Protein AF-A0A9D0NYU2-F1 (afdb_monomer)

Sequence (824 aa):
PGQQYDKPEPIYRWAYRPEFQFSNYQLTMKELRAENYAADGTQEGSTDILNVETPVLSSDNLLSLLYDLETTDLLPLDYLNAGPEKELIFTLGEQEVKATLGADQTLRFDDLSHLNSLDPEDYLTLRLYANNDMGNVLWAWAFEPIRLIADMNRDGHIIKVATNEHPVVDTQNNTQRPFYFWINDDDDEGEINEGKGSAGDVPNDDNPDHNNGKVDGMRDLVDFFPVYIDVKPALDTFPVTEYTYRLVHQDSALKFTETDLYPTHDSPGLRVDAPLKQRGVAAGLAANPVTTITPGGAALSHYFLRGIQNDRGGVILVEASQETHSPLWLKVVKNADQRVVASTKLSLSISGVEDMYRYLDLKPLATQRGAAPNPELGLAENINDPGNNPDEQTQANYLVFVHGYNVSAKAARGWNAEMFKRFHRLGFNGRFIGVNWHGDTGLDYHHAVYNALQTSMHLNAGLSRAMPEPGPLIIAGHSLGNMVVSNAISQGGLAPSKYFMINAAVPIEAYDSAQTTGPNGATMATNMTEADWADYPEALYAANWHQLFPNNDQRQQLTWRDRFNTVVSVAYNFYSPGEEVVENATEGETVSGNLLARLGDFMSGKGTGRHAWVTQEIGKGCKNFIAGWFVFDNCTSGWDFNSSLNDLEYMGTQDPNFPNVYRRYSPEAARSAIALGTLSEEVISQFGFFREFSHFAGNESQYADLYAPINPGGANIGHNTGDAATASTRAGENETQWDLLASGIPAMSFAAAANPISALDARPIGGLNTNFNMEALRGDAQAWPASRTSSWGKRWLHSDIKNIALPYVHHTFDTMLEIGGGDQ

Radius of gyration: 36.5 Å; Cα contacts (8 Å, |Δi|>4): 1763; chains: 1; bounding box: 82×83×130 Å

Structure (mmCIF, N/CA/C/O backbone):
data_AF-A0A9D0NYU2-F1
#
_entry.id   AF-A0A9D0NYU2-F1
#
loop_
_atom_site.group_PDB
_atom_site.id
_atom_site.type_symbol
_atom_site.label_atom_id
_atom_site.label_alt_id
_atom_site.label_comp_id
_atom_site.label_asym_id
_atom_site.label_entity_id
_atom_site.label_seq_id
_atom_site.pdbx_PDB_ins_code
_atom_site.Cartn_x
_atom_site.Cartn_y
_atom_site.Cartn_z
_atom_site.occupancy
_atom_site.B_iso_or_equiv
_atom_site.auth_seq_id
_atom_site.auth_comp_id
_atom_site.auth_asym_id
_atom_site.auth_atom_id
_atom_site.pdbx_PDB_model_num
ATOM 1 N N . PRO A 1 1 ? 6.900 49.580 72.596 1.00 37.75 1 PRO A N 1
ATOM 2 C CA . PRO A 1 1 ? 7.503 50.066 71.332 1.00 37.75 1 PRO A CA 1
ATOM 3 C C . PRO A 1 1 ? 8.847 49.370 71.077 1.00 37.75 1 PRO A C 1
ATOM 5 O O . PRO A 1 1 ? 9.757 49.520 71.884 1.00 37.75 1 PRO A O 1
ATOM 8 N N . GLY A 1 2 ? 8.928 48.588 69.995 1.00 43.56 2 GLY A N 1
ATOM 9 C CA . GLY A 1 2 ? 10.136 47.864 69.578 1.00 43.56 2 GLY A CA 1
ATOM 10 C C . GLY A 1 2 ? 10.007 46.342 69.674 1.00 43.56 2 GLY A C 1
ATOM 11 O O . GLY A 1 2 ? 10.789 45.712 70.371 1.00 43.56 2 GLY A O 1
ATOM 12 N N . GLN A 1 3 ? 8.998 45.760 69.020 1.00 40.38 3 GLN A N 1
ATOM 13 C CA . GLN A 1 3 ? 8.880 44.311 68.855 1.00 40.38 3 GLN A CA 1
ATOM 14 C C . GLN A 1 3 ? 9.807 43.895 67.704 1.00 40.38 3 GLN A C 1
ATOM 16 O O . GLN A 1 3 ? 9.607 44.315 66.565 1.00 40.38 3 GLN A O 1
ATOM 21 N N . GLN A 1 4 ? 10.862 43.150 68.025 1.00 41.66 4 GLN A N 1
ATOM 22 C CA . GLN A 1 4 ? 11.769 42.552 67.052 1.00 41.66 4 GLN A CA 1
ATOM 23 C C . GLN A 1 4 ? 11.131 41.239 66.587 1.00 41.66 4 GLN A C 1
ATOM 25 O O . GLN A 1 4 ? 10.839 40.374 67.408 1.00 41.66 4 GLN A O 1
ATOM 30 N N . TYR A 1 5 ? 10.827 41.134 65.293 1.00 41.50 5 TYR A N 1
ATOM 31 C CA . TYR A 1 5 ? 10.314 39.902 64.700 1.00 41.50 5 TYR A CA 1
ATOM 32 C C . TYR A 1 5 ? 11.493 39.007 64.336 1.00 41.50 5 TYR A C 1
ATOM 34 O O . TYR A 1 5 ? 12.334 39.400 63.523 1.00 41.50 5 TYR A O 1
ATOM 42 N N . ASP A 1 6 ? 11.542 37.818 64.928 1.00 48.03 6 ASP A N 1
ATOM 43 C CA . ASP A 1 6 ? 12.483 36.787 64.513 1.00 48.03 6 ASP A CA 1
ATOM 44 C C . ASP A 1 6 ? 12.103 36.246 63.131 1.00 48.03 6 ASP A C 1
ATOM 46 O O . ASP A 1 6 ? 10.931 36.111 62.766 1.00 48.03 6 ASP A O 1
ATOM 50 N N . LYS A 1 7 ? 13.137 35.975 62.336 1.00 35.59 7 LYS A N 1
ATOM 51 C CA . LYS A 1 7 ? 13.031 35.420 60.987 1.00 35.59 7 LYS A CA 1
ATOM 52 C C . LYS A 1 7 ? 12.457 33.994 61.090 1.00 35.59 7 LYS A C 1
ATOM 54 O O . LYS A 1 7 ? 12.954 33.236 61.919 1.00 35.59 7 LYS A O 1
ATOM 59 N N . PRO A 1 8 ? 11.450 33.605 60.286 1.00 44.97 8 PRO A N 1
ATOM 60 C CA . PRO A 1 8 ? 10.878 32.265 60.371 1.00 44.97 8 PRO A CA 1
ATOM 61 C C . PRO A 1 8 ? 11.933 31.195 60.066 1.00 44.97 8 PRO A C 1
ATOM 63 O O . PRO A 1 8 ? 12.681 31.301 59.091 1.00 44.97 8 PRO A O 1
ATOM 66 N N . GLU A 1 9 ? 11.971 30.172 60.915 1.00 36.53 9 GLU A N 1
ATOM 67 C CA . GLU A 1 9 ? 12.750 28.949 60.717 1.00 36.53 9 GLU A CA 1
ATOM 68 C C . GLU A 1 9 ? 12.283 28.228 59.433 1.00 36.53 9 GLU A C 1
ATOM 70 O O . GLU A 1 9 ? 11.074 28.139 59.187 1.00 36.53 9 GLU A O 1
ATOM 75 N N . PRO A 1 10 ? 13.196 27.682 58.608 1.00 40.12 10 PRO A N 1
ATOM 76 C CA . PRO A 1 10 ? 12.847 26.913 57.421 1.00 40.12 10 PRO A CA 1
ATOM 77 C C . PRO A 1 10 ? 12.391 25.511 57.840 1.00 40.12 10 PRO A C 1
ATOM 79 O O . PRO A 1 10 ? 13.123 24.532 57.703 1.00 40.12 10 PRO A O 1
ATOM 82 N N . ILE A 1 11 ? 11.173 25.394 58.367 1.00 35.53 11 ILE A N 1
ATOM 83 C CA . ILE A 1 11 ? 10.582 24.088 58.662 1.00 35.53 11 ILE A CA 1
ATOM 84 C C . ILE A 1 11 ? 9.980 23.542 57.365 1.00 35.53 11 ILE A C 1
ATOM 86 O O . ILE A 1 11 ? 8.808 23.742 57.054 1.00 35.53 11 ILE A O 1
ATOM 90 N N . TYR A 1 12 ? 10.814 22.840 56.600 1.00 33.75 12 TYR A N 1
ATOM 91 C CA . TYR A 1 12 ? 10.361 21.885 55.595 1.00 33.75 12 TYR A CA 1
ATOM 92 C C . TYR A 1 12 ? 9.605 20.761 56.326 1.00 33.75 12 TYR A C 1
ATOM 94 O O . TYR A 1 12 ? 10.197 20.007 57.097 1.00 33.75 12 TYR A O 1
ATOM 102 N N . ARG A 1 13 ? 8.290 20.644 56.112 1.00 33.84 13 ARG A N 1
ATOM 103 C CA . ARG A 1 13 ? 7.539 19.423 56.437 1.00 33.84 13 ARG A CA 1
ATOM 104 C C . ARG A 1 13 ? 7.435 18.588 55.170 1.00 33.84 13 ARG A C 1
ATOM 106 O O . ARG A 1 13 ? 6.995 19.093 54.141 1.00 33.84 13 ARG A O 1
ATOM 113 N N . TRP A 1 14 ? 7.810 17.317 55.261 1.00 32.03 14 TRP A N 1
ATOM 114 C CA . TRP A 1 14 ? 7.485 16.327 54.241 1.00 32.03 14 TRP A CA 1
ATOM 115 C C . TRP A 1 14 ? 5.968 16.310 54.020 1.00 32.03 14 TRP A C 1
ATOM 117 O O . TRP A 1 14 ? 5.207 16.065 54.957 1.00 32.03 14 TRP A O 1
ATOM 127 N N . ALA A 1 15 ? 5.531 16.585 52.792 1.00 33.94 15 ALA A N 1
ATOM 128 C CA . ALA A 1 15 ? 4.187 16.248 52.351 1.00 33.94 15 ALA A CA 1
ATOM 129 C C . ALA A 1 15 ? 4.183 14.746 52.038 1.00 33.94 15 ALA A C 1
ATOM 131 O O . ALA A 1 15 ? 4.822 14.300 51.087 1.00 33.94 15 ALA A O 1
ATOM 132 N N . TYR A 1 16 ? 3.529 13.968 52.895 1.00 41.66 16 TYR A N 1
ATOM 133 C CA . TYR A 1 16 ? 3.282 12.548 52.673 1.00 41.66 16 TYR A CA 1
ATOM 134 C C . TYR A 1 16 ? 2.391 12.365 51.433 1.00 41.66 16 TYR A C 1
ATOM 136 O O . TYR A 1 16 ? 1.372 13.043 51.302 1.00 41.66 16 TYR A O 1
ATOM 144 N N . ARG A 1 17 ? 2.802 11.472 50.525 1.00 36.88 17 ARG A N 1
ATOM 145 C CA . ARG A 1 17 ? 2.051 11.032 49.340 1.00 36.88 17 ARG A CA 1
ATOM 146 C C . ARG A 1 17 ? 1.385 9.685 49.679 1.00 36.88 17 ARG A C 1
ATOM 148 O O . ARG A 1 17 ? 2.121 8.722 49.880 1.00 36.88 17 ARG A O 1
ATOM 155 N N . PRO A 1 18 ? 0.048 9.593 49.782 1.00 44.94 18 PRO A N 1
ATOM 156 C CA . PRO A 1 18 ? -0.659 8.367 50.182 1.00 44.94 18 PRO A CA 1
ATOM 157 C C . PRO A 1 18 ? -0.573 7.208 49.177 1.00 44.94 18 PRO A C 1
ATOM 159 O O . PRO A 1 18 ? -0.993 6.102 49.483 1.00 44.94 18 PRO A O 1
ATOM 162 N N . GLU A 1 19 ? -0.038 7.440 47.982 1.00 40.19 19 GLU A N 1
ATOM 163 C CA . GLU A 1 19 ? -0.099 6.519 46.839 1.00 40.19 19 GLU A CA 1
ATOM 164 C C . GLU A 1 19 ? 0.930 5.362 46.840 1.00 40.19 19 GLU A C 1
ATOM 166 O O . GLU A 1 19 ? 1.062 4.656 45.848 1.00 40.19 19 GLU A O 1
ATOM 171 N N . PHE A 1 20 ? 1.605 5.097 47.968 1.00 43.41 20 PHE A N 1
ATOM 172 C CA . PHE A 1 20 ? 2.433 3.893 48.175 1.00 43.41 20 PHE A CA 1
ATOM 173 C C . PHE A 1 20 ? 1.960 3.075 49.388 1.00 43.41 20 PHE A C 1
ATOM 175 O O . PHE A 1 20 ? 2.685 2.904 50.371 1.00 43.41 20 PHE A O 1
ATOM 182 N N . GLN A 1 21 ? 0.724 2.580 49.336 1.00 50.59 21 GLN A N 1
ATOM 183 C CA . GLN A 1 21 ? 0.205 1.600 50.292 1.00 50.59 21 GLN A CA 1
ATOM 184 C C . GLN A 1 21 ? 0.489 0.186 49.772 1.00 50.59 21 GLN A C 1
ATOM 186 O O . GLN A 1 21 ? -0.266 -0.357 48.974 1.00 50.59 21 GLN A O 1
ATOM 191 N N . PHE A 1 22 ? 1.591 -0.424 50.208 1.00 51.56 22 PHE A N 1
ATOM 192 C CA . PHE A 1 22 ? 1.753 -1.871 50.060 1.00 51.56 22 PHE A CA 1
ATOM 193 C C . PHE A 1 22 ? 0.904 -2.564 51.133 1.00 51.56 22 PHE A C 1
ATOM 195 O O . PHE A 1 22 ? 0.972 -2.194 52.307 1.00 51.56 22 PHE A O 1
ATOM 202 N N . SER A 1 23 ? 0.096 -3.552 50.742 1.00 57.75 23 SER A N 1
ATOM 203 C CA . SER A 1 23 ? -0.592 -4.418 51.704 1.00 57.75 23 SER A CA 1
ATOM 204 C C . SER A 1 23 ? 0.450 -5.213 52.498 1.00 57.75 23 SER A C 1
ATOM 206 O O . SER A 1 23 ? 1.317 -5.855 51.910 1.00 57.75 23 SER A O 1
ATOM 208 N N . ASN A 1 24 ? 0.354 -5.215 53.831 1.00 64.88 24 ASN A N 1
ATOM 209 C CA . ASN A 1 24 ? 1.169 -6.091 54.691 1.00 64.88 24 ASN A CA 1
ATOM 210 C C . ASN A 1 24 ? 0.652 -7.540 54.715 1.00 64.88 24 ASN A C 1
ATOM 212 O O . ASN A 1 24 ? 1.195 -8.375 55.444 1.00 64.88 24 ASN A O 1
ATOM 216 N N . TYR A 1 25 ? -0.405 -7.811 53.952 1.00 71.44 25 TYR A N 1
ATOM 217 C CA . TYR A 1 25 ? -1.104 -9.080 53.885 1.00 71.44 25 TYR A CA 1
ATOM 218 C C . TYR A 1 25 ? -0.969 -9.683 52.493 1.00 71.44 25 TYR A C 1
ATOM 220 O O . TYR A 1 25 ? -1.190 -8.999 51.490 1.00 71.44 25 TYR A O 1
ATOM 228 N N . GLN A 1 26 ? -0.660 -10.973 52.452 1.00 69.50 26 GLN A N 1
ATOM 229 C CA . GLN A 1 26 ? -0.682 -11.786 51.248 1.00 69.50 26 GLN A CA 1
ATOM 230 C C . GLN A 1 26 ? -1.909 -12.695 51.309 1.00 69.50 26 GLN A C 1
ATOM 232 O O . GLN A 1 26 ? -1.959 -13.623 52.114 1.00 69.50 26 GLN A O 1
ATOM 237 N N . LEU A 1 27 ? -2.906 -12.399 50.474 1.00 74.69 27 LEU A N 1
ATOM 238 C CA . LEU A 1 27 ? -4.099 -13.223 50.305 1.00 74.69 27 LEU A CA 1
ATOM 239 C C . LEU A 1 27 ? -3.921 -14.130 49.084 1.00 74.69 27 LEU A C 1
ATOM 241 O O . LEU A 1 27 ? -3.648 -13.644 47.988 1.00 74.69 27 LEU A O 1
ATOM 245 N N . THR A 1 28 ? -4.133 -15.432 49.258 1.00 77.19 28 THR A N 1
ATOM 246 C CA . THR A 1 28 ? -4.266 -16.391 48.156 1.00 77.19 28 THR A CA 1
ATOM 247 C C . THR A 1 28 ? -5.632 -17.054 48.234 1.00 77.19 28 THR A C 1
ATOM 249 O O . THR A 1 28 ? -5.894 -17.850 49.133 1.00 77.19 28 THR A O 1
ATOM 252 N N . MET A 1 29 ? -6.497 -16.761 47.269 1.00 78.31 29 MET A N 1
ATOM 253 C CA . MET A 1 29 ? -7.781 -17.444 47.133 1.00 78.31 29 MET A CA 1
ATOM 254 C C . MET A 1 29 ? -7.581 -18.879 46.649 1.00 78.31 29 MET A C 1
ATOM 256 O O . MET A 1 29 ? -6.854 -19.096 45.680 1.00 78.31 29 MET A O 1
ATOM 260 N N . LYS A 1 30 ? -8.208 -19.855 47.316 1.00 80.38 30 LYS A N 1
ATOM 261 C CA . LYS A 1 30 ? -8.142 -21.268 46.916 1.00 80.38 30 LYS A CA 1
ATOM 262 C C . LYS A 1 30 ? -9.411 -21.704 46.210 1.00 80.38 30 LYS A C 1
ATOM 264 O O . LYS A 1 30 ? -9.325 -22.198 45.095 1.00 80.38 30 LYS A O 1
ATOM 269 N N . GLU A 1 31 ? -10.560 -21.511 46.853 1.00 82.00 31 GLU A N 1
ATOM 270 C CA . GLU A 1 31 ? -11.865 -21.942 46.344 1.00 82.00 31 GLU A CA 1
ATOM 271 C C . GLU A 1 31 ? -12.977 -21.027 46.878 1.00 82.00 31 GLU A C 1
ATOM 273 O O . GLU A 1 31 ? -12.873 -20.476 47.978 1.00 82.00 31 GLU A O 1
ATOM 278 N N . LEU A 1 32 ? -14.066 -20.894 46.122 1.00 80.88 32 LEU A N 1
ATOM 279 C CA . LEU A 1 32 ? -15.283 -20.205 46.548 1.00 80.88 32 LEU A CA 1
ATOM 280 C C . LEU A 1 32 ? -16.465 -21.106 46.223 1.00 80.88 32 LEU A C 1
ATOM 282 O O . LEU A 1 32 ? -16.852 -21.208 45.070 1.00 80.88 32 LEU A O 1
ATOM 286 N N . ARG A 1 33 ? -17.047 -21.781 47.211 1.00 83.12 33 ARG A N 1
ATOM 287 C CA . ARG A 1 33 ? -18.090 -22.786 46.987 1.00 83.12 33 ARG A CA 1
ATOM 288 C C . ARG A 1 33 ? -19.478 -22.242 47.285 1.00 83.12 33 ARG A C 1
ATOM 290 O O . ARG A 1 33 ? -19.741 -21.813 48.404 1.00 83.12 33 ARG A O 1
ATOM 297 N N . ALA A 1 34 ? -20.377 -22.352 46.314 1.00 76.94 34 ALA A N 1
ATOM 298 C CA . ALA A 1 34 ? -21.814 -22.248 46.532 1.00 76.94 34 ALA A CA 1
ATOM 299 C C . ALA A 1 34 ? -22.376 -23.639 46.874 1.00 76.94 34 ALA A C 1
ATOM 301 O O . ALA A 1 34 ? -22.239 -24.581 46.089 1.00 76.94 34 ALA A O 1
ATOM 302 N N . GLU A 1 35 ? -22.979 -23.782 48.052 1.00 81.19 35 GLU A N 1
ATOM 303 C CA . GLU A 1 35 ? -23.507 -25.038 48.588 1.00 81.19 35 GLU A CA 1
ATOM 304 C C . GLU A 1 35 ? -25.032 -24.975 48.740 1.00 81.19 35 GLU A C 1
ATOM 306 O O . GLU A 1 35 ? -25.555 -24.035 49.329 1.00 81.19 35 GLU A O 1
ATOM 311 N N . ASN A 1 36 ? -25.740 -26.005 48.277 1.00 73.81 36 ASN A N 1
ATOM 312 C CA . ASN A 1 36 ? -27.196 -26.113 48.405 1.00 73.81 36 ASN A CA 1
ATOM 313 C C . ASN A 1 36 ? -27.559 -27.180 49.438 1.00 73.81 36 ASN A C 1
ATOM 315 O O . ASN A 1 36 ? -26.930 -28.243 49.477 1.00 73.81 36 ASN A O 1
ATOM 319 N N . TYR A 1 37 ? -28.597 -26.926 50.234 1.00 68.81 37 TYR A N 1
ATOM 320 C CA . TYR A 1 37 ? -29.066 -27.832 51.282 1.00 68.81 37 TYR A CA 1
ATOM 321 C C . TYR A 1 37 ? -30.577 -28.058 51.193 1.00 68.81 37 TYR A C 1
ATOM 323 O O . TYR A 1 37 ? -31.346 -27.121 50.992 1.00 68.81 37 TYR A O 1
ATOM 331 N N . ALA A 1 38 ? -31.007 -29.303 51.390 1.00 66.12 38 ALA A N 1
ATOM 332 C CA . ALA A 1 38 ? -32.410 -29.667 51.518 1.00 66.12 38 ALA A CA 1
ATOM 333 C C . ALA A 1 38 ? -32.997 -29.131 52.837 1.00 66.12 38 ALA A C 1
ATOM 335 O O . ALA A 1 38 ? -32.282 -28.864 53.804 1.00 66.12 38 ALA A O 1
ATOM 336 N N . ALA A 1 39 ? -34.329 -29.056 52.919 1.00 60.94 39 ALA A N 1
ATOM 337 C CA . ALA A 1 39 ? -35.048 -28.577 54.107 1.00 60.94 39 ALA A CA 1
ATOM 338 C C . ALA A 1 39 ? -34.785 -29.397 55.394 1.00 60.94 39 ALA A C 1
ATOM 340 O O . ALA A 1 39 ? -35.130 -28.948 56.487 1.00 60.94 39 ALA A O 1
ATOM 341 N N . ASP A 1 40 ? -34.195 -30.592 55.283 1.00 72.00 40 ASP A N 1
ATOM 342 C CA . ASP A 1 40 ? -33.783 -31.444 56.405 1.00 72.00 40 ASP A CA 1
ATOM 343 C C . ASP A 1 40 ? -32.296 -31.290 56.799 1.00 72.00 40 ASP A C 1
ATOM 345 O O . ASP A 1 40 ? -31.829 -31.972 57.714 1.00 72.00 40 ASP A O 1
ATOM 349 N N . GLY A 1 41 ? -31.563 -30.383 56.141 1.00 64.50 41 GLY A N 1
ATOM 350 C CA . GLY A 1 41 ? -30.152 -30.091 56.397 1.00 64.50 41 GLY A CA 1
ATOM 351 C C . GLY A 1 41 ? -29.156 -30.985 55.651 1.00 64.50 41 GLY A C 1
ATOM 352 O O . GLY A 1 41 ? -27.957 -30.894 55.920 1.00 64.50 41 GLY A O 1
ATOM 353 N N . THR A 1 42 ? -29.597 -31.845 54.725 1.00 72.62 42 THR A N 1
ATOM 354 C CA . THR A 1 42 ? -28.678 -32.606 53.859 1.00 72.62 42 THR A CA 1
ATOM 355 C C . THR A 1 42 ? -28.157 -31.764 52.693 1.00 72.62 42 THR A C 1
ATOM 357 O O . THR A 1 42 ? -28.918 -31.066 52.034 1.00 72.62 42 THR A O 1
ATOM 360 N N . GLN A 1 43 ? -26.846 -31.810 52.431 1.00 73.94 43 GLN A N 1
ATOM 361 C CA . GLN A 1 43 ? -26.232 -31.084 51.314 1.00 73.94 43 GLN A CA 1
ATOM 362 C C . GLN A 1 43 ? -26.611 -31.748 49.983 1.00 73.94 43 GLN A C 1
ATOM 364 O O . GLN A 1 43 ? -26.270 -32.908 49.752 1.00 73.94 43 GLN A O 1
ATOM 369 N N . GLU A 1 44 ? -27.297 -31.016 49.108 1.00 72.69 44 GLU A N 1
ATOM 370 C CA . GLU A 1 44 ? -27.737 -31.500 47.794 1.00 72.69 44 GLU A CA 1
ATOM 371 C C . GLU A 1 44 ? -26.681 -31.266 46.700 1.00 72.69 44 GLU A C 1
ATOM 373 O O . GLU A 1 44 ? -26.631 -32.012 45.722 1.00 72.69 44 GLU A O 1
ATOM 378 N N . GLY A 1 45 ? -25.798 -30.271 46.868 1.00 72.94 45 GLY A N 1
ATOM 379 C CA . GLY A 1 45 ? -24.726 -29.977 45.913 1.00 72.94 45 GLY A CA 1
ATOM 380 C C . GLY A 1 45 ? -23.731 -28.917 46.394 1.00 72.94 45 GLY A C 1
ATOM 381 O O . GLY A 1 45 ? -24.018 -28.142 47.304 1.00 72.94 45 GLY A O 1
ATOM 382 N N . SER A 1 46 ? -22.544 -28.892 45.782 1.00 79.19 46 SER A N 1
ATOM 383 C CA . SER A 1 46 ? -21.505 -27.875 45.991 1.00 79.19 46 SER A CA 1
ATOM 384 C C . SER A 1 46 ? -20.806 -27.590 44.668 1.00 79.19 46 SER A C 1
ATOM 386 O O . SER A 1 46 ? -20.410 -28.531 43.980 1.00 79.19 46 SER A O 1
ATOM 388 N N . THR A 1 47 ? -20.670 -26.315 44.310 1.00 73.94 47 THR A N 1
ATOM 389 C CA . THR A 1 47 ? -19.968 -25.879 43.094 1.00 73.94 47 THR A CA 1
ATOM 390 C C . THR A 1 47 ? -18.930 -24.831 43.466 1.00 73.94 47 THR A C 1
ATOM 392 O O . THR A 1 47 ? -19.286 -23.840 44.100 1.00 73.94 47 THR A O 1
ATOM 395 N N . ASP A 1 48 ? -17.669 -25.035 43.078 1.00 78.44 48 ASP A N 1
ATOM 396 C CA . ASP A 1 48 ? -16.653 -23.980 43.147 1.00 78.44 48 ASP A CA 1
ATOM 397 C C . ASP A 1 48 ? -16.912 -22.969 42.028 1.00 78.44 48 ASP A C 1
ATOM 399 O O . ASP A 1 48 ? -16.869 -23.301 40.845 1.00 78.44 48 ASP A O 1
ATOM 403 N N . ILE A 1 49 ? -17.237 -21.748 42.425 1.00 68.25 49 ILE A N 1
ATOM 404 C CA . ILE A 1 49 ? -17.615 -20.633 41.571 1.00 68.25 49 ILE A CA 1
ATOM 405 C C . ILE A 1 49 ? -16.502 -19.589 41.444 1.00 68.25 49 ILE A C 1
ATOM 407 O O . ILE A 1 49 ? -16.696 -18.612 40.729 1.00 68.25 49 ILE A O 1
ATOM 411 N N . LEU A 1 50 ? -15.331 -19.788 42.072 1.00 69.31 50 LEU A N 1
ATOM 412 C CA . LEU A 1 50 ? -14.227 -18.817 42.046 1.00 69.31 50 LEU A CA 1
ATOM 413 C C . LEU A 1 50 ? -13.753 -18.498 40.619 1.00 69.31 50 LEU A C 1
ATOM 415 O O . LEU A 1 50 ? -13.450 -17.347 40.310 1.00 69.31 50 LEU A O 1
ATOM 419 N N . ASN A 1 51 ? -13.721 -19.526 39.764 1.00 59.12 51 ASN A N 1
ATOM 420 C CA . ASN A 1 51 ? -13.257 -19.461 38.375 1.00 59.12 51 ASN A CA 1
ATOM 421 C C . ASN A 1 51 ? -14.387 -19.692 37.353 1.00 59.12 51 ASN A C 1
ATOM 423 O O . ASN A 1 51 ? -14.118 -19.950 36.180 1.00 59.12 51 ASN A O 1
ATOM 427 N N . VAL A 1 52 ? -15.650 -19.664 37.791 1.00 55.75 52 VAL A N 1
ATOM 428 C CA . VAL A 1 52 ? -16.804 -19.846 36.900 1.00 55.75 52 VAL A CA 1
ATOM 429 C C . VAL A 1 52 ? -17.112 -18.521 36.210 1.00 55.75 52 VAL A C 1
ATOM 431 O O . VAL A 1 52 ? -17.227 -17.492 36.863 1.00 55.75 52 VAL A O 1
ATOM 434 N N . GLU A 1 53 ? -17.253 -18.559 34.883 1.00 47.47 53 GLU A N 1
ATOM 435 C CA . GLU A 1 53 ? -17.384 -17.376 34.017 1.00 47.47 53 GLU A CA 1
ATOM 436 C C . GLU A 1 53 ? -18.598 -16.491 34.356 1.00 47.47 53 GLU A C 1
ATOM 438 O O . GLU A 1 53 ? -18.516 -15.266 34.280 1.00 47.47 53 GLU A O 1
ATOM 443 N N . THR A 1 54 ? -19.708 -17.110 34.766 1.00 48.97 54 THR A N 1
ATOM 444 C CA . THR A 1 54 ? -20.937 -16.447 35.227 1.00 48.97 54 THR A CA 1
ATOM 445 C C . THR A 1 54 ? -21.437 -17.150 36.488 1.00 48.97 54 THR A C 1
ATOM 447 O O . THR A 1 54 ? -22.281 -18.050 36.411 1.00 48.97 54 THR A O 1
ATOM 450 N N . PRO A 1 55 ? -20.872 -16.823 37.655 1.00 54.53 55 PRO A N 1
ATOM 451 C CA . PRO A 1 55 ? -21.267 -17.469 38.890 1.00 54.53 55 PRO A CA 1
ATOM 452 C C . PRO A 1 55 ? -22.700 -17.043 39.234 1.00 54.53 55 PRO A C 1
ATOM 454 O O . PRO A 1 55 ? -23.070 -15.886 39.052 1.00 54.53 55 PRO A O 1
ATOM 457 N N . VAL A 1 56 ? -23.529 -17.976 39.702 1.00 54.69 56 VAL A N 1
ATOM 458 C CA . VAL A 1 56 ? -24.906 -17.693 40.137 1.00 54.69 56 VAL A CA 1
ATOM 459 C C . VAL A 1 56 ? -24.999 -17.998 41.624 1.00 54.69 56 VAL A C 1
ATOM 461 O O . VAL A 1 56 ? -24.754 -19.129 42.045 1.00 54.69 56 VAL A O 1
ATOM 464 N N . LEU A 1 57 ? -25.355 -16.988 42.416 1.00 57.50 57 LEU A N 1
ATOM 465 C CA . LEU A 1 57 ? -25.691 -17.139 43.828 1.00 57.50 57 LEU A CA 1
ATOM 466 C C . LEU A 1 57 ? -27.195 -16.949 44.010 1.00 57.50 57 LEU A C 1
ATOM 468 O O . LEU A 1 57 ? -27.757 -15.988 43.492 1.00 57.50 57 LEU A O 1
ATOM 472 N N . SER A 1 58 ? -27.833 -17.839 44.766 1.00 59.22 58 SER A N 1
ATOM 473 C CA . SER A 1 58 ? -29.214 -17.659 45.225 1.00 59.22 58 SER A CA 1
ATOM 474 C C . SER A 1 58 ? -29.244 -17.429 46.738 1.00 59.22 58 SER A C 1
ATOM 476 O O . SER A 1 58 ? -28.298 -17.805 47.433 1.00 59.22 58 SER A O 1
ATOM 478 N N . SER A 1 59 ? -30.328 -16.844 47.260 1.00 60.31 59 SER A N 1
ATOM 479 C CA . SER A 1 59 ? -30.524 -16.666 48.709 1.00 60.31 59 SER A CA 1
ATOM 480 C C . SER A 1 59 ? -30.600 -17.982 49.484 1.00 60.31 59 SER A C 1
ATOM 482 O O . SER A 1 59 ? -30.443 -17.978 50.702 1.00 60.31 59 SER A O 1
ATOM 484 N N . ASP A 1 60 ? -30.855 -19.091 48.786 1.00 61.91 60 ASP A N 1
ATOM 485 C CA . ASP A 1 60 ? -30.997 -20.426 49.369 1.00 61.91 60 ASP A CA 1
ATOM 486 C C . ASP A 1 60 ? -29.649 -21.170 49.436 1.00 61.91 60 ASP A C 1
ATOM 488 O O . ASP A 1 60 ? -29.568 -22.285 49.957 1.00 61.91 60 ASP A O 1
ATOM 492 N N . ASN A 1 61 ? -28.581 -20.558 48.914 1.00 68.62 61 ASN A N 1
ATOM 493 C CA . ASN A 1 61 ? -27.236 -21.112 48.952 1.00 68.62 61 ASN A CA 1
ATOM 494 C C . ASN A 1 61 ? -26.542 -20.766 50.281 1.00 68.62 61 ASN A C 1
ATOM 496 O O . ASN A 1 61 ? -26.813 -19.751 50.917 1.00 68.62 61 ASN A O 1
ATOM 500 N N . LEU A 1 62 ? -25.558 -21.581 50.646 1.00 73.50 62 LEU A N 1
ATOM 501 C CA . LEU A 1 62 ? -24.526 -21.265 51.626 1.00 73.50 62 LEU A CA 1
ATOM 502 C C . LEU A 1 62 ? -23.213 -21.012 50.887 1.00 73.50 62 LEU A C 1
ATOM 504 O O . LEU A 1 62 ? -22.876 -21.747 49.959 1.00 73.50 62 LEU A O 1
ATOM 508 N N . LEU A 1 63 ? -22.482 -19.964 51.270 1.00 75.88 63 LEU A N 1
ATOM 509 C CA . LEU A 1 63 ? -21.219 -19.608 50.621 1.00 75.88 63 LEU A CA 1
ATOM 510 C C . LEU A 1 63 ? -20.043 -19.966 51.529 1.00 75.88 63 LEU A C 1
ATOM 512 O O . LEU A 1 63 ? -19.946 -19.442 52.638 1.00 75.88 63 LEU A O 1
ATOM 516 N N . SER A 1 64 ? -19.141 -20.816 51.044 1.00 82.44 64 SER A N 1
ATOM 517 C CA . SER A 1 64 ? -17.911 -21.205 51.740 1.00 82.44 64 SER A CA 1
ATOM 518 C C . SER A 1 64 ? -16.694 -20.672 50.982 1.00 82.44 64 SER A C 1
ATOM 520 O O . SER A 1 64 ? -16.479 -21.023 49.824 1.00 82.44 64 SER A O 1
ATOM 522 N N . LEU A 1 65 ? -15.878 -19.844 51.629 1.00 81.19 65 LEU A N 1
ATOM 523 C CA . LEU A 1 65 ? -14.628 -19.315 51.081 1.00 81.19 65 LEU A CA 1
ATOM 524 C C . LEU A 1 65 ? -13.453 -20.099 51.664 1.00 81.19 65 LEU A C 1
ATOM 526 O O . LEU A 1 65 ? -13.324 -20.152 52.886 1.00 81.19 65 LEU A O 1
ATOM 530 N N . LEU A 1 66 ? -12.579 -20.641 50.817 1.00 84.00 66 LEU A N 1
ATOM 531 C CA . LEU A 1 66 ? -11.295 -21.203 51.228 1.00 84.00 66 LEU A CA 1
ATOM 532 C C . LEU A 1 66 ? -10.166 -20.297 50.740 1.00 84.00 66 LEU A C 1
ATOM 534 O O . LEU A 1 66 ? -10.057 -19.999 49.546 1.00 84.00 66 LEU A O 1
ATOM 538 N N . TYR A 1 67 ? -9.316 -19.865 51.663 1.00 80.50 67 TYR A N 1
ATOM 539 C CA . TYR A 1 67 ? -8.246 -18.924 51.373 1.00 80.50 67 TYR A CA 1
ATOM 540 C C . TYR A 1 67 ? -7.034 -19.147 52.289 1.00 80.50 67 TYR A C 1
ATOM 542 O O . TYR A 1 67 ? -7.160 -19.677 53.390 1.00 80.50 67 TYR A O 1
ATOM 550 N N . ASP A 1 68 ? -5.861 -18.708 51.834 1.00 78.81 68 ASP A N 1
ATOM 551 C CA . ASP A 1 68 ? -4.677 -18.529 52.675 1.00 78.81 68 ASP A CA 1
ATOM 552 C C . ASP A 1 68 ? -4.460 -17.036 52.885 1.00 78.81 68 ASP A C 1
ATOM 554 O O . ASP A 1 68 ? -4.481 -16.253 51.931 1.00 78.81 68 ASP A O 1
ATOM 558 N N . LEU A 1 69 ? -4.218 -16.640 54.130 1.00 76.75 69 LEU A N 1
ATOM 559 C CA . LEU A 1 69 ? -3.879 -15.268 54.478 1.00 76.75 69 LEU A CA 1
ATOM 560 C C . LEU A 1 69 ? -2.661 -15.259 55.389 1.00 76.75 69 LEU A C 1
ATOM 562 O O . LEU A 1 69 ? -2.695 -15.810 56.493 1.00 76.75 69 LEU A O 1
ATOM 566 N N . GLU A 1 70 ? -1.604 -14.614 54.911 1.00 72.88 70 GLU A N 1
ATOM 567 C CA . GLU A 1 70 ? -0.321 -14.490 55.593 1.00 72.88 70 GLU A CA 1
ATOM 568 C C . GLU A 1 70 ? 0.018 -13.016 55.825 1.00 72.88 70 GLU A C 1
ATOM 570 O O . GLU A 1 70 ? -0.380 -12.130 55.066 1.00 72.88 70 GLU A O 1
ATOM 575 N N . THR A 1 71 ? 0.773 -12.745 56.886 1.00 67.50 71 THR A N 1
ATOM 576 C CA . THR A 1 71 ? 1.367 -11.429 57.139 1.00 67.50 71 THR A CA 1
ATOM 577 C C . THR A 1 71 ? 2.825 -11.443 56.724 1.00 67.50 71 THR A C 1
ATOM 579 O O . THR A 1 71 ? 3.542 -12.395 57.022 1.00 67.50 71 THR A O 1
ATOM 582 N N . THR A 1 72 ? 3.285 -10.366 56.102 1.00 62.84 72 THR A N 1
ATOM 583 C CA . THR A 1 72 ? 4.715 -10.190 55.821 1.00 62.84 72 THR A CA 1
ATOM 584 C C . THR A 1 72 ? 5.478 -9.769 57.085 1.00 62.84 72 THR A C 1
ATOM 586 O O . THR A 1 72 ? 4.916 -9.117 57.965 1.00 62.84 72 THR A O 1
ATOM 589 N N . ASP A 1 73 ? 6.779 -10.073 57.158 1.00 58.47 73 ASP A N 1
ATOM 590 C CA . ASP A 1 73 ? 7.672 -9.646 58.257 1.00 58.47 73 ASP A CA 1
ATOM 591 C C . ASP A 1 73 ? 8.059 -8.151 58.191 1.00 58.47 73 ASP A C 1
ATOM 593 O O . ASP A 1 73 ? 8.922 -7.672 58.935 1.00 58.47 73 ASP A O 1
ATOM 597 N N . LEU A 1 74 ? 7.459 -7.391 57.272 1.00 56.62 74 LEU A N 1
ATOM 598 C CA . LEU A 1 74 ? 7.732 -5.971 57.112 1.00 56.62 74 LEU A CA 1
ATOM 599 C C . LEU A 1 74 ? 7.091 -5.196 58.269 1.00 56.62 74 LEU A C 1
ATOM 601 O O . LEU A 1 74 ? 5.878 -5.229 58.472 1.00 56.62 74 LEU A O 1
ATOM 605 N N . LEU A 1 75 ? 7.916 -4.479 59.037 1.00 55.50 75 LEU A N 1
ATOM 606 C CA . LEU A 1 75 ? 7.450 -3.654 60.151 1.00 55.50 75 LEU A CA 1
ATOM 607 C C . LEU A 1 75 ? 6.557 -2.513 59.625 1.00 55.50 75 LEU A C 1
ATOM 609 O O . LEU A 1 75 ? 7.046 -1.664 58.872 1.00 55.50 75 LEU A O 1
ATOM 613 N N . PRO A 1 76 ? 5.275 -2.433 60.034 1.00 56.25 76 PRO A N 1
ATOM 614 C CA . PRO A 1 76 ? 4.440 -1.279 59.730 1.00 56.25 76 PRO A CA 1
ATOM 615 C C . PRO A 1 76 ? 5.025 -0.033 60.403 1.00 56.25 76 PRO A C 1
ATOM 617 O O . PRO A 1 76 ? 5.564 -0.118 61.506 1.00 56.25 76 PRO A O 1
ATOM 620 N N . LEU A 1 77 ? 4.878 1.142 59.786 1.00 57.16 77 LEU A N 1
ATOM 621 C CA . LEU A 1 77 ? 5.256 2.402 60.433 1.00 57.16 77 LEU A CA 1
ATOM 622 C C . LEU A 1 77 ? 4.481 2.572 61.752 1.00 57.16 77 LEU A C 1
ATOM 624 O O . LEU A 1 77 ? 3.256 2.443 61.763 1.00 57.16 77 LEU A O 1
ATOM 628 N N . ASP A 1 78 ? 5.176 2.928 62.837 1.00 54.16 78 ASP A N 1
ATOM 629 C CA . ASP A 1 78 ? 4.616 3.034 64.200 1.00 54.16 78 ASP A CA 1
ATOM 630 C C . ASP A 1 78 ? 3.347 3.907 64.286 1.00 54.16 78 ASP A C 1
ATOM 632 O O . ASP A 1 78 ? 2.449 3.641 65.081 1.00 54.16 78 ASP A O 1
ATOM 636 N N . TYR A 1 79 ? 3.231 4.925 63.426 1.00 48.50 79 TYR A N 1
ATOM 637 C CA . TYR A 1 79 ? 2.057 5.802 63.338 1.00 48.50 79 TYR A CA 1
ATOM 638 C C . TYR A 1 79 ? 0.809 5.106 62.760 1.00 48.50 79 TYR A C 1
ATOM 640 O O . TYR A 1 79 ? -0.304 5.411 63.173 1.00 48.50 79 TYR A O 1
ATOM 648 N N . LEU A 1 80 ? 0.978 4.142 61.846 1.00 52.69 80 LEU A N 1
ATOM 649 C CA . LEU A 1 80 ? -0.114 3.350 61.261 1.00 52.69 80 LEU A CA 1
ATOM 650 C C . LEU A 1 80 ? -0.550 2.191 62.167 1.00 52.69 80 LEU A C 1
ATOM 652 O O . LEU A 1 80 ? -1.575 1.569 61.903 1.00 52.69 80 LEU A O 1
ATOM 656 N N . ASN A 1 81 ? 0.218 1.876 63.212 1.00 55.94 81 ASN A N 1
ATOM 657 C CA . ASN A 1 81 ? -0.138 0.905 64.253 1.00 55.94 81 ASN A CA 1
ATOM 658 C C . ASN A 1 81 ? -0.772 1.558 65.495 1.00 55.94 81 ASN A C 1
ATOM 660 O O . ASN A 1 81 ? -1.080 0.862 66.459 1.00 55.94 81 ASN A O 1
ATOM 664 N N . ALA A 1 82 ? -0.992 2.876 65.485 1.00 50.22 82 ALA A N 1
ATOM 665 C CA . ALA A 1 82 ? -1.683 3.577 66.558 1.00 50.22 82 ALA A CA 1
ATOM 666 C C . ALA A 1 82 ? -3.208 3.536 66.337 1.00 50.22 82 ALA A C 1
ATOM 668 O O . ALA A 1 82 ? -3.740 4.261 65.501 1.00 50.22 82 ALA A O 1
ATOM 669 N N . GLY A 1 83 ? -3.921 2.696 67.090 1.00 58.50 83 GLY A N 1
ATOM 670 C CA . GLY A 1 83 ? -5.378 2.565 66.993 1.00 58.50 83 GLY A CA 1
ATOM 671 C C . GLY A 1 83 ? -5.911 1.263 67.606 1.00 58.50 83 GLY A C 1
ATOM 672 O O . GLY A 1 83 ? -5.116 0.488 68.139 1.00 58.50 83 GLY A O 1
ATOM 673 N N . PRO A 1 84 ? -7.240 1.034 67.578 1.00 54.59 84 PRO A N 1
ATOM 674 C CA . PRO A 1 84 ? -7.856 -0.241 67.968 1.00 54.59 84 PRO A CA 1
ATOM 675 C C . PRO A 1 84 ? -7.292 -1.424 67.158 1.00 54.59 84 PRO A C 1
ATOM 677 O O . PRO A 1 84 ? -6.637 -1.220 66.135 1.00 54.59 84 PRO A O 1
ATOM 680 N N . GLU A 1 85 ? -7.532 -2.657 67.622 1.00 62.41 85 GLU A N 1
ATOM 681 C CA . GLU A 1 85 ? -7.101 -3.872 66.915 1.00 62.41 85 GLU A CA 1
ATOM 682 C C . GLU A 1 85 ? -7.542 -3.836 65.442 1.00 62.41 85 GLU A C 1
ATOM 684 O O . GLU A 1 85 ? -8.718 -3.626 65.136 1.00 62.41 85 GLU A O 1
ATOM 689 N N . LYS A 1 86 ? -6.576 -4.024 64.533 1.00 70.81 86 LYS A N 1
ATOM 690 C CA . LYS A 1 86 ? -6.828 -4.131 63.094 1.00 70.81 86 LYS A CA 1
ATOM 691 C C . LYS A 1 86 ? -7.456 -5.486 62.823 1.00 70.81 86 LYS A C 1
ATOM 693 O O . LYS A 1 86 ? -6.789 -6.513 62.961 1.00 70.81 86 LYS A O 1
ATOM 698 N N . GLU A 1 87 ? -8.719 -5.485 62.434 1.00 81.00 87 GLU A N 1
ATOM 699 C CA . GLU A 1 87 ? -9.413 -6.696 62.018 1.00 81.00 87 GLU A CA 1
ATOM 700 C C . GLU A 1 87 ? -9.600 -6.658 60.508 1.00 81.00 87 GLU A C 1
ATOM 702 O O . GLU A 1 87 ? -10.077 -5.666 59.954 1.00 81.00 87 GLU A O 1
ATOM 707 N N . LEU A 1 88 ? -9.199 -7.741 59.849 1.00 81.56 88 LEU A N 1
ATOM 708 C CA . LEU A 1 88 ? -9.513 -7.961 58.449 1.00 81.56 88 LEU A CA 1
ATOM 709 C C . LEU A 1 88 ? -10.907 -8.563 58.344 1.00 81.56 88 LEU A C 1
ATOM 711 O O . LEU A 1 88 ? -11.253 -9.470 59.102 1.00 81.56 88 LEU A O 1
ATOM 715 N N . ILE A 1 89 ? -11.701 -8.043 57.421 1.00 84.88 89 ILE A N 1
ATOM 716 C CA . ILE A 1 89 ? -13.112 -8.372 57.269 1.00 84.88 89 ILE A CA 1
ATOM 717 C C . ILE A 1 89 ? -13.363 -8.752 55.815 1.00 84.88 89 ILE A C 1
ATOM 719 O O . ILE A 1 89 ? -13.058 -7.972 54.913 1.00 84.88 89 ILE A O 1
ATOM 723 N N . PHE A 1 90 ? -13.927 -9.943 55.609 1.00 84.44 90 PHE A N 1
ATOM 724 C CA . PHE A 1 90 ? -14.584 -10.301 54.361 1.00 84.44 90 PHE A CA 1
ATOM 725 C C . PHE A 1 90 ? -16.020 -9.791 54.369 1.00 84.44 90 PHE A C 1
ATOM 727 O O . PHE A 1 90 ? -16.734 -10.004 55.348 1.00 84.44 90 PHE A O 1
ATOM 734 N N . THR A 1 91 ? -16.462 -9.172 53.278 1.00 81.38 91 THR A N 1
ATOM 735 C CA . THR A 1 91 ? -17.848 -8.721 53.130 1.00 81.38 91 THR A CA 1
ATOM 736 C C . THR A 1 91 ? -18.486 -9.236 51.866 1.00 81.38 91 THR A C 1
ATOM 738 O O . THR A 1 91 ? -17.885 -9.145 50.799 1.00 81.38 91 THR A O 1
ATOM 741 N N . LEU A 1 92 ? -19.718 -9.721 51.980 1.00 75.19 92 LEU A N 1
ATOM 742 C CA . LEU A 1 92 ? -20.591 -10.050 50.859 1.00 75.19 92 LEU A CA 1
ATOM 743 C C . LEU A 1 92 ? -21.808 -9.124 50.936 1.00 75.19 92 LEU A C 1
ATOM 745 O O . LEU A 1 92 ? -22.611 -9.247 51.858 1.00 75.19 92 LEU A O 1
ATOM 749 N N . GLY A 1 93 ? -21.908 -8.158 50.020 1.00 73.50 93 GLY A N 1
ATOM 750 C CA . GLY A 1 93 ? -22.875 -7.064 50.162 1.00 73.50 93 GLY A CA 1
ATOM 751 C C . GLY A 1 93 ? -22.657 -6.311 51.481 1.00 73.50 93 GLY A C 1
ATOM 752 O O . GLY A 1 93 ? -21.586 -5.739 51.692 1.00 73.50 93 GLY A O 1
ATOM 753 N N . GLU A 1 94 ? -23.644 -6.355 52.379 1.00 70.88 94 GLU A N 1
ATOM 754 C CA . GLU A 1 94 ? -23.584 -5.749 53.722 1.00 70.88 94 GLU A CA 1
ATOM 755 C C . GLU A 1 94 ? -23.195 -6.731 54.848 1.00 70.88 94 GLU A C 1
ATOM 757 O O . GLU A 1 94 ? -23.003 -6.308 55.990 1.00 70.88 94 GLU A O 1
ATOM 762 N N . GLN A 1 95 ? -23.075 -8.037 54.576 1.00 77.75 95 GLN A N 1
ATOM 763 C CA . GLN A 1 95 ? -22.725 -9.020 55.606 1.00 77.75 95 GLN A CA 1
ATOM 764 C C . GLN A 1 95 ? -21.208 -9.113 55.794 1.00 77.75 95 GLN A C 1
ATOM 766 O O . GLN A 1 95 ? -20.477 -9.427 54.857 1.00 77.75 95 GLN A O 1
ATOM 771 N N . GLU A 1 96 ? -20.747 -8.905 57.027 1.00 85.38 96 GLU A N 1
ATOM 772 C CA . GLU A 1 96 ? -19.334 -8.946 57.412 1.00 85.38 96 GLU A CA 1
ATOM 773 C C . GLU A 1 96 ? -18.970 -10.250 58.142 1.00 85.38 96 GLU A C 1
ATOM 775 O O . GLU A 1 96 ? -19.671 -10.689 59.056 1.00 85.38 96 GLU A O 1
ATOM 780 N N . VAL A 1 97 ? -17.827 -10.844 57.791 1.00 84.94 97 VAL A N 1
ATOM 781 C CA . VAL A 1 97 ? -17.223 -11.979 58.500 1.00 84.94 97 VAL A CA 1
ATOM 782 C C . VAL A 1 97 ? -15.732 -11.712 58.705 1.00 84.94 97 VAL A C 1
ATOM 784 O O . VAL A 1 97 ? -15.001 -11.395 57.769 1.00 84.94 97 VAL A O 1
ATOM 787 N N . LYS A 1 98 ? -15.251 -11.847 59.945 1.00 84.56 98 LYS A N 1
ATOM 788 C CA . LYS A 1 98 ? -13.845 -11.601 60.294 1.00 84.56 98 LYS A CA 1
ATOM 789 C C . LYS A 1 98 ? -12.924 -12.645 59.651 1.00 84.56 98 LYS A C 1
ATOM 791 O O . LYS A 1 98 ? -13.109 -13.845 59.849 1.00 84.56 98 LYS A O 1
ATOM 796 N N . ALA A 1 99 ? -11.898 -12.185 58.940 1.00 81.06 99 ALA A N 1
ATOM 797 C CA . ALA A 1 99 ? -10.843 -13.031 58.400 1.00 81.06 99 ALA A CA 1
ATOM 798 C C . ALA A 1 99 ? -9.901 -13.513 59.520 1.00 81.06 99 ALA A C 1
ATOM 800 O O . ALA A 1 99 ? -9.571 -12.781 60.458 1.00 81.06 99 ALA A O 1
ATOM 801 N N . THR A 1 100 ? -9.464 -14.765 59.417 1.00 79.38 100 THR A N 1
ATOM 802 C CA . THR A 1 100 ? -8.491 -15.398 60.324 1.00 79.38 100 THR A CA 1
ATOM 803 C C . THR A 1 100 ? -7.071 -15.378 59.733 1.00 79.38 100 THR A C 1
ATOM 805 O O . THR A 1 100 ? -6.867 -14.797 58.681 1.00 79.38 100 THR A O 1
ATOM 808 N N . LEU A 1 101 ? -6.060 -15.906 60.431 1.00 73.12 101 LEU A N 1
ATOM 809 C CA . LEU A 1 101 ? -4.660 -16.018 59.972 1.00 73.12 101 LEU A CA 1
ATOM 810 C C . LEU A 1 101 ? -4.182 -17.454 60.265 1.00 73.12 101 LEU A C 1
ATOM 812 O O . LEU A 1 101 ? -4.451 -17.955 61.359 1.00 73.12 101 LEU A O 1
ATOM 816 N N . GLY A 1 102 ? -3.481 -18.123 59.341 1.00 70.88 102 GLY A N 1
ATOM 817 C CA . GLY A 1 102 ? -3.087 -19.541 59.466 1.00 70.88 102 GLY A CA 1
ATOM 818 C C . GLY A 1 102 ? -3.419 -20.433 58.257 1.00 70.88 102 GLY A C 1
ATOM 819 O O . GLY A 1 102 ? -3.786 -19.936 57.203 1.00 70.88 102 GLY A O 1
ATOM 820 N N . ALA A 1 103 ? -3.251 -21.752 58.399 1.00 59.47 103 ALA A N 1
ATOM 821 C CA . ALA A 1 103 ? -2.954 -22.641 57.266 1.00 59.47 103 ALA A CA 1
ATOM 822 C C . ALA A 1 103 ? -4.131 -23.188 56.421 1.00 59.47 103 ALA A C 1
ATOM 824 O O . ALA A 1 103 ? -3.842 -23.718 55.363 1.00 59.47 103 ALA A O 1
ATOM 825 N N . ASP A 1 104 ? -5.405 -23.093 56.830 1.00 64.50 104 ASP A N 1
ATOM 826 C CA . ASP A 1 104 ? -6.533 -23.708 56.078 1.00 64.50 104 ASP A CA 1
ATOM 827 C C . ASP A 1 104 ? -7.836 -22.873 56.163 1.00 64.50 104 ASP A C 1
ATOM 829 O O . ASP A 1 104 ? -8.923 -23.381 56.456 1.00 64.50 104 ASP A O 1
ATOM 833 N N . GLN A 1 105 ? -7.745 -21.551 56.014 1.00 69.56 105 GLN A N 1
ATOM 834 C CA . GLN A 1 105 ? -8.785 -20.622 56.466 1.00 69.56 105 GLN A CA 1
ATOM 835 C C . GLN A 1 105 ? -10.070 -20.735 55.639 1.00 69.56 105 GLN A C 1
ATOM 837 O O . GLN A 1 105 ? -10.190 -20.217 54.532 1.00 69.56 105 GLN A O 1
ATOM 842 N N . THR A 1 106 ? -11.058 -21.415 56.216 1.00 81.25 106 THR A N 1
ATOM 843 C CA . THR A 1 106 ? -12.402 -21.548 55.655 1.00 81.25 106 THR A CA 1
ATOM 844 C C . THR A 1 106 ? -13.349 -20.628 56.412 1.00 81.25 106 THR A C 1
ATOM 846 O O . THR A 1 106 ? -13.440 -20.730 57.637 1.00 81.25 106 THR A O 1
ATOM 849 N N . LEU A 1 107 ? -14.075 -19.757 55.714 1.00 81.62 107 LEU A N 1
ATOM 850 C CA . LEU A 1 107 ? -15.175 -18.990 56.309 1.00 81.62 107 LEU A CA 1
ATOM 851 C C . LEU A 1 107 ? -16.485 -19.296 55.587 1.00 81.62 107 LEU A C 1
ATOM 853 O O . LEU A 1 107 ? -16.484 -19.632 54.403 1.00 81.62 107 LEU A O 1
ATOM 857 N N . ARG A 1 108 ? -17.598 -19.183 56.313 1.00 78.31 108 ARG A N 1
ATOM 858 C CA . ARG A 1 108 ? -18.930 -19.517 55.815 1.00 78.31 108 ARG A CA 1
ATOM 859 C C . ARG A 1 108 ? -19.894 -18.360 56.044 1.00 78.31 108 ARG A C 1
ATOM 861 O O . ARG A 1 108 ? -19.937 -17.803 57.139 1.00 78.31 108 ARG A O 1
ATOM 868 N N . PHE A 1 109 ? -20.659 -18.019 55.016 1.00 76.69 109 PHE A N 1
ATOM 869 C CA . PHE A 1 109 ? -21.809 -17.129 55.124 1.00 76.69 109 PHE A CA 1
ATOM 870 C C . PHE A 1 109 ? -23.060 -17.998 55.271 1.00 76.69 109 PHE A C 1
ATOM 872 O O . PHE A 1 109 ? -23.524 -18.599 54.302 1.00 76.69 109 PHE A O 1
ATOM 879 N N . ASP A 1 110 ? -23.542 -18.109 56.512 1.00 69.38 110 ASP A N 1
ATOM 880 C CA . ASP A 1 110 ? -24.601 -19.045 56.924 1.00 69.38 110 ASP A CA 1
ATOM 881 C C . ASP A 1 110 ? -26.033 -18.556 56.659 1.00 69.38 110 ASP A C 1
ATOM 883 O O . ASP A 1 110 ? -26.981 -19.334 56.733 1.00 69.38 110 ASP A O 1
ATOM 887 N N . ASP A 1 111 ? -26.204 -17.268 56.372 1.00 67.56 111 ASP A N 1
ATOM 888 C CA . ASP A 1 111 ? -27.511 -16.662 56.136 1.00 67.56 111 ASP A CA 1
ATOM 889 C C . ASP A 1 111 ? -27.414 -15.625 55.017 1.00 67.56 111 ASP A C 1
ATOM 891 O O . ASP A 1 111 ? -27.058 -14.466 55.240 1.00 67.56 111 ASP A O 1
ATOM 895 N N . LEU A 1 112 ? -27.749 -16.060 53.803 1.00 69.31 112 LEU A N 1
ATOM 896 C CA . LEU A 1 112 ? -27.829 -15.211 52.619 1.00 69.31 112 LEU A CA 1
ATOM 897 C C . LEU A 1 112 ? -29.224 -14.595 52.426 1.00 69.31 112 LEU A C 1
ATOM 899 O O . LEU A 1 112 ? -29.479 -13.976 51.398 1.00 69.31 112 LEU A O 1
ATOM 903 N N . SER A 1 113 ? -30.139 -14.702 53.398 1.00 65.62 113 SER A N 1
ATOM 904 C CA . SER A 1 113 ? -31.482 -14.115 53.283 1.00 65.62 113 SER A CA 1
ATOM 905 C C . SER A 1 113 ? -31.452 -12.586 53.244 1.00 65.62 113 SER A C 1
ATOM 907 O O . SER A 1 113 ? -32.344 -11.978 52.652 1.00 65.62 113 SER A O 1
ATOM 909 N N . HIS A 1 114 ? -30.403 -11.972 53.805 1.00 62.03 114 HIS A N 1
ATOM 910 C CA . HIS A 1 114 ? -30.141 -10.537 53.714 1.00 62.03 114 HIS A CA 1
ATOM 911 C C . HIS A 1 114 ? -29.943 -10.084 52.262 1.00 62.03 114 HIS A C 1
ATOM 913 O O . HIS A 1 114 ? -30.317 -8.958 51.936 1.00 62.03 114 HIS A O 1
ATOM 919 N N . LEU A 1 115 ? -29.468 -10.970 51.373 1.00 60.16 115 LEU A N 1
ATOM 920 C CA . LEU A 1 115 ? -29.405 -10.694 49.942 1.00 60.16 115 LEU A CA 1
ATOM 921 C C . LEU A 1 115 ? -30.786 -10.271 49.420 1.00 60.16 115 LEU A C 1
ATOM 923 O O . LEU A 1 115 ? -30.867 -9.268 48.739 1.00 60.16 115 LEU A O 1
ATOM 927 N N . ASN A 1 116 ? -31.892 -10.884 49.865 1.00 59.41 116 ASN A N 1
ATOM 928 C CA . ASN A 1 116 ? -33.255 -10.509 49.440 1.00 59.41 116 ASN A CA 1
ATOM 929 C C . ASN A 1 116 ? -33.685 -9.079 49.823 1.00 59.41 116 ASN A C 1
ATOM 931 O O . ASN A 1 116 ? -34.707 -8.597 49.330 1.00 59.41 116 ASN A O 1
ATOM 935 N N . SER A 1 117 ? -32.969 -8.429 50.745 1.00 56.75 117 SER A N 1
ATOM 936 C CA . SER A 1 117 ? -33.219 -7.044 51.170 1.00 56.75 117 SER A CA 1
ATOM 937 C C . SER A 1 117 ? -32.291 -6.018 50.518 1.00 56.75 117 SER A C 1
ATOM 939 O O . SER A 1 117 ? -32.510 -4.821 50.691 1.00 56.75 117 SER A O 1
ATOM 941 N N . LEU A 1 118 ? -31.292 -6.494 49.775 1.00 56.03 118 LEU A N 1
ATOM 942 C CA . LEU A 1 118 ? -30.339 -5.692 49.025 1.00 56.03 118 LEU A CA 1
ATOM 943 C C . LEU A 1 118 ? -30.885 -5.383 47.620 1.00 56.03 118 LEU A C 1
ATOM 945 O O . LEU A 1 118 ? -31.611 -6.195 47.033 1.00 56.03 118 LEU A O 1
ATOM 949 N N . ASP A 1 119 ? -30.545 -4.214 47.068 1.00 46.47 119 ASP A N 1
ATOM 950 C CA . ASP A 1 119 ? -30.863 -3.893 45.672 1.00 46.47 119 ASP A CA 1
ATOM 951 C C . ASP A 1 119 ? -29.941 -4.716 44.742 1.00 46.47 119 ASP A C 1
ATOM 953 O O . ASP A 1 119 ? -28.804 -4.976 45.122 1.00 46.47 119 ASP A O 1
ATOM 957 N N . PRO A 1 120 ? -30.358 -5.138 43.523 1.00 45.34 120 PRO A N 1
ATOM 958 C CA . PRO A 1 120 ? -29.572 -5.987 42.595 1.00 45.34 120 PRO A CA 1
ATOM 959 C C . PRO A 1 120 ? -28.112 -5.561 42.305 1.00 45.34 120 PRO A C 1
ATOM 961 O O . PRO A 1 120 ? -27.317 -6.335 41.782 1.00 45.34 120 PRO A O 1
ATOM 964 N N . GLU A 1 121 ? -27.749 -4.336 42.662 1.00 44.06 121 GLU A N 1
ATOM 965 C CA . GLU A 1 121 ? -26.410 -3.741 42.598 1.00 44.06 121 GLU A CA 1
ATOM 966 C C . GLU A 1 121 ? -25.505 -4.014 43.814 1.00 44.06 121 GLU A C 1
ATOM 968 O O . GLU A 1 121 ? -24.282 -3.992 43.684 1.00 44.06 121 GLU A O 1
ATOM 973 N N . ASP A 1 122 ? -26.088 -4.302 44.977 1.00 47.75 122 ASP A N 1
ATOM 974 C CA . ASP A 1 122 ? -25.394 -4.560 46.243 1.00 47.75 122 ASP A CA 1
ATOM 975 C C . ASP A 1 122 ? -24.926 -6.027 46.350 1.00 47.75 122 ASP A C 1
ATOM 977 O O . ASP A 1 122 ? -24.061 -6.360 47.159 1.00 47.75 122 ASP A O 1
ATOM 981 N N . TYR A 1 123 ? -25.443 -6.911 45.485 1.00 58.56 123 TYR A N 1
ATOM 982 C CA . TYR A 1 123 ? -25.084 -8.337 45.398 1.00 58.56 123 TYR A CA 1
ATOM 983 C C . TYR A 1 123 ? -23.690 -8.574 44.797 1.00 58.56 123 TYR A C 1
ATOM 985 O O . TYR A 1 123 ? -23.189 -9.698 44.800 1.00 58.56 123 TYR A O 1
ATOM 993 N N . LEU A 1 124 ? -23.072 -7.545 44.210 1.00 54.78 124 LEU A N 1
ATOM 994 C CA . LEU A 1 124 ? -22.112 -7.768 43.135 1.00 54.78 124 LEU A CA 1
ATOM 995 C C . LEU A 1 124 ? -20.657 -7.897 43.575 1.00 54.78 124 LEU A C 1
ATOM 997 O O . LEU A 1 124 ? -19.824 -8.084 42.699 1.00 54.78 124 LEU A O 1
ATOM 1001 N N . THR A 1 125 ? -20.315 -7.803 44.865 1.00 61.72 125 THR A N 1
ATOM 1002 C CA . THR A 1 125 ? -18.904 -7.852 45.291 1.00 61.72 125 THR A CA 1
ATOM 1003 C C . THR A 1 125 ? -18.683 -8.567 46.622 1.00 61.72 125 THR A C 1
ATOM 1005 O O . THR A 1 125 ? -19.250 -8.161 47.637 1.00 61.72 125 THR A O 1
ATOM 1008 N N . LEU A 1 126 ? -17.780 -9.549 46.629 1.00 70.69 126 LEU A N 1
ATOM 1009 C CA . LEU A 1 126 ? -17.094 -10.051 47.817 1.00 70.69 126 LEU A CA 1
ATOM 1010 C C . LEU A 1 126 ? -15.815 -9.221 48.016 1.00 70.69 126 LEU A C 1
ATOM 1012 O O . LEU A 1 126 ? -15.039 -9.084 47.073 1.00 70.69 126 LEU A O 1
ATOM 1016 N N . ARG A 1 127 ? -15.581 -8.640 49.195 1.00 75.94 127 ARG A N 1
ATOM 1017 C CA . ARG A 1 127 ? -14.418 -7.764 49.457 1.00 75.94 127 ARG A CA 1
ATOM 1018 C C . ARG A 1 127 ? -13.650 -8.204 50.692 1.00 75.94 127 ARG A C 1
ATOM 1020 O O . ARG A 1 127 ? -14.249 -8.758 51.600 1.00 75.94 127 ARG A O 1
ATOM 1027 N N . LEU A 1 128 ? -12.354 -7.909 50.743 1.00 78.75 128 LEU A N 1
ATOM 1028 C CA . LEU A 1 128 ? -11.517 -7.963 51.942 1.00 78.75 128 LEU A CA 1
ATOM 1029 C C . LEU A 1 128 ? -10.988 -6.558 52.239 1.00 78.75 128 LEU A C 1
ATOM 1031 O O . LEU A 1 128 ? -10.361 -5.947 51.374 1.00 78.75 128 LEU A O 1
ATOM 1035 N N . TYR A 1 129 ? -11.190 -6.054 53.454 1.00 75.31 129 TYR A N 1
ATOM 1036 C CA . TYR A 1 129 ? -10.608 -4.788 53.917 1.00 75.31 129 TYR A CA 1
ATOM 1037 C C . TYR A 1 129 ? -10.253 -4.834 55.403 1.00 75.31 129 TYR A C 1
ATOM 1039 O O . TYR A 1 129 ? -10.644 -5.752 56.122 1.00 75.31 129 TYR A O 1
ATOM 1047 N N . ALA A 1 130 ? -9.506 -3.834 55.871 1.00 75.38 130 ALA A N 1
ATOM 1048 C CA . ALA A 1 130 ? -9.267 -3.625 57.295 1.00 75.38 130 ALA A CA 1
ATOM 1049 C C . ALA A 1 130 ? -10.325 -2.678 57.880 1.00 75.38 130 ALA A C 1
ATOM 1051 O O . ALA A 1 130 ? -10.597 -1.620 57.314 1.00 75.38 130 ALA A O 1
ATOM 1052 N N . ASN A 1 131 ? -10.906 -3.022 59.029 1.00 81.06 131 ASN A N 1
ATOM 1053 C CA . ASN A 1 131 ? -11.959 -2.234 59.690 1.00 81.06 131 ASN A CA 1
ATOM 1054 C C . ASN A 1 131 ? -11.569 -0.769 59.981 1.00 81.06 131 ASN A C 1
ATOM 1056 O O . ASN A 1 131 ? -12.418 0.116 60.038 1.00 81.06 131 ASN A O 1
ATOM 1060 N N . ASN A 1 132 ? -10.279 -0.498 60.162 1.00 68.75 132 ASN A N 1
ATOM 1061 C CA . ASN A 1 132 ? -9.727 0.827 60.426 1.00 68.75 132 ASN A CA 1
ATOM 1062 C C . ASN A 1 132 ? -9.299 1.581 59.150 1.00 68.75 132 ASN A C 1
ATOM 1064 O O . ASN A 1 132 ? -8.815 2.707 59.256 1.00 68.75 132 ASN A O 1
ATOM 1068 N N . ASP A 1 133 ? -9.448 0.962 57.977 1.00 66.06 133 ASP A N 1
ATOM 1069 C CA . ASP A 1 133 ? -9.121 1.508 56.656 1.00 66.06 133 ASP A CA 1
ATOM 1070 C C . ASP A 1 133 ? -10.120 0.986 55.606 1.00 66.06 133 ASP A C 1
ATOM 1072 O O . ASP A 1 133 ? -9.755 0.438 54.570 1.00 66.06 133 ASP A O 1
ATOM 1076 N N . MET A 1 134 ? -11.420 1.125 55.894 1.00 64.25 134 MET A N 1
ATOM 1077 C CA . MET A 1 134 ? -12.502 0.602 55.039 1.00 64.25 134 MET A CA 1
ATOM 1078 C C . MET A 1 134 ? -12.498 1.193 53.616 1.00 64.25 134 MET A C 1
ATOM 1080 O O . MET A 1 134 ? -13.110 0.633 52.712 1.00 64.25 134 MET A O 1
ATOM 1084 N N . GLY A 1 135 ? -11.826 2.333 53.409 1.00 54.81 135 GLY A N 1
ATOM 1085 C CA . GLY A 1 135 ? -11.639 2.938 52.087 1.00 54.81 135 GLY A CA 1
ATOM 1086 C C . GLY A 1 135 ? -10.593 2.227 51.221 1.00 54.81 135 GLY A C 1
ATOM 1087 O O . GLY A 1 135 ? -10.550 2.465 50.016 1.00 54.81 135 GLY A O 1
ATOM 1088 N N . ASN A 1 136 ? -9.774 1.358 51.815 1.00 61.66 136 ASN A N 1
ATOM 1089 C CA . ASN A 1 136 ? -8.704 0.624 51.157 1.00 61.66 136 ASN A CA 1
ATOM 1090 C C . ASN A 1 136 ? -9.071 -0.861 51.039 1.00 61.66 136 ASN A C 1
ATOM 1092 O O . ASN A 1 136 ? -8.833 -1.673 51.937 1.00 61.66 136 ASN A O 1
ATOM 1096 N N . VAL A 1 137 ? -9.700 -1.210 49.918 1.00 67.06 137 VAL A N 1
ATOM 1097 C CA . VAL A 1 137 ? -10.085 -2.590 49.610 1.00 67.06 137 VAL A CA 1
ATOM 1098 C C . VAL A 1 137 ? -8.833 -3.380 49.225 1.00 67.06 137 VAL A C 1
ATOM 1100 O O . VAL A 1 137 ? -8.200 -3.098 48.213 1.00 67.06 137 VAL A O 1
ATOM 1103 N N . LEU A 1 138 ? -8.484 -4.381 50.033 1.00 67.81 138 LEU A N 1
ATOM 1104 C CA . LEU A 1 138 ? -7.285 -5.210 49.868 1.00 67.81 138 LEU A CA 1
ATOM 1105 C C . LEU A 1 138 ? -7.469 -6.291 48.798 1.00 67.81 138 LEU A C 1
ATOM 1107 O O . LEU A 1 138 ? -6.501 -6.720 48.176 1.00 67.81 138 LEU A O 1
ATOM 1111 N N . TRP A 1 139 ? -8.707 -6.740 48.600 1.00 68.50 139 TRP A N 1
ATOM 1112 C CA . TRP A 1 139 ? -9.092 -7.677 47.549 1.00 68.50 139 TRP A CA 1
ATOM 1113 C C . TRP A 1 139 ? -10.595 -7.563 47.276 1.00 68.50 139 TRP A C 1
ATOM 1115 O O . TRP A 1 139 ? -11.370 -7.316 48.200 1.00 68.50 139 TRP A O 1
ATOM 1125 N N . ALA A 1 140 ? -11.015 -7.737 46.025 1.00 63.72 140 ALA A N 1
ATOM 1126 C CA . ALA A 1 140 ? -12.421 -7.778 45.642 1.00 63.72 140 ALA A CA 1
ATOM 1127 C C . ALA A 1 140 ? -12.651 -8.813 44.536 1.00 63.72 140 ALA A C 1
ATOM 1129 O O . ALA A 1 140 ? -11.837 -8.938 43.624 1.00 63.72 140 ALA A O 1
ATOM 1130 N N . TRP A 1 141 ? -13.781 -9.509 44.601 1.00 62.09 141 TRP A N 1
ATOM 1131 C CA . TRP A 1 141 ? -14.282 -10.406 43.567 1.00 62.09 141 TRP A CA 1
ATOM 1132 C C . TRP A 1 141 ? -15.708 -9.994 43.240 1.00 62.09 141 TRP A C 1
ATOM 1134 O O . TRP A 1 141 ? -16.565 -9.975 44.125 1.00 62.09 141 TRP A O 1
ATOM 1144 N N . ALA A 1 142 ? -15.934 -9.590 41.993 1.00 58.06 142 ALA A N 1
ATOM 1145 C CA . ALA A 1 142 ? -17.224 -9.117 41.537 1.00 58.06 142 ALA A CA 1
ATOM 1146 C C . ALA A 1 142 ? -17.834 -10.088 40.533 1.00 58.06 142 ALA A C 1
ATOM 1148 O O . ALA A 1 142 ? -17.122 -10.651 39.702 1.00 58.06 142 ALA A O 1
ATOM 1149 N N . PHE A 1 143 ? -19.158 -10.218 40.547 1.00 56.50 143 PHE A N 1
ATOM 1150 C CA . PHE A 1 143 ? -19.848 -10.645 39.337 1.00 56.50 143 PHE A CA 1
ATOM 1151 C C . PHE A 1 143 ? -19.564 -9.528 38.323 1.00 56.50 143 PHE A C 1
ATOM 1153 O O . PHE A 1 143 ? -19.822 -8.365 38.627 1.00 56.50 143 PHE A O 1
ATOM 1160 N N . GLU A 1 144 ? -18.959 -9.822 37.174 1.00 58.47 144 GLU A N 1
ATOM 1161 C CA . GLU A 1 144 ? -18.765 -8.843 36.097 1.00 58.47 144 GLU A CA 1
ATOM 1162 C C . GLU A 1 144 ? -19.934 -8.979 35.108 1.00 58.47 144 GLU A C 1
ATOM 1164 O O . GLU A 1 144 ? -19.774 -9.596 34.056 1.00 58.47 144 GLU A O 1
ATOM 1169 N N . PRO A 1 145 ? -21.149 -8.472 35.416 1.00 65.56 145 PRO A N 1
ATOM 1170 C CA . PRO A 1 145 ? -22.324 -8.729 34.589 1.00 65.56 145 PRO A CA 1
ATOM 1171 C C . PRO A 1 145 ? -22.271 -7.979 33.251 1.00 65.56 145 PRO A C 1
ATOM 1173 O O . PRO A 1 145 ? -23.087 -8.260 32.373 1.00 65.56 145 PRO A O 1
ATOM 1176 N N . ILE A 1 146 ? -21.353 -7.011 33.111 1.00 79.81 146 ILE A N 1
ATOM 1177 C CA . ILE A 1 146 ? -21.176 -6.186 31.917 1.00 79.81 146 ILE A CA 1
ATOM 1178 C C . ILE A 1 146 ? -19.692 -6.012 31.558 1.00 79.81 146 ILE A C 1
ATOM 1180 O O . ILE A 1 146 ? -18.877 -5.669 32.417 1.00 79.81 146 ILE A O 1
ATOM 1184 N N . ARG A 1 147 ? -19.348 -6.158 30.273 1.00 86.50 147 ARG A N 1
ATOM 1185 C CA . ARG A 1 147 ? -18.032 -5.792 29.713 1.00 86.50 147 ARG A CA 1
ATOM 1186 C C . ARG A 1 147 ? -18.178 -5.084 28.362 1.00 86.50 147 ARG A C 1
ATOM 1188 O O . ARG A 1 147 ? -19.167 -5.270 27.656 1.00 86.50 147 ARG A O 1
ATOM 1195 N N . LEU A 1 148 ? -17.173 -4.280 28.020 1.00 92.56 148 LEU A N 1
ATOM 1196 C CA . LEU A 1 148 ? -16.938 -3.761 26.672 1.00 92.56 148 LEU A CA 1
ATOM 1197 C C . LEU A 1 148 ? -15.588 -4.290 26.198 1.00 92.56 148 LEU A C 1
ATOM 1199 O O . LEU A 1 148 ? -14.591 -4.084 26.887 1.00 92.56 148 LEU A O 1
ATOM 1203 N N . ILE A 1 149 ? -15.560 -4.976 25.058 1.00 95.06 149 ILE A N 1
ATOM 1204 C CA . ILE A 1 149 ? -14.350 -5.641 24.561 1.00 95.06 149 ILE A CA 1
ATOM 1205 C C . ILE A 1 149 ? -14.199 -5.328 23.072 1.00 95.06 149 ILE A C 1
ATOM 1207 O O . ILE A 1 149 ? -15.137 -5.549 22.315 1.00 95.06 149 ILE A O 1
ATOM 1211 N N . ALA A 1 150 ? -13.057 -4.784 22.658 1.00 96.44 150 ALA A N 1
ATOM 1212 C CA . ALA A 1 150 ? -12.727 -4.584 21.245 1.00 96.44 150 ALA A CA 1
ATOM 1213 C C . ALA A 1 150 ? -11.914 -5.773 20.714 1.00 96.44 150 ALA A C 1
ATOM 1215 O O . ALA A 1 150 ? -11.365 -6.526 21.507 1.00 96.44 150 ALA A O 1
ATOM 1216 N N . ASP A 1 151 ? -11.820 -5.926 19.396 1.00 95.19 151 ASP A N 1
ATOM 1217 C CA . ASP A 1 151 ? -10.880 -6.862 18.758 1.00 95.19 151 ASP A CA 1
ATOM 1218 C C . ASP A 1 151 ? -9.464 -6.257 18.815 1.00 95.19 151 ASP A C 1
ATOM 1220 O O . ASP A 1 151 ? -9.095 -5.433 17.976 1.00 95.19 151 ASP A O 1
ATOM 1224 N N . MET A 1 152 ? -8.716 -6.559 19.881 1.00 89.44 152 MET A N 1
ATOM 1225 C CA . MET A 1 152 ? -7.470 -5.865 20.225 1.00 89.44 152 MET A CA 1
ATOM 1226 C C . MET A 1 152 ? -6.317 -6.269 19.305 1.00 89.44 152 MET A C 1
ATOM 1228 O O . MET A 1 152 ? -5.436 -5.449 19.038 1.00 89.44 152 MET A O 1
ATOM 1232 N N . ASN A 1 153 ? -6.295 -7.519 18.835 1.00 88.31 153 ASN A N 1
ATOM 1233 C CA . ASN A 1 153 ? -5.267 -8.016 17.919 1.00 88.31 153 ASN A CA 1
ATOM 1234 C C . ASN A 1 153 ? -5.685 -7.917 16.439 1.00 88.31 153 ASN A C 1
ATOM 1236 O O . ASN A 1 153 ? -4.794 -7.883 15.588 1.00 88.31 153 ASN A O 1
ATOM 1240 N N . ARG A 1 154 ? -6.980 -7.727 16.145 1.00 92.62 154 ARG A N 1
ATOM 1241 C CA . ARG A 1 154 ? -7.575 -7.613 14.799 1.00 92.62 154 ARG A CA 1
ATOM 1242 C C . ARG A 1 154 ? -7.541 -8.937 14.034 1.00 92.62 154 ARG A C 1
ATOM 1244 O O . ARG A 1 154 ? -7.377 -8.944 12.815 1.00 92.62 154 ARG A O 1
ATOM 1251 N N . ASP A 1 155 ? -7.685 -10.054 14.748 1.00 90.19 155 ASP A N 1
ATOM 1252 C CA . ASP A 1 155 ? -7.681 -11.404 14.167 1.00 90.19 155 ASP A CA 1
ATOM 1253 C C . ASP A 1 155 ? -9.083 -11.889 13.733 1.00 90.19 155 ASP A C 1
ATOM 1255 O O . ASP A 1 155 ? -9.256 -13.026 13.274 1.00 90.19 155 ASP A O 1
ATOM 1259 N N . GLY A 1 156 ? -10.101 -11.031 13.871 1.00 93.19 156 GLY A N 1
ATOM 1260 C CA . GLY A 1 156 ? -11.484 -11.347 13.534 1.00 93.19 156 GLY A CA 1
ATOM 1261 C C . GLY A 1 156 ? -12.237 -12.119 14.618 1.00 93.19 156 GLY A C 1
ATOM 1262 O O . GLY A 1 156 ? -13.352 -12.586 14.355 1.00 93.19 156 GLY A O 1
ATOM 1263 N N . HIS A 1 157 ? -11.664 -12.249 15.817 1.00 93.31 157 HIS A N 1
ATOM 1264 C CA . HIS A 1 157 ? -12.248 -12.925 16.968 1.00 93.31 157 HIS A CA 1
ATOM 1265 C C . HIS A 1 157 ? -12.066 -12.076 18.226 1.00 93.31 157 HIS A C 1
ATOM 1267 O O . HIS A 1 157 ? -10.969 -11.683 18.580 1.00 93.31 157 HIS A O 1
ATOM 1273 N N . ILE A 1 158 ? -13.157 -11.844 18.954 1.00 94.25 158 ILE A N 1
ATOM 1274 C CA . ILE A 1 158 ? -13.106 -11.217 20.275 1.00 94.25 158 ILE A CA 1
ATOM 1275 C C . ILE A 1 158 ? -13.196 -12.321 21.324 1.00 94.25 158 ILE A C 1
ATOM 1277 O O . ILE A 1 158 ? -14.276 -12.866 21.579 1.00 94.25 158 ILE A O 1
ATOM 1281 N N . ILE A 1 159 ? -12.068 -12.659 21.943 1.00 86.44 159 ILE A N 1
ATOM 1282 C CA . ILE A 1 159 ? -11.966 -13.742 22.919 1.00 86.44 159 ILE A CA 1
ATOM 1283 C C . ILE A 1 159 ? -11.668 -13.245 24.333 1.00 86.44 159 ILE A C 1
ATOM 1285 O O . ILE A 1 159 ? -10.857 -12.359 24.597 1.00 86.44 159 ILE A O 1
ATOM 1289 N N . LYS A 1 160 ? -12.327 -13.889 25.299 1.00 82.62 160 LYS A N 1
ATOM 1290 C CA . LYS A 1 160 ? -12.152 -13.608 26.731 1.00 82.62 160 LYS A CA 1
ATOM 1291 C C . LYS A 1 160 ? -11.035 -14.429 27.372 1.00 82.62 160 LYS A C 1
ATOM 1293 O O . LYS A 1 160 ? -10.511 -14.038 28.413 1.00 82.62 160 LYS A O 1
ATOM 1298 N N . VAL A 1 161 ? -10.698 -15.567 26.766 1.00 72.88 161 VAL A N 1
ATOM 1299 C CA . VAL A 1 161 ? -9.728 -16.546 27.263 1.00 72.88 161 VAL A CA 1
ATOM 1300 C C . VAL A 1 161 ? -8.905 -17.056 26.088 1.00 72.88 161 VAL A C 1
ATOM 1302 O O . VAL A 1 161 ? -9.464 -17.380 25.042 1.00 72.88 161 VAL A O 1
ATOM 1305 N N . ALA A 1 162 ? -7.588 -17.134 26.277 1.00 74.94 162 ALA A N 1
ATOM 1306 C CA . ALA A 1 162 ? -6.667 -17.617 25.262 1.00 74.94 162 ALA A CA 1
ATOM 1307 C C . ALA A 1 162 ? -6.955 -19.085 24.930 1.00 74.94 162 ALA A C 1
ATOM 1309 O O . ALA A 1 162 ? -7.199 -19.911 25.813 1.00 74.94 162 ALA A O 1
ATOM 1310 N N . THR A 1 163 ? -6.865 -19.414 23.650 1.00 78.06 163 THR A N 1
ATOM 1311 C CA . THR A 1 163 ? -6.907 -20.779 23.130 1.00 78.06 163 THR A CA 1
ATOM 1312 C C . THR A 1 163 ? -5.619 -21.068 22.361 1.00 78.06 163 THR A C 1
ATOM 1314 O O . THR A 1 163 ? -4.803 -20.177 22.133 1.00 78.06 163 THR A O 1
ATOM 1317 N N . ASN A 1 164 ? -5.415 -22.320 21.949 1.00 77.44 164 ASN A N 1
ATOM 1318 C CA . ASN A 1 164 ? -4.272 -22.654 21.093 1.00 77.44 164 ASN A CA 1
ATOM 1319 C C . ASN A 1 164 ? -4.366 -21.989 19.709 1.00 77.44 164 ASN A C 1
ATOM 1321 O O . ASN A 1 164 ? -3.335 -21.757 19.090 1.00 77.44 164 ASN A O 1
ATOM 1325 N N . GLU A 1 165 ? -5.584 -21.731 19.225 1.00 79.06 165 GLU A N 1
ATOM 1326 C CA . GLU A 1 165 ? -5.841 -21.105 17.922 1.00 79.06 165 GLU A CA 1
ATOM 1327 C C . GLU A 1 165 ? -5.807 -19.572 18.019 1.00 79.06 165 GLU A C 1
ATOM 1329 O O . GLU A 1 165 ? -5.335 -18.916 17.100 1.00 79.06 165 GLU A O 1
ATOM 1334 N N . HIS A 1 166 ? -6.222 -19.018 19.164 1.00 80.06 166 HIS A N 1
ATOM 1335 C CA . HIS A 1 166 ? -6.249 -17.583 19.460 1.00 80.06 166 HIS A CA 1
ATOM 1336 C C . HIS A 1 166 ? -5.555 -17.316 20.805 1.00 80.06 166 HIS A C 1
ATOM 1338 O O . HIS A 1 166 ? -6.203 -17.358 21.855 1.00 80.06 166 HIS A O 1
ATOM 1344 N N . PRO A 1 167 ? -4.228 -17.107 20.825 1.00 73.25 167 PRO A N 1
ATOM 1345 C CA . PRO A 1 167 ? -3.462 -17.009 22.069 1.00 73.25 167 PRO A CA 1
ATOM 1346 C C . PRO A 1 167 ? -3.544 -15.631 22.748 1.00 73.25 167 PRO A C 1
ATOM 1348 O O . PRO A 1 167 ? -3.163 -15.504 23.915 1.00 73.25 167 PRO A O 1
ATOM 1351 N N . VAL A 1 168 ? -4.018 -14.598 22.046 1.00 80.00 168 VAL A N 1
ATOM 1352 C CA . VAL A 1 168 ? -4.104 -13.222 22.558 1.00 80.00 168 VAL A CA 1
ATOM 1353 C C . VAL A 1 168 ? -5.512 -12.955 23.078 1.00 80.00 168 VAL A C 1
ATOM 1355 O O . VAL A 1 168 ? -6.471 -13.104 22.342 1.00 80.00 168 VAL A O 1
ATOM 1358 N N . VAL A 1 169 ? -5.643 -12.564 24.348 1.00 81.38 169 VAL A N 1
ATOM 1359 C CA . VAL A 1 169 ? -6.942 -12.203 24.943 1.00 81.38 169 VAL A CA 1
ATOM 1360 C C . VAL A 1 169 ? -7.250 -10.719 24.783 1.00 81.38 169 VAL A C 1
ATOM 1362 O O . VAL A 1 169 ? -6.400 -9.871 25.058 1.00 81.38 169 VAL A O 1
ATOM 1365 N N . ASP A 1 170 ? -8.503 -10.401 24.473 1.00 85.81 170 ASP A N 1
ATOM 1366 C CA . ASP A 1 170 ? -8.949 -9.024 24.223 1.00 85.81 170 ASP A CA 1
ATOM 1367 C C . ASP A 1 170 ? -9.378 -8.266 25.485 1.00 85.81 170 ASP A C 1
ATOM 1369 O O . ASP A 1 170 ? -9.611 -7.057 25.481 1.00 85.81 170 ASP A O 1
ATOM 1373 N N . THR A 1 171 ? -9.447 -8.962 26.619 1.00 81.00 171 THR A N 1
ATOM 1374 C CA . THR A 1 171 ? -9.867 -8.403 27.913 1.00 81.00 171 THR A CA 1
ATOM 1375 C C . THR A 1 171 ? -8.787 -7.564 28.605 1.00 81.00 171 THR A C 1
ATOM 1377 O O . THR A 1 171 ? -9.023 -7.038 29.689 1.00 81.00 171 THR A O 1
ATOM 1380 N N . GLN A 1 172 ? -7.606 -7.395 27.997 1.00 77.44 172 GLN A N 1
ATOM 1381 C CA . GLN A 1 172 ? -6.479 -6.655 28.587 1.00 77.44 172 GLN A CA 1
ATOM 1382 C C . GLN A 1 172 ? -6.540 -5.127 28.404 1.00 77.44 172 GLN A C 1
ATOM 1384 O O . GLN A 1 172 ? -5.601 -4.430 28.798 1.00 77.44 172 GLN A O 1
ATOM 1389 N N . ASN A 1 173 ? -7.625 -4.586 27.844 1.00 86.44 173 ASN A N 1
ATOM 1390 C CA . ASN A 1 173 ? -7.796 -3.150 27.634 1.00 86.44 173 ASN A CA 1
ATOM 1391 C C . ASN A 1 173 ? -7.764 -2.351 28.954 1.00 86.44 173 ASN A C 1
ATOM 1393 O O . ASN A 1 173 ? -8.493 -2.643 29.902 1.00 86.44 173 ASN A O 1
ATOM 1397 N N . ASN A 1 174 ? -6.919 -1.318 29.017 1.00 80.75 174 ASN A N 1
ATOM 1398 C CA . ASN A 1 174 ? -6.838 -0.398 30.154 1.00 80.75 174 ASN A CA 1
ATOM 1399 C C . ASN A 1 174 ? -6.157 0.924 29.748 1.00 80.75 174 ASN A C 1
ATOM 1401 O O . ASN A 1 174 ? -5.847 1.142 28.587 1.00 80.75 174 ASN A O 1
ATOM 1405 N N . THR A 1 175 ? -5.899 1.842 30.682 1.00 77.12 175 THR A N 1
ATOM 1406 C CA . THR A 1 175 ? -5.281 3.144 30.356 1.00 77.12 175 THR A CA 1
ATOM 1407 C C . THR A 1 175 ? -3.816 3.066 29.913 1.00 77.12 175 THR A C 1
ATOM 1409 O O . THR A 1 175 ? -3.339 4.010 29.301 1.00 77.12 175 THR A O 1
ATOM 1412 N N . GLN A 1 176 ? -3.099 1.987 30.237 1.00 81.12 176 GLN A N 1
ATOM 1413 C CA . GLN A 1 176 ? -1.733 1.714 29.761 1.00 81.12 176 GLN A CA 1
ATOM 1414 C C . GLN A 1 176 ? -1.723 0.896 28.461 1.00 81.12 176 GLN A C 1
ATOM 1416 O O . GLN A 1 176 ? -0.714 0.861 27.770 1.00 81.12 176 GLN A O 1
ATOM 1421 N N . ARG A 1 177 ? -2.836 0.224 28.146 1.00 85.19 177 ARG A N 1
ATOM 1422 C CA . ARG A 1 177 ? -3.075 -0.501 26.891 1.00 85.19 177 ARG A CA 1
ATOM 1423 C C . ARG A 1 177 ? -4.449 -0.124 26.334 1.00 85.19 177 ARG A C 1
ATOM 1425 O O . ARG A 1 177 ? -5.376 -0.942 26.406 1.00 85.19 177 ARG A O 1
ATOM 1432 N N . PRO A 1 178 ? -4.636 1.135 25.899 1.00 92.69 178 PRO A N 1
ATOM 1433 C CA . PRO A 1 178 ? -5.892 1.548 25.296 1.00 92.69 178 PRO A CA 1
ATOM 1434 C C . PRO A 1 178 ? -6.070 0.854 23.942 1.00 92.69 178 PRO A C 1
ATOM 1436 O O . PRO A 1 178 ? -5.123 0.329 23.362 1.00 92.69 178 PRO A O 1
ATOM 1439 N N . PHE A 1 179 ? -7.295 0.858 23.427 1.00 95.62 179 PHE A N 1
ATOM 1440 C CA . PHE A 1 179 ? -7.535 0.502 22.037 1.00 95.62 179 PHE A CA 1
ATOM 1441 C C . PHE A 1 179 ? -7.159 1.703 21.164 1.00 95.62 179 PHE A C 1
ATOM 1443 O O . PHE A 1 179 ? -7.724 2.788 21.333 1.00 95.62 179 PHE A O 1
ATOM 1450 N N . TYR A 1 180 ? -6.174 1.511 20.290 1.00 96.00 180 TYR A N 1
ATOM 1451 C CA . TYR A 1 180 ? -5.681 2.530 19.369 1.00 96.00 180 TYR A CA 1
ATOM 1452 C C . TYR A 1 180 ? -6.482 2.486 18.074 1.00 96.00 180 TYR A C 1
ATOM 1454 O O . TYR A 1 180 ? -6.627 1.424 17.468 1.00 96.00 180 TYR A O 1
ATOM 1462 N N . PHE A 1 181 ? -6.992 3.635 17.649 1.00 97.81 181 PHE A N 1
ATOM 1463 C CA . PHE A 1 181 ? -7.732 3.753 16.399 1.00 97.81 181 PHE A CA 1
ATOM 1464 C C . PHE A 1 181 ? -7.647 5.178 15.849 1.00 97.81 181 PHE A C 1
ATOM 1466 O O . PHE A 1 181 ? -7.062 6.058 16.486 1.00 97.81 181 PHE A O 1
ATOM 1473 N N . TRP A 1 182 ? -8.215 5.411 14.669 1.00 98.25 182 TRP A N 1
ATOM 1474 C CA . TRP A 1 182 ? -8.141 6.697 13.984 1.00 98.25 182 TRP A CA 1
ATOM 1475 C C . TRP A 1 182 ? -9.494 7.396 13.858 1.00 98.25 182 TRP A C 1
ATOM 1477 O O . TRP A 1 182 ? -10.556 6.808 14.065 1.00 98.25 182 TRP A O 1
ATOM 1487 N N . ILE A 1 183 ? -9.429 8.686 13.542 1.00 98.38 183 ILE A N 1
ATOM 1488 C CA . ILE A 1 183 ? -10.579 9.494 13.134 1.00 98.38 183 ILE A CA 1
ATOM 1489 C C . ILE A 1 183 ? -10.941 9.128 11.687 1.00 98.38 183 ILE A C 1
ATOM 1491 O O . ILE A 1 183 ? -10.047 9.032 10.850 1.00 98.38 183 ILE A O 1
ATOM 1495 N N . ASN A 1 184 ? -12.233 8.956 11.401 1.00 97.00 184 ASN A N 1
ATOM 1496 C CA . ASN A 1 184 ? -12.768 8.720 10.056 1.00 97.00 184 ASN A CA 1
ATOM 1497 C C . ASN A 1 184 ? -12.834 10.043 9.255 1.00 97.00 184 ASN A C 1
ATOM 1499 O O . ASN A 1 184 ? -13.912 10.603 9.039 1.00 97.00 184 ASN A O 1
ATOM 1503 N N . ASP A 1 185 ? -11.662 10.636 8.989 1.00 95.31 185 ASP A N 1
ATOM 1504 C CA . ASP A 1 185 ? -11.484 12.007 8.488 1.00 95.31 185 ASP A CA 1
ATOM 1505 C C . ASP A 1 185 ? -11.129 12.125 6.997 1.00 95.31 185 ASP A C 1
ATOM 1507 O O . ASP A 1 185 ? -10.773 13.214 6.539 1.00 95.31 185 ASP A O 1
ATOM 1511 N N . ASP A 1 186 ? -11.219 11.037 6.242 1.00 90.12 186 ASP A N 1
ATOM 1512 C CA . ASP A 1 186 ? -11.149 10.992 4.784 1.00 90.12 186 ASP A CA 1
ATOM 1513 C C . ASP A 1 186 ? -12.539 10.804 4.148 1.00 90.12 186 ASP A C 1
ATOM 1515 O O . ASP A 1 186 ? -13.557 10.842 4.835 1.00 90.12 186 ASP A O 1
ATOM 1519 N N . ASP A 1 187 ? -12.584 10.722 2.815 1.00 88.75 187 ASP A N 1
ATOM 1520 C CA . ASP A 1 187 ? -13.822 10.633 2.033 1.00 88.75 187 ASP A CA 1
ATOM 1521 C C . ASP A 1 187 ? -13.855 9.342 1.200 1.00 88.75 187 ASP A C 1
ATOM 1523 O O . ASP A 1 187 ? -13.410 9.285 0.040 1.00 88.75 187 ASP A O 1
ATOM 1527 N N . ASP A 1 188 ? -14.460 8.318 1.789 1.00 84.31 188 ASP A N 1
ATOM 1528 C CA . ASP A 1 188 ? -14.545 6.942 1.333 1.00 84.31 188 ASP A CA 1
ATOM 1529 C C . ASP A 1 188 ? -15.947 6.534 0.850 1.00 84.31 188 ASP A C 1
ATOM 1531 O O . ASP A 1 188 ? -16.263 5.348 0.740 1.00 84.31 188 ASP A O 1
ATOM 1535 N N . GLU A 1 189 ? -16.765 7.500 0.418 1.00 85.56 189 GLU A N 1
ATOM 1536 C CA . GLU A 1 189 ? -18.099 7.221 -0.137 1.00 85.56 189 GLU A CA 1
ATOM 1537 C C . GLU A 1 189 ? -18.095 6.094 -1.203 1.00 85.56 189 GLU A C 1
ATOM 1539 O O . GLU A 1 189 ? -17.358 6.118 -2.199 1.00 85.56 189 GLU A O 1
ATOM 1544 N N . GLY A 1 190 ? -18.994 5.121 -1.022 1.00 87.50 190 GLY A N 1
ATOM 1545 C CA . GLY A 1 190 ? -19.337 4.091 -1.999 1.00 87.50 190 GLY A CA 1
ATOM 1546 C C . GLY A 1 190 ? -18.483 2.813 -1.978 1.00 87.50 190 GLY A C 1
ATOM 1547 O O . GLY A 1 190 ? -17.972 2.358 -0.955 1.00 87.50 190 GLY A O 1
ATOM 1548 N N . GLU A 1 191 ? -18.421 2.139 -3.132 1.00 87.00 191 GLU A N 1
ATOM 1549 C CA . GLU A 1 191 ? -17.676 0.877 -3.325 1.00 87.00 191 GLU A CA 1
ATOM 1550 C C . GLU A 1 191 ? -16.375 1.068 -4.123 1.00 87.00 191 GLU A C 1
ATOM 1552 O O . GLU A 1 191 ? -15.510 0.187 -4.135 1.00 87.00 191 GLU A O 1
ATOM 1557 N N . ILE A 1 192 ? -16.262 2.203 -4.820 1.00 84.69 192 ILE A N 1
ATOM 1558 C CA . ILE A 1 192 ? -15.169 2.545 -5.727 1.00 84.69 192 ILE A CA 1
ATOM 1559 C C . ILE A 1 192 ? -14.844 4.024 -5.541 1.00 84.69 192 ILE A C 1
ATOM 1561 O O . ILE A 1 192 ? -15.739 4.859 -5.614 1.00 84.69 192 ILE A O 1
ATOM 1565 N N . ASN A 1 193 ? -13.562 4.349 -5.439 1.00 76.81 193 ASN A N 1
ATOM 1566 C CA . ASN A 1 193 ? -13.039 5.714 -5.400 1.00 76.81 193 ASN A CA 1
ATOM 1567 C C . ASN A 1 193 ? -13.065 6.431 -6.784 1.00 76.81 193 ASN A C 1
ATOM 1569 O O . ASN A 1 193 ? -12.229 7.279 -7.101 1.00 76.81 193 ASN A O 1
ATOM 1573 N N . GLU A 1 194 ? -13.972 6.040 -7.689 1.00 60.94 194 GLU A N 1
ATOM 1574 C CA . GLU A 1 194 ? -14.023 6.550 -9.066 1.00 60.94 194 GLU A CA 1
ATOM 1575 C C . GLU A 1 194 ? -14.643 7.958 -9.089 1.00 60.94 194 GLU A C 1
ATOM 1577 O O . GLU A 1 194 ? -15.830 8.136 -8.835 1.00 60.94 194 GLU A O 1
ATOM 1582 N N . GLY A 1 195 ? -13.834 8.966 -9.435 1.00 50.19 195 GLY A N 1
ATOM 1583 C CA . GLY A 1 195 ? -14.271 10.361 -9.597 1.00 50.19 195 GLY A CA 1
ATOM 1584 C C . GLY A 1 195 ? -13.621 11.361 -8.636 1.00 50.19 195 GLY A C 1
ATOM 1585 O O . GLY A 1 195 ? -13.621 12.553 -8.937 1.00 50.19 195 GLY A O 1
ATOM 1586 N N . LYS A 1 196 ? -12.992 10.891 -7.550 1.00 56.88 196 LYS A N 1
ATOM 1587 C CA . LYS A 1 196 ? -12.272 11.741 -6.576 1.00 56.88 196 LYS A CA 1
ATOM 1588 C C . LYS A 1 196 ? -10.789 11.956 -6.929 1.00 56.88 196 LYS A C 1
ATOM 1590 O O . LYS A 1 196 ? -10.104 12.798 -6.348 1.00 56.88 196 LYS A O 1
ATOM 1595 N N . GLY A 1 197 ? -10.287 11.252 -7.949 1.00 59.03 197 GLY A N 1
ATOM 1596 C CA . GLY A 1 197 ? -8.936 11.430 -8.492 1.00 59.03 197 GLY A CA 1
ATOM 1597 C C . GLY A 1 197 ? -7.838 11.188 -7.449 1.00 59.03 197 GLY A C 1
ATOM 1598 O O . GLY A 1 197 ? -7.970 10.344 -6.572 1.00 59.03 197 GLY A O 1
ATOM 1599 N N . SER A 1 198 ? -6.741 11.943 -7.527 1.00 53.91 198 SER A N 1
ATOM 1600 C CA . SER A 1 198 ? -5.616 11.849 -6.583 1.00 53.91 198 SER A CA 1
ATOM 1601 C C . SER A 1 198 ? -5.907 12.430 -5.188 1.00 53.91 198 SER A C 1
ATOM 1603 O O . SER A 1 198 ? -4.986 12.521 -4.379 1.00 53.91 198 SER A O 1
ATOM 1605 N N . ALA A 1 199 ? -7.130 12.907 -4.934 1.00 55.19 199 ALA A N 1
ATOM 1606 C CA . ALA A 1 199 ? -7.536 13.499 -3.661 1.00 55.19 199 ALA A CA 1
ATOM 1607 C C . ALA A 1 199 ? -8.317 12.530 -2.758 1.00 55.19 199 ALA A C 1
ATOM 1609 O O . ALA A 1 199 ? -8.441 12.824 -1.578 1.00 55.19 199 ALA A O 1
ATOM 1610 N N . GLY A 1 200 ? -8.794 11.395 -3.283 1.00 66.81 200 GLY A N 1
ATOM 1611 C CA . GLY A 1 200 ? -9.524 10.407 -2.486 1.00 66.81 200 GLY A CA 1
ATOM 1612 C C . GLY A 1 200 ? -8.641 9.716 -1.442 1.00 66.81 200 GLY A C 1
ATOM 1613 O O . GLY A 1 200 ? -7.473 9.399 -1.721 1.00 66.81 200 GLY A O 1
ATOM 1614 N N . ASP A 1 201 ? -9.234 9.442 -0.281 1.00 82.94 201 ASP A N 1
ATOM 1615 C CA . ASP A 1 201 ? -8.647 8.734 0.871 1.00 82.94 201 ASP A CA 1
ATOM 1616 C C . ASP A 1 201 ? -7.553 9.547 1.586 1.00 82.94 201 ASP A C 1
ATOM 1618 O O . ASP A 1 201 ? -6.721 9.005 2.309 1.00 82.94 201 ASP A O 1
ATOM 1622 N N . VAL A 1 202 ? -7.460 10.857 1.316 1.00 91.31 202 VAL A N 1
ATOM 1623 C CA . VAL A 1 202 ? -6.480 11.731 1.970 1.00 91.31 202 VAL A CA 1
ATOM 1624 C C . VAL A 1 202 ? -7.033 12.157 3.332 1.00 91.31 202 VAL A C 1
ATOM 1626 O O . VAL A 1 202 ? -8.057 12.834 3.353 1.00 91.31 202 VAL A O 1
ATOM 1629 N N . PRO A 1 203 ? -6.332 11.874 4.447 1.00 93.06 203 PRO A N 1
ATOM 1630 C CA . PRO A 1 203 ? -6.777 12.298 5.771 1.00 93.06 203 PRO A CA 1
ATOM 1631 C C . PRO A 1 203 ? -6.922 13.818 5.882 1.00 93.06 203 PRO A C 1
ATOM 1633 O O . PRO A 1 203 ? -6.110 14.577 5.319 1.00 93.06 203 PRO A O 1
ATOM 1636 N N . ASN A 1 204 ? -7.859 14.248 6.726 1.00 92.06 204 ASN A N 1
ATOM 1637 C CA . ASN A 1 204 ? -8.330 15.628 6.880 1.00 92.06 204 ASN A CA 1
ATOM 1638 C C . ASN A 1 204 ? -8.974 16.173 5.592 1.00 92.06 204 ASN A C 1
ATOM 1640 O O . ASN A 1 204 ? -8.593 17.246 5.106 1.00 92.06 204 ASN A O 1
ATOM 1644 N N . ASP A 1 205 ? -9.902 15.414 5.015 1.00 88.81 205 ASP A N 1
ATOM 1645 C CA . ASP A 1 205 ? -10.711 15.868 3.889 1.00 88.81 205 ASP A CA 1
ATOM 1646 C C . ASP A 1 205 ? -11.687 16.984 4.314 1.00 88.81 205 ASP A C 1
ATOM 1648 O O . ASP A 1 205 ? -12.017 17.153 5.490 1.00 88.81 205 ASP A O 1
ATOM 1652 N N . ASP A 1 206 ? -12.150 17.777 3.346 1.00 86.00 206 ASP A N 1
ATOM 1653 C CA . ASP A 1 206 ? -13.153 18.819 3.579 1.00 86.00 206 ASP A CA 1
ATOM 1654 C C . ASP A 1 206 ? -14.563 18.219 3.788 1.00 86.00 206 ASP A C 1
ATOM 1656 O O . ASP A 1 206 ? -15.428 18.872 4.382 1.00 86.00 206 ASP A O 1
ATOM 1660 N N . ASN A 1 207 ? -14.801 16.986 3.321 1.00 87.44 207 ASN A N 1
ATOM 1661 C CA . ASN A 1 207 ? -16.045 16.231 3.494 1.00 87.44 207 ASN A CA 1
ATOM 1662 C C . ASN A 1 207 ? -15.778 14.876 4.175 1.00 87.44 207 ASN A C 1
ATOM 1664 O O . ASN A 1 207 ? -16.010 13.841 3.560 1.00 87.44 207 ASN A O 1
ATOM 1668 N N . PRO A 1 208 ? -15.300 14.864 5.431 1.00 91.75 208 PRO A N 1
ATOM 1669 C CA . PRO A 1 208 ? -14.925 13.623 6.093 1.00 91.75 208 PRO A CA 1
ATOM 1670 C C . PRO A 1 208 ? -16.146 12.739 6.370 1.00 91.75 208 PRO A C 1
ATOM 1672 O O . PRO A 1 208 ? -17.206 13.251 6.760 1.00 91.75 208 PRO A O 1
ATOM 1675 N N . ASP A 1 209 ? -15.986 11.422 6.256 1.00 89.50 209 ASP A N 1
ATOM 1676 C CA . ASP A 1 209 ? -17.071 10.447 6.418 1.00 89.50 209 ASP A CA 1
ATOM 1677 C C . ASP A 1 209 ? -17.686 10.464 7.817 1.00 89.50 209 ASP A C 1
ATOM 1679 O O . ASP A 1 209 ? -18.903 10.318 7.972 1.00 89.50 209 ASP A O 1
ATOM 1683 N N . HIS A 1 210 ? -16.913 10.825 8.844 1.00 91.38 210 HIS A N 1
ATOM 1684 C CA . HIS A 1 210 ? -17.463 11.033 10.180 1.00 91.38 210 HIS A CA 1
ATOM 1685 C C . HIS A 1 210 ? -18.504 12.168 10.256 1.00 91.38 210 HIS A C 1
ATOM 1687 O O . HIS A 1 210 ? -19.080 12.396 11.325 1.00 91.38 210 HIS A O 1
ATOM 1693 N N . ASN A 1 211 ? -18.751 12.961 9.209 1.00 94.12 211 ASN A N 1
ATOM 1694 C CA . ASN A 1 211 ? -19.869 13.914 9.162 1.00 94.12 211 ASN A CA 1
ATOM 1695 C C . ASN A 1 211 ? -21.173 13.270 8.676 1.00 94.12 211 ASN A C 1
ATOM 1697 O O . ASN A 1 211 ? -22.255 13.834 8.884 1.00 94.12 211 ASN A O 1
ATOM 1701 N N . ASN A 1 212 ? -21.098 12.069 8.113 1.00 90.12 212 ASN A N 1
ATOM 1702 C CA . ASN A 1 212 ? -22.230 11.372 7.538 1.00 90.12 212 ASN A CA 1
ATOM 1703 C C . ASN A 1 212 ? -23.150 10.818 8.639 1.00 90.12 212 ASN A C 1
ATOM 1705 O O . ASN A 1 212 ? -22.771 10.582 9.791 1.00 90.12 212 ASN A O 1
ATOM 1709 N N . GLY A 1 213 ? -24.436 10.678 8.309 1.00 94.31 213 GLY A N 1
ATOM 1710 C CA . GLY A 1 213 ? -25.456 10.127 9.215 1.00 94.31 213 GLY A CA 1
ATOM 1711 C C . GLY A 1 213 ? -25.577 8.602 9.149 1.00 94.31 213 GLY A C 1
ATOM 1712 O O . GLY A 1 213 ? -26.494 8.030 9.743 1.00 94.31 213 GLY A O 1
ATOM 1713 N N . LYS A 1 214 ? -24.702 7.952 8.382 1.00 95.94 214 LYS A N 1
ATOM 1714 C CA . LYS A 1 214 ? -24.699 6.523 8.076 1.00 95.94 214 LYS A CA 1
ATOM 1715 C C . LYS A 1 214 ? -23.283 6.082 7.702 1.00 95.94 214 LYS A C 1
ATOM 1717 O O . LYS A 1 214 ? -22.498 6.939 7.316 1.00 95.94 214 LYS A O 1
ATOM 1722 N N . VAL A 1 215 ? -23.046 4.772 7.730 1.00 93.62 215 VAL A N 1
ATOM 1723 C CA . VAL A 1 215 ? -21.966 4.134 6.967 1.00 93.62 215 VAL A CA 1
ATOM 1724 C C . VAL A 1 215 ? -22.210 4.492 5.497 1.00 93.62 215 VAL A C 1
ATOM 1726 O O . VAL A 1 215 ? -23.290 4.181 4.987 1.00 93.62 215 VAL A O 1
ATOM 1729 N N . ASP A 1 216 ? -21.307 5.216 4.843 1.00 89.88 216 ASP A N 1
ATOM 1730 C CA . ASP A 1 216 ? -21.521 5.798 3.507 1.00 89.88 216 ASP A CA 1
ATOM 1731 C C . ASP A 1 216 ? -20.883 4.993 2.370 1.00 89.88 216 ASP A C 1
ATOM 1733 O O . ASP A 1 216 ? -20.657 5.476 1.263 1.00 89.88 216 ASP A O 1
ATOM 1737 N N . GLY A 1 217 ? -20.629 3.711 2.603 1.00 92.38 217 GLY A N 1
ATOM 1738 C CA . GLY A 1 217 ? -20.101 2.828 1.578 1.00 92.38 217 GLY A CA 1
ATOM 1739 C C . GLY A 1 217 ? -19.532 1.542 2.140 1.00 92.38 217 GLY A C 1
ATOM 1740 O O . GLY A 1 217 ? -19.502 1.313 3.344 1.00 92.38 217 GLY A O 1
ATOM 1741 N N . MET A 1 218 ? -19.070 0.672 1.243 1.00 94.50 218 MET A N 1
ATOM 1742 C CA . MET A 1 218 ? -18.282 -0.492 1.654 1.00 94.50 218 MET A CA 1
ATOM 1743 C C . MET A 1 218 ? -16.817 -0.126 1.915 1.00 94.50 218 MET A C 1
ATOM 1745 O O . MET A 1 218 ? -16.123 -0.912 2.554 1.00 94.50 218 MET A O 1
ATOM 1749 N N . ARG A 1 219 ? -16.333 1.000 1.373 1.00 93.44 219 ARG A N 1
ATOM 1750 C CA . ARG A 1 219 ? -14.968 1.487 1.611 1.00 93.44 219 ARG A CA 1
ATOM 1751 C C . ARG A 1 219 ? -14.830 2.072 3.022 1.00 93.44 219 ARG A C 1
ATOM 1753 O O . ARG A 1 219 ? -13.989 1.580 3.760 1.00 93.44 219 ARG A O 1
ATOM 1760 N N . ASP A 1 220 ? -15.786 2.912 3.419 1.00 94.62 220 ASP A N 1
ATOM 1761 C CA . ASP A 1 220 ? -15.940 3.503 4.765 1.00 94.62 220 ASP A CA 1
ATOM 1762 C C . ASP A 1 220 ? -15.895 2.471 5.919 1.00 94.62 220 ASP A C 1
ATOM 1764 O O . ASP A 1 220 ? -15.449 2.741 7.025 1.00 94.62 220 ASP A O 1
ATOM 1768 N N . LEU A 1 221 ? -16.266 1.205 5.678 1.00 97.00 221 LEU A N 1
ATOM 1769 C CA . LEU A 1 221 ? -16.214 0.153 6.709 1.00 97.00 221 LEU A CA 1
ATOM 1770 C C . LEU A 1 221 ? -14.808 -0.126 7.274 1.00 97.00 221 LEU A C 1
ATOM 1772 O O . LEU A 1 221 ? -14.709 -0.745 8.340 1.00 97.00 221 LEU A O 1
ATOM 1776 N N . VAL A 1 222 ? -13.732 0.283 6.591 1.00 96.75 222 VAL A N 1
ATOM 1777 C CA . VAL A 1 222 ? -12.365 0.170 7.126 1.00 96.75 222 VAL A CA 1
ATOM 1778 C C . VAL A 1 222 ? -12.170 1.060 8.363 1.00 96.75 222 VAL A C 1
ATOM 1780 O O . VAL A 1 222 ? -11.430 0.673 9.272 1.00 96.75 222 VAL A O 1
ATOM 1783 N N . ASP A 1 223 ? -12.921 2.161 8.449 1.00 97.50 223 ASP A N 1
ATOM 1784 C CA . ASP A 1 223 ? -12.898 3.177 9.508 1.00 97.50 223 ASP A CA 1
ATOM 1785 C C . ASP A 1 223 ? -13.842 2.872 10.679 1.00 97.50 223 ASP A C 1
ATOM 1787 O O . ASP A 1 223 ? -13.991 3.660 11.615 1.00 97.50 223 ASP A O 1
ATOM 1791 N N . PHE A 1 224 ? -14.446 1.682 10.678 1.00 98.38 224 PHE A N 1
ATOM 1792 C CA . PHE A 1 224 ? -15.231 1.171 11.793 1.00 98.38 224 PHE A CA 1
ATOM 1793 C C . PHE A 1 224 ? -14.492 0.040 12.502 1.00 98.38 224 PHE A C 1
ATOM 1795 O O . PHE A 1 224 ? -14.015 -0.896 11.857 1.00 98.38 224 PHE A O 1
ATOM 1802 N N . PHE A 1 225 ? -14.478 0.053 13.837 1.00 98.19 225 PHE A N 1
ATOM 1803 C CA . PHE A 1 225 ? -13.961 -1.039 14.665 1.00 98.19 225 PHE A CA 1
ATOM 1804 C C . PHE A 1 225 ? -15.071 -1.744 15.463 1.00 98.19 225 PHE A C 1
ATOM 1806 O O . PHE A 1 225 ? -16.045 -1.107 15.877 1.00 98.19 225 PHE A O 1
ATOM 1813 N N . PRO A 1 226 ? -14.959 -3.067 15.685 1.00 98.25 226 PRO A N 1
ATOM 1814 C CA . PRO A 1 226 ? -15.961 -3.826 16.419 1.00 98.25 226 PRO A CA 1
ATOM 1815 C C . PRO A 1 226 ? -15.792 -3.688 17.936 1.00 98.25 226 PRO A C 1
ATOM 1817 O O . PRO A 1 226 ? -14.681 -3.753 18.462 1.00 98.25 226 PRO A O 1
ATOM 1820 N N . VAL A 1 227 ? -16.914 -3.573 18.651 1.00 98.56 227 VAL A N 1
ATOM 1821 C CA . VAL A 1 227 ? -16.973 -3.649 20.118 1.00 98.56 227 VAL A CA 1
ATOM 1822 C C . VAL A 1 227 ? -18.053 -4.645 20.531 1.00 98.56 227 VAL A C 1
ATOM 1824 O O . VAL A 1 227 ? -19.229 -4.481 20.206 1.00 98.56 227 VAL A O 1
ATOM 1827 N N . TYR A 1 228 ? -17.662 -5.676 21.273 1.00 98.00 228 TYR A N 1
ATOM 1828 C CA . TYR A 1 228 ? -18.561 -6.643 21.886 1.00 98.00 228 TYR A CA 1
ATOM 1829 C C . TYR A 1 228 ? -19.176 -6.081 23.176 1.00 98.00 228 TYR A C 1
ATOM 1831 O O . TYR A 1 228 ? -18.475 -5.663 24.104 1.00 98.00 228 TYR A O 1
ATOM 1839 N N . ILE A 1 229 ? -20.508 -6.087 23.219 1.00 97.56 229 ILE A N 1
ATOM 1840 C CA . ILE A 1 229 ? -21.348 -5.674 24.341 1.00 97.56 229 ILE A CA 1
ATOM 1841 C C . ILE A 1 229 ? -21.707 -6.924 25.157 1.00 97.56 229 ILE A C 1
ATOM 1843 O O . ILE A 1 229 ? -22.780 -7.509 24.993 1.00 97.56 229 ILE A O 1
ATOM 1847 N N . ASP A 1 230 ? -20.801 -7.353 26.040 1.00 92.94 230 ASP A N 1
ATOM 1848 C CA . ASP A 1 230 ? -20.985 -8.562 26.856 1.00 92.94 230 ASP A CA 1
ATOM 1849 C C . ASP A 1 230 ? -21.895 -8.254 28.049 1.00 92.94 230 ASP A C 1
ATOM 1851 O O . ASP A 1 230 ? -21.429 -7.896 29.129 1.00 92.94 230 ASP A O 1
ATOM 1855 N N . VAL A 1 231 ? -23.211 -8.302 27.831 1.00 92.38 231 VAL A N 1
ATOM 1856 C CA . VAL A 1 231 ? -24.224 -7.916 28.836 1.00 92.38 231 VAL A CA 1
ATOM 1857 C C . VAL A 1 231 ? -25.277 -8.984 29.083 1.00 92.38 231 VAL A C 1
ATOM 1859 O O . VAL A 1 231 ? -26.237 -8.732 29.808 1.00 92.38 231 VAL A O 1
ATOM 1862 N N . LYS A 1 232 ? -25.140 -10.172 28.484 1.00 88.62 232 LYS A N 1
ATOM 1863 C CA . LYS A 1 232 ? -26.140 -11.237 28.626 1.00 88.62 232 LYS A CA 1
ATOM 1864 C C . LYS A 1 232 ? -26.469 -11.540 30.098 1.00 88.62 232 LYS A C 1
ATOM 1866 O O . LYS A 1 232 ? -27.656 -11.529 30.415 1.00 88.62 232 LYS A O 1
ATOM 1871 N N . PRO A 1 233 ? -25.488 -11.700 31.012 1.00 79.19 233 PRO A N 1
ATOM 1872 C CA . PRO A 1 233 ? -25.789 -11.934 32.425 1.00 79.19 233 PRO A CA 1
ATOM 1873 C C . PRO A 1 233 ? -26.519 -10.750 33.073 1.00 79.19 233 PRO A C 1
ATOM 1875 O O . PRO A 1 233 ? -27.418 -10.939 33.886 1.00 79.19 233 PRO A O 1
ATOM 1878 N N . ALA A 1 234 ? -26.175 -9.515 32.686 1.00 81.50 234 ALA A N 1
ATOM 1879 C CA . ALA A 1 234 ? -26.850 -8.323 33.185 1.00 81.50 234 ALA A CA 1
ATOM 1880 C C . ALA A 1 234 ? -28.319 -8.245 32.768 1.00 81.50 234 ALA A C 1
ATOM 1882 O O . ALA A 1 234 ? -29.096 -7.667 33.515 1.00 81.50 234 ALA A O 1
ATOM 1883 N N . LEU A 1 235 ? -28.704 -8.757 31.595 1.00 86.44 235 LEU A N 1
ATOM 1884 C CA . LEU A 1 235 ? -30.075 -8.623 31.081 1.00 86.44 235 LEU A CA 1
ATOM 1885 C C . LEU A 1 235 ? -31.107 -9.396 31.911 1.00 86.44 235 LEU A C 1
ATOM 1887 O O . LEU A 1 235 ? -32.274 -9.000 31.935 1.00 86.44 235 LEU A O 1
ATOM 1891 N N . ASP A 1 236 ? -30.682 -10.452 32.606 1.00 78.56 236 ASP A N 1
ATOM 1892 C CA . ASP A 1 236 ? -31.539 -11.203 33.526 1.00 78.56 236 ASP A CA 1
ATOM 1893 C C . ASP A 1 236 ? -31.709 -10.462 34.864 1.00 78.56 236 ASP A C 1
ATOM 1895 O O . ASP A 1 236 ? -32.805 -10.429 35.423 1.00 78.56 236 ASP A O 1
ATOM 1899 N N . THR A 1 237 ? -30.6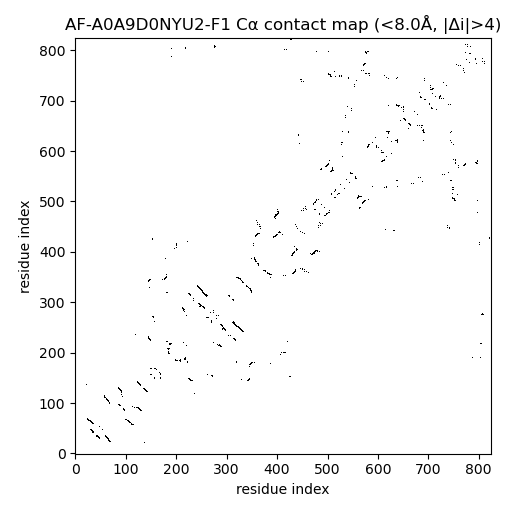48 -9.805 35.343 1.00 73.81 237 THR A N 1
ATOM 1900 C CA . THR A 1 237 ? -30.652 -9.015 36.588 1.00 73.81 237 THR A CA 1
ATOM 1901 C C . THR A 1 237 ? -31.304 -7.638 36.416 1.00 73.81 237 THR A C 1
ATOM 1903 O O . THR A 1 237 ? -31.979 -7.140 37.316 1.00 73.81 237 THR A O 1
ATOM 1906 N N . PHE A 1 238 ? -31.112 -7.009 35.257 1.00 82.19 238 PHE A N 1
ATOM 1907 C CA . PHE A 1 238 ? -31.534 -5.649 34.932 1.00 82.19 238 PHE A CA 1
ATOM 1908 C C . PHE A 1 238 ? -32.382 -5.653 33.646 1.00 82.19 238 PHE A C 1
ATOM 1910 O O . PHE A 1 238 ? -31.916 -5.246 32.577 1.00 82.19 238 PHE A O 1
ATOM 1917 N N . PRO A 1 239 ? -33.646 -6.108 33.711 1.00 86.12 239 PRO A N 1
ATOM 1918 C CA . PRO A 1 239 ? -34.468 -6.298 32.522 1.00 86.12 239 PRO A CA 1
ATOM 1919 C C . PRO A 1 239 ? -34.723 -4.982 31.779 1.00 86.12 239 PRO A C 1
ATOM 1921 O O . PRO A 1 239 ? -35.020 -3.945 32.378 1.00 86.12 239 PRO A O 1
ATOM 1924 N N . VAL A 1 240 ? -34.712 -5.037 30.444 1.00 92.31 240 VAL A N 1
ATOM 1925 C CA . VAL A 1 240 ? -34.861 -3.861 29.556 1.00 92.31 240 VAL A CA 1
ATOM 1926 C C . VAL A 1 240 ? -36.188 -3.098 29.714 1.00 92.31 240 VAL A C 1
ATOM 1928 O O . VAL A 1 240 ? -36.345 -1.990 29.211 1.00 92.31 240 VAL A O 1
ATOM 1931 N N . THR A 1 241 ? -37.173 -3.674 30.408 1.00 91.75 241 THR A N 1
ATOM 1932 C CA . THR A 1 241 ? -38.426 -2.992 30.773 1.00 91.75 241 THR A CA 1
ATOM 1933 C C . THR A 1 241 ? -38.235 -1.967 31.890 1.00 91.75 241 THR A C 1
ATOM 1935 O O . THR A 1 241 ? -38.946 -0.964 31.938 1.00 91.75 241 THR A O 1
ATOM 1938 N N . GLU A 1 242 ? -37.277 -2.204 32.782 1.00 91.06 242 GLU A N 1
ATOM 1939 C CA . GLU A 1 242 ? -37.014 -1.387 33.971 1.00 91.06 242 GLU A CA 1
ATOM 1940 C C . GLU A 1 242 ? -35.692 -0.622 33.880 1.00 91.06 242 GLU A C 1
ATOM 1942 O O . GLU A 1 242 ? -35.521 0.384 34.572 1.00 91.06 242 GLU A O 1
ATOM 1947 N N . TYR A 1 243 ? -34.795 -1.047 32.990 1.00 91.75 243 TYR A N 1
ATOM 1948 C CA . TYR A 1 243 ? -33.462 -0.485 32.825 1.00 91.75 243 TYR A CA 1
ATOM 1949 C C . TYR A 1 243 ? -33.176 -0.121 31.367 1.00 91.75 243 TYR A C 1
ATOM 1951 O O . TYR A 1 243 ? -33.608 -0.799 30.438 1.00 91.75 243 TYR A O 1
ATOM 1959 N N . THR A 1 244 ? -32.412 0.950 31.160 1.00 95.88 244 THR A N 1
ATOM 1960 C CA . THR A 1 244 ? -31.850 1.324 29.860 1.00 95.88 244 THR A CA 1
ATOM 1961 C C . THR A 1 244 ? -30.350 1.050 29.851 1.00 95.88 244 THR A C 1
ATOM 1963 O O . THR A 1 244 ? -29.634 1.518 30.735 1.00 95.88 244 THR A O 1
ATOM 1966 N N . TYR A 1 245 ? -29.855 0.384 28.811 1.00 97.31 245 TYR A N 1
ATOM 1967 C CA . TYR A 1 245 ? -28.424 0.235 28.547 1.00 97.31 245 TYR A CA 1
ATOM 1968 C C . TYR A 1 245 ? -27.984 1.367 27.623 1.00 97.31 245 TYR A C 1
ATOM 1970 O O . TYR A 1 245 ? -28.545 1.528 26.537 1.00 97.31 245 TYR A O 1
ATOM 1978 N N . ARG A 1 246 ? -27.028 2.191 28.060 1.00 96.31 246 ARG A N 1
ATOM 1979 C CA . ARG A 1 246 ? -26.570 3.364 27.306 1.00 96.31 246 ARG A CA 1
ATOM 1980 C C . ARG A 1 246 ? -25.063 3.368 27.141 1.00 96.31 246 ARG A C 1
ATOM 1982 O O . ARG A 1 246 ? -24.333 3.198 28.117 1.00 96.31 246 ARG A O 1
ATOM 1989 N N . LEU A 1 247 ? -24.623 3.651 25.924 1.00 98.56 247 LEU A N 1
ATOM 1990 C CA . LEU A 1 247 ? -23.256 4.054 25.642 1.00 98.56 247 LEU A CA 1
ATOM 1991 C C . LEU A 1 247 ? -23.092 5.526 26.014 1.00 98.56 247 LEU A C 1
ATOM 1993 O O . LEU A 1 247 ? -23.974 6.328 25.720 1.00 98.56 247 LEU A O 1
ATOM 1997 N N . VAL A 1 248 ? -21.996 5.898 26.666 1.00 97.25 248 VAL A N 1
ATOM 1998 C CA . VAL A 1 248 ? -21.705 7.280 27.068 1.00 97.25 248 VAL A CA 1
ATOM 1999 C C . VAL A 1 248 ? -20.271 7.617 26.694 1.00 97.25 248 VAL A C 1
ATOM 2001 O O . VAL A 1 248 ? -19.353 6.856 26.992 1.00 97.25 248 VAL A O 1
ATOM 2004 N N . HIS A 1 249 ? -20.075 8.782 26.085 1.00 97.75 249 HIS A N 1
ATOM 2005 C CA . HIS A 1 249 ? -18.756 9.267 25.709 1.00 97.75 249 HIS A CA 1
ATOM 2006 C C . HIS A 1 249 ? -18.665 10.773 25.967 1.00 97.75 249 HIS A C 1
ATOM 2008 O O . HIS A 1 249 ? -19.505 11.544 25.502 1.00 97.75 249 HIS A O 1
ATOM 2014 N N . GLN A 1 250 ? -17.671 11.187 26.756 1.00 95.50 250 GLN A N 1
ATOM 2015 C CA . GLN A 1 250 ? -17.592 12.546 27.305 1.00 95.50 250 GLN A CA 1
ATOM 2016 C C . GLN A 1 250 ? -17.356 13.617 26.232 1.00 95.50 250 GLN A C 1
ATOM 2018 O O . GLN A 1 250 ? -17.829 14.744 26.372 1.00 95.50 250 GLN A O 1
ATOM 2023 N N . ASP A 1 251 ? -16.673 13.258 25.149 1.00 98.00 251 ASP A N 1
ATOM 2024 C CA . ASP A 1 251 ? -16.268 14.231 24.133 1.00 98.00 251 ASP A CA 1
ATOM 2025 C C . ASP A 1 251 ? -17.222 14.265 22.934 1.00 98.00 251 ASP A C 1
ATOM 2027 O O . ASP A 1 251 ? -17.048 15.068 22.030 1.00 98.00 251 ASP A O 1
ATOM 2031 N N . SER A 1 252 ? -18.249 13.406 22.910 1.00 98.25 252 SER A N 1
ATOM 2032 C CA . SER A 1 252 ? -19.090 13.160 21.723 1.00 98.25 252 SER A CA 1
ATOM 2033 C C . SER A 1 252 ? -18.329 12.696 20.474 1.00 98.25 252 SER A C 1
ATOM 2035 O O . SER A 1 252 ? -18.854 12.781 19.372 1.00 98.25 252 SER A O 1
ATOM 2037 N N . ALA A 1 253 ? -17.112 12.179 20.660 1.00 98.44 253 ALA A N 1
ATOM 2038 C CA . ALA A 1 253 ? -16.207 11.807 19.579 1.00 98.44 253 ALA A CA 1
ATOM 2039 C C . ALA A 1 253 ? -16.501 10.488 18.858 1.00 98.44 253 ALA A C 1
ATOM 2041 O O . ALA A 1 253 ? -15.756 10.130 17.957 1.00 98.44 253 ALA A O 1
ATOM 2042 N N . LEU A 1 254 ? -17.509 9.730 19.286 1.00 98.69 254 LEU A N 1
ATOM 2043 C CA . LEU A 1 254 ? -17.764 8.384 18.777 1.00 98.69 254 LEU A CA 1
ATOM 2044 C C . LEU A 1 254 ? -19.173 8.299 18.215 1.00 98.69 254 LEU A C 1
ATOM 2046 O O . LEU A 1 254 ? -20.116 8.852 18.795 1.00 98.69 254 LEU A O 1
ATOM 2050 N N . LYS A 1 255 ? -19.331 7.535 17.140 1.00 98.75 255 LYS A N 1
ATOM 2051 C CA . LYS A 1 255 ? -20.634 7.099 16.648 1.00 98.75 255 LYS A CA 1
ATOM 2052 C C . LYS A 1 255 ? -20.657 5.588 16.522 1.00 98.75 255 LYS A C 1
ATOM 2054 O O . LYS A 1 255 ? -19.613 4.962 16.396 1.00 98.75 255 LYS A O 1
ATOM 2059 N N . PHE A 1 256 ? -21.844 4.998 16.577 1.00 98.69 256 PHE A N 1
ATOM 2060 C CA . PHE A 1 256 ? -21.984 3.554 16.435 1.00 98.69 256 PHE A CA 1
ATOM 2061 C C . PHE A 1 256 ? -23.195 3.152 15.606 1.00 98.69 256 PHE A C 1
ATOM 2063 O O . PHE A 1 256 ? -24.188 3.882 15.527 1.00 98.69 256 PHE A O 1
ATOM 2070 N N . THR A 1 257 ? -23.127 1.946 15.056 1.00 98.44 257 THR A N 1
ATOM 2071 C CA . THR A 1 257 ? -24.271 1.224 14.506 1.00 98.44 257 THR A CA 1
ATOM 2072 C C . THR A 1 257 ? -24.338 -0.184 15.099 1.00 98.44 257 THR A C 1
ATOM 2074 O O . THR A 1 257 ? -23.319 -0.791 15.438 1.00 98.44 257 THR A O 1
ATOM 2077 N N . GLU A 1 258 ? -25.551 -0.695 15.282 1.00 98.25 258 GLU A N 1
ATOM 2078 C CA . GLU A 1 258 ? -25.792 -2.027 15.843 1.00 98.25 258 GLU A CA 1
ATOM 2079 C C . GLU A 1 258 ? -25.744 -3.083 14.738 1.00 98.25 258 GLU A C 1
ATOM 2081 O O . GLU A 1 258 ? -26.230 -2.855 13.629 1.00 98.25 258 GLU A O 1
ATOM 2086 N N . THR A 1 259 ? -25.187 -4.256 15.043 1.00 97.62 259 THR A N 1
ATOM 2087 C CA . THR A 1 259 ? -25.076 -5.355 14.077 1.00 97.62 259 THR A CA 1
ATOM 2088 C C . THR A 1 259 ? -25.588 -6.671 14.653 1.00 97.62 259 THR A C 1
ATOM 2090 O O . THR A 1 259 ? -25.793 -6.809 15.859 1.00 97.62 259 THR A O 1
ATOM 2093 N N . ASP A 1 260 ? -25.761 -7.660 13.778 1.00 94.94 260 ASP A N 1
ATOM 2094 C CA . ASP A 1 260 ? -26.035 -9.050 14.157 1.00 94.94 260 ASP A CA 1
ATOM 2095 C C . ASP A 1 260 ? -24.739 -9.902 14.209 1.00 94.94 260 ASP A C 1
ATOM 2097 O O . ASP A 1 260 ? -24.811 -11.133 14.200 1.00 94.94 260 ASP A O 1
ATOM 2101 N N . LEU A 1 261 ? -23.555 -9.268 14.237 1.00 97.62 261 LEU A N 1
ATOM 2102 C CA . LEU A 1 261 ? -22.259 -9.953 14.306 1.00 97.62 261 LEU A CA 1
ATOM 2103 C C . LEU A 1 261 ? -21.971 -10.473 15.716 1.00 97.62 261 LEU A C 1
ATOM 2105 O O . LEU A 1 261 ? -22.396 -9.894 16.719 1.00 97.62 261 LEU A O 1
ATOM 2109 N N . TYR A 1 262 ? -21.213 -11.561 15.768 1.00 97.12 262 TYR A N 1
ATOM 2110 C CA . TYR A 1 262 ? -20.822 -12.266 16.979 1.00 97.12 262 TYR A CA 1
ATOM 2111 C C . TYR A 1 262 ? -19.352 -11.988 17.296 1.00 97.12 262 TYR A C 1
ATOM 2113 O O . TYR A 1 262 ? -18.560 -11.832 16.364 1.00 97.12 262 TYR A O 1
ATOM 2121 N N . PRO A 1 263 ? -18.963 -11.992 18.585 1.00 94.69 263 PRO A N 1
ATOM 2122 C CA . PRO A 1 263 ? -17.558 -11.881 18.973 1.00 94.69 263 PRO A CA 1
ATOM 2123 C C . PRO A 1 263 ? -16.714 -13.017 18.377 1.00 94.69 263 PRO A C 1
ATOM 2125 O O . PRO A 1 263 ? -15.610 -12.778 17.905 1.00 94.69 263 PRO A O 1
ATOM 2128 N N . THR A 1 264 ? -17.255 -14.237 18.329 1.00 92.38 264 THR A N 1
ATOM 2129 C CA . THR A 1 264 ? -16.664 -15.401 17.658 1.00 92.38 264 THR A CA 1
ATOM 2130 C C . THR A 1 264 ? -17.762 -16.233 16.999 1.00 92.38 264 THR A C 1
ATOM 2132 O O . THR A 1 264 ? -18.884 -16.300 17.505 1.00 92.38 264 THR A O 1
ATOM 2135 N N . HIS A 1 265 ? -17.472 -16.853 15.849 1.00 94.25 265 HIS A N 1
ATOM 2136 C CA . HIS A 1 265 ? -18.430 -17.727 15.165 1.00 94.25 265 HIS A CA 1
ATOM 2137 C C . HIS A 1 265 ? -17.754 -18.599 14.093 1.00 94.25 265 HIS A C 1
ATOM 2139 O O . HIS A 1 265 ? -16.894 -18.115 13.365 1.00 94.25 265 HIS A O 1
ATOM 2145 N N . ASP A 1 266 ? -18.195 -19.844 13.889 1.00 91.25 266 ASP A N 1
ATOM 2146 C CA . ASP A 1 266 ? -17.620 -20.730 12.858 1.00 91.25 266 ASP A CA 1
ATOM 2147 C C . ASP A 1 266 ? -17.814 -20.181 11.436 1.00 91.25 266 ASP A C 1
ATOM 2149 O O . ASP A 1 266 ? -16.870 -20.113 10.653 1.00 91.25 266 ASP A O 1
ATOM 2153 N N . SER A 1 267 ? -19.031 -19.740 11.104 1.00 94.56 267 SER A N 1
ATOM 2154 C CA . SER A 1 267 ? -19.355 -19.063 9.839 1.00 94.56 267 SER A CA 1
ATOM 2155 C C . SER A 1 267 ? -18.661 -17.694 9.703 1.00 94.56 267 SER A C 1
ATOM 2157 O O . SER A 1 267 ? -19.015 -16.781 10.452 1.00 94.56 267 SER A O 1
ATOM 2159 N N . PRO A 1 268 ? -17.795 -17.478 8.690 1.00 92.69 268 PRO A N 1
ATOM 2160 C CA . PRO A 1 268 ? -17.093 -16.204 8.486 1.00 92.69 268 PRO A CA 1
ATOM 2161 C C . PRO A 1 268 ? -18.013 -14.992 8.299 1.00 92.69 268 PRO A C 1
ATOM 2163 O O . PRO A 1 268 ? -17.676 -13.892 8.705 1.00 92.69 268 PRO A O 1
ATOM 2166 N N . GLY A 1 269 ? -19.210 -15.183 7.732 1.00 95.31 269 GLY A N 1
ATOM 2167 C CA . GLY A 1 269 ? -20.211 -14.121 7.546 1.00 95.31 269 GLY A CA 1
ATOM 2168 C C . GLY A 1 269 ? -20.851 -13.576 8.826 1.00 95.31 269 GLY A C 1
ATOM 2169 O O . GLY A 1 269 ? -21.697 -12.694 8.733 1.00 95.31 269 GLY A O 1
ATOM 2170 N N . LEU A 1 270 ? -20.500 -14.118 9.992 1.00 96.19 270 LEU A N 1
ATOM 2171 C CA . LEU A 1 270 ? -21.049 -13.720 11.290 1.00 96.19 270 LEU A CA 1
ATOM 2172 C C . LEU A 1 270 ? -19.975 -13.215 12.266 1.00 96.19 270 LEU A C 1
ATOM 2174 O O . LEU A 1 270 ? -20.323 -12.821 13.376 1.00 96.19 270 LEU A O 1
ATOM 2178 N N . ARG A 1 271 ? -18.697 -13.226 11.868 1.00 95.38 271 ARG A N 1
ATOM 2179 C CA . ARG A 1 271 ? -17.552 -12.775 12.676 1.00 95.38 271 ARG A CA 1
ATOM 2180 C C . ARG A 1 271 ? -17.374 -11.260 12.620 1.00 95.38 271 ARG A C 1
ATOM 2182 O O . ARG A 1 271 ? -17.953 -10.591 11.765 1.00 95.38 271 ARG A O 1
ATOM 2189 N N . VAL A 1 272 ? -16.532 -10.717 13.496 1.00 96.25 272 VAL A N 1
ATOM 2190 C CA . VAL A 1 272 ? -16.303 -9.266 13.575 1.00 96.25 272 VAL A CA 1
ATOM 2191 C C . VAL A 1 272 ? -15.512 -8.688 12.397 1.00 96.25 272 VAL A C 1
ATOM 2193 O O . VAL A 1 272 ? -15.655 -7.504 12.103 1.00 96.25 272 VAL A O 1
ATOM 2196 N N . ASP A 1 273 ? -14.750 -9.509 11.669 1.00 95.88 273 ASP A N 1
ATOM 2197 C CA . ASP A 1 273 ? -14.042 -9.125 10.437 1.00 95.88 273 ASP A CA 1
ATOM 2198 C C . ASP A 1 273 ? -14.901 -9.279 9.165 1.00 95.88 273 ASP A C 1
ATOM 2200 O O . ASP A 1 273 ? -14.493 -8.888 8.066 1.00 95.88 273 ASP A O 1
ATOM 2204 N N . ALA A 1 274 ? -16.128 -9.797 9.293 1.00 97.06 274 ALA A N 1
ATOM 2205 C CA . ALA A 1 274 ? -17.040 -9.988 8.171 1.00 97.06 274 ALA A CA 1
ATOM 2206 C C . ALA A 1 274 ? -17.333 -8.702 7.368 1.00 97.06 274 ALA A C 1
ATOM 2208 O O . ALA A 1 274 ? -17.375 -8.797 6.140 1.00 97.06 274 ALA A O 1
ATOM 2209 N N . PRO A 1 275 ? -17.483 -7.502 7.969 1.00 97.19 275 PRO A N 1
ATOM 2210 C CA . PRO A 1 275 ? -17.642 -6.256 7.210 1.00 97.19 275 PRO A CA 1
ATOM 2211 C C . PRO A 1 275 ? -16.468 -5.945 6.271 1.00 97.19 275 PRO A C 1
ATOM 2213 O O . PRO A 1 275 ? -16.650 -5.245 5.282 1.00 97.19 275 PRO A O 1
ATOM 2216 N N . LEU A 1 276 ? -15.279 -6.488 6.543 1.00 96.62 276 LEU A N 1
ATOM 2217 C CA . LEU A 1 276 ? -14.068 -6.244 5.758 1.00 96.62 276 LEU A CA 1
ATOM 2218 C C . LEU A 1 276 ? -13.803 -7.332 4.714 1.00 96.62 276 LEU A C 1
ATOM 2220 O O . LEU A 1 276 ? -13.189 -7.057 3.686 1.00 96.62 276 LEU A O 1
ATOM 2224 N N . LYS A 1 277 ? -14.268 -8.563 4.961 1.00 94.81 277 LYS A N 1
ATOM 2225 C CA . LYS A 1 277 ? -13.967 -9.735 4.116 1.00 94.81 277 LYS A CA 1
ATOM 2226 C C . LYS A 1 277 ? -15.180 -10.305 3.376 1.00 94.81 277 LYS A C 1
ATOM 2228 O O . LYS A 1 277 ? -15.041 -11.007 2.380 1.00 94.81 277 LYS A O 1
ATOM 2233 N N . GLN A 1 278 ? -16.401 -10.024 3.828 1.00 94.50 278 GLN A N 1
ATOM 2234 C CA . GLN A 1 278 ? -17.619 -10.655 3.313 1.00 94.50 278 GLN A CA 1
ATOM 2235 C C . GLN A 1 278 ? -18.497 -9.638 2.587 1.00 94.50 278 GLN A C 1
ATOM 2237 O O . GLN A 1 278 ? -19.271 -8.905 3.199 1.00 94.50 278 GLN A O 1
ATOM 2242 N N . ARG A 1 279 ? -18.445 -9.646 1.247 1.00 91.94 279 ARG A N 1
ATOM 2243 C CA . ARG A 1 279 ? -19.168 -8.682 0.386 1.00 91.94 279 ARG A CA 1
ATOM 2244 C C . ARG A 1 279 ? -20.644 -8.501 0.740 1.00 91.94 279 ARG A C 1
ATOM 2246 O O . ARG A 1 279 ? -21.130 -7.380 0.750 1.00 91.94 279 ARG A O 1
ATOM 2253 N N . GLY A 1 280 ? -21.361 -9.594 1.009 1.00 92.56 280 GLY A N 1
ATOM 2254 C CA . GLY A 1 280 ? -22.789 -9.531 1.337 1.00 92.56 280 GLY A CA 1
ATOM 2255 C C . GLY A 1 280 ? -23.071 -8.856 2.681 1.00 92.56 280 GLY A C 1
ATOM 2256 O O . GLY A 1 280 ? -24.064 -8.147 2.803 1.00 92.56 280 GLY A O 1
ATOM 2257 N N . VAL A 1 281 ? -22.184 -9.045 3.663 1.00 95.81 281 VAL A N 1
ATOM 2258 C CA . VAL A 1 281 ? -22.277 -8.400 4.981 1.00 95.81 281 VAL A CA 1
ATOM 2259 C C . VAL A 1 281 ? -21.963 -6.918 4.843 1.00 95.81 281 VAL A C 1
ATOM 2261 O O . VAL A 1 281 ? -22.773 -6.084 5.230 1.00 95.81 281 VAL A O 1
ATOM 2264 N N . ALA A 1 282 ? -20.841 -6.596 4.204 1.00 95.62 282 ALA A N 1
ATOM 2265 C CA . ALA A 1 282 ? -20.424 -5.230 3.925 1.00 95.62 282 ALA A CA 1
ATOM 2266 C C . ALA A 1 282 ? -21.497 -4.429 3.165 1.00 95.62 282 ALA A C 1
ATOM 2268 O O . ALA A 1 282 ? -21.895 -3.356 3.606 1.00 95.62 282 ALA A O 1
ATOM 2269 N N . ALA A 1 283 ? -22.054 -4.983 2.083 1.00 94.56 283 ALA A N 1
ATOM 2270 C CA . ALA A 1 283 ? -23.136 -4.345 1.329 1.00 94.56 283 ALA A CA 1
ATOM 2271 C C . ALA A 1 283 ? -24.413 -4.142 2.167 1.00 94.56 283 ALA A C 1
ATOM 2273 O O . ALA A 1 283 ? -25.139 -3.173 1.961 1.00 94.56 283 ALA A O 1
ATOM 2274 N N . GLY A 1 284 ? -24.690 -5.042 3.117 1.00 95.94 284 GLY A N 1
ATOM 2275 C CA . GLY A 1 284 ? -25.803 -4.900 4.058 1.00 95.94 284 GLY A CA 1
ATOM 2276 C C . GLY A 1 284 ? -25.595 -3.796 5.098 1.00 95.94 284 GLY A C 1
ATOM 2277 O O . GLY A 1 284 ? -26.579 -3.295 5.631 1.00 95.94 284 GLY A O 1
ATOM 2278 N N . LEU A 1 285 ? -24.342 -3.414 5.367 1.00 96.62 285 LEU A N 1
ATOM 2279 C CA . LEU A 1 285 ? -23.969 -2.376 6.330 1.00 96.62 285 LEU A CA 1
ATOM 2280 C C . LEU A 1 285 ? -23.689 -1.016 5.678 1.00 96.62 285 LEU A C 1
ATOM 2282 O O . LEU A 1 285 ? -23.805 -0.010 6.362 1.00 96.62 285 LEU A O 1
ATOM 2286 N N . ALA A 1 286 ? -23.393 -0.966 4.376 1.00 93.88 286 ALA A N 1
ATOM 2287 C CA . ALA A 1 286 ? -22.929 0.208 3.616 1.00 93.88 286 ALA A CA 1
ATOM 2288 C C . ALA A 1 286 ? -23.897 1.413 3.529 1.00 93.88 286 ALA A C 1
ATOM 2290 O O . ALA A 1 286 ? -23.661 2.347 2.769 1.00 93.88 286 ALA A O 1
ATOM 2291 N N . ALA A 1 287 ? -25.029 1.369 4.231 1.00 96.12 287 ALA A N 1
ATOM 2292 C CA . ALA A 1 287 ? -25.959 2.488 4.379 1.00 96.12 287 ALA A CA 1
ATOM 2293 C C . ALA A 1 287 ? -26.583 2.538 5.784 1.00 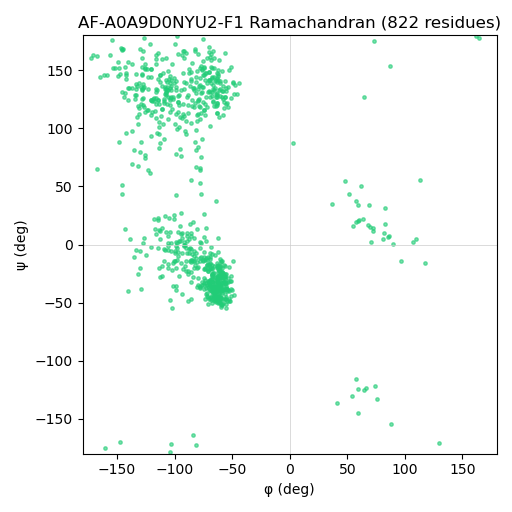96.12 287 ALA A C 1
ATOM 2295 O O . ALA A 1 287 ? -27.604 3.207 5.990 1.00 96.12 287 ALA A O 1
ATOM 2296 N N . ASN A 1 288 ? -26.029 1.786 6.739 1.00 97.38 288 ASN A N 1
ATOM 2297 C CA . ASN A 1 288 ? -26.598 1.676 8.071 1.00 97.38 288 ASN A CA 1
ATOM 2298 C C . ASN A 1 288 ? -26.505 3.015 8.798 1.00 97.38 288 ASN A C 1
ATOM 2300 O O . ASN A 1 288 ? -25.438 3.623 8.806 1.00 97.38 288 ASN A O 1
ATOM 2304 N N . PRO A 1 289 ? -27.586 3.470 9.453 1.00 97.81 289 PRO A N 1
ATOM 2305 C CA . PRO A 1 289 ? -27.542 4.700 10.222 1.00 97.81 289 PRO A CA 1
ATOM 2306 C C . PRO A 1 289 ? -26.561 4.565 11.389 1.00 97.81 289 PRO A C 1
ATOM 2308 O O . PRO A 1 289 ? -26.493 3.516 12.040 1.00 97.81 289 PRO A O 1
ATOM 2311 N N . VAL A 1 290 ? -25.855 5.655 11.680 1.00 98.31 290 VAL A N 1
ATOM 2312 C CA . VAL A 1 290 ? -24.967 5.764 12.841 1.00 98.31 290 VAL A CA 1
ATOM 2313 C C . VAL A 1 290 ? -25.554 6.723 13.870 1.00 98.31 290 VAL A C 1
ATOM 2315 O O . VAL A 1 290 ? -26.245 7.688 13.541 1.00 98.31 290 VAL A O 1
ATOM 2318 N N . THR A 1 291 ? -25.292 6.453 15.145 1.00 98.31 291 THR A N 1
ATOM 2319 C CA . THR A 1 291 ? -25.763 7.261 16.273 1.00 98.31 291 THR A CA 1
ATOM 2320 C C . THR A 1 291 ? -24.579 7.825 17.041 1.00 98.31 291 THR A C 1
ATOM 2322 O O . THR A 1 291 ? -23.738 7.068 17.518 1.00 98.31 291 THR A O 1
ATOM 2325 N N . THR A 1 292 ? -24.528 9.147 17.216 1.00 98.50 292 THR A N 1
ATOM 2326 C CA . THR A 1 292 ? -23.505 9.803 18.043 1.00 98.50 292 THR A CA 1
ATOM 2327 C C . THR A 1 292 ? -23.672 9.459 19.520 1.00 98.50 292 THR A C 1
ATOM 2329 O O . THR A 1 292 ? -24.754 9.595 20.097 1.00 98.50 292 THR A O 1
ATOM 2332 N N . ILE A 1 293 ? -22.572 9.069 20.157 1.00 98.56 293 ILE A N 1
ATOM 2333 C CA . ILE A 1 293 ? -22.499 8.761 21.581 1.00 98.56 293 ILE A CA 1
ATOM 2334 C C . ILE A 1 293 ? -22.146 10.044 22.329 1.00 98.56 293 ILE A C 1
ATOM 2336 O O . ILE A 1 293 ? -21.014 10.504 22.282 1.00 98.56 293 ILE A O 1
ATOM 2340 N N . THR A 1 294 ? -23.113 10.633 23.029 1.00 98.06 294 THR A N 1
ATOM 2341 C CA . THR A 1 294 ? -22.941 11.923 23.726 1.00 98.06 294 THR A CA 1
ATOM 2342 C C . THR A 1 294 ? -22.668 11.742 25.229 1.00 98.06 294 THR A C 1
ATOM 2344 O O . THR A 1 294 ? -22.861 10.641 25.762 1.00 98.06 294 THR A O 1
ATOM 2347 N N . PRO A 1 295 ? -22.332 12.816 25.974 1.00 94.88 295 PRO A N 1
ATOM 2348 C CA . PRO A 1 295 ? -22.271 12.787 27.439 1.00 94.88 295 PRO A CA 1
ATOM 2349 C C . PRO A 1 295 ? -23.597 12.414 28.108 1.00 94.88 295 PRO A C 1
ATOM 2351 O O . PRO A 1 295 ? -23.604 11.853 29.202 1.00 94.88 295 PRO A O 1
ATOM 2354 N N . GLY A 1 296 ? -24.728 12.718 27.455 1.00 90.31 296 GLY A N 1
ATOM 2355 C CA . GLY A 1 296 ? -26.067 12.319 27.908 1.00 90.31 296 GLY A CA 1
ATOM 2356 C C . GLY A 1 296 ? -26.384 10.840 27.658 1.00 90.31 296 GLY A C 1
ATOM 2357 O O . GLY A 1 296 ? -27.336 10.301 28.228 1.00 90.31 296 GLY A O 1
ATOM 2358 N N . GLY A 1 297 ? -25.557 10.183 26.847 1.00 94.31 297 GLY A N 1
ATOM 2359 C CA . GLY A 1 297 ? -25.660 8.789 26.460 1.00 94.31 297 GLY A CA 1
ATOM 2360 C C . GLY A 1 297 ? -26.547 8.534 25.244 1.00 94.31 297 GLY A C 1
ATOM 2361 O O . GLY A 1 297 ? -27.483 9.279 24.960 1.00 94.31 297 GLY A O 1
ATOM 2362 N N . ALA A 1 298 ? -26.255 7.444 24.545 1.00 97.94 298 ALA A N 1
ATOM 2363 C CA . ALA A 1 298 ? -27.057 6.880 23.469 1.00 97.94 298 ALA A CA 1
ATOM 2364 C C . ALA A 1 298 ? -27.541 5.488 23.894 1.00 97.94 298 ALA A C 1
ATOM 2366 O O . ALA A 1 298 ? -26.747 4.658 24.334 1.00 97.94 298 ALA A O 1
ATOM 2367 N N . ALA A 1 299 ? -28.851 5.249 23.834 1.00 98.06 299 ALA A N 1
ATOM 2368 C CA . ALA A 1 299 ? -29.431 3.979 24.257 1.00 98.06 299 ALA A CA 1
ATOM 2369 C C . ALA A 1 299 ? -29.224 2.892 23.198 1.00 98.06 299 ALA A C 1
ATOM 2371 O O . ALA A 1 299 ? -29.452 3.142 22.016 1.00 98.06 299 ALA A O 1
ATOM 2372 N N . LEU A 1 300 ? -28.859 1.691 23.647 1.00 98.50 300 LEU A N 1
ATOM 2373 C CA . LEU A 1 300 ? -28.914 0.490 22.820 1.00 98.50 300 LEU A CA 1
ATOM 2374 C C . LEU A 1 300 ? -30.377 0.105 22.578 1.00 98.50 300 LEU A C 1
ATOM 2376 O O . LEU A 1 300 ? -31.227 0.225 23.469 1.00 98.50 300 LEU A O 1
ATOM 2380 N N . SER A 1 301 ? -30.685 -0.356 21.372 1.00 97.62 301 SER A N 1
ATOM 2381 C CA . SER A 1 301 ? -32.044 -0.700 20.988 1.00 97.62 301 SER A CA 1
ATOM 2382 C C . SER A 1 301 ? -32.524 -1.964 21.701 1.00 97.62 301 SER A C 1
ATOM 2384 O O . SER A 1 301 ? -31.780 -2.912 21.959 1.00 97.62 301 SER A O 1
ATOM 2386 N N . HIS A 1 302 ? -33.831 -2.028 21.967 1.00 95.69 302 HIS A N 1
ATOM 2387 C CA . HIS A 1 302 ? -34.441 -3.241 22.516 1.00 95.69 302 HIS A CA 1
ATOM 2388 C C . HIS A 1 302 ? -34.291 -4.442 21.567 1.00 95.69 302 HIS A C 1
ATOM 2390 O O . HIS A 1 302 ? -34.299 -5.580 22.029 1.00 95.69 302 HIS A O 1
ATOM 2396 N N . TYR A 1 303 ? -34.174 -4.212 20.252 1.00 95.38 303 TYR A N 1
ATOM 2397 C CA . TYR A 1 303 ? -33.957 -5.282 19.278 1.00 95.38 303 TYR A CA 1
ATOM 2398 C C . TYR A 1 303 ? -32.573 -5.913 19.455 1.00 95.38 303 TYR A C 1
ATOM 2400 O O . TYR A 1 303 ? -32.478 -7.138 19.542 1.00 95.38 303 TYR A O 1
ATOM 2408 N N . PHE A 1 304 ? -31.534 -5.085 19.580 1.00 97.75 304 PHE A N 1
ATOM 2409 C CA . PHE A 1 304 ? -30.160 -5.526 19.797 1.00 97.75 304 PHE A CA 1
ATOM 2410 C C . PHE A 1 304 ? -29.998 -6.251 21.138 1.00 97.75 304 PHE A C 1
ATOM 2412 O O . PHE A 1 304 ? -29.547 -7.395 21.167 1.00 97.75 304 PHE A O 1
ATOM 2419 N N . LEU A 1 305 ? -30.487 -5.663 22.238 1.00 97.62 305 LEU A N 1
ATOM 2420 C CA . LEU A 1 305 ? -30.423 -6.284 23.571 1.00 97.62 305 LEU A CA 1
ATOM 2421 C C . LEU A 1 305 ? -31.192 -7.613 23.633 1.00 97.62 305 LEU A C 1
ATOM 2423 O O . LEU A 1 305 ? -30.719 -8.588 24.216 1.00 97.62 305 LEU A O 1
ATOM 2427 N N . ARG A 1 306 ? -32.358 -7.697 22.978 1.00 94.44 306 ARG A N 1
ATOM 2428 C CA . ARG A 1 306 ? -33.096 -8.961 22.856 1.00 94.44 306 ARG A CA 1
ATOM 2429 C C . ARG A 1 306 ? -32.342 -9.978 21.999 1.00 94.44 306 ARG A C 1
ATOM 2431 O O . ARG A 1 306 ? -32.470 -11.170 22.256 1.00 94.44 306 ARG A O 1
ATOM 2438 N N . GLY A 1 307 ? -31.585 -9.541 20.993 1.00 94.69 307 GLY A N 1
ATOM 2439 C CA . GLY A 1 307 ? -30.663 -10.398 20.244 1.00 94.69 307 GLY A CA 1
ATOM 2440 C C . GLY A 1 307 ? -29.670 -11.082 21.180 1.00 94.69 307 GLY A C 1
ATOM 2441 O O . GLY A 1 307 ? -29.658 -12.308 21.244 1.00 94.69 307 GLY A O 1
ATOM 2442 N N . ILE A 1 308 ? -28.958 -10.293 21.991 1.00 95.19 308 ILE A N 1
ATOM 2443 C CA . ILE A 1 308 ? -27.984 -10.786 22.981 1.00 95.19 308 ILE A CA 1
ATOM 2444 C C . ILE A 1 308 ? -28.626 -11.798 23.937 1.00 95.19 308 ILE A C 1
ATOM 2446 O O . ILE A 1 308 ? -28.075 -12.872 24.173 1.00 95.19 308 ILE A O 1
ATOM 2450 N N . GLN A 1 309 ? -29.827 -11.502 24.444 1.00 91.31 309 GLN A N 1
ATOM 2451 C CA . GLN A 1 309 ? -30.540 -12.405 25.354 1.00 91.31 309 GLN A CA 1
ATOM 2452 C C . GLN A 1 309 ? -30.878 -13.766 24.716 1.00 91.31 309 GLN A C 1
ATOM 2454 O O . GLN A 1 309 ? -30.973 -14.767 25.419 1.00 91.31 309 GLN A O 1
ATOM 2459 N N . ASN A 1 310 ? -31.040 -13.813 23.389 1.00 90.38 310 ASN A N 1
ATOM 2460 C CA . ASN A 1 310 ? -31.317 -15.031 22.624 1.00 90.38 310 ASN A CA 1
ATOM 2461 C C . ASN A 1 310 ? -30.062 -15.601 21.941 1.00 90.38 310 ASN A C 1
ATOM 2463 O O . ASN A 1 310 ? -30.194 -16.265 20.913 1.00 90.38 310 ASN A O 1
ATOM 2467 N N . ASP A 1 311 ? -28.868 -15.319 22.477 1.00 87.69 311 ASP A N 1
ATOM 2468 C CA . ASP A 1 311 ? -27.591 -15.807 21.938 1.00 87.69 311 ASP A CA 1
ATOM 2469 C C . ASP A 1 311 ? -27.362 -15.406 20.476 1.00 87.69 311 ASP A C 1
ATOM 2471 O O . ASP A 1 311 ? -26.849 -16.183 19.674 1.00 87.69 311 ASP A O 1
ATOM 2475 N N . ARG A 1 312 ? -27.777 -14.187 20.111 1.00 90.69 312 ARG A N 1
ATOM 2476 C CA . ARG A 1 312 ? -27.634 -13.655 18.757 1.00 90.69 312 ARG A CA 1
ATOM 2477 C C . ARG A 1 312 ? -26.919 -12.311 18.750 1.00 90.69 312 ARG A C 1
ATOM 2479 O O . ARG A 1 312 ? -27.487 -11.299 19.164 1.00 90.69 312 ARG A O 1
ATOM 2486 N N . GLY A 1 313 ? -25.728 -12.304 18.165 1.00 93.38 313 GLY A N 1
ATOM 2487 C CA . GLY A 1 313 ? -24.946 -11.105 17.906 1.00 93.38 313 GLY A CA 1
ATOM 2488 C C . GLY A 1 313 ? -24.279 -10.551 19.166 1.00 93.38 313 GLY A C 1
ATOM 2489 O O . GLY A 1 313 ? -23.690 -11.298 19.944 1.00 93.38 313 GLY A O 1
ATOM 2490 N N . GLY A 1 314 ? -24.393 -9.237 19.368 1.00 96.12 314 GLY A N 1
ATOM 2491 C CA . GLY A 1 314 ? -23.811 -8.528 20.512 1.00 96.12 314 GLY A CA 1
ATOM 2492 C C . GLY A 1 314 ? -22.641 -7.620 20.161 1.00 96.12 314 GLY A C 1
ATOM 2493 O O . GLY A 1 314 ? -22.058 -7.018 21.057 1.00 96.12 314 GLY A O 1
ATOM 2494 N N . VAL A 1 315 ? -22.314 -7.473 18.879 1.00 98.44 315 VAL A N 1
ATOM 2495 C CA . VAL A 1 315 ? -21.262 -6.567 18.411 1.00 98.44 315 VAL A CA 1
ATOM 2496 C C . VAL A 1 315 ? -21.872 -5.303 17.808 1.00 98.44 315 VAL A C 1
ATOM 2498 O O . VAL A 1 315 ? -22.789 -5.357 16.984 1.00 98.44 315 VAL A O 1
ATOM 2501 N N . ILE A 1 316 ? -21.344 -4.153 18.210 1.00 98.69 316 ILE A N 1
ATOM 2502 C CA . ILE A 1 316 ? -21.559 -2.873 17.530 1.00 98.69 316 ILE A CA 1
ATOM 2503 C C . ILE A 1 316 ? -20.325 -2.529 16.696 1.00 98.69 316 ILE A C 1
ATOM 2505 O O . ILE A 1 316 ? -19.219 -2.967 17.014 1.00 98.69 316 ILE A O 1
ATOM 2509 N N . LEU A 1 317 ? -20.511 -1.721 15.658 1.00 98.75 317 LEU A N 1
ATOM 2510 C CA . LEU A 1 317 ? -19.415 -1.084 14.931 1.00 98.75 317 LEU A CA 1
ATOM 2511 C C . LEU A 1 317 ? -19.336 0.380 15.345 1.00 98.75 317 LEU A C 1
ATOM 2513 O O . LEU A 1 317 ? -20.371 1.044 15.428 1.00 98.75 317 LEU A O 1
ATOM 2517 N N . VAL A 1 318 ? -18.126 0.860 15.618 1.00 98.81 318 VAL A N 1
ATOM 2518 C CA . VAL A 1 318 ? -17.856 2.206 16.130 1.00 98.81 318 VAL A CA 1
ATOM 2519 C C . VAL A 1 318 ? -16.898 2.925 15.188 1.00 98.81 318 VAL A C 1
ATOM 2521 O O . VAL A 1 318 ? -15.888 2.351 14.802 1.00 98.81 318 VAL A O 1
ATOM 2524 N N . GLU A 1 319 ? -17.201 4.175 14.862 1.00 98.56 319 GLU A N 1
ATOM 2525 C CA . GLU A 1 319 ? -16.290 5.109 14.189 1.00 98.56 319 GLU A CA 1
ATOM 2526 C C . GLU A 1 319 ? -15.990 6.292 15.118 1.00 98.56 319 GLU A C 1
ATOM 2528 O O . GLU A 1 319 ? -16.758 6.582 16.051 1.00 98.56 319 GLU A O 1
ATOM 2533 N N . ALA A 1 320 ? -14.895 7.001 14.852 1.00 98.44 320 ALA A N 1
ATOM 2534 C CA . ALA A 1 320 ? -14.537 8.206 15.585 1.00 98.44 320 ALA A CA 1
ATOM 2535 C C . ALA A 1 320 ? -14.572 9.459 14.701 1.00 98.44 320 ALA A C 1
ATOM 2537 O O . ALA A 1 320 ? -14.176 9.430 13.542 1.00 98.44 320 ALA A O 1
ATOM 2538 N N . SER A 1 321 ? -15.019 10.576 15.276 1.00 97.62 321 SER A N 1
ATOM 2539 C CA . SER A 1 321 ? -15.225 11.850 14.576 1.00 97.62 321 SER A CA 1
ATOM 2540 C C . SER A 1 321 ? -14.298 12.980 15.023 1.00 97.62 321 SER A C 1
ATOM 2542 O O . SER A 1 321 ? -14.410 14.097 14.530 1.00 97.62 321 SER A O 1
ATOM 2544 N N . GLN A 1 322 ? -13.455 12.739 16.026 1.00 97.06 322 GLN A N 1
ATOM 2545 C CA . GLN A 1 322 ? -12.482 13.701 16.552 1.00 97.06 322 GLN A CA 1
ATOM 2546 C C . GLN A 1 322 ? -11.491 12.984 17.478 1.00 97.06 322 GLN A C 1
ATOM 2548 O O . GLN A 1 322 ? -11.780 11.905 18.000 1.00 97.06 322 GLN A O 1
ATOM 2553 N N . GLU A 1 323 ? -10.354 13.628 17.726 1.00 98.19 323 GLU A N 1
ATOM 2554 C CA . GLU A 1 323 ? -9.340 13.164 18.674 1.00 98.19 323 GLU A CA 1
ATOM 2555 C C . GLU A 1 323 ? -9.928 13.010 20.087 1.00 98.19 323 GLU A C 1
ATOM 2557 O O . GLU A 1 323 ? -10.688 13.864 20.566 1.00 98.19 323 GLU A O 1
ATOM 2562 N N . THR A 1 324 ? -9.595 11.909 20.765 1.00 97.94 324 THR A N 1
ATOM 2563 C CA . THR A 1 324 ? -10.015 11.666 22.148 1.00 97.94 324 THR A CA 1
ATOM 2564 C C . THR A 1 324 ? -9.165 10.594 22.835 1.00 97.94 324 THR A C 1
ATOM 2566 O O . THR A 1 324 ? -8.772 9.590 22.243 1.00 97.94 324 THR A O 1
ATOM 2569 N N . HIS A 1 325 ? -8.950 10.782 24.137 1.00 95.19 325 HIS A N 1
ATOM 2570 C CA . HIS A 1 325 ? -8.453 9.750 25.057 1.00 95.19 325 HIS A CA 1
ATOM 2571 C C . HIS A 1 325 ? -9.489 9.409 26.140 1.00 95.19 325 HIS A C 1
ATOM 2573 O O . HIS A 1 325 ? -9.194 8.729 27.129 1.00 95.19 325 HIS A O 1
ATOM 2579 N N . SER A 1 326 ? -10.713 9.927 25.992 1.00 94.62 326 SER A N 1
ATOM 2580 C CA . SER A 1 326 ? -11.820 9.584 26.869 1.00 94.62 326 SER A CA 1
ATOM 2581 C C . SER A 1 326 ? -12.267 8.150 26.571 1.00 94.62 326 SER A C 1
ATOM 2583 O O . SER A 1 326 ? -12.330 7.737 25.416 1.00 94.62 326 SER A O 1
ATOM 2585 N N . PRO A 1 327 ? -12.583 7.351 27.599 1.00 93.19 327 PRO A N 1
ATOM 2586 C CA . PRO A 1 327 ? -13.054 5.996 27.379 1.00 93.19 327 PRO A CA 1
ATOM 2587 C C . PRO A 1 327 ? -14.518 5.979 26.916 1.00 93.19 327 PRO A C 1
ATOM 2589 O O . PRO A 1 327 ? -15.333 6.811 27.336 1.00 93.19 327 PRO A O 1
ATOM 2592 N N . LEU A 1 328 ? -14.879 4.962 26.134 1.00 98.12 328 LEU A N 1
ATOM 2593 C CA . LEU A 1 328 ? -16.270 4.608 25.861 1.00 98.12 328 LEU A CA 1
ATOM 2594 C C . LEU A 1 328 ? -16.854 3.904 27.086 1.00 98.12 328 LEU A C 1
ATOM 2596 O O . LEU A 1 328 ? -16.346 2.872 27.514 1.00 98.12 328 LEU A O 1
ATOM 2600 N N . TRP A 1 329 ? -17.935 4.437 27.645 1.00 94.31 329 TRP A N 1
ATOM 2601 C CA . TRP A 1 329 ? -18.632 3.827 28.774 1.00 94.31 329 TRP A CA 1
ATOM 2602 C C . TRP A 1 329 ? -19.879 3.083 28.327 1.00 94.31 329 TRP A C 1
ATOM 2604 O O . TRP A 1 329 ? -20.647 3.592 27.517 1.00 94.31 329 TRP A O 1
ATOM 2614 N N . LEU A 1 330 ? -20.153 1.956 28.971 1.00 94.62 330 LEU A N 1
ATOM 2615 C CA . LEU A 1 330 ? -21.471 1.338 29.014 1.00 94.62 330 LEU A CA 1
ATOM 2616 C C . LEU A 1 330 ? -22.049 1.535 30.414 1.00 94.62 330 LEU A C 1
ATOM 2618 O O . LEU A 1 330 ? -21.389 1.247 31.413 1.00 94.62 330 LEU A O 1
ATOM 2622 N N . LYS A 1 331 ? -23.287 2.024 30.489 1.00 88.50 331 LYS A N 1
ATOM 2623 C CA . LYS A 1 331 ? -24.012 2.243 31.744 1.00 88.50 331 LYS A CA 1
ATOM 2624 C C . LYS A 1 331 ? -25.385 1.588 31.692 1.00 88.50 331 LYS A C 1
ATOM 2626 O O . LYS A 1 331 ? -26.127 1.783 30.731 1.00 88.50 331 LYS A O 1
ATOM 2631 N N . VAL A 1 332 ? -25.739 0.878 32.757 1.00 85.75 332 VAL A N 1
ATOM 2632 C CA . VAL A 1 332 ? -27.093 0.371 33.001 1.00 85.75 332 VAL A CA 1
ATOM 2633 C C . VAL A 1 332 ? -27.796 1.362 33.916 1.00 85.75 332 VAL A C 1
ATOM 2635 O O . VAL A 1 332 ? -27.314 1.656 35.010 1.00 85.75 332 VAL A O 1
ATOM 2638 N N . VAL A 1 333 ? -28.905 1.925 33.446 1.00 84.19 333 VAL A N 1
ATOM 2639 C CA . VAL A 1 333 ? -29.606 3.037 34.096 1.00 84.19 333 VAL A CA 1
ATOM 2640 C C . VAL A 1 333 ? -31.022 2.610 34.449 1.00 84.19 333 VAL A C 1
ATOM 2642 O O . VAL A 1 333 ? -31.779 2.225 33.563 1.00 84.19 333 VAL A O 1
ATOM 2645 N N . LYS A 1 334 ? -31.409 2.712 35.719 1.00 84.44 334 LYS A N 1
ATOM 2646 C CA . LYS A 1 334 ? -32.772 2.418 36.171 1.00 84.44 334 LYS A CA 1
ATOM 2647 C C . LYS A 1 334 ? -33.735 3.486 35.652 1.00 84.44 334 LYS A C 1
ATOM 2649 O O . LYS A 1 334 ? -33.526 4.684 35.843 1.00 84.44 334 LYS A O 1
ATOM 2654 N N . ASN A 1 335 ? -34.807 3.069 34.985 1.00 90.81 335 ASN A N 1
ATOM 2655 C CA . ASN A 1 335 ? -35.717 3.983 34.290 1.00 90.81 335 ASN A CA 1
ATOM 2656 C C . ASN A 1 335 ? -36.458 4.914 35.263 1.00 90.81 335 ASN A C 1
ATOM 2658 O O . ASN A 1 335 ? -36.688 6.079 34.937 1.00 90.81 335 ASN A O 1
ATOM 2662 N N . ALA A 1 336 ? -36.802 4.412 36.453 1.00 86.25 336 ALA A N 1
ATOM 2663 C CA . ALA A 1 336 ? -37.631 5.114 37.431 1.00 86.25 336 ALA A CA 1
ATOM 2664 C C . ALA A 1 336 ? -36.972 6.374 38.020 1.00 86.25 336 ALA A C 1
ATOM 2666 O O . ALA A 1 336 ? -37.647 7.386 38.196 1.00 86.25 336 ALA A O 1
ATOM 2667 N N . ASP A 1 337 ? -35.674 6.316 38.318 1.00 81.31 337 ASP A N 1
ATOM 2668 C CA . ASP A 1 337 ? -34.933 7.366 39.031 1.00 81.31 337 ASP A CA 1
ATOM 2669 C C . ASP A 1 337 ? -33.664 7.835 38.294 1.00 81.31 337 ASP A C 1
ATOM 2671 O O . ASP A 1 337 ? -32.965 8.724 38.775 1.00 81.31 337 ASP A O 1
ATOM 2675 N N . GLN A 1 338 ? -33.390 7.283 37.105 1.00 82.81 338 GLN A N 1
ATOM 2676 C CA . GLN A 1 338 ? -32.207 7.561 36.278 1.00 82.81 338 GLN A CA 1
ATOM 2677 C C . GLN A 1 338 ? -30.872 7.236 36.965 1.00 82.81 338 GLN A C 1
ATOM 2679 O O . GLN A 1 338 ? -29.819 7.742 36.567 1.00 82.81 338 GLN A O 1
ATOM 2684 N N . ARG A 1 339 ? -30.890 6.372 37.980 1.00 79.12 339 ARG A N 1
ATOM 2685 C CA . ARG A 1 339 ? -29.689 5.961 38.698 1.00 79.12 339 ARG A CA 1
ATOM 2686 C C . ARG A 1 339 ? -28.883 4.954 37.882 1.00 79.12 339 ARG A C 1
ATOM 2688 O O . ARG A 1 339 ? -29.443 4.027 37.300 1.00 79.12 339 ARG A O 1
ATOM 2695 N N . VAL A 1 340 ? -27.563 5.132 37.832 1.00 74.69 340 VAL A N 1
ATOM 2696 C CA . VAL A 1 340 ? -26.646 4.156 37.223 1.00 74.69 340 VAL A CA 1
ATOM 2697 C C . VAL A 1 340 ? -26.439 3.017 38.216 1.00 74.69 340 VAL A C 1
ATOM 2699 O O . VAL A 1 340 ? -25.942 3.267 39.311 1.00 74.69 340 VAL A O 1
ATOM 2702 N N . VAL A 1 341 ? -26.814 1.798 37.832 1.00 69.06 341 VAL A N 1
ATOM 2703 C CA . VAL A 1 341 ? -26.733 0.597 38.688 1.00 69.06 341 VAL A CA 1
ATOM 2704 C C . VAL A 1 341 ? -25.548 -0.304 38.341 1.00 69.06 341 VAL A C 1
ATOM 2706 O O . VAL A 1 341 ? -25.070 -1.057 39.178 1.00 69.06 341 VAL A O 1
ATOM 2709 N N . ALA A 1 342 ? -25.028 -0.196 37.116 1.00 74.06 342 ALA A N 1
ATOM 2710 C CA . ALA A 1 342 ? -23.791 -0.844 36.695 1.00 74.06 342 ALA A CA 1
ATOM 2711 C C . ALA A 1 342 ? -23.093 0.013 35.633 1.00 74.06 342 ALA A C 1
ATOM 2713 O O . ALA A 1 342 ? -23.755 0.656 34.810 1.00 74.06 342 ALA A O 1
ATOM 2714 N N . SER A 1 343 ? -21.758 0.034 35.629 1.00 79.94 343 SER A N 1
ATOM 2715 C CA . SER A 1 343 ? -21.002 0.623 34.520 1.00 79.94 343 SER A CA 1
ATOM 2716 C C . SER A 1 343 ? -19.664 -0.070 34.273 1.00 79.94 343 SER A C 1
ATOM 2718 O O . SER A 1 343 ? -19.068 -0.628 35.188 1.00 79.94 343 SER A O 1
ATOM 2720 N N . THR A 1 344 ? -19.212 -0.030 33.024 1.00 83.25 344 THR A N 1
ATOM 2721 C CA . THR A 1 344 ? -17.900 -0.513 32.572 1.00 83.25 344 THR A CA 1
ATOM 2722 C C . THR A 1 344 ? -17.401 0.379 31.436 1.00 83.25 344 THR A C 1
ATOM 2724 O O . THR A 1 344 ? -18.164 1.203 30.917 1.00 83.25 344 THR A O 1
ATOM 2727 N N . LYS A 1 345 ? -16.126 0.260 31.067 1.00 86.31 345 LYS A N 1
ATOM 2728 C CA . LYS A 1 345 ? -15.498 1.140 30.082 1.00 86.31 345 LYS A CA 1
ATOM 2729 C C . LYS A 1 345 ? -14.505 0.413 29.182 1.00 86.31 345 LYS A C 1
ATOM 2731 O O . LYS A 1 345 ? -13.869 -0.537 29.618 1.00 86.31 345 LYS A O 1
ATOM 2736 N N . LEU A 1 346 ? -14.332 0.950 27.981 1.00 92.06 346 LEU A N 1
ATOM 2737 C CA . LEU A 1 346 ? -13.257 0.643 27.047 1.00 92.06 346 LEU A CA 1
ATOM 2738 C C . LEU A 1 346 ? -12.350 1.878 26.956 1.00 92.06 346 LEU A C 1
ATOM 2740 O O . LEU A 1 346 ? -12.800 2.955 26.567 1.00 92.06 346 LEU A O 1
ATOM 2744 N N . SER A 1 347 ? -11.093 1.745 27.372 1.00 93.44 347 SER A N 1
ATOM 2745 C CA . SER A 1 347 ? -10.060 2.772 27.220 1.00 93.44 347 SER A CA 1
ATOM 2746 C C . SER A 1 347 ? -9.663 2.916 25.752 1.00 93.44 347 SER A C 1
ATOM 2748 O O . SER A 1 347 ? -9.385 1.915 25.094 1.00 93.44 347 SER A O 1
ATOM 2750 N N . LEU A 1 348 ? -9.606 4.157 25.264 1.00 96.50 348 LEU A N 1
ATOM 2751 C CA . LEU A 1 348 ? -9.357 4.494 23.862 1.00 96.50 348 LEU A CA 1
ATOM 2752 C C . LEU A 1 348 ? -8.185 5.470 23.721 1.00 96.50 348 LEU A C 1
ATOM 2754 O O . LEU A 1 348 ? -7.933 6.280 24.615 1.00 96.50 348 LEU A O 1
ATOM 2758 N N . SER A 1 349 ? -7.515 5.402 22.576 1.00 97.19 349 SER A N 1
ATOM 2759 C CA . SER A 1 349 ? -6.622 6.434 22.061 1.00 97.19 349 SER A CA 1
ATOM 2760 C C . SER A 1 349 ? -6.971 6.658 20.594 1.00 97.19 349 SER A C 1
ATOM 2762 O O . SER A 1 349 ? -6.783 5.767 19.768 1.00 97.19 349 SER A O 1
ATOM 2764 N N . ILE A 1 350 ? -7.557 7.816 20.302 1.00 98.44 350 ILE A N 1
ATOM 2765 C CA . ILE A 1 350 ? -8.030 8.193 18.973 1.00 98.44 350 ILE A CA 1
ATOM 2766 C C . ILE A 1 350 ? -7.305 9.462 18.542 1.00 98.44 350 ILE A C 1
ATOM 2768 O O . ILE A 1 350 ? -7.416 10.478 19.228 1.00 98.44 350 ILE A O 1
ATOM 2772 N N . SER A 1 351 ? -6.640 9.424 17.389 1.00 97.81 351 SER A N 1
ATOM 2773 C CA . SER A 1 351 ? -6.043 10.589 16.722 1.00 97.81 351 SER A CA 1
ATOM 2774 C C . SER A 1 351 ? -6.094 10.425 15.194 1.00 97.81 351 SER A C 1
ATOM 2776 O O . SER A 1 351 ? -6.772 9.527 14.694 1.00 97.81 351 SER A O 1
ATOM 2778 N N . GLY A 1 352 ? -5.425 11.291 14.428 1.00 97.31 352 GLY A N 1
ATOM 2779 C CA . GLY A 1 352 ? -5.334 11.115 12.978 1.00 97.31 352 GLY A CA 1
ATOM 2780 C C . GLY A 1 352 ? -4.612 9.814 12.609 1.00 97.31 352 GLY A C 1
ATOM 2781 O O . GLY A 1 352 ? -3.675 9.392 13.289 1.00 97.31 352 GLY A O 1
ATOM 2782 N N . VAL A 1 353 ? -5.008 9.179 11.501 1.00 97.62 353 VAL A N 1
ATOM 2783 C CA . VAL A 1 353 ? -4.388 7.917 11.046 1.00 97.62 353 VAL A CA 1
ATOM 2784 C C . VAL A 1 353 ? -2.876 8.050 10.807 1.00 97.62 353 VAL A C 1
ATOM 2786 O O . VAL A 1 353 ? -2.117 7.112 11.042 1.00 97.62 353 VAL A O 1
ATOM 2789 N N . GLU A 1 354 ? -2.410 9.236 10.411 1.00 96.19 354 GLU A N 1
ATOM 2790 C CA . GLU A 1 354 ? -0.987 9.521 10.177 1.00 96.19 354 GLU A CA 1
ATOM 2791 C C . GLU A 1 354 ? -0.139 9.573 11.461 1.00 96.19 354 GLU A C 1
ATOM 2793 O O . GLU A 1 354 ? 1.088 9.553 11.376 1.00 96.19 354 GLU A O 1
ATOM 2798 N N . ASP A 1 355 ? -0.758 9.586 12.646 1.00 96.56 355 ASP A N 1
ATOM 2799 C CA . ASP A 1 355 ? -0.060 9.468 13.935 1.00 96.56 355 ASP A CA 1
ATOM 2800 C C . ASP A 1 355 ? 0.165 8.006 14.358 1.00 96.56 355 ASP A C 1
ATOM 2802 O O . ASP A 1 355 ? 0.756 7.745 15.412 1.00 96.56 355 ASP A O 1
ATOM 2806 N N . MET A 1 356 ? -0.337 7.045 13.573 1.00 97.31 356 MET A N 1
ATOM 2807 C CA . MET A 1 356 ? -0.247 5.607 13.850 1.00 97.31 356 MET A CA 1
ATOM 2808 C C . MET A 1 356 ? 0.869 4.905 13.067 1.00 97.31 356 MET A C 1
ATOM 2810 O O . MET A 1 356 ? 1.124 3.714 13.275 1.00 97.31 356 MET A O 1
ATOM 2814 N N . TYR A 1 357 ? 1.536 5.620 12.160 1.00 97.56 357 TYR A N 1
ATOM 2815 C CA . TYR A 1 357 ? 2.617 5.085 11.344 1.00 97.56 357 TYR A CA 1
ATOM 2816 C C . TYR A 1 357 ? 3.688 6.135 11.044 1.00 97.56 357 TYR A C 1
ATOM 2818 O O . TYR A 1 357 ? 3.519 7.324 11.293 1.00 97.56 357 TYR A O 1
ATOM 2826 N N . ARG A 1 358 ? 4.820 5.687 10.492 1.00 97.88 358 ARG A N 1
ATOM 2827 C CA . ARG A 1 358 ? 5.929 6.570 10.115 1.00 97.88 358 ARG A CA 1
ATOM 2828 C C . ARG A 1 358 ? 5.827 7.034 8.671 1.00 97.88 358 ARG A C 1
ATOM 2830 O O . ARG A 1 358 ? 5.566 6.237 7.774 1.00 97.88 358 ARG A O 1
ATOM 2837 N N . TYR A 1 359 ? 6.143 8.294 8.422 1.00 96.56 359 TYR A N 1
ATOM 2838 C CA . TYR A 1 359 ? 6.195 8.883 7.090 1.00 96.56 359 TYR A CA 1
ATOM 2839 C C . TYR A 1 359 ? 7.617 9.347 6.754 1.00 96.56 359 TYR A C 1
ATOM 2841 O O . TYR A 1 359 ? 8.161 10.252 7.395 1.00 96.56 359 TYR A O 1
ATOM 2849 N N . LEU A 1 360 ? 8.215 8.711 5.744 1.00 96.50 360 LEU A N 1
ATOM 2850 C CA . LEU A 1 360 ? 9.540 9.016 5.210 1.00 96.50 360 LEU A CA 1
ATOM 2851 C C . LEU A 1 360 ? 9.396 9.767 3.883 1.00 96.50 360 LEU A C 1
ATOM 2853 O O . LEU A 1 360 ? 8.802 9.249 2.938 1.00 96.50 360 LEU A O 1
ATOM 2857 N N . ASP A 1 361 ? 9.997 10.950 3.774 1.00 94.38 361 ASP A N 1
ATOM 2858 C CA . ASP A 1 361 ? 9.895 11.779 2.576 1.00 94.38 361 ASP A CA 1
ATOM 2859 C C . ASP A 1 361 ? 11.242 11.921 1.867 1.00 94.38 361 ASP A C 1
ATOM 2861 O O . ASP A 1 361 ? 12.137 12.656 2.283 1.00 94.38 361 ASP A O 1
ATOM 2865 N N . LEU A 1 362 ? 11.379 11.221 0.744 1.00 93.38 362 LEU A N 1
ATOM 2866 C CA . LEU A 1 362 ? 12.566 11.267 -0.104 1.00 93.38 362 LEU A CA 1
ATOM 2867 C C . LEU A 1 362 ? 12.388 12.198 -1.306 1.00 93.38 362 LEU A C 1
ATOM 2869 O O . LEU A 1 362 ? 13.324 12.367 -2.092 1.00 93.38 362 LEU A O 1
ATOM 2873 N N . LYS A 1 363 ? 11.214 12.817 -1.469 1.00 89.94 363 LYS A N 1
ATOM 2874 C CA . LYS A 1 363 ? 10.923 13.718 -2.587 1.00 89.94 363 LYS A CA 1
ATOM 2875 C C . LYS A 1 363 ? 11.900 14.894 -2.694 1.00 89.94 363 LYS A C 1
ATOM 2877 O O . LYS A 1 363 ? 12.321 15.168 -3.816 1.00 89.94 363 LYS A O 1
ATOM 2882 N N . PRO A 1 364 ? 12.358 15.530 -1.594 1.00 86.50 364 PRO A N 1
ATOM 2883 C CA . PRO A 1 364 ? 13.382 16.572 -1.671 1.00 86.50 364 PRO A CA 1
ATOM 2884 C C . PRO A 1 364 ? 14.725 16.131 -2.261 1.00 86.50 364 PRO A C 1
ATOM 2886 O O . PRO A 1 364 ? 15.503 16.979 -2.700 1.00 86.50 364 PRO A O 1
ATOM 2889 N N . LEU A 1 365 ? 15.028 14.828 -2.209 1.00 80.94 365 LEU A N 1
ATOM 2890 C CA . LEU A 1 365 ? 16.341 14.270 -2.541 1.00 80.94 365 LEU A CA 1
ATOM 2891 C C . LEU A 1 365 ? 16.471 13.890 -4.019 1.00 80.94 365 LEU A C 1
ATOM 2893 O O . LEU A 1 365 ? 17.589 13.830 -4.524 1.00 80.94 365 LEU A O 1
ATOM 2897 N N . ALA A 1 366 ? 15.353 13.657 -4.711 1.00 70.25 366 ALA A N 1
ATOM 2898 C CA . ALA A 1 366 ? 15.357 13.503 -6.160 1.00 70.25 366 ALA A CA 1
ATOM 2899 C C . ALA A 1 366 ? 15.389 14.881 -6.817 1.00 70.25 366 ALA A C 1
ATOM 2901 O O . ALA A 1 366 ? 14.441 15.671 -6.734 1.00 70.25 366 ALA A O 1
ATOM 2902 N N . THR A 1 367 ? 16.513 15.172 -7.455 1.00 62.56 367 THR A N 1
ATOM 2903 C CA . THR A 1 367 ? 16.740 16.427 -8.142 1.00 62.56 367 THR A CA 1
ATOM 2904 C C . THR A 1 367 ? 16.200 16.332 -9.555 1.00 62.56 367 THR A C 1
ATOM 2906 O O . THR A 1 367 ? 16.411 15.346 -10.254 1.00 62.56 367 THR A O 1
ATOM 2909 N N . GLN A 1 368 ? 15.511 17.378 -10.007 1.00 58.50 368 GLN A N 1
ATOM 2910 C CA . GLN A 1 368 ? 15.185 17.494 -11.424 1.00 58.50 368 GLN A CA 1
ATOM 2911 C C . GLN A 1 368 ? 16.504 17.476 -12.209 1.00 58.50 368 GLN A C 1
ATOM 2913 O O . GLN A 1 368 ? 17.297 18.394 -12.036 1.00 58.50 368 GLN A O 1
ATOM 2918 N N . ARG A 1 369 ? 16.772 16.408 -12.974 1.00 61.78 369 ARG A N 1
ATOM 2919 C CA . ARG A 1 369 ? 17.936 16.166 -13.861 1.00 61.78 369 ARG A CA 1
ATOM 2920 C C . ARG A 1 369 ? 19.018 17.275 -13.847 1.00 61.78 369 ARG A C 1
ATOM 2922 O O . ARG A 1 369 ? 18.974 18.207 -14.649 1.00 61.78 369 ARG A O 1
ATOM 2929 N N . GLY A 1 370 ? 19.984 17.191 -12.923 1.00 49.66 370 GLY A N 1
ATOM 2930 C CA . GLY A 1 370 ? 21.116 18.134 -12.808 1.00 49.66 370 GLY A CA 1
ATOM 2931 C C . GLY A 1 370 ? 20.897 19.373 -11.919 1.00 49.66 370 GLY A C 1
ATOM 2932 O O . GLY A 1 370 ? 21.805 20.193 -11.773 1.00 49.66 370 GLY A O 1
ATOM 2933 N N . ALA A 1 371 ? 19.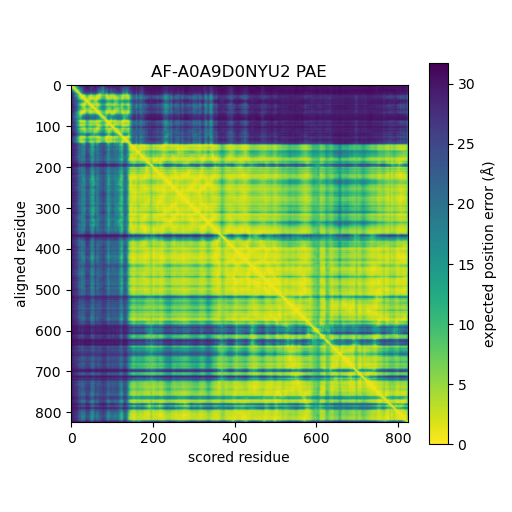725 19.523 -11.299 1.00 57.47 371 ALA A N 1
ATOM 2934 C CA . ALA A 1 371 ? 19.451 20.540 -10.285 1.00 57.47 371 ALA A CA 1
ATOM 2935 C C . ALA A 1 371 ? 19.938 20.105 -8.889 1.00 57.47 371 ALA A C 1
ATOM 2937 O O . ALA A 1 371 ? 20.257 18.942 -8.649 1.00 57.47 371 ALA A O 1
ATOM 2938 N N . ALA A 1 372 ? 19.993 21.048 -7.946 1.00 58.06 372 ALA A N 1
ATOM 2939 C CA . ALA A 1 372 ? 20.218 20.740 -6.533 1.00 58.06 372 ALA A CA 1
ATOM 2940 C C . ALA A 1 372 ? 18.942 20.148 -5.887 1.00 58.06 372 ALA A C 1
ATOM 2942 O O . ALA A 1 372 ? 17.844 20.401 -6.392 1.00 58.06 372 ALA A O 1
ATOM 2943 N N . PRO A 1 373 ? 19.059 19.404 -4.766 1.00 65.94 373 PRO A N 1
ATOM 2944 C CA . PRO A 1 373 ? 17.916 19.015 -3.937 1.00 65.94 373 PRO A CA 1
ATOM 2945 C C . PRO A 1 373 ? 17.014 20.211 -3.648 1.00 65.94 373 PRO A C 1
ATOM 2947 O O . PRO A 1 373 ? 17.514 21.300 -3.357 1.00 65.94 373 PRO A O 1
ATOM 2950 N N . ASN A 1 374 ? 15.698 20.009 -3.726 1.00 68.69 374 ASN A N 1
ATOM 2951 C CA . ASN A 1 374 ? 14.719 21.056 -3.454 1.00 68.69 374 ASN A CA 1
ATOM 2952 C C . ASN A 1 374 ? 13.881 20.690 -2.215 1.00 68.69 374 ASN A C 1
ATOM 2954 O O . ASN A 1 374 ? 12.884 19.975 -2.341 1.00 68.69 374 ASN A O 1
ATOM 2958 N N . PRO A 1 375 ? 14.259 21.194 -1.023 1.00 67.00 375 PRO A N 1
ATOM 2959 C CA . PRO A 1 375 ? 13.521 20.981 0.220 1.00 67.00 375 PRO A CA 1
ATOM 2960 C C . PRO A 1 375 ? 12.053 21.409 0.165 1.00 67.00 375 PRO A C 1
ATOM 2962 O O . PRO A 1 375 ? 11.244 20.855 0.901 1.00 67.00 375 PRO A O 1
ATOM 2965 N N . GLU A 1 376 ? 11.694 22.358 -0.704 1.00 73.50 376 GLU A N 1
ATOM 2966 C CA . GLU A 1 376 ? 10.328 22.888 -0.805 1.00 73.50 376 GLU A CA 1
ATOM 2967 C C . GLU A 1 376 ? 9.348 21.918 -1.486 1.00 73.50 376 GLU A C 1
ATOM 2969 O O . GLU A 1 376 ? 8.143 22.154 -1.460 1.00 73.50 376 GLU A O 1
ATOM 2974 N N . LEU A 1 377 ? 9.839 20.830 -2.097 1.00 74.31 377 LEU A N 1
ATOM 2975 C CA . LEU A 1 377 ? 8.987 19.826 -2.745 1.00 74.31 377 LEU A CA 1
ATOM 2976 C C . LEU A 1 377 ? 8.421 18.782 -1.772 1.00 74.31 377 LEU A C 1
ATOM 2978 O O . LEU A 1 377 ? 7.455 18.107 -2.125 1.00 74.31 377 LEU A O 1
ATOM 2982 N N . GLY A 1 378 ? 9.029 18.605 -0.598 1.00 75.75 378 GLY A N 1
ATOM 2983 C CA . GLY A 1 378 ? 8.624 17.592 0.380 1.00 75.75 378 GLY A CA 1
ATOM 2984 C C . GLY A 1 378 ? 7.581 18.085 1.381 1.00 75.75 378 GLY A C 1
ATOM 2985 O O . GLY A 1 378 ? 7.359 19.282 1.556 1.00 75.75 378 GLY A O 1
ATOM 2986 N N . LEU A 1 379 ? 6.968 17.134 2.074 1.00 83.56 379 LEU A N 1
ATOM 2987 C CA . LEU A 1 379 ? 6.252 17.341 3.326 1.00 83.56 379 LEU A CA 1
ATOM 2988 C C . LEU A 1 379 ? 7.206 17.126 4.509 1.00 83.56 379 LEU A C 1
ATOM 2990 O O . LEU A 1 379 ? 8.311 16.599 4.365 1.00 83.56 379 LEU A O 1
ATOM 2994 N N . ALA A 1 380 ? 6.781 17.548 5.699 1.00 85.50 380 ALA A N 1
ATOM 2995 C CA . ALA A 1 380 ? 7.521 17.246 6.916 1.00 85.50 380 ALA A CA 1
ATOM 2996 C C . ALA A 1 380 ? 7.542 15.726 7.150 1.00 85.50 380 ALA A C 1
ATOM 2998 O O . ALA A 1 380 ? 6.494 15.084 7.165 1.00 85.50 380 ALA A O 1
ATOM 2999 N N . GLU A 1 381 ? 8.735 15.157 7.336 1.00 88.38 381 GLU A N 1
ATOM 3000 C CA . GLU A 1 381 ? 8.884 13.757 7.740 1.00 88.38 381 GLU A CA 1
ATOM 3001 C C . GLU A 1 381 ? 8.330 13.539 9.160 1.00 88.38 381 GLU A C 1
ATOM 3003 O O . GLU A 1 381 ? 8.530 14.376 10.045 1.00 88.38 381 GLU A O 1
ATOM 3008 N N . ASN A 1 382 ? 7.720 12.375 9.398 1.00 91.88 382 ASN A N 1
ATOM 3009 C CA . ASN A 1 382 ? 7.347 11.897 10.730 1.00 91.88 382 ASN A CA 1
ATOM 3010 C C . ASN A 1 382 ? 7.855 10.462 10.920 1.00 91.88 382 ASN A C 1
ATOM 3012 O O . ASN A 1 382 ? 7.124 9.498 10.737 1.00 91.88 382 ASN A O 1
ATOM 3016 N N . ILE A 1 383 ? 9.144 10.313 11.222 1.00 95.06 383 ILE A N 1
ATOM 3017 C CA . ILE A 1 383 ? 9.817 9.003 11.329 1.00 95.06 383 ILE A CA 1
ATOM 3018 C C . ILE A 1 383 ? 10.050 8.541 12.775 1.00 95.06 383 ILE A C 1
ATOM 3020 O O . ILE A 1 383 ? 10.663 7.496 13.004 1.00 95.06 383 ILE A O 1
ATOM 3024 N N . ASN A 1 384 ? 9.599 9.334 13.747 1.00 94.56 384 ASN A N 1
ATOM 3025 C CA . ASN A 1 384 ? 9.736 9.022 15.166 1.00 94.56 384 ASN A CA 1
ATOM 3026 C C . ASN A 1 384 ? 8.737 7.932 15.589 1.00 94.56 384 ASN A C 1
ATOM 3028 O O . ASN A 1 384 ? 7.941 7.458 14.784 1.00 94.56 384 ASN A O 1
ATOM 3032 N N . ASP A 1 385 ? 8.819 7.513 16.851 1.00 95.75 385 ASP A N 1
ATOM 3033 C CA . ASP A 1 385 ? 7.835 6.615 17.461 1.00 95.75 385 ASP A CA 1
ATOM 3034 C C . ASP A 1 385 ? 6.402 7.187 17.320 1.00 95.75 385 ASP A C 1
ATOM 3036 O O . ASP A 1 385 ? 6.186 8.332 17.740 1.00 95.75 385 ASP A O 1
ATOM 3040 N N . PRO A 1 386 ? 5.450 6.463 16.691 1.00 95.81 386 PRO A N 1
ATOM 3041 C CA . PRO A 1 386 ? 4.091 6.955 16.474 1.00 95.81 386 PRO A CA 1
ATOM 3042 C C . PRO A 1 386 ? 3.331 7.176 17.789 1.00 95.81 386 PRO A C 1
ATOM 3044 O O . PRO A 1 386 ? 3.199 6.273 18.613 1.00 95.81 386 PRO A O 1
ATOM 3047 N N . GLY A 1 387 ? 2.769 8.372 17.982 1.00 92.69 387 GLY A N 1
ATOM 3048 C CA . GLY A 1 387 ? 2.075 8.730 19.224 1.00 92.69 387 GLY A CA 1
ATOM 3049 C C . GLY A 1 387 ? 0.776 7.953 19.470 1.00 92.69 387 GLY A C 1
ATOM 3050 O O . GLY A 1 387 ? 0.390 7.775 20.625 1.00 92.69 387 GLY A O 1
ATOM 3051 N N . ASN A 1 388 ? 0.122 7.469 18.407 1.00 94.56 388 ASN A N 1
ATOM 3052 C CA . ASN A 1 388 ? -1.163 6.768 18.479 1.00 94.56 388 ASN A CA 1
ATOM 3053 C C . ASN A 1 388 ? -1.100 5.315 17.972 1.00 94.56 388 ASN A C 1
ATOM 3055 O O . ASN A 1 388 ? -2.111 4.738 17.595 1.00 94.56 388 ASN A O 1
ATOM 3059 N N . ASN A 1 389 ? 0.088 4.714 17.958 1.00 93.12 389 ASN A N 1
ATOM 3060 C CA . ASN A 1 389 ? 0.309 3.271 17.816 1.00 93.12 389 ASN A CA 1
ATOM 3061 C C . ASN A 1 389 ? 1.780 2.983 18.176 1.00 93.12 389 ASN A C 1
ATOM 3063 O O . ASN A 1 389 ? 2.581 2.671 17.289 1.00 93.12 389 ASN A O 1
ATOM 3067 N N . PRO A 1 390 ? 2.171 3.215 19.441 1.00 94.38 390 PRO A N 1
ATOM 3068 C CA . PRO A 1 390 ? 3.577 3.307 19.804 1.00 94.38 390 PRO A CA 1
ATOM 3069 C C . PRO A 1 390 ? 4.298 1.969 19.653 1.00 94.38 390 PRO A C 1
ATOM 3071 O O . PRO A 1 390 ? 3.718 0.889 19.805 1.00 94.38 390 PRO A O 1
ATOM 3074 N N . ASP A 1 391 ? 5.599 2.044 19.395 1.00 94.12 391 ASP A N 1
ATOM 3075 C CA . ASP A 1 391 ? 6.477 0.905 19.136 1.00 94.12 391 ASP A CA 1
ATOM 3076 C C . ASP A 1 391 ? 6.463 -0.146 20.257 1.00 94.12 391 ASP A C 1
ATOM 3078 O O . ASP A 1 391 ? 6.709 -1.319 19.989 1.00 94.12 391 ASP A O 1
ATOM 3082 N N . GLU A 1 392 ? 6.175 0.254 21.501 1.00 91.88 392 GLU A N 1
ATOM 3083 C CA . GLU A 1 392 ? 6.058 -0.650 22.655 1.00 91.88 392 GLU A CA 1
ATOM 3084 C C . GLU A 1 392 ? 4.815 -1.560 22.613 1.00 91.88 392 GLU A C 1
ATOM 3086 O O . GLU A 1 392 ? 4.770 -2.565 23.326 1.00 91.88 392 GLU A O 1
ATOM 3091 N N . GLN A 1 393 ? 3.817 -1.224 21.788 1.00 88.06 393 GLN A N 1
ATOM 3092 C CA . GLN A 1 393 ? 2.591 -2.009 21.595 1.00 88.06 393 GLN A CA 1
ATOM 3093 C C . GLN A 1 393 ? 2.608 -2.813 20.284 1.00 88.06 393 GLN A C 1
ATOM 3095 O O . GLN A 1 393 ? 1.704 -3.613 20.049 1.00 88.06 393 GLN A O 1
ATOM 3100 N N . THR A 1 394 ? 3.634 -2.637 19.444 1.00 90.94 394 THR A N 1
ATOM 3101 C CA . THR A 1 394 ? 3.786 -3.320 18.150 1.00 90.94 394 THR A CA 1
ATOM 3102 C C . THR A 1 394 ? 5.021 -4.218 18.129 1.00 90.94 394 THR A C 1
ATOM 3104 O O . THR A 1 394 ? 5.923 -4.124 18.963 1.00 90.94 394 THR A O 1
ATOM 3107 N N . GLN A 1 395 ? 5.074 -5.135 17.166 1.00 90.69 395 GLN A N 1
ATOM 3108 C CA . GLN A 1 395 ? 6.263 -5.942 16.922 1.00 90.69 395 GLN A CA 1
ATOM 3109 C C . GLN A 1 395 ? 7.297 -5.148 16.103 1.00 90.69 395 GLN A C 1
ATOM 3111 O O . GLN A 1 395 ? 6.962 -4.325 15.252 1.00 90.69 395 GLN A O 1
ATOM 3116 N N . ALA A 1 396 ? 8.587 -5.424 16.319 1.00 92.00 396 ALA A N 1
ATOM 3117 C CA . ALA A 1 396 ? 9.689 -4.823 15.559 1.00 92.00 396 ALA A CA 1
ATOM 3118 C C . ALA A 1 396 ? 9.862 -5.459 14.158 1.00 92.00 396 ALA A C 1
ATOM 3120 O O . ALA A 1 396 ? 10.970 -5.776 13.731 1.00 92.00 396 ALA A O 1
ATOM 3121 N N . ASN A 1 397 ? 8.764 -5.687 13.440 1.00 93.25 397 ASN A N 1
ATOM 3122 C CA . ASN A 1 397 ? 8.711 -6.064 12.029 1.00 93.25 397 ASN A CA 1
ATOM 3123 C C . ASN A 1 397 ? 8.252 -4.848 11.213 1.00 93.25 397 ASN A C 1
ATOM 3125 O O . ASN A 1 397 ? 7.229 -4.235 11.504 1.00 93.25 397 ASN A O 1
ATOM 3129 N N . TYR A 1 398 ? 9.018 -4.478 10.191 1.00 97.19 398 TYR A N 1
ATOM 3130 C CA . TYR A 1 398 ? 8.772 -3.254 9.435 1.00 97.19 398 TYR A CA 1
ATOM 3131 C C . TYR A 1 398 ? 8.117 -3.570 8.099 1.00 97.19 398 TYR A C 1
ATOM 3133 O O . TYR A 1 398 ? 8.656 -4.362 7.327 1.00 97.19 398 TYR A O 1
ATOM 3141 N N . LEU A 1 399 ? 6.992 -2.917 7.812 1.00 98.12 399 LEU A N 1
ATOM 3142 C CA . LEU A 1 399 ? 6.335 -2.948 6.509 1.00 98.12 399 LEU A CA 1
ATOM 3143 C C . LEU A 1 399 ? 6.432 -1.567 5.864 1.00 98.12 399 LEU A C 1
ATOM 3145 O O . LEU A 1 399 ? 5.819 -0.607 6.321 1.00 98.12 399 LEU A O 1
ATOM 3149 N N . VAL A 1 400 ? 7.219 -1.472 4.800 1.00 98.69 400 VAL A N 1
ATOM 3150 C CA . VAL A 1 400 ? 7.431 -0.240 4.040 1.00 98.69 400 VAL A CA 1
ATOM 3151 C C . VAL A 1 400 ? 6.543 -0.250 2.804 1.00 98.69 400 VAL A C 1
ATOM 3153 O O . VAL A 1 400 ? 6.555 -1.231 2.065 1.00 98.69 400 VAL A O 1
ATOM 3156 N N . PHE A 1 401 ? 5.837 0.841 2.524 1.00 98.81 401 PHE A N 1
ATOM 3157 C CA . PHE A 1 401 ? 5.080 1.011 1.284 1.00 98.81 401 PHE A CA 1
ATOM 3158 C C . PHE A 1 401 ? 5.640 2.165 0.443 1.00 98.81 401 PHE A C 1
ATOM 3160 O O . PHE A 1 401 ? 5.854 3.266 0.950 1.00 98.81 401 PHE A O 1
ATOM 3167 N N . VAL A 1 402 ? 5.871 1.913 -0.849 1.00 98.69 402 VAL A N 1
ATOM 3168 C CA . VAL A 1 402 ? 6.356 2.897 -1.830 1.00 98.69 402 VAL A CA 1
ATOM 3169 C C . VAL A 1 402 ? 5.329 3.040 -2.954 1.00 98.69 402 VAL A C 1
ATOM 3171 O O . VAL A 1 402 ? 5.108 2.102 -3.727 1.00 98.69 402 VAL A O 1
ATOM 3174 N N . HIS A 1 403 ? 4.710 4.219 -3.057 1.00 96.50 403 HIS A N 1
ATOM 3175 C CA . HIS A 1 403 ? 3.677 4.508 -4.056 1.00 96.50 403 HIS A CA 1
ATOM 3176 C C . HIS A 1 403 ? 4.220 4.598 -5.498 1.00 96.50 403 HIS A C 1
ATOM 3178 O O . HIS A 1 403 ? 5.427 4.659 -5.741 1.00 96.50 403 HIS A O 1
ATOM 3184 N N . GLY A 1 404 ? 3.300 4.656 -6.464 1.00 93.62 404 GLY A N 1
ATOM 3185 C CA . GLY A 1 404 ? 3.577 4.671 -7.900 1.00 93.62 404 GLY A CA 1
ATOM 3186 C C . GLY A 1 404 ? 3.912 6.022 -8.541 1.00 93.62 404 GLY A C 1
ATOM 3187 O O . GLY A 1 404 ? 4.231 7.005 -7.872 1.00 93.62 404 GLY A O 1
ATOM 3188 N N . TYR A 1 405 ? 3.819 6.038 -9.875 1.00 88.62 405 TYR A N 1
ATOM 3189 C CA . TYR A 1 405 ? 3.989 7.213 -10.736 1.00 88.62 405 TYR A CA 1
ATOM 3190 C C . TYR A 1 405 ? 2.832 8.209 -10.594 1.00 88.62 405 TYR A C 1
ATOM 3192 O O . TYR A 1 405 ? 1.682 7.821 -10.400 1.00 88.62 405 TYR A O 1
ATOM 3200 N N . ASN A 1 406 ? 3.143 9.491 -10.768 1.00 86.38 406 ASN A N 1
ATOM 3201 C CA . ASN A 1 406 ? 2.199 10.601 -10.796 1.00 86.38 406 ASN A CA 1
ATOM 3202 C C . ASN A 1 406 ? 1.349 10.772 -9.524 1.00 86.38 406 ASN A C 1
ATOM 3204 O O . ASN A 1 406 ? 0.189 11.181 -9.569 1.00 86.38 406 ASN A O 1
ATOM 3208 N N . VAL A 1 407 ? 1.952 10.463 -8.376 1.00 88.19 407 VAL A N 1
ATOM 3209 C CA . VAL A 1 407 ? 1.375 10.654 -7.043 1.00 88.19 407 VAL A CA 1
ATOM 3210 C C . VAL A 1 407 ? 2.031 11.880 -6.412 1.00 88.19 407 VAL A C 1
ATOM 3212 O O . VAL A 1 407 ? 3.237 11.892 -6.165 1.00 88.19 407 VAL A O 1
ATOM 3215 N N . SER A 1 408 ? 1.244 12.934 -6.184 1.00 87.50 408 SER A N 1
ATOM 3216 C CA . SER A 1 408 ? 1.718 14.139 -5.496 1.00 87.50 408 SER A CA 1
ATOM 3217 C C . SER A 1 408 ? 1.961 13.872 -4.013 1.00 87.50 408 SER A C 1
ATOM 3219 O O . SER A 1 408 ? 1.446 12.901 -3.465 1.00 87.50 408 SER A O 1
ATOM 3221 N N . ALA A 1 409 ? 2.664 14.771 -3.319 1.00 88.00 409 ALA A N 1
ATOM 3222 C CA . ALA A 1 409 ? 2.901 14.592 -1.884 1.00 88.00 409 ALA A CA 1
ATOM 3223 C C . ALA A 1 409 ? 1.585 14.541 -1.073 1.00 88.00 409 ALA A C 1
ATOM 3225 O O . ALA A 1 409 ? 1.460 13.753 -0.140 1.00 88.00 409 ALA A O 1
ATOM 3226 N N . LYS A 1 410 ? 0.556 15.310 -1.477 1.00 88.06 410 LYS A N 1
ATOM 3227 C CA . LYS A 1 410 ? -0.792 15.217 -0.883 1.00 88.06 410 LYS A CA 1
ATOM 3228 C C . LYS A 1 410 ? -1.427 13.848 -1.150 1.00 88.06 410 LYS A C 1
ATOM 3230 O O . LYS A 1 410 ? -1.965 13.247 -0.230 1.00 88.06 410 LYS A O 1
ATOM 3235 N N . ALA A 1 411 ? -1.351 13.352 -2.383 1.00 89.06 411 ALA A N 1
ATOM 3236 C CA . ALA A 1 411 ? -1.914 12.053 -2.752 1.00 89.06 411 ALA A CA 1
ATOM 3237 C C . ALA A 1 411 ? -1.173 10.878 -2.087 1.00 89.06 411 ALA A C 1
ATOM 3239 O O . ALA A 1 411 ? -1.786 9.861 -1.772 1.00 89.06 411 ALA A O 1
ATOM 3240 N N . ALA A 1 412 ? 0.134 11.019 -1.844 1.00 92.38 412 ALA A N 1
ATOM 3241 C CA . ALA A 1 412 ? 0.945 10.027 -1.147 1.00 92.38 412 ALA A CA 1
ATOM 3242 C C . ALA A 1 412 ? 0.448 9.792 0.286 1.00 92.38 412 ALA A C 1
ATOM 3244 O O . ALA A 1 412 ? 0.452 8.648 0.731 1.00 92.38 412 ALA A O 1
ATOM 3245 N N . ARG A 1 413 ? -0.047 10.834 0.978 1.00 94.06 413 ARG A N 1
ATOM 3246 C CA . ARG A 1 413 ? -0.712 10.688 2.288 1.00 94.06 413 ARG A CA 1
ATOM 3247 C C . ARG A 1 413 ? -1.872 9.699 2.209 1.00 94.06 413 ARG A C 1
ATOM 3249 O O . ARG A 1 413 ? -1.878 8.737 2.963 1.00 94.06 413 ARG A O 1
ATOM 3256 N N . GLY A 1 414 ? -2.776 9.868 1.242 1.00 93.44 414 GLY A N 1
ATOM 3257 C CA . GLY A 1 414 ? -3.922 8.967 1.085 1.00 93.44 414 GLY A CA 1
ATOM 3258 C C . GLY A 1 414 ? -3.550 7.552 0.637 1.00 93.44 414 GLY A C 1
ATOM 3259 O O . GLY A 1 414 ? -4.123 6.577 1.105 1.00 93.44 414 GLY A O 1
ATOM 3260 N N . TRP A 1 415 ? -2.529 7.394 -0.212 1.00 94.56 415 TRP A N 1
ATOM 3261 C CA . TRP A 1 415 ? -1.981 6.065 -0.518 1.00 94.56 415 TRP A CA 1
ATOM 3262 C C . TRP A 1 415 ? -1.403 5.371 0.721 1.00 94.56 415 TRP A C 1
ATOM 3264 O O . TRP A 1 415 ? -1.659 4.189 0.932 1.00 94.56 415 TRP A O 1
ATOM 3274 N N . ASN A 1 416 ? -0.621 6.088 1.527 1.00 96.94 416 ASN A N 1
ATOM 3275 C CA . ASN A 1 416 ? 0.007 5.529 2.720 1.00 96.94 416 ASN A CA 1
ATOM 3276 C C . ASN A 1 416 ? -1.028 5.201 3.802 1.00 96.94 416 ASN A C 1
ATOM 3278 O O . ASN A 1 416 ? -0.977 4.103 4.354 1.00 96.94 416 ASN A O 1
ATOM 3282 N N . ALA A 1 417 ? -1.972 6.111 4.054 1.00 97.06 417 ALA A N 1
ATOM 3283 C CA . ALA A 1 417 ? -3.058 5.918 5.004 1.00 97.06 417 ALA A CA 1
ATOM 3284 C C . ALA A 1 417 ? -3.902 4.701 4.623 1.00 97.06 417 ALA A C 1
ATOM 3286 O O . ALA A 1 417 ? -4.046 3.792 5.432 1.00 97.06 417 ALA A O 1
ATOM 3287 N N . GLU A 1 418 ? -4.361 4.612 3.374 1.00 96.25 418 GLU A N 1
ATOM 3288 C CA . GLU A 1 418 ? -5.244 3.522 2.959 1.00 96.25 418 GLU A CA 1
ATOM 3289 C C . GLU A 1 418 ? -4.552 2.152 3.002 1.00 96.25 418 GLU A C 1
ATOM 3291 O O . GLU A 1 418 ? -5.120 1.163 3.469 1.00 96.25 418 GLU A O 1
ATOM 3296 N N . MET A 1 419 ? -3.284 2.078 2.585 1.00 97.62 419 MET A N 1
ATOM 3297 C CA . MET A 1 419 ? -2.513 0.838 2.705 1.00 97.62 419 MET A CA 1
ATOM 3298 C C . MET A 1 419 ? -2.283 0.457 4.173 1.00 97.62 419 MET A C 1
ATOM 3300 O O . MET A 1 419 ? -2.421 -0.720 4.515 1.00 97.62 419 MET A O 1
ATOM 3304 N N . PHE A 1 420 ? -1.979 1.425 5.046 1.00 98.25 420 PHE A N 1
ATOM 3305 C CA . PHE A 1 420 ? -1.864 1.192 6.486 1.00 98.25 420 PHE A CA 1
ATOM 3306 C C . PHE A 1 420 ? -3.178 0.670 7.073 1.00 98.25 420 PHE A C 1
ATOM 3308 O O . PHE A 1 420 ? -3.168 -0.398 7.683 1.00 98.25 420 PHE A O 1
ATOM 3315 N N . LYS A 1 421 ? -4.300 1.369 6.847 1.00 98.00 421 LYS A N 1
ATOM 3316 C CA . LYS A 1 421 ? -5.631 0.995 7.344 1.00 98.00 421 LYS A CA 1
ATOM 3317 C C . LYS A 1 421 ? -5.969 -0.445 6.954 1.00 98.00 421 LYS A C 1
ATOM 3319 O O . LYS A 1 421 ? -6.320 -1.246 7.819 1.00 98.00 421 LYS A O 1
ATOM 3324 N N . ARG A 1 422 ? -5.780 -0.820 5.681 1.00 97.38 422 ARG A N 1
ATOM 3325 C CA . ARG A 1 422 ? -6.062 -2.181 5.184 1.00 97.38 422 ARG A CA 1
ATOM 3326 C C . ARG A 1 422 ? -5.212 -3.251 5.855 1.00 97.38 422 ARG A C 1
ATOM 3328 O O . ARG A 1 422 ? -5.763 -4.245 6.315 1.00 97.38 422 ARG A O 1
ATOM 3335 N N . PHE A 1 423 ? -3.895 -3.062 5.944 1.00 97.50 423 PHE A N 1
ATOM 3336 C CA . PHE A 1 423 ? -3.033 -4.027 6.634 1.00 97.50 423 PHE A CA 1
ATOM 3337 C C . PHE A 1 423 ? -3.358 -4.110 8.128 1.00 97.50 423 PHE A C 1
ATOM 3339 O O . PHE A 1 423 ? -3.469 -5.206 8.673 1.00 97.50 423 PHE A O 1
ATOM 3346 N N . HIS A 1 424 ? -3.554 -2.964 8.779 1.00 96.00 424 HIS A N 1
ATOM 3347 C CA . HIS A 1 424 ? -3.849 -2.876 10.204 1.00 96.00 424 HIS A CA 1
ATOM 3348 C C . HIS A 1 424 ? -5.169 -3.574 10.551 1.00 96.00 424 HIS A C 1
ATOM 3350 O O . HIS A 1 424 ? -5.199 -4.425 11.435 1.00 96.00 424 HIS A O 1
ATOM 3356 N N . ARG A 1 425 ? -6.259 -3.278 9.828 1.00 96.06 425 ARG A N 1
ATOM 3357 C CA . ARG A 1 425 ? -7.574 -3.907 10.055 1.00 96.06 425 ARG A CA 1
ATOM 3358 C C . ARG A 1 425 ? -7.596 -5.407 9.755 1.00 96.06 425 ARG A C 1
ATOM 3360 O O . ARG A 1 425 ? -8.508 -6.080 10.222 1.00 96.06 425 ARG A O 1
ATOM 3367 N N . LEU A 1 426 ? -6.627 -5.915 8.993 1.00 95.44 426 LEU A N 1
ATOM 3368 C CA . LEU A 1 426 ? -6.473 -7.339 8.683 1.00 95.44 426 LEU A CA 1
ATOM 3369 C C . LEU A 1 426 ? -5.460 -8.058 9.591 1.00 95.44 426 LEU A C 1
ATOM 3371 O O . LEU A 1 426 ? -5.112 -9.198 9.306 1.00 95.44 426 LEU A O 1
ATOM 3375 N N . GLY A 1 427 ? -5.000 -7.421 10.675 1.00 92.56 427 GLY A N 1
ATOM 3376 C CA . GLY A 1 427 ? -4.197 -8.081 11.710 1.00 92.56 427 GLY A CA 1
ATOM 3377 C C . GLY A 1 427 ? -2.713 -7.719 11.722 1.00 92.56 427 GLY A C 1
ATOM 3378 O O . GLY A 1 427 ? -1.972 -8.221 12.564 1.00 92.56 427 GLY A O 1
ATOM 3379 N N . PHE A 1 428 ? -2.237 -6.823 10.846 1.00 94.19 428 PHE A N 1
ATOM 3380 C CA . PHE A 1 428 ? -0.837 -6.394 10.895 1.00 94.19 428 PHE A CA 1
ATOM 3381 C C . PHE A 1 428 ? -0.519 -5.675 12.214 1.00 94.19 428 PHE A C 1
ATOM 3383 O O . PHE A 1 428 ? -0.975 -4.556 12.449 1.00 94.19 428 PHE A O 1
ATOM 3390 N N . ASN A 1 429 ? 0.323 -6.292 13.046 1.00 91.25 429 ASN A N 1
ATOM 3391 C CA . ASN A 1 429 ? 0.749 -5.743 14.337 1.00 91.25 429 ASN A CA 1
ATOM 3392 C C . ASN A 1 429 ? 2.191 -5.192 14.335 1.00 91.25 429 ASN A C 1
ATOM 3394 O O . ASN A 1 429 ? 2.846 -5.147 15.377 1.00 91.25 429 ASN A O 1
ATOM 3398 N N . GLY A 1 430 ? 2.711 -4.829 13.161 1.00 93.69 430 GLY A N 1
ATOM 3399 C CA . GLY A 1 430 ? 4.066 -4.307 13.002 1.00 93.69 430 GLY A CA 1
ATOM 3400 C C . GLY A 1 430 ? 4.163 -2.801 12.803 1.00 93.69 430 GLY A C 1
ATOM 3401 O O . GLY A 1 430 ? 3.184 -2.060 12.896 1.00 93.69 430 GLY A O 1
ATOM 3402 N N . ARG A 1 431 ? 5.374 -2.347 12.479 1.00 96.06 431 ARG A N 1
ATOM 3403 C CA . ARG A 1 431 ? 5.717 -0.936 12.265 1.00 96.06 431 ARG A CA 1
ATOM 3404 C C . ARG A 1 431 ? 5.601 -0.581 10.785 1.00 96.06 431 ARG A C 1
ATOM 3406 O O . ARG A 1 431 ? 6.421 -0.999 9.967 1.00 96.06 431 ARG A O 1
ATOM 3413 N N . PHE A 1 432 ? 4.587 0.201 10.430 1.00 98.12 432 PHE A N 1
ATOM 3414 C CA . PHE A 1 432 ? 4.383 0.652 9.052 1.00 98.12 432 PHE A CA 1
ATOM 3415 C C . PHE A 1 432 ? 5.186 1.923 8.740 1.00 98.12 432 PHE A C 1
ATOM 3417 O O . PHE A 1 432 ? 5.272 2.834 9.570 1.00 98.12 432 PHE A O 1
ATOM 3424 N N . ILE A 1 433 ? 5.755 1.992 7.534 1.00 98.50 433 ILE A N 1
ATOM 3425 C CA . ILE A 1 433 ? 6.460 3.168 7.014 1.00 98.50 433 ILE A CA 1
ATOM 3426 C C . ILE A 1 433 ? 5.940 3.494 5.608 1.00 98.50 433 ILE A C 1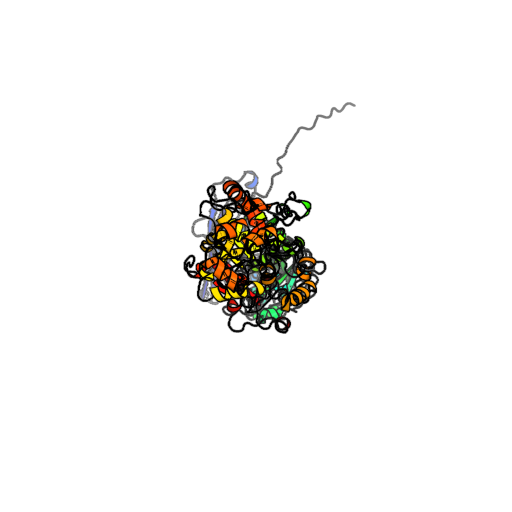
ATOM 3428 O O . ILE A 1 433 ? 6.203 2.761 4.654 1.00 98.50 433 ILE A O 1
ATOM 3432 N N . GLY A 1 434 ? 5.250 4.621 5.461 1.00 98.31 434 GLY A N 1
ATOM 3433 C CA . GLY A 1 434 ? 4.890 5.178 4.158 1.00 98.31 434 GLY A CA 1
ATOM 3434 C C . GLY A 1 434 ? 6.044 5.991 3.571 1.00 98.31 434 GLY A C 1
ATOM 3435 O O . GLY A 1 434 ? 6.637 6.810 4.274 1.00 98.31 434 GLY A O 1
ATOM 3436 N N . VAL A 1 435 ? 6.369 5.782 2.293 1.00 98.06 435 VAL A N 1
ATOM 3437 C CA . VAL A 1 435 ? 7.461 6.489 1.603 1.00 98.06 435 VAL A CA 1
ATOM 3438 C C . VAL A 1 435 ? 6.912 7.380 0.498 1.00 98.06 435 VAL A C 1
ATOM 3440 O O . VAL A 1 435 ? 6.258 6.896 -0.426 1.00 98.06 435 VAL A O 1
ATOM 3443 N N . ASN A 1 436 ? 7.239 8.669 0.560 1.00 95.94 436 ASN A N 1
ATOM 3444 C CA . ASN A 1 436 ? 6.996 9.623 -0.518 1.00 95.94 436 ASN A CA 1
ATOM 3445 C C . ASN A 1 436 ? 8.257 9.851 -1.354 1.00 95.94 436 ASN A C 1
ATOM 3447 O O . ASN A 1 436 ? 9.370 9.937 -0.827 1.00 95.94 436 ASN A O 1
ATOM 3451 N N . TRP A 1 437 ? 8.083 9.967 -2.667 1.00 94.25 437 TRP A N 1
ATOM 3452 C CA . TRP A 1 437 ? 9.166 10.253 -3.604 1.00 94.25 437 TRP A CA 1
ATOM 3453 C C . TRP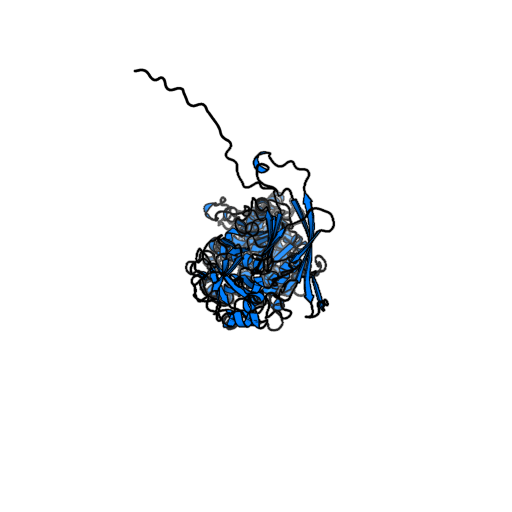 A 1 437 ? 8.690 11.116 -4.777 1.00 94.25 437 TRP A C 1
ATOM 3455 O O . TRP A 1 437 ? 7.498 11.342 -4.976 1.00 94.25 437 TRP A O 1
ATOM 3465 N N . HIS A 1 438 ? 9.632 11.638 -5.564 1.00 90.69 438 HIS A N 1
ATOM 3466 C CA . HIS A 1 438 ? 9.344 12.595 -6.636 1.00 90.69 438 HIS A CA 1
ATOM 3467 C C . HIS A 1 438 ? 8.857 11.918 -7.933 1.00 90.69 438 HIS A C 1
ATOM 3469 O O . HIS A 1 438 ? 9.542 11.943 -8.957 1.00 90.69 438 HIS A O 1
ATOM 3475 N N . GLY A 1 439 ? 7.669 11.311 -7.879 1.00 88.62 439 GLY A N 1
ATOM 3476 C CA . GLY A 1 439 ? 7.034 10.631 -9.015 1.00 88.62 439 GLY A CA 1
ATOM 3477 C C . GLY A 1 439 ? 5.997 11.458 -9.789 1.00 88.62 439 GLY A C 1
ATOM 3478 O O . GLY A 1 439 ? 5.551 11.022 -10.846 1.00 88.62 439 GLY A O 1
ATOM 3479 N N . ASP A 1 440 ? 5.593 12.628 -9.291 1.00 86.56 440 ASP A N 1
ATOM 3480 C CA . ASP A 1 440 ? 4.602 13.558 -9.868 1.00 86.56 440 ASP A CA 1
ATOM 3481 C C . ASP A 1 440 ? 5.188 14.540 -10.882 1.00 86.56 440 ASP A C 1
ATOM 3483 O O . ASP A 1 440 ? 5.021 15.755 -10.796 1.00 86.56 440 ASP A O 1
ATOM 3487 N N . THR A 1 441 ? 5.838 13.995 -11.903 1.00 80.31 441 THR A N 1
ATOM 3488 C CA . THR A 1 441 ? 6.451 14.758 -13.001 1.00 80.31 441 THR A CA 1
ATOM 3489 C C . THR A 1 441 ? 5.459 15.130 -14.115 1.00 80.31 441 THR A C 1
ATOM 3491 O O . THR A 1 441 ? 5.856 15.445 -15.237 1.00 80.31 441 THR A O 1
ATOM 3494 N N . GLY A 1 442 ? 4.151 15.104 -13.836 1.00 76.81 442 GLY A N 1
ATOM 3495 C CA . GLY A 1 442 ? 3.114 15.407 -14.820 1.00 76.81 442 GLY A CA 1
ATOM 3496 C C . GLY A 1 442 ? 3.077 14.364 -15.936 1.00 76.81 442 GLY A C 1
ATOM 3497 O O . GLY A 1 442 ? 2.897 13.188 -15.654 1.00 76.81 442 GLY A O 1
ATOM 3498 N N . LEU A 1 443 ? 3.220 14.787 -17.196 1.00 73.00 443 LEU A N 1
ATOM 3499 C CA . LEU A 1 443 ? 3.216 13.888 -18.363 1.00 73.00 443 LEU A CA 1
ATOM 3500 C C . LEU A 1 443 ? 4.596 13.286 -18.681 1.00 73.00 443 LEU A C 1
ATOM 3502 O O . LEU A 1 443 ? 4.667 12.308 -19.422 1.00 73.00 443 LEU A O 1
ATOM 3506 N N . ASP A 1 444 ? 5.680 13.829 -18.113 1.00 75.12 444 ASP A N 1
ATOM 3507 C CA . ASP A 1 444 ? 7.044 13.358 -18.377 1.00 75.12 444 ASP A CA 1
ATOM 3508 C C . ASP A 1 444 ? 7.364 12.117 -17.532 1.00 75.12 444 ASP A C 1
ATOM 3510 O O . ASP A 1 444 ? 7.980 12.180 -16.463 1.00 75.12 444 ASP A O 1
ATOM 3514 N N . TYR A 1 445 ? 6.912 10.961 -18.008 1.00 79.88 445 TYR A N 1
ATOM 3515 C CA . TYR A 1 445 ? 7.164 9.673 -17.366 1.00 79.88 445 TYR A CA 1
ATOM 3516 C C . TYR A 1 445 ? 8.656 9.315 -17.325 1.00 79.88 445 TYR A C 1
ATOM 3518 O O . TYR A 1 445 ? 9.121 8.755 -16.333 1.00 79.88 445 TYR A O 1
ATOM 3526 N N . HIS A 1 446 ? 9.437 9.664 -18.355 1.00 83.06 446 HIS A N 1
ATOM 3527 C CA . HIS A 1 446 ? 10.880 9.388 -18.373 1.00 83.06 446 HIS A CA 1
ATOM 3528 C C . HIS A 1 446 ? 11.591 10.124 -17.232 1.00 83.06 446 HIS A C 1
ATOM 3530 O O . HIS A 1 446 ? 12.489 9.570 -16.600 1.00 83.06 446 HIS A O 1
ATOM 3536 N N . HIS A 1 447 ? 11.150 11.336 -16.889 1.00 82.62 447 HIS A N 1
ATOM 3537 C CA . HIS A 1 447 ? 11.673 12.052 -15.724 1.00 82.62 447 HIS A CA 1
ATOM 3538 C C . HIS A 1 447 ? 11.322 11.335 -14.421 1.00 82.62 447 HIS A C 1
ATOM 3540 O O . HIS A 1 447 ? 12.181 11.205 -13.553 1.00 82.62 447 HIS A O 1
ATOM 3546 N N . ALA A 1 448 ? 10.115 10.781 -14.290 1.00 86.62 448 ALA A N 1
ATOM 3547 C CA . ALA A 1 448 ? 9.793 9.962 -13.125 1.00 86.62 448 ALA A CA 1
ATOM 3548 C C . ALA A 1 448 ? 10.643 8.685 -13.048 1.00 86.62 448 ALA A C 1
ATOM 3550 O O . ALA A 1 448 ? 11.023 8.292 -11.949 1.00 86.62 448 ALA A O 1
ATOM 3551 N N . VAL A 1 449 ? 10.991 8.052 -14.176 1.00 91.06 449 VAL A N 1
ATOM 3552 C CA . VAL A 1 449 ? 11.916 6.902 -14.183 1.00 91.06 449 VAL A CA 1
ATOM 3553 C C . VAL A 1 449 ? 13.304 7.320 -13.689 1.00 91.06 449 VAL A C 1
ATOM 3555 O O . VAL A 1 449 ? 13.866 6.645 -12.825 1.00 91.06 449 VAL A O 1
ATOM 3558 N N . TYR A 1 450 ? 13.832 8.451 -14.171 1.00 89.94 450 TYR A N 1
ATOM 3559 C CA . TYR A 1 450 ? 15.094 9.013 -13.678 1.00 89.94 450 TYR A CA 1
ATOM 3560 C C . TYR A 1 450 ? 15.030 9.283 -12.166 1.00 89.94 450 TYR A C 1
ATOM 3562 O O . TYR A 1 450 ? 15.884 8.811 -11.413 1.00 89.94 450 TYR A O 1
ATOM 3570 N N . ASN A 1 451 ? 13.978 9.969 -11.707 1.00 91.00 451 ASN A N 1
ATOM 3571 C CA . ASN A 1 451 ? 13.775 10.273 -10.292 1.00 91.00 451 ASN A CA 1
ATOM 3572 C C . ASN A 1 451 ? 13.648 9.001 -9.453 1.00 91.00 451 ASN A C 1
ATOM 3574 O O . ASN A 1 451 ? 14.191 8.954 -8.356 1.00 91.00 451 ASN A O 1
ATOM 3578 N N . ALA A 1 452 ? 12.991 7.954 -9.956 1.00 94.88 452 ALA A N 1
ATOM 3579 C CA . ALA A 1 452 ? 12.862 6.692 -9.239 1.00 94.88 452 ALA A CA 1
ATOM 3580 C C . ALA A 1 452 ? 14.233 6.038 -9.005 1.00 94.88 452 ALA A C 1
ATOM 3582 O O . ALA A 1 452 ? 14.552 5.618 -7.887 1.00 94.88 452 ALA A O 1
ATOM 3583 N N . LEU A 1 453 ? 15.067 5.996 -10.050 1.00 94.44 453 LEU A N 1
ATOM 3584 C CA . LEU A 1 453 ? 16.430 5.470 -9.976 1.00 94.44 453 LEU A CA 1
ATOM 3585 C C . LEU A 1 453 ? 17.313 6.328 -9.059 1.00 94.44 453 LEU A C 1
ATOM 3587 O O . LEU A 1 453 ? 18.053 5.778 -8.245 1.00 94.44 453 LEU A O 1
ATOM 3591 N N . GLN A 1 454 ? 17.183 7.652 -9.096 1.00 92.31 454 GLN A N 1
ATOM 3592 C CA . GLN A 1 454 ? 17.921 8.544 -8.203 1.00 92.31 454 GLN A CA 1
ATOM 3593 C C . GLN A 1 454 ? 17.469 8.404 -6.739 1.00 92.31 454 GLN A C 1
ATOM 3595 O O . GLN A 1 454 ? 18.301 8.180 -5.857 1.00 92.31 454 GLN A O 1
ATOM 3600 N N . THR A 1 455 ? 16.159 8.461 -6.464 1.00 93.56 455 THR A N 1
ATOM 3601 C CA . THR A 1 455 ? 15.583 8.286 -5.117 1.00 93.56 455 THR A CA 1
ATOM 3602 C C . THR A 1 455 ? 16.028 6.972 -4.489 1.00 93.56 455 THR A C 1
ATOM 3604 O O . THR A 1 455 ? 16.315 6.927 -3.291 1.00 93.56 455 THR A O 1
ATOM 3607 N N . SER A 1 456 ? 16.117 5.902 -5.279 1.00 96.00 456 SER A N 1
ATOM 3608 C CA . SER A 1 456 ? 16.482 4.577 -4.777 1.00 96.00 456 SER A CA 1
ATOM 3609 C C . SER A 1 456 ? 17.823 4.542 -4.029 1.00 96.00 456 SER A C 1
ATOM 3611 O O . SER A 1 456 ? 17.974 3.784 -3.071 1.00 96.00 456 SER A O 1
ATOM 3613 N N . MET A 1 457 ? 18.768 5.417 -4.395 1.00 94.50 457 MET A N 1
ATOM 3614 C CA . MET A 1 457 ? 20.080 5.519 -3.747 1.00 94.50 457 MET A CA 1
ATOM 3615 C C . MET A 1 457 ? 20.002 6.117 -2.337 1.00 94.50 457 MET A C 1
ATOM 3617 O O . MET A 1 457 ? 20.935 5.976 -1.548 1.00 94.50 457 MET A O 1
ATOM 3621 N N . HIS A 1 458 ? 18.885 6.764 -2.002 1.00 94.62 458 HIS A N 1
ATOM 3622 C CA . HIS A 1 458 ? 18.628 7.364 -0.696 1.00 94.62 458 HIS A CA 1
ATOM 3623 C C . HIS A 1 458 ? 17.714 6.510 0.187 1.00 94.62 458 HIS A C 1
ATOM 3625 O O . HIS A 1 458 ? 17.683 6.719 1.401 1.00 94.62 458 HIS A O 1
ATOM 3631 N N . LEU A 1 459 ? 17.007 5.528 -0.385 1.00 97.38 459 LEU A N 1
ATOM 3632 C CA . LEU A 1 459 ? 16.010 4.733 0.333 1.00 97.38 459 LEU A CA 1
ATOM 3633 C C . LEU A 1 459 ? 16.613 3.962 1.514 1.00 97.38 459 LEU A C 1
ATOM 3635 O O . LEU A 1 459 ? 16.077 4.023 2.616 1.00 97.38 459 LEU A O 1
ATOM 3639 N N . ASN A 1 460 ? 17.758 3.301 1.326 1.00 97.25 460 ASN A N 1
ATOM 3640 C CA . ASN A 1 460 ? 18.407 2.523 2.388 1.00 97.25 460 ASN A CA 1
ATOM 3641 C C . ASN A 1 460 ? 18.815 3.397 3.591 1.00 97.25 460 ASN A C 1
ATOM 3643 O O . ASN A 1 460 ? 18.547 3.065 4.747 1.00 97.25 460 ASN A O 1
ATOM 3647 N N . ALA A 1 461 ? 19.405 4.564 3.319 1.00 95.94 461 ALA A N 1
ATOM 3648 C CA . ALA A 1 461 ? 19.765 5.526 4.358 1.00 95.94 461 ALA A CA 1
ATOM 3649 C C . ALA A 1 461 ? 18.525 6.141 5.030 1.00 95.94 461 ALA A C 1
ATOM 3651 O O . ALA A 1 461 ? 18.527 6.346 6.241 1.00 95.94 461 ALA A O 1
ATOM 3652 N N . GLY A 1 462 ? 17.459 6.413 4.270 1.00 96.06 462 GLY A N 1
ATOM 3653 C CA . GLY A 1 462 ? 16.179 6.886 4.800 1.00 96.06 462 GLY A CA 1
ATOM 3654 C C . GLY A 1 462 ? 15.538 5.884 5.759 1.00 96.06 462 GLY A C 1
ATOM 3655 O O . GLY A 1 462 ? 15.214 6.238 6.890 1.00 96.06 462 GLY A O 1
ATOM 3656 N N . LEU A 1 463 ? 15.446 4.618 5.352 1.00 97.31 463 LEU A N 1
ATOM 3657 C CA . LEU A 1 463 ? 14.900 3.547 6.186 1.00 97.31 463 LEU A CA 1
ATOM 3658 C C . LEU A 1 463 ? 15.757 3.287 7.426 1.00 97.31 463 LEU A C 1
ATOM 3660 O O . LEU A 1 463 ? 15.210 3.124 8.507 1.00 97.31 463 LEU A O 1
ATOM 3664 N N . SER A 1 464 ? 17.085 3.374 7.316 1.00 95.62 464 SER A N 1
ATOM 3665 C CA . SER A 1 464 ? 17.978 3.273 8.482 1.00 95.62 464 SER A CA 1
ATOM 3666 C C . SER A 1 464 ? 17.706 4.350 9.545 1.00 95.62 464 SER A C 1
ATOM 3668 O O . SER A 1 464 ? 17.976 4.123 10.719 1.00 95.62 464 SER A O 1
ATOM 3670 N N . ARG A 1 465 ? 17.172 5.522 9.160 1.00 95.06 465 ARG A N 1
ATOM 3671 C CA . ARG A 1 465 ? 16.732 6.563 10.110 1.00 95.06 465 ARG A CA 1
ATOM 3672 C C . ARG A 1 465 ? 15.353 6.268 10.698 1.00 95.06 465 ARG A C 1
ATOM 3674 O O . ARG A 1 465 ? 15.121 6.585 11.857 1.00 95.06 465 ARG A O 1
ATOM 3681 N N . ALA A 1 466 ? 14.454 5.699 9.898 1.00 95.69 466 ALA A N 1
ATOM 3682 C CA . ALA A 1 466 ? 13.079 5.392 10.294 1.00 95.69 466 ALA A CA 1
ATOM 3683 C C . ALA A 1 466 ? 12.937 4.063 11.064 1.00 95.69 466 ALA A C 1
ATOM 3685 O O . ALA A 1 466 ? 11.875 3.784 11.614 1.00 95.69 466 ALA A O 1
ATOM 3686 N N . MET A 1 467 ? 13.996 3.250 11.111 1.00 95.25 467 MET A N 1
ATOM 3687 C CA . MET A 1 467 ? 14.052 1.956 11.794 1.00 95.25 467 MET A CA 1
ATOM 3688 C C . MET A 1 467 ? 15.040 2.021 12.971 1.00 95.25 467 MET A C 1
ATOM 3690 O O . MET A 1 467 ? 16.202 1.637 12.816 1.00 95.25 467 MET A O 1
ATOM 3694 N N . PRO A 1 468 ? 14.625 2.527 14.149 1.00 89.00 468 PRO A N 1
ATOM 3695 C CA . PRO A 1 468 ? 15.529 2.718 15.288 1.00 89.00 468 PRO A CA 1
ATOM 3696 C C . PRO A 1 468 ? 16.031 1.398 15.891 1.00 89.00 468 PRO A C 1
ATOM 3698 O O . PRO A 1 468 ? 17.106 1.361 16.492 1.00 89.00 468 PRO A O 1
ATOM 3701 N N . GLU A 1 469 ? 15.275 0.313 15.719 1.00 91.06 469 GLU A N 1
ATOM 3702 C CA . GLU A 1 469 ? 15.603 -1.018 16.229 1.00 91.06 469 GLU A CA 1
ATOM 3703 C C . GLU A 1 469 ? 15.718 -2.032 15.082 1.00 91.06 469 GLU A C 1
ATOM 3705 O O . GLU A 1 469 ? 14.936 -1.954 14.128 1.00 91.06 469 GLU A O 1
ATOM 3710 N N . PRO A 1 470 ? 16.644 -3.008 15.158 1.00 90.62 470 PRO A N 1
ATOM 3711 C CA . PRO A 1 470 ? 16.756 -4.065 14.158 1.00 90.62 470 PRO A CA 1
ATOM 3712 C C . PRO A 1 470 ? 15.480 -4.905 14.058 1.00 90.62 470 PRO A C 1
ATOM 3714 O O . PRO A 1 470 ? 14.899 -5.281 15.072 1.00 90.62 470 PRO A O 1
ATOM 3717 N N . GLY A 1 471 ? 15.101 -5.274 12.837 1.00 92.38 471 GLY A N 1
ATOM 3718 C CA . GLY A 1 471 ? 13.911 -6.077 12.585 1.00 92.38 471 GLY A CA 1
ATOM 3719 C C . GLY A 1 471 ? 13.820 -6.555 11.137 1.00 92.38 471 GLY A C 1
ATOM 3720 O O . GLY A 1 471 ? 14.516 -6.004 10.275 1.00 92.38 471 GLY A O 1
ATOM 3721 N N . PRO A 1 472 ? 12.989 -7.570 10.835 1.00 94.69 472 PRO A N 1
ATOM 3722 C CA . PRO A 1 472 ? 12.685 -7.938 9.459 1.00 94.69 472 PRO A CA 1
ATOM 3723 C C . PRO A 1 472 ? 12.129 -6.734 8.693 1.00 94.69 472 PRO A C 1
ATOM 3725 O O . PRO A 1 472 ? 11.168 -6.104 9.130 1.00 94.69 472 PRO A O 1
ATOM 3728 N N . LEU A 1 473 ? 12.742 -6.426 7.550 1.00 97.25 473 LEU A N 1
ATOM 3729 C CA . LEU A 1 473 ? 12.268 -5.404 6.623 1.00 97.25 473 LEU A CA 1
ATOM 3730 C C . LEU A 1 473 ? 11.456 -6.073 5.514 1.00 97.25 473 LEU A C 1
ATOM 3732 O O . LEU A 1 473 ? 12.009 -6.838 4.720 1.00 97.25 473 LEU A O 1
ATOM 3736 N N . ILE A 1 474 ? 10.166 -5.785 5.457 1.00 97.75 474 ILE A N 1
ATOM 3737 C CA . ILE A 1 474 ? 9.278 -6.114 4.346 1.00 97.75 474 ILE A CA 1
ATOM 3738 C C . ILE A 1 474 ? 9.014 -4.811 3.603 1.00 97.75 474 ILE A C 1
ATOM 3740 O O . ILE A 1 474 ? 8.729 -3.787 4.217 1.00 97.75 474 ILE A O 1
ATOM 3744 N N . ILE A 1 475 ? 9.124 -4.829 2.281 1.00 98.38 475 ILE A N 1
ATOM 3745 C CA . ILE A 1 475 ? 8.848 -3.652 1.459 1.00 98.38 475 ILE A CA 1
ATOM 3746 C C . ILE A 1 475 ? 7.857 -4.003 0.359 1.00 98.38 475 ILE A C 1
ATOM 3748 O O . ILE A 1 475 ? 7.953 -5.065 -0.241 1.00 98.38 475 ILE A O 1
ATOM 3752 N N . ALA A 1 476 ? 6.904 -3.123 0.096 1.00 98.69 476 ALA A N 1
ATOM 3753 C CA . ALA A 1 476 ? 5.922 -3.239 -0.963 1.00 98.69 476 ALA A CA 1
ATOM 3754 C C . ALA A 1 476 ? 6.052 -2.033 -1.896 1.00 98.69 476 ALA A C 1
ATOM 3756 O O . ALA A 1 476 ? 5.990 -0.886 -1.454 1.00 98.69 476 ALA A O 1
ATOM 3757 N N . GLY A 1 477 ? 6.254 -2.291 -3.186 1.00 98.50 477 GLY A N 1
ATOM 3758 C CA . GLY A 1 477 ? 6.265 -1.264 -4.223 1.00 98.50 477 GLY A CA 1
ATOM 3759 C C . GLY A 1 477 ? 5.007 -1.366 -5.071 1.00 98.50 477 GLY A C 1
ATOM 3760 O O . GLY A 1 477 ? 4.658 -2.457 -5.517 1.00 98.50 477 GLY A O 1
ATOM 3761 N N . HIS A 1 478 ? 4.339 -0.244 -5.338 1.00 97.69 478 HIS A N 1
ATOM 3762 C CA . HIS A 1 478 ? 3.258 -0.176 -6.326 1.00 97.69 478 HIS A CA 1
ATOM 3763 C C . HIS A 1 478 ? 3.737 0.494 -7.615 1.00 97.69 478 HIS A C 1
ATOM 3765 O O . HIS A 1 478 ? 4.451 1.496 -7.561 1.00 97.69 478 HIS A O 1
ATOM 3771 N N . SER A 1 479 ? 3.339 -0.022 -8.786 1.00 95.69 479 SER A N 1
ATOM 3772 C CA . SER A 1 479 ? 3.591 0.641 -10.076 1.00 95.69 479 SER A CA 1
ATOM 3773 C C . SER A 1 479 ? 5.083 0.960 -10.283 1.00 95.69 479 SER A C 1
ATOM 3775 O O . SER A 1 479 ? 5.926 0.082 -10.089 1.00 95.69 479 SER A O 1
ATOM 3777 N N . LEU A 1 480 ? 5.431 2.199 -10.652 1.00 95.62 480 LEU A N 1
ATOM 3778 C CA . LEU A 1 480 ? 6.806 2.685 -10.811 1.00 95.62 480 LEU A CA 1
ATOM 3779 C C . LEU A 1 480 ? 7.587 2.765 -9.486 1.00 95.62 480 LEU A C 1
ATOM 3781 O O . LEU A 1 480 ? 8.815 2.748 -9.510 1.00 95.62 480 LEU A O 1
ATOM 3785 N N . GLY A 1 481 ? 6.917 2.750 -8.328 1.00 98.12 481 GLY A N 1
ATOM 3786 C CA . GLY A 1 481 ? 7.573 2.590 -7.025 1.00 98.12 481 GLY A CA 1
ATOM 3787 C C . GLY A 1 481 ? 8.410 1.308 -6.950 1.00 98.12 481 GLY A C 1
ATOM 3788 O O . GLY A 1 481 ? 9.434 1.268 -6.269 1.00 98.12 481 GLY A O 1
ATOM 3789 N N . ASN A 1 482 ? 8.066 0.291 -7.748 1.00 98.62 482 ASN A N 1
ATOM 3790 C CA . ASN A 1 482 ? 8.884 -0.911 -7.895 1.00 98.62 482 ASN A CA 1
ATOM 3791 C C . ASN A 1 482 ? 10.268 -0.635 -8.501 1.00 98.62 482 ASN A C 1
ATOM 3793 O O . ASN A 1 482 ? 11.223 -1.325 -8.164 1.00 98.62 482 ASN A O 1
ATOM 3797 N N . MET A 1 483 ? 10.415 0.390 -9.344 1.00 98.25 483 MET A N 1
ATOM 3798 C CA . MET A 1 483 ? 11.718 0.813 -9.869 1.00 98.25 483 MET A CA 1
ATOM 3799 C C . MET A 1 483 ? 12.602 1.378 -8.750 1.00 98.25 483 MET A C 1
ATOM 3801 O O . MET A 1 483 ? 13.788 1.049 -8.679 1.00 98.25 483 MET A O 1
ATOM 3805 N N . VAL A 1 484 ? 12.012 2.167 -7.838 1.00 98.50 484 VAL A N 1
ATOM 3806 C CA . VAL A 1 484 ? 12.704 2.697 -6.651 1.00 98.50 484 VAL A CA 1
ATOM 3807 C C . VAL A 1 484 ? 13.230 1.539 -5.809 1.00 98.50 484 VAL A C 1
ATOM 3809 O O . VAL A 1 484 ? 14.416 1.481 -5.494 1.00 98.50 484 VAL A O 1
ATOM 3812 N N . VAL A 1 485 ? 12.365 0.581 -5.474 1.00 98.81 485 VAL A N 1
ATOM 3813 C CA . VAL A 1 485 ? 12.736 -0.536 -4.600 1.00 98.81 485 VAL A CA 1
ATOM 3814 C C . VAL A 1 485 ? 13.724 -1.482 -5.287 1.00 98.81 485 VAL A C 1
ATOM 3816 O O . VAL A 1 485 ? 14.750 -1.830 -4.704 1.00 98.81 485 VAL A O 1
ATOM 3819 N N . SER A 1 486 ? 13.480 -1.864 -6.543 1.00 98.75 486 SER A N 1
ATOM 3820 C CA . SER A 1 486 ? 14.355 -2.781 -7.281 1.00 98.75 486 SER A CA 1
ATOM 3821 C C . SER A 1 486 ? 15.759 -2.217 -7.497 1.00 98.75 486 SER A C 1
ATOM 3823 O O . SER A 1 486 ? 16.737 -2.948 -7.305 1.00 98.75 486 SER A O 1
ATOM 3825 N N . ASN A 1 487 ? 15.894 -0.926 -7.820 1.00 98.19 487 ASN A N 1
ATOM 3826 C CA . ASN A 1 487 ? 17.214 -0.306 -7.940 1.00 98.19 487 ASN A CA 1
ATOM 3827 C C . ASN A 1 487 ? 17.877 -0.101 -6.566 1.00 98.19 487 ASN A C 1
ATOM 3829 O O . ASN A 1 487 ? 19.086 -0.290 -6.448 1.00 98.19 487 ASN A O 1
ATOM 3833 N N . ALA A 1 488 ? 17.110 0.174 -5.503 1.00 98.44 488 ALA A N 1
ATOM 3834 C CA . ALA A 1 488 ? 17.654 0.275 -4.147 1.00 98.44 488 ALA A CA 1
ATOM 3835 C C . ALA A 1 488 ? 18.258 -1.057 -3.676 1.00 98.44 488 ALA A C 1
ATOM 3837 O O . ALA A 1 488 ? 19.321 -1.062 -3.061 1.00 98.44 488 ALA A O 1
ATOM 3838 N N . ILE A 1 489 ? 17.621 -2.187 -4.001 1.00 98.50 489 ILE A N 1
ATOM 3839 C CA . ILE A 1 489 ? 18.150 -3.527 -3.702 1.00 98.50 489 ILE A CA 1
ATOM 3840 C C . ILE A 1 489 ? 19.389 -3.822 -4.549 1.00 98.50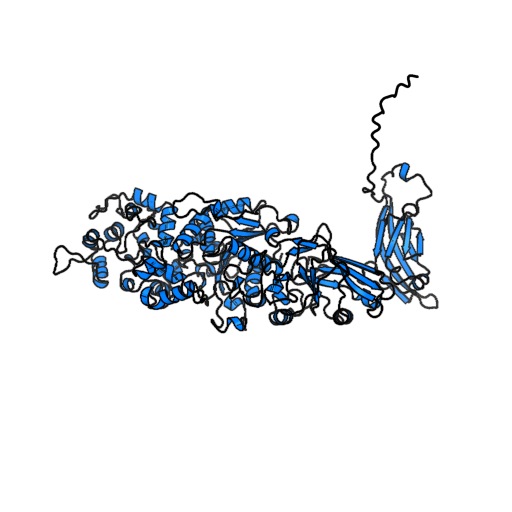 489 ILE A C 1
ATOM 3842 O O . ILE A 1 489 ? 20.418 -4.258 -4.038 1.00 98.50 489 ILE A O 1
ATOM 3846 N N . SER A 1 490 ? 19.299 -3.567 -5.854 1.00 97.38 490 SER A N 1
ATOM 3847 C CA . SER A 1 490 ? 20.328 -3.997 -6.805 1.00 97.38 490 SER A CA 1
ATOM 3848 C C . SER A 1 490 ? 21.587 -3.134 -6.767 1.00 97.38 490 SER A C 1
ATOM 3850 O O . SER A 1 490 ? 22.675 -3.643 -7.014 1.00 97.38 490 SER A O 1
ATOM 3852 N N . GLN A 1 491 ? 21.439 -1.841 -6.468 1.00 94.75 491 GLN A N 1
ATOM 3853 C CA . GLN A 1 491 ? 22.498 -0.831 -6.584 1.00 94.75 491 GLN A CA 1
ATOM 3854 C C . GLN A 1 491 ? 22.637 0.051 -5.328 1.00 94.75 491 GLN A C 1
ATOM 3856 O O . GLN A 1 491 ? 23.717 0.569 -5.058 1.00 94.75 491 GLN A O 1
ATOM 3861 N N . GLY A 1 492 ? 21.570 0.218 -4.537 1.00 94.38 492 GLY A N 1
ATOM 3862 C CA . GLY A 1 492 ? 21.543 1.070 -3.333 1.00 94.38 492 GLY A CA 1
ATOM 3863 C C . GLY A 1 492 ? 21.902 0.367 -2.013 1.00 94.38 492 GLY A C 1
ATOM 3864 O O . GLY A 1 492 ? 21.904 0.999 -0.954 1.00 94.38 492 GLY A O 1
ATOM 3865 N N . GLY A 1 493 ? 22.190 -0.938 -2.050 1.00 95.25 493 GLY A N 1
ATOM 3866 C CA . GLY A 1 493 ? 22.553 -1.737 -0.875 1.00 95.25 493 GLY A CA 1
ATOM 3867 C C . GLY A 1 493 ? 21.398 -2.039 0.087 1.00 95.25 493 GLY A C 1
ATOM 3868 O O . GLY A 1 493 ? 21.655 -2.443 1.222 1.00 95.25 493 GLY A O 1
ATOM 3869 N N . LEU A 1 494 ? 20.144 -1.831 -0.328 1.00 97.69 494 LEU A N 1
ATOM 3870 C CA . LEU A 1 494 ? 18.971 -2.208 0.459 1.00 97.69 494 LEU A CA 1
ATOM 3871 C C . LEU A 1 494 ? 18.852 -3.738 0.522 1.00 97.69 494 LEU A C 1
ATOM 3873 O O . LEU A 1 494 ? 18.887 -4.411 -0.503 1.00 97.69 494 LEU A O 1
ATOM 3877 N N . ALA A 1 495 ? 18.659 -4.287 1.719 1.00 96.56 495 ALA A N 1
ATOM 3878 C CA . ALA A 1 495 ? 18.551 -5.729 1.932 1.00 96.56 495 ALA A CA 1
ATOM 3879 C C . ALA A 1 495 ? 17.254 -6.074 2.686 1.00 96.56 495 ALA A C 1
ATOM 3881 O O . ALA A 1 495 ? 17.294 -6.304 3.897 1.00 96.56 495 ALA A O 1
ATOM 3882 N N . PRO A 1 496 ? 16.089 -6.076 2.012 1.00 96.94 496 PRO A N 1
ATOM 3883 C CA . PRO A 1 496 ? 14.844 -6.471 2.645 1.00 96.94 496 PRO A CA 1
ATOM 3884 C C . PRO A 1 496 ? 14.799 -7.990 2.835 1.00 96.94 496 PRO A C 1
ATOM 3886 O O . PRO A 1 496 ? 15.366 -8.756 2.058 1.00 96.94 496 PRO A O 1
ATOM 3889 N N . SER A 1 497 ? 14.072 -8.428 3.857 1.00 95.50 497 SER A N 1
ATOM 3890 C CA . SER A 1 497 ? 13.741 -9.840 4.057 1.00 95.50 497 SER A CA 1
ATOM 3891 C C . SER A 1 497 ? 12.736 -10.346 3.019 1.00 95.50 497 SER A C 1
ATOM 3893 O O . SER A 1 497 ? 12.823 -11.499 2.596 1.00 95.50 497 SER A O 1
ATOM 3895 N N . LYS A 1 498 ? 11.797 -9.485 2.600 1.00 96.31 498 LYS A N 1
ATOM 3896 C CA . LYS A 1 498 ? 10.784 -9.762 1.575 1.00 96.31 498 LYS A CA 1
ATOM 3897 C C . LYS A 1 498 ? 10.452 -8.494 0.799 1.00 96.31 498 LYS A C 1
ATOM 3899 O O . LYS A 1 498 ? 10.444 -7.402 1.367 1.00 96.31 498 LYS A O 1
ATOM 3904 N N . TYR A 1 499 ? 10.140 -8.653 -0.480 1.00 98.06 499 TYR A N 1
ATOM 3905 C CA . TYR A 1 499 ? 9.714 -7.567 -1.351 1.00 98.06 499 TYR A CA 1
ATOM 3906 C C . TYR A 1 499 ? 8.446 -7.947 -2.119 1.00 98.06 499 TYR A C 1
ATOM 3908 O O . TYR A 1 499 ? 8.454 -8.884 -2.911 1.00 98.06 499 TYR A O 1
ATOM 3916 N N . PHE A 1 500 ? 7.355 -7.223 -1.892 1.00 98.56 500 PHE A N 1
ATOM 3917 C CA . PHE A 1 500 ? 6.099 -7.378 -2.615 1.00 98.56 500 PHE A CA 1
ATOM 3918 C C . PHE A 1 500 ? 6.053 -6.415 -3.796 1.00 98.56 500 PHE A C 1
ATOM 3920 O O . PHE A 1 500 ? 5.994 -5.196 -3.631 1.00 98.56 500 PHE A O 1
ATOM 3927 N N . MET A 1 501 ? 6.084 -6.979 -4.998 1.00 98.56 501 MET A N 1
ATOM 3928 C CA . MET A 1 501 ? 5.981 -6.236 -6.242 1.00 98.56 501 MET A CA 1
ATOM 3929 C C . MET A 1 501 ? 4.520 -6.152 -6.662 1.00 98.56 501 MET A C 1
ATOM 3931 O O . MET A 1 501 ? 3.996 -7.102 -7.233 1.00 98.56 501 MET A O 1
ATOM 3935 N N . ILE A 1 502 ? 3.849 -5.042 -6.368 1.00 98.25 502 ILE A N 1
ATOM 3936 C CA . ILE A 1 502 ? 2.429 -4.848 -6.674 1.00 98.25 502 ILE A CA 1
ATOM 3937 C C . ILE A 1 502 ? 2.322 -4.105 -8.001 1.00 98.25 502 ILE A C 1
ATOM 3939 O O . ILE A 1 502 ? 2.656 -2.920 -8.082 1.00 98.25 502 ILE A O 1
ATOM 3943 N N . ASN A 1 503 ? 1.859 -4.788 -9.047 1.00 95.88 503 ASN A N 1
ATOM 3944 C CA . ASN A 1 503 ? 1.731 -4.224 -10.390 1.00 95.88 503 ASN A CA 1
ATOM 3945 C C . ASN A 1 503 ? 2.995 -3.481 -10.843 1.00 95.88 503 ASN A C 1
ATOM 3947 O O . ASN A 1 503 ? 2.947 -2.307 -11.207 1.00 95.88 503 ASN A O 1
ATOM 3951 N N . ALA A 1 504 ? 4.145 -4.159 -10.808 1.00 97.12 504 ALA A N 1
ATOM 3952 C CA . ALA A 1 504 ? 5.438 -3.554 -11.114 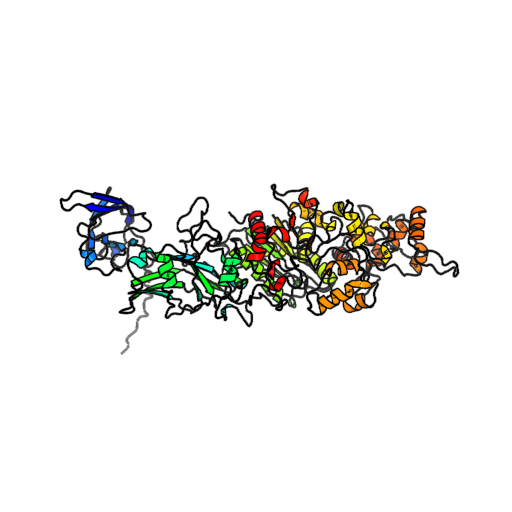1.00 97.12 504 ALA A CA 1
ATOM 3953 C C . ALA A 1 504 ? 5.542 -3.015 -12.551 1.00 97.12 504 ALA A C 1
ATOM 3955 O O . ALA A 1 504 ? 5.657 -3.776 -13.515 1.00 97.12 504 ALA A O 1
ATOM 3956 N N . ALA A 1 505 ? 5.567 -1.684 -12.691 1.00 93.94 505 ALA A N 1
ATOM 3957 C CA . ALA A 1 505 ? 5.741 -0.975 -13.964 1.00 93.94 505 ALA A CA 1
ATOM 3958 C C . ALA A 1 505 ? 7.219 -0.970 -14.411 1.00 93.94 505 ALA A C 1
ATOM 3960 O O . ALA A 1 505 ? 7.829 0.072 -14.654 1.00 93.94 505 ALA A O 1
ATOM 3961 N N . VAL A 1 506 ? 7.807 -2.164 -14.462 1.00 96.19 506 VAL A N 1
ATOM 3962 C CA . VAL A 1 506 ? 9.214 -2.442 -14.759 1.00 96.19 506 VAL A CA 1
ATOM 3963 C C . VAL A 1 506 ? 9.247 -3.581 -15.786 1.00 96.19 506 VAL A C 1
ATOM 3965 O O . VAL A 1 506 ? 8.458 -4.524 -15.652 1.00 96.19 506 VAL A O 1
ATOM 3968 N N . PRO A 1 507 ? 10.106 -3.521 -16.819 1.00 95.62 507 PRO A N 1
ATOM 3969 C CA . PRO A 1 507 ? 10.155 -4.569 -17.835 1.00 95.62 507 PRO A CA 1
ATOM 3970 C C . PRO A 1 507 ? 10.609 -5.907 -17.239 1.00 95.62 507 PRO A C 1
ATOM 3972 O O . PRO A 1 507 ? 11.526 -5.947 -16.418 1.00 95.62 507 PRO A O 1
ATOM 3975 N N . ILE A 1 508 ? 9.996 -7.012 -17.677 1.00 95.81 508 ILE A N 1
ATOM 3976 C CA . ILE A 1 508 ? 10.332 -8.378 -17.228 1.00 95.81 508 ILE A CA 1
ATOM 3977 C C . ILE A 1 508 ? 11.826 -8.659 -17.394 1.00 95.81 508 ILE A C 1
ATOM 3979 O O . ILE A 1 508 ? 12.444 -9.254 -16.513 1.00 95.81 508 ILE A O 1
ATOM 3983 N N . GLU A 1 509 ? 12.423 -8.188 -18.492 1.00 95.62 509 GLU A N 1
ATOM 3984 C CA . GLU A 1 509 ? 13.834 -8.428 -18.796 1.00 95.62 509 GLU A CA 1
ATOM 3985 C C . GLU A 1 509 ? 14.792 -7.840 -17.762 1.00 95.62 509 GLU A C 1
ATOM 3987 O O . GLU A 1 509 ? 15.927 -8.296 -17.682 1.00 95.62 509 GLU A O 1
ATOM 3992 N N . ALA A 1 510 ? 14.344 -6.878 -16.946 1.00 97.31 510 ALA A N 1
ATOM 3993 C CA . ALA A 1 510 ? 15.139 -6.377 -15.834 1.00 97.31 510 ALA A CA 1
ATOM 3994 C C . ALA A 1 510 ? 15.342 -7.406 -14.724 1.00 97.31 510 ALA A C 1
ATOM 3996 O O . ALA A 1 510 ? 16.363 -7.366 -14.040 1.00 97.31 510 ALA A O 1
ATOM 3997 N N . TYR A 1 511 ? 14.412 -8.343 -14.570 1.00 96.81 511 TYR A N 1
ATOM 3998 C CA . TYR A 1 511 ? 14.484 -9.410 -13.575 1.00 96.81 511 TYR A CA 1
ATOM 3999 C C . TYR A 1 511 ? 14.930 -10.743 -14.179 1.00 96.81 511 TYR A C 1
ATOM 4001 O O . TYR A 1 511 ? 15.621 -11.511 -13.512 1.00 96.81 511 TYR A O 1
ATOM 4009 N N . ASP A 1 512 ? 14.505 -11.016 -15.415 1.00 94.19 512 ASP A N 1
ATOM 4010 C CA . ASP A 1 512 ? 14.741 -12.273 -16.119 1.00 94.19 512 ASP A CA 1
ATOM 4011 C C . ASP A 1 512 ? 14.865 -12.034 -17.630 1.00 94.19 512 ASP A C 1
ATOM 4013 O O . ASP A 1 512 ? 13.889 -12.102 -18.385 1.00 94.19 512 ASP A O 1
ATOM 4017 N N . SER A 1 513 ? 16.083 -11.753 -18.094 1.00 92.88 513 SER A N 1
ATOM 4018 C CA . SER A 1 513 ? 16.345 -11.603 -19.527 1.00 92.88 513 SER A CA 1
ATOM 4019 C C . SER A 1 513 ? 16.192 -12.921 -20.301 1.00 92.88 513 SER A C 1
ATOM 4021 O O . SER A 1 513 ? 15.929 -12.909 -21.503 1.00 92.88 513 SER A O 1
ATOM 4023 N N . ALA A 1 514 ? 16.280 -14.083 -19.645 1.00 90.25 514 ALA A N 1
ATOM 4024 C CA . ALA A 1 514 ? 16.096 -15.363 -20.323 1.00 90.25 514 ALA A CA 1
ATOM 4025 C C . ALA A 1 514 ? 14.640 -15.547 -20.785 1.00 90.25 514 ALA A C 1
ATOM 4027 O O . ALA A 1 514 ? 14.399 -16.113 -21.856 1.00 90.25 514 ALA A O 1
ATOM 4028 N N . GLN A 1 515 ? 13.668 -14.997 -20.048 1.00 89.81 515 GLN A N 1
ATOM 4029 C CA . GLN A 1 515 ? 12.253 -15.023 -20.435 1.00 89.81 515 GLN A CA 1
ATOM 4030 C C . GLN A 1 515 ? 11.984 -14.314 -21.773 1.00 89.81 515 GLN A C 1
ATOM 4032 O O . GLN A 1 515 ? 11.066 -14.711 -22.497 1.00 89.81 515 GLN A O 1
ATOM 4037 N N . THR A 1 516 ? 12.804 -13.330 -22.158 1.00 80.19 516 THR A N 1
ATOM 4038 C CA . THR A 1 516 ? 12.646 -12.599 -23.430 1.00 80.19 516 THR A CA 1
ATOM 4039 C C . THR A 1 516 ? 13.253 -13.301 -24.638 1.00 80.19 516 THR A C 1
ATOM 4041 O O . THR A 1 516 ? 13.023 -12.882 -25.768 1.00 80.19 516 THR A O 1
ATOM 4044 N N . THR A 1 517 ? 13.957 -14.414 -24.429 1.00 74.06 517 THR A N 1
ATOM 4045 C CA . THR A 1 517 ? 14.513 -15.247 -25.511 1.00 74.06 517 THR A CA 1
ATOM 4046 C C . THR A 1 517 ? 13.797 -16.597 -25.655 1.00 74.06 517 THR A C 1
ATOM 4048 O O . THR A 1 517 ? 14.079 -17.361 -26.578 1.00 74.06 517 THR A O 1
ATOM 4051 N N . GLY A 1 518 ? 12.840 -16.896 -24.766 1.00 68.69 518 GLY A N 1
ATOM 4052 C CA . GLY A 1 518 ? 12.011 -18.106 -24.794 1.00 68.69 518 GLY A CA 1
ATOM 4053 C C . GLY A 1 518 ? 10.810 -18.036 -25.757 1.00 68.69 518 GLY A C 1
ATOM 4054 O O . GLY A 1 518 ? 10.652 -17.061 -26.490 1.00 68.69 518 GLY A O 1
ATOM 4055 N N . PRO A 1 519 ? 9.903 -19.037 -25.745 1.00 59.97 519 PRO A N 1
ATOM 4056 C CA . PRO A 1 519 ? 8.763 -19.121 -26.672 1.00 59.97 519 PRO A CA 1
ATOM 4057 C C . PRO A 1 519 ? 7.839 -17.892 -26.686 1.00 59.97 519 PRO A C 1
ATOM 4059 O O . PRO A 1 519 ? 7.293 -17.553 -27.730 1.00 59.97 519 PRO A O 1
ATOM 4062 N N . ASN A 1 520 ? 7.693 -17.210 -25.545 1.00 73.12 520 ASN A N 1
ATOM 4063 C CA . ASN A 1 520 ? 6.911 -15.973 -25.431 1.00 73.12 520 ASN A CA 1
ATOM 4064 C C . ASN A 1 520 ? 7.751 -14.711 -25.697 1.00 73.12 520 ASN A C 1
ATOM 4066 O O . ASN A 1 520 ? 7.194 -13.636 -25.904 1.00 73.12 520 ASN A O 1
ATOM 4070 N N . GLY A 1 521 ? 9.078 -14.840 -25.698 1.00 79.81 521 GLY A N 1
ATOM 4071 C CA . GLY A 1 521 ? 10.028 -13.745 -25.849 1.00 79.81 521 GLY A CA 1
ATOM 4072 C C . GLY A 1 521 ? 10.009 -13.112 -27.236 1.00 79.81 521 GLY A C 1
ATOM 4073 O O . GLY A 1 521 ? 9.984 -11.891 -27.347 1.00 79.81 521 GLY A O 1
ATOM 4074 N N . ALA A 1 522 ? 9.883 -13.924 -28.291 1.00 79.25 522 ALA A N 1
ATOM 4075 C CA . ALA A 1 522 ? 9.733 -13.420 -29.659 1.00 79.25 522 ALA A CA 1
ATOM 4076 C C . ALA A 1 522 ? 8.481 -12.538 -29.820 1.00 79.25 522 ALA A C 1
ATOM 4078 O O . ALA A 1 522 ? 8.534 -11.498 -30.472 1.00 79.25 522 ALA A O 1
ATOM 4079 N N . THR A 1 523 ? 7.368 -12.916 -29.184 1.00 85.88 523 THR A N 1
ATOM 4080 C CA . THR A 1 523 ? 6.135 -12.115 -29.178 1.00 85.88 523 THR A CA 1
ATOM 4081 C C . THR A 1 523 ? 6.331 -10.798 -28.436 1.00 85.88 523 THR A C 1
ATOM 4083 O O . THR A 1 523 ? 5.914 -9.755 -28.931 1.00 85.88 523 THR A O 1
ATOM 4086 N N . MET A 1 524 ? 6.981 -10.833 -27.267 1.00 88.31 524 MET A N 1
ATOM 4087 C CA . MET A 1 524 ? 7.288 -9.621 -26.504 1.00 88.31 524 MET A CA 1
ATOM 4088 C C . MET A 1 524 ? 8.156 -8.664 -27.317 1.00 88.31 524 MET A C 1
ATOM 4090 O O . MET A 1 524 ? 7.774 -7.513 -27.495 1.00 88.31 524 MET A O 1
ATOM 4094 N N . ALA A 1 525 ? 9.270 -9.159 -27.860 1.00 82.19 525 ALA A N 1
ATOM 4095 C CA . ALA A 1 525 ? 10.198 -8.363 -28.650 1.00 82.19 525 ALA A CA 1
ATOM 4096 C C . ALA A 1 525 ? 9.509 -7.763 -29.880 1.00 82.19 525 ALA A C 1
ATOM 4098 O O . ALA A 1 525 ? 9.636 -6.568 -30.125 1.00 82.19 525 ALA A O 1
ATOM 4099 N N . THR A 1 526 ? 8.712 -8.558 -30.600 1.00 83.44 526 THR A N 1
ATOM 4100 C CA . THR A 1 526 ? 7.960 -8.087 -31.774 1.00 83.44 526 THR A CA 1
ATOM 4101 C C . THR A 1 526 ? 6.986 -6.969 -31.404 1.00 83.44 526 THR A C 1
ATOM 4103 O O . THR A 1 526 ? 6.972 -5.930 -32.055 1.00 83.44 526 THR A O 1
ATOM 4106 N N . ASN A 1 527 ? 6.200 -7.143 -30.338 1.00 85.06 527 ASN A N 1
ATOM 4107 C CA . ASN A 1 527 ? 5.161 -6.177 -29.969 1.00 85.06 527 ASN A CA 1
ATOM 4108 C C . ASN A 1 527 ? 5.709 -4.943 -29.235 1.00 85.06 527 ASN A C 1
ATOM 4110 O O . ASN A 1 527 ? 5.034 -3.921 -29.186 1.00 85.06 527 ASN A O 1
ATOM 4114 N N . MET A 1 528 ? 6.911 -5.032 -28.662 1.00 86.25 528 MET A N 1
ATOM 4115 C CA . MET A 1 528 ? 7.618 -3.915 -28.023 1.00 86.25 528 MET A CA 1
ATOM 4116 C C . MET A 1 528 ? 8.583 -3.195 -28.979 1.00 86.25 528 MET A C 1
ATOM 4118 O O . MET A 1 528 ? 9.307 -2.297 -28.556 1.00 86.25 528 MET A O 1
ATOM 4122 N N . THR A 1 529 ? 8.591 -3.562 -30.265 1.00 85.81 529 THR A N 1
ATOM 4123 C CA . THR A 1 529 ? 9.390 -2.907 -31.307 1.00 85.81 529 THR A CA 1
ATOM 4124 C C . THR A 1 529 ? 8.532 -1.924 -32.100 1.00 85.81 529 THR A C 1
ATOM 4126 O O . THR A 1 529 ? 7.415 -2.237 -32.509 1.00 85.81 529 THR A O 1
ATOM 4129 N N . GLU A 1 530 ? 9.059 -0.725 -32.356 1.00 81.25 530 GLU A N 1
ATOM 4130 C CA . GLU A 1 530 ? 8.391 0.269 -33.204 1.00 81.25 530 GLU A CA 1
ATOM 4131 C C . GLU A 1 530 ? 8.266 -0.239 -34.655 1.00 81.25 530 GLU A C 1
ATOM 4133 O O . GLU A 1 530 ? 9.172 -0.882 -35.185 1.00 81.25 530 GLU A O 1
ATOM 4138 N N . ALA A 1 531 ? 7.144 0.043 -35.324 1.00 80.81 531 ALA A N 1
ATOM 4139 C CA . ALA A 1 531 ? 6.796 -0.605 -36.590 1.00 80.81 531 ALA A CA 1
ATOM 4140 C C . ALA A 1 531 ? 7.825 -0.406 -37.714 1.00 80.81 531 ALA A C 1
ATOM 4142 O O . ALA A 1 531 ? 8.079 -1.343 -38.469 1.00 80.81 531 ALA A O 1
ATOM 4143 N N . ASP A 1 532 ? 8.453 0.767 -37.829 1.00 83.75 532 ASP A N 1
ATOM 4144 C CA . ASP A 1 532 ? 9.461 0.985 -38.874 1.00 83.75 532 ASP A CA 1
ATOM 4145 C C . ASP A 1 532 ? 10.788 0.264 -38.574 1.00 83.75 532 ASP A C 1
ATOM 4147 O O . ASP A 1 532 ? 11.652 0.176 -39.452 1.00 83.75 532 ASP A O 1
ATOM 4151 N N . TRP A 1 533 ? 10.978 -0.211 -37.340 1.00 88.62 533 TRP A N 1
ATOM 4152 C CA . TRP A 1 533 ? 12.133 -0.999 -36.916 1.00 88.62 533 TRP A CA 1
ATOM 4153 C C . TRP A 1 533 ? 11.908 -2.502 -37.032 1.00 88.62 533 TRP A C 1
ATOM 4155 O O . TRP A 1 533 ? 12.892 -3.220 -37.152 1.00 88.62 533 TRP A O 1
ATOM 4165 N N . ALA A 1 534 ? 10.656 -2.970 -37.074 1.00 86.75 534 ALA A N 1
ATOM 4166 C CA . ALA A 1 534 ? 10.301 -4.391 -37.001 1.00 86.75 534 ALA A CA 1
ATOM 4167 C C . ALA A 1 534 ? 11.013 -5.288 -38.035 1.00 86.75 534 ALA A C 1
ATOM 4169 O O . ALA A 1 534 ? 11.320 -6.443 -37.746 1.00 86.75 534 ALA A O 1
ATOM 4170 N N . ASP A 1 535 ? 11.309 -4.765 -39.230 1.00 90.50 535 ASP A N 1
ATOM 4171 C CA . ASP A 1 535 ? 12.018 -5.512 -40.277 1.00 90.50 535 ASP A CA 1
ATOM 4172 C C . ASP A 1 535 ? 13.555 -5.433 -40.170 1.00 90.50 535 ASP A C 1
ATOM 4174 O O . ASP A 1 535 ? 14.267 -6.194 -40.842 1.00 90.50 535 ASP A O 1
ATOM 4178 N N . TYR A 1 536 ? 14.103 -4.512 -39.377 1.00 93.38 536 TYR A N 1
ATOM 4179 C CA . TYR A 1 536 ? 15.548 -4.337 -39.242 1.00 93.38 536 TYR A CA 1
ATOM 4180 C C . TYR A 1 536 ? 16.173 -5.405 -38.327 1.00 93.38 536 TYR A C 1
ATOM 4182 O O . TYR A 1 536 ? 15.522 -5.930 -37.431 1.00 93.38 536 TYR A O 1
ATOM 4190 N N . PRO A 1 537 ? 17.457 -5.757 -38.531 1.00 93.81 537 PRO A N 1
ATOM 4191 C CA . PRO A 1 537 ? 18.177 -6.633 -37.609 1.00 93.81 537 PRO A CA 1
ATOM 4192 C C . PRO A 1 537 ? 18.235 -6.063 -36.188 1.00 93.81 537 PRO A C 1
ATOM 4194 O O . PRO A 1 537 ? 18.672 -4.930 -36.000 1.00 93.81 537 PRO A O 1
ATOM 4197 N N . GLU A 1 538 ? 17.913 -6.886 -35.188 1.00 91.62 538 GLU A N 1
ATOM 4198 C CA . GLU A 1 538 ? 17.936 -6.500 -33.769 1.00 91.62 538 GLU A CA 1
ATOM 4199 C C . GLU A 1 538 ? 19.299 -5.977 -33.286 1.00 91.62 538 GLU A C 1
ATOM 4201 O O . GLU A 1 538 ? 19.355 -5.155 -32.375 1.00 91.62 538 GLU A O 1
ATOM 4206 N N . ALA A 1 539 ? 20.403 -6.401 -33.913 1.00 92.88 539 ALA A N 1
ATOM 4207 C CA . ALA A 1 539 ? 21.752 -5.901 -33.624 1.00 92.88 539 ALA A CA 1
ATOM 4208 C C . ALA A 1 539 ? 21.907 -4.380 -33.841 1.00 92.88 539 ALA A C 1
ATOM 4210 O O . ALA A 1 539 ? 22.886 -3.790 -33.393 1.00 92.88 539 ALA A O 1
ATOM 4211 N N . LEU A 1 540 ? 20.958 -3.745 -34.536 1.00 94.75 540 LEU A N 1
ATOM 4212 C CA . LEU A 1 540 ? 20.932 -2.305 -34.785 1.00 94.75 540 LEU A CA 1
ATOM 4213 C C . LEU A 1 540 ? 20.117 -1.523 -33.747 1.00 94.75 540 LEU A C 1
ATOM 4215 O O . LEU A 1 540 ? 20.108 -0.295 -33.794 1.00 94.75 540 LEU A O 1
ATOM 4219 N N . TYR A 1 541 ? 19.409 -2.204 -32.843 1.00 93.69 541 TYR A N 1
ATOM 4220 C CA . TYR A 1 541 ? 18.512 -1.561 -31.884 1.00 93.69 541 TYR A CA 1
ATOM 4221 C C . TYR A 1 541 ? 19.297 -0.940 -30.728 1.00 93.69 541 TYR A C 1
ATOM 4223 O O . TYR A 1 541 ? 20.228 -1.556 -30.205 1.00 93.69 541 TYR A O 1
ATOM 4231 N N . ALA A 1 542 ? 18.849 0.222 -30.243 1.00 93.38 542 ALA A N 1
ATOM 4232 C CA . ALA A 1 542 ? 19.419 0.862 -29.054 1.00 93.38 542 ALA A CA 1
ATOM 4233 C C . ALA A 1 542 ? 19.421 -0.079 -27.830 1.00 93.38 542 ALA A C 1
ATOM 4235 O O . ALA A 1 542 ? 20.409 -0.153 -27.103 1.00 93.38 542 ALA A O 1
ATOM 4236 N N . ALA A 1 543 ? 18.366 -0.888 -27.662 1.00 93.19 543 ALA A N 1
ATOM 4237 C CA . ALA A 1 543 ? 18.250 -1.889 -26.594 1.00 93.19 543 ALA A CA 1
ATOM 4238 C C . ALA A 1 543 ? 19.332 -2.990 -26.622 1.00 93.19 543 ALA A C 1
ATOM 4240 O O . ALA A 1 543 ? 19.591 -3.634 -25.602 1.00 93.19 543 ALA A O 1
ATOM 4241 N N . ASN A 1 544 ? 19.964 -3.213 -27.779 1.00 94.75 544 ASN A N 1
ATOM 4242 C CA . ASN A 1 544 ? 21.000 -4.226 -27.989 1.00 94.75 544 ASN A CA 1
ATOM 4243 C C . ASN A 1 544 ? 22.404 -3.634 -28.150 1.00 94.75 544 ASN A C 1
ATOM 4245 O O . ASN A 1 544 ? 23.368 -4.392 -28.195 1.00 94.75 544 ASN A O 1
ATOM 4249 N N . TRP A 1 545 ? 22.541 -2.306 -28.180 1.00 95.56 545 TRP A N 1
ATOM 4250 C CA . TRP A 1 545 ? 23.820 -1.628 -28.407 1.00 95.56 545 TRP A CA 1
ATOM 4251 C C . TRP A 1 545 ? 24.893 -2.010 -27.376 1.00 95.56 545 TRP A C 1
ATOM 4253 O O . TRP A 1 545 ? 26.061 -2.168 -27.719 1.00 95.56 545 TRP A O 1
ATOM 4263 N N . HIS A 1 546 ? 24.490 -2.266 -26.127 1.00 95.81 546 HIS A N 1
ATOM 4264 C CA . HIS A 1 546 ? 25.384 -2.725 -25.057 1.00 95.81 546 HIS A CA 1
ATOM 4265 C C . HIS A 1 546 ? 26.136 -4.029 -25.380 1.00 95.81 546 HIS A C 1
ATOM 4267 O O . HIS A 1 546 ? 27.248 -4.230 -24.898 1.00 95.81 546 HIS A O 1
ATOM 4273 N N . GLN A 1 547 ? 25.563 -4.899 -26.223 1.00 95.44 547 GLN A N 1
ATOM 4274 C CA . GLN A 1 547 ? 26.136 -6.209 -26.555 1.00 95.44 547 GLN A CA 1
ATOM 4275 C C . GLN A 1 547 ? 27.412 -6.107 -27.397 1.00 95.44 547 GLN A C 1
ATOM 4277 O O . GLN A 1 547 ? 28.165 -7.074 -27.477 1.00 95.44 547 GLN A O 1
ATOM 4282 N N . LEU A 1 548 ? 27.656 -4.947 -28.014 1.00 94.38 548 LEU A N 1
ATOM 4283 C CA . LEU A 1 548 ? 28.848 -4.681 -28.820 1.00 94.38 548 LEU A CA 1
ATOM 4284 C C . LEU A 1 548 ? 30.111 -4.543 -27.957 1.00 94.38 548 LEU A C 1
ATOM 4286 O O . LEU A 1 548 ? 31.226 -4.615 -28.473 1.00 94.38 548 LEU A O 1
ATOM 4290 N N . PHE A 1 549 ? 29.953 -4.322 -26.649 1.00 94.94 549 PHE A N 1
ATOM 4291 C CA . PHE A 1 549 ? 31.054 -3.981 -25.760 1.00 94.94 549 PHE A CA 1
ATOM 4292 C C . PHE A 1 549 ? 31.507 -5.173 -24.907 1.00 94.94 549 PHE A C 1
ATOM 4294 O O . PHE A 1 549 ? 30.686 -5.959 -24.426 1.00 94.94 549 PHE A O 1
ATOM 4301 N N . PRO A 1 550 ? 32.825 -5.323 -24.683 1.00 92.25 550 PRO A N 1
ATOM 4302 C CA . PRO A 1 550 ? 33.361 -6.388 -23.846 1.00 92.25 550 PRO A CA 1
ATOM 4303 C C . PRO A 1 550 ? 33.059 -6.151 -22.357 1.00 92.25 550 PRO A C 1
ATOM 4305 O O . PRO A 1 550 ? 32.863 -5.023 -21.919 1.00 92.25 550 PRO A O 1
ATOM 4308 N N . ASN A 1 551 ? 33.130 -7.210 -21.543 1.00 90.75 551 ASN A N 1
ATOM 4309 C CA . ASN A 1 551 ? 32.805 -7.174 -20.104 1.00 90.75 551 ASN A CA 1
ATOM 4310 C C . ASN A 1 551 ? 33.606 -6.157 -19.259 1.00 90.75 551 ASN A C 1
ATOM 4312 O O . ASN A 1 551 ? 33.249 -5.888 -18.114 1.00 90.75 551 ASN A O 1
ATOM 4316 N N . ASN A 1 552 ? 34.739 -5.654 -19.755 1.00 91.19 552 ASN A N 1
ATOM 4317 C CA . ASN A 1 552 ? 35.558 -4.647 -19.074 1.00 91.19 552 ASN A CA 1
ATOM 4318 C C . ASN A 1 552 ? 35.203 -3.200 -19.468 1.00 91.19 552 ASN A C 1
ATOM 4320 O O . ASN A 1 552 ? 35.851 -2.269 -18.988 1.00 91.19 552 ASN A O 1
ATOM 4324 N N . ASP A 1 553 ? 34.201 -3.010 -20.321 1.00 93.75 553 ASP A N 1
ATOM 4325 C CA . ASP A 1 553 ? 33.678 -1.718 -20.746 1.00 93.75 553 ASP A CA 1
ATOM 4326 C C . ASP A 1 553 ? 32.283 -1.499 -20.146 1.00 93.75 553 ASP A C 1
ATOM 4328 O O . ASP A 1 553 ? 31.378 -2.312 -20.333 1.00 93.75 553 ASP A O 1
ATOM 4332 N N . GLN A 1 554 ? 32.089 -0.404 -19.406 1.00 95.94 554 GLN A N 1
ATOM 4333 C CA . GLN A 1 554 ? 30.819 -0.154 -18.717 1.00 95.94 554 GLN A CA 1
ATOM 4334 C C . GLN A 1 554 ? 29.665 0.159 -19.680 1.00 95.94 554 GLN A C 1
ATOM 4336 O O . GLN A 1 554 ? 28.512 0.101 -19.260 1.00 95.94 554 GLN A O 1
ATOM 4341 N N . ARG A 1 555 ? 29.923 0.424 -20.970 1.00 96.00 555 ARG A N 1
ATOM 4342 C CA . ARG A 1 555 ? 28.860 0.536 -21.987 1.00 96.00 555 ARG A CA 1
ATOM 4343 C C . ARG A 1 555 ? 28.033 -0.746 -22.108 1.00 96.00 555 ARG A C 1
ATOM 4345 O O . ARG A 1 555 ? 26.860 -0.678 -22.459 1.00 96.00 555 ARG A O 1
ATOM 4352 N N . GLN A 1 556 ? 28.593 -1.891 -21.714 1.00 96.00 556 GLN A N 1
ATOM 4353 C CA . GLN A 1 556 ? 27.862 -3.153 -21.588 1.00 96.00 556 GLN A CA 1
ATOM 4354 C C . GLN A 1 556 ? 26.723 -3.100 -20.543 1.00 96.00 556 GLN A C 1
ATOM 4356 O O . GLN A 1 556 ? 25.768 -3.865 -20.614 1.00 96.00 556 GLN A O 1
ATOM 4361 N N . GLN A 1 557 ? 26.788 -2.199 -19.560 1.00 94.25 557 GLN A N 1
ATOM 4362 C CA . GLN A 1 557 ? 25.768 -2.085 -18.507 1.00 94.25 557 GLN A CA 1
ATOM 4363 C C . GLN A 1 557 ? 24.583 -1.198 -18.902 1.00 94.25 557 GLN A C 1
ATOM 4365 O O . GLN A 1 557 ? 23.620 -1.079 -18.142 1.00 94.25 557 GLN A O 1
ATOM 4370 N N . LEU A 1 558 ? 24.636 -0.573 -20.081 1.00 95.38 558 LEU A N 1
ATOM 4371 C CA . LEU A 1 558 ? 23.571 0.268 -20.619 1.00 95.38 558 LEU A CA 1
ATOM 4372 C C . LEU A 1 558 ? 22.444 -0.601 -21.189 1.00 95.38 558 LEU A C 1
ATOM 4374 O O . LEU A 1 558 ? 22.194 -0.645 -22.391 1.00 95.38 558 LEU A O 1
ATOM 4378 N N . THR A 1 559 ? 21.777 -1.341 -20.308 1.00 95.69 559 THR A N 1
ATOM 4379 C CA . THR A 1 559 ? 20.682 -2.239 -20.660 1.00 95.69 559 THR A CA 1
ATOM 4380 C C . THR A 1 559 ? 19.725 -2.440 -19.494 1.00 95.69 559 THR A C 1
ATOM 4382 O O . THR A 1 559 ? 20.114 -2.381 -18.326 1.00 95.69 559 THR A O 1
ATOM 4385 N N . TRP A 1 560 ? 18.461 -2.715 -19.820 1.00 95.94 560 TRP A N 1
ATOM 4386 C CA . TRP A 1 560 ? 17.509 -3.225 -18.842 1.00 95.94 560 TRP A CA 1
ATOM 4387 C C . TRP A 1 560 ? 17.839 -4.652 -18.427 1.00 95.94 560 TRP A C 1
ATOM 4389 O O . TRP A 1 560 ? 17.595 -4.997 -17.280 1.00 95.94 560 TRP A O 1
ATOM 4399 N N . ARG A 1 561 ? 18.420 -5.465 -19.315 1.00 95.12 561 ARG A N 1
ATOM 4400 C CA . ARG A 1 561 ? 18.559 -6.911 -19.116 1.00 95.12 561 ARG A CA 1
ATOM 4401 C C . ARG A 1 561 ? 19.309 -7.263 -17.842 1.00 95.12 561 ARG A C 1
ATOM 4403 O O . ARG A 1 561 ? 20.450 -6.857 -17.653 1.00 95.12 561 ARG A O 1
ATOM 4410 N N . ASP A 1 562 ? 18.637 -8.032 -16.991 1.00 95.62 562 ASP A N 1
ATOM 4411 C CA . ASP A 1 562 ? 19.114 -8.531 -15.702 1.00 95.62 562 ASP A CA 1
ATOM 4412 C C . ASP A 1 562 ? 19.604 -7.448 -14.727 1.00 95.62 562 ASP A C 1
ATOM 4414 O O . ASP A 1 562 ? 20.245 -7.764 -13.721 1.00 95.62 562 ASP A O 1
ATOM 4418 N N . ARG A 1 563 ? 19.265 -6.172 -14.966 1.00 95.94 563 ARG A N 1
ATOM 4419 C CA . ARG A 1 563 ? 19.672 -5.045 -14.114 1.00 95.94 563 ARG A CA 1
ATOM 4420 C C . ARG A 1 563 ? 19.227 -5.216 -12.659 1.00 95.94 563 ARG A C 1
ATOM 4422 O O . ARG A 1 563 ? 19.912 -4.751 -11.747 1.00 95.94 563 ARG A O 1
ATOM 4429 N N . PHE A 1 564 ? 18.090 -5.875 -12.455 1.00 97.56 564 PHE A N 1
ATOM 4430 C CA . PHE A 1 564 ? 17.471 -6.152 -11.164 1.00 97.56 564 PHE A CA 1
ATOM 4431 C C . PHE A 1 564 ? 17.431 -7.649 -10.830 1.00 97.56 564 PHE A C 1
ATOM 4433 O O . PHE A 1 564 ? 16.620 -8.076 -10.012 1.00 97.56 564 PHE A O 1
ATOM 4440 N N . ASN A 1 565 ? 18.301 -8.477 -11.415 1.00 94.31 565 ASN A N 1
ATOM 4441 C CA . ASN A 1 565 ? 18.268 -9.927 -11.183 1.00 94.31 565 ASN A CA 1
ATOM 4442 C C . ASN A 1 565 ? 18.496 -10.337 -9.709 1.00 94.31 565 ASN A C 1
ATOM 4444 O O . ASN A 1 565 ? 18.071 -11.414 -9.286 1.00 94.31 565 ASN A O 1
ATOM 4448 N N . THR A 1 566 ? 19.131 -9.484 -8.899 1.00 93.88 566 THR A N 1
ATOM 4449 C CA . THR A 1 566 ? 19.391 -9.731 -7.472 1.00 93.88 566 THR A CA 1
ATOM 4450 C C . THR A 1 566 ? 18.101 -9.730 -6.654 1.00 93.88 566 THR A C 1
ATOM 4452 O O . THR A 1 566 ? 17.981 -10.480 -5.680 1.00 93.88 566 THR A O 1
ATOM 4455 N N . VAL A 1 567 ? 17.105 -8.962 -7.106 1.00 95.75 567 VAL A N 1
ATOM 4456 C CA . VAL A 1 567 ? 15.768 -8.842 -6.516 1.00 95.75 567 VAL A CA 1
ATOM 4457 C C . VAL A 1 567 ? 15.029 -10.181 -6.475 1.00 95.75 567 VAL A C 1
ATOM 4459 O O . VAL A 1 567 ? 14.305 -10.449 -5.518 1.00 95.75 567 VAL A O 1
ATOM 4462 N N . VAL A 1 568 ? 15.253 -11.051 -7.467 1.00 93.94 568 VAL A N 1
ATOM 4463 C CA . VAL A 1 568 ? 14.568 -12.351 -7.630 1.00 93.94 568 VAL A CA 1
ATOM 4464 C C . VAL A 1 568 ? 14.659 -13.223 -6.369 1.00 93.94 568 VAL A C 1
ATOM 4466 O O . VAL A 1 568 ? 13.775 -14.024 -6.096 1.00 93.94 568 VAL A O 1
ATOM 4469 N N . SER A 1 569 ? 15.718 -13.061 -5.572 1.00 91.50 569 SER A N 1
ATOM 4470 C CA . SER A 1 569 ? 15.947 -13.826 -4.339 1.00 91.50 569 SER A CA 1
ATOM 4471 C C . SER A 1 569 ? 15.023 -13.485 -3.162 1.00 91.50 569 SER A C 1
ATOM 4473 O O . SER A 1 569 ? 14.932 -14.282 -2.229 1.00 91.50 569 SER A O 1
ATOM 4475 N N . VAL A 1 570 ? 14.359 -12.327 -3.188 1.00 94.56 570 VAL A N 1
ATOM 4476 C CA . VAL A 1 570 ? 13.541 -11.811 -2.072 1.00 94.56 570 VAL A CA 1
ATOM 4477 C C . VAL A 1 570 ? 12.138 -11.377 -2.504 1.00 94.56 570 VAL A C 1
ATOM 4479 O O . VAL A 1 570 ? 11.325 -11.000 -1.657 1.00 94.56 570 VAL A O 1
ATOM 4482 N N . ALA A 1 571 ? 11.855 -11.397 -3.806 1.00 97.12 571 ALA A N 1
ATOM 4483 C CA . ALA A 1 571 ? 10.651 -10.817 -4.377 1.00 97.12 571 ALA A CA 1
ATOM 4484 C C . ALA A 1 571 ? 9.483 -11.801 -4.516 1.00 97.12 571 ALA A C 1
ATOM 4486 O O . ALA A 1 571 ? 9.661 -12.981 -4.810 1.00 97.12 571 ALA A O 1
ATOM 4487 N N . TYR A 1 572 ? 8.277 -11.258 -4.370 1.00 97.75 572 TYR A N 1
ATOM 4488 C CA . TYR A 1 572 ? 7.005 -11.896 -4.679 1.00 97.75 572 TYR A CA 1
ATOM 4489 C C . TYR A 1 572 ? 6.226 -10.944 -5.591 1.00 97.75 572 TYR A C 1
ATOM 4491 O O . TYR A 1 572 ? 5.961 -9.799 -5.223 1.00 97.75 572 TYR A O 1
ATOM 4499 N N . ASN A 1 573 ? 5.892 -11.400 -6.792 1.00 97.88 573 ASN A N 1
ATOM 4500 C CA . ASN A 1 573 ? 5.228 -10.625 -7.828 1.00 97.88 573 ASN A CA 1
ATOM 4501 C C . ASN A 1 573 ? 3.709 -10.778 -7.745 1.00 97.88 573 ASN A C 1
ATOM 4503 O O . ASN A 1 573 ? 3.173 -11.839 -8.055 1.00 97.88 573 ASN A O 1
ATOM 4507 N N . PHE A 1 574 ? 3.029 -9.709 -7.349 1.00 97.69 574 PHE A N 1
ATOM 4508 C CA . PHE A 1 574 ? 1.578 -9.570 -7.353 1.00 97.69 574 PHE A CA 1
ATOM 4509 C C . PHE A 1 574 ? 1.169 -8.804 -8.614 1.00 97.69 574 PHE A C 1
ATOM 4511 O O . PHE A 1 574 ? 1.274 -7.579 -8.671 1.00 97.69 574 PHE A O 1
ATOM 4518 N N . TYR A 1 575 ? 0.728 -9.540 -9.632 1.00 96.25 575 TYR A N 1
ATOM 4519 C CA . TYR A 1 575 ? 0.429 -9.020 -10.968 1.00 96.25 575 TYR A CA 1
ATOM 4520 C C . TYR A 1 575 ? -1.062 -9.171 -11.308 1.00 96.25 575 TYR A C 1
ATOM 4522 O O . TYR A 1 575 ? -1.735 -10.068 -10.788 1.00 96.25 575 TYR A O 1
ATOM 4530 N N . SER A 1 576 ? -1.581 -8.339 -12.214 1.00 92.56 576 SER A N 1
ATOM 4531 C CA . SER A 1 576 ? -2.952 -8.439 -12.746 1.00 92.56 576 SER A CA 1
ATOM 4532 C C . SER A 1 576 ? -2.967 -8.564 -14.277 1.00 92.56 576 SER A C 1
ATOM 4534 O O . SER A 1 576 ? -2.616 -7.630 -14.988 1.00 92.56 576 SER A O 1
ATOM 4536 N N . PRO A 1 577 ? -3.435 -9.684 -14.853 1.00 88.50 577 PRO A N 1
ATOM 4537 C CA . PRO A 1 577 ? -3.537 -9.818 -16.310 1.00 88.50 577 PRO A CA 1
ATOM 4538 C C . PRO A 1 577 ? -4.469 -8.803 -16.988 1.00 88.50 577 PRO A C 1
ATOM 4540 O O . PRO A 1 577 ? -4.261 -8.459 -18.150 1.00 88.50 577 PRO A O 1
ATOM 4543 N N . GLY A 1 578 ? -5.507 -8.331 -16.294 1.00 81.81 578 GLY A N 1
ATOM 4544 C CA . GLY A 1 578 ? -6.419 -7.302 -16.788 1.00 81.81 578 GLY A CA 1
ATOM 4545 C C . GLY A 1 578 ? -5.956 -5.868 -16.556 1.00 81.81 578 GLY A C 1
ATOM 4546 O O . GLY A 1 578 ? -6.743 -4.964 -16.844 1.00 81.81 578 GLY A O 1
ATOM 4547 N N . GLU A 1 579 ? -4.714 -5.641 -16.128 1.00 78.56 579 GLU A N 1
ATOM 4548 C CA . GLU A 1 579 ? -4.107 -4.309 -16.057 1.00 78.56 579 GLU A CA 1
ATOM 4549 C C . GLU A 1 579 ? -4.363 -3.498 -17.330 1.00 78.56 579 GLU A C 1
ATOM 4551 O O . GLU A 1 579 ? -4.131 -3.973 -18.439 1.00 78.56 579 GLU A O 1
ATOM 4556 N N . GLU A 1 580 ? -4.851 -2.271 -17.194 1.00 76.81 580 GLU A N 1
ATOM 4557 C CA . GLU A 1 580 ? -5.063 -1.332 -18.291 1.00 76.81 580 GLU A CA 1
ATOM 4558 C C . GLU A 1 580 ? -3.808 -0.502 -18.566 1.00 76.81 580 GLU A C 1
ATOM 4560 O O . GLU A 1 580 ? -3.352 -0.442 -19.706 1.00 76.81 580 GLU A O 1
ATOM 4565 N N . VAL A 1 581 ? -3.188 0.084 -17.538 1.00 76.56 581 VAL A N 1
ATOM 4566 C CA . VAL A 1 581 ? -2.065 1.031 -17.700 1.00 76.56 581 VAL A CA 1
ATOM 4567 C C . VAL A 1 581 ? -0.845 0.376 -18.353 1.00 76.56 581 VAL A C 1
ATOM 4569 O O . VAL A 1 581 ? -0.173 0.963 -19.205 1.00 76.56 581 VAL A O 1
ATOM 4572 N N . VAL A 1 582 ? -0.588 -0.867 -17.965 1.00 79.75 582 VAL A N 1
ATOM 4573 C CA . VAL A 1 582 ? 0.580 -1.687 -18.320 1.00 79.75 582 VAL A CA 1
ATOM 4574 C C . VAL A 1 582 ? 0.187 -2.901 -19.167 1.00 79.75 582 VAL A C 1
ATOM 4576 O O . VAL A 1 582 ? 0.929 -3.878 -19.237 1.00 79.75 582 VAL A O 1
ATOM 4579 N N . GLU A 1 583 ? -0.982 -2.838 -19.813 1.00 83.19 583 GLU A N 1
ATOM 4580 C CA . GLU A 1 583 ? -1.485 -3.889 -20.698 1.00 83.19 583 GLU A CA 1
ATOM 4581 C C . GLU A 1 583 ? -0.462 -4.252 -21.784 1.00 83.19 583 GLU A C 1
ATOM 4583 O O . GLU A 1 583 ? 0.119 -3.372 -22.427 1.00 83.19 583 GLU A O 1
ATOM 4588 N N . ASN A 1 584 ? -0.275 -5.555 -22.012 1.00 86.56 584 ASN A N 1
ATOM 4589 C CA . ASN A 1 584 ? 0.656 -6.065 -23.016 1.00 86.56 584 ASN A CA 1
ATOM 4590 C C . ASN A 1 584 ? 0.354 -5.488 -24.400 1.00 86.56 584 ASN A C 1
ATOM 4592 O O . ASN A 1 584 ? -0.794 -5.492 -24.847 1.00 86.56 584 ASN A O 1
ATOM 4596 N N . ALA A 1 585 ? 1.403 -5.052 -25.095 1.00 79.25 585 ALA A N 1
ATOM 4597 C CA . ALA A 1 585 ? 1.295 -4.591 -26.469 1.00 79.25 585 ALA A CA 1
ATOM 4598 C C . ALA A 1 585 ? 0.813 -5.718 -27.399 1.00 79.25 585 ALA A C 1
ATOM 4600 O O . ALA A 1 585 ? 1.181 -6.888 -27.224 1.00 79.25 585 ALA A O 1
ATOM 4601 N N . THR A 1 586 ? 0.019 -5.368 -28.410 1.00 77.88 586 THR A N 1
ATOM 4602 C CA . THR A 1 586 ? -0.432 -6.294 -29.465 1.00 77.88 586 THR A CA 1
ATOM 4603 C C . THR A 1 586 ? 0.253 -6.015 -30.804 1.00 77.88 586 THR A C 1
ATOM 4605 O O . THR A 1 586 ? 0.807 -4.939 -31.022 1.00 77.88 586 THR A O 1
ATOM 4608 N N . GLU A 1 587 ? 0.244 -7.002 -31.707 1.00 70.44 587 GLU A N 1
ATOM 4609 C CA . GLU A 1 587 ? 0.898 -6.893 -33.016 1.00 70.44 587 GLU A CA 1
ATOM 4610 C C . GLU A 1 587 ? 0.344 -5.695 -33.811 1.00 70.44 587 GLU A C 1
ATOM 4612 O O . GLU A 1 587 ? -0.865 -5.571 -34.020 1.00 70.44 587 GLU A O 1
ATOM 4617 N N . GLY A 1 588 ? 1.236 -4.806 -34.261 1.00 62.38 588 GLY A N 1
ATOM 4618 C CA . GLY A 1 588 ? 0.885 -3.625 -35.056 1.00 62.38 588 GLY A CA 1
ATOM 4619 C C . GLY A 1 588 ? 0.465 -2.384 -34.256 1.00 62.38 588 GLY A C 1
ATOM 4620 O O . GLY A 1 588 ? 0.048 -1.395 -34.866 1.00 62.38 588 GLY A O 1
ATOM 4621 N N . GLU A 1 589 ? 0.566 -2.387 -32.922 1.00 64.75 589 GLU A N 1
ATOM 4622 C CA . GLU A 1 589 ? 0.394 -1.161 -32.135 1.00 64.75 589 GLU A CA 1
ATOM 4623 C C . GLU A 1 589 ? 1.532 -0.165 -32.404 1.00 64.75 589 GLU A C 1
ATOM 4625 O O . GLU A 1 589 ? 2.708 -0.459 -32.226 1.00 64.75 589 GLU A O 1
ATOM 4630 N N . THR A 1 590 ? 1.171 1.045 -32.844 1.00 62.12 590 THR A N 1
ATOM 4631 C CA . THR A 1 590 ? 2.114 2.137 -33.125 1.00 62.12 590 THR A CA 1
ATOM 4632 C C . THR A 1 590 ? 1.729 3.399 -32.369 1.00 62.12 590 THR A C 1
ATOM 4634 O O . THR A 1 590 ? 0.544 3.671 -32.135 1.00 62.12 590 THR A O 1
ATOM 4637 N N . VAL A 1 591 ? 2.734 4.221 -32.052 1.00 57.78 591 VAL A N 1
ATOM 4638 C CA . VAL A 1 591 ? 2.557 5.521 -31.380 1.00 57.78 591 VAL A CA 1
ATOM 4639 C C . VAL A 1 591 ? 1.589 6.428 -32.159 1.00 57.78 591 VAL A C 1
ATOM 4641 O O . VAL A 1 591 ? 0.787 7.148 -31.565 1.00 57.78 591 VAL A O 1
ATOM 4644 N N . SER A 1 592 ? 1.614 6.358 -33.494 1.00 54.19 592 SER A N 1
ATOM 4645 C CA . SER A 1 592 ? 0.834 7.197 -34.416 1.00 54.19 592 SER A CA 1
ATOM 4646 C C . SER A 1 592 ? -0.601 6.713 -34.680 1.00 54.19 592 SER A C 1
ATOM 4648 O O . SER A 1 592 ? -1.447 7.541 -35.009 1.00 54.19 592 SER A O 1
ATOM 4650 N N . GLY A 1 593 ? -0.890 5.408 -34.586 1.00 55.19 593 GLY A N 1
ATOM 4651 C CA . GLY A 1 593 ? -2.143 4.829 -35.097 1.00 55.19 593 GLY A CA 1
ATOM 4652 C C . GLY A 1 593 ? -3.287 4.703 -34.084 1.00 55.19 593 GLY A C 1
ATOM 4653 O O . GLY A 1 593 ? -4.428 5.007 -34.415 1.00 55.19 593 GLY A O 1
ATOM 4654 N N . ASN A 1 594 ? -2.992 4.267 -32.854 1.00 55.50 594 ASN A N 1
ATOM 4655 C CA . ASN A 1 594 ? -4.009 3.927 -31.839 1.00 55.50 594 ASN A CA 1
ATOM 4656 C C . ASN A 1 594 ? -3.703 4.488 -30.440 1.00 55.50 594 ASN A C 1
ATOM 4658 O O . ASN A 1 594 ? -4.561 4.456 -29.559 1.00 55.50 594 ASN A O 1
ATOM 4662 N N . LEU A 1 595 ? -2.491 5.003 -30.231 1.00 55.91 595 LEU A N 1
ATOM 4663 C CA . LEU A 1 595 ? -1.908 5.196 -28.906 1.00 55.91 595 LEU A CA 1
ATOM 4664 C C . LEU A 1 595 ? -2.044 6.639 -28.389 1.00 55.91 595 LEU A C 1
ATOM 4666 O O . LEU A 1 595 ? -2.427 6.856 -27.243 1.00 55.91 595 LEU A O 1
ATOM 4670 N N . LEU A 1 596 ? -1.881 7.635 -29.269 1.00 55.56 596 LEU A N 1
ATOM 4671 C CA . LEU A 1 596 ? -2.160 9.051 -28.977 1.00 55.56 596 LEU A CA 1
ATOM 4672 C C . LEU A 1 596 ? -3.632 9.321 -28.619 1.00 55.56 596 LEU A C 1
ATOM 4674 O O . LEU A 1 596 ? -3.910 10.178 -27.785 1.00 55.56 596 LEU A O 1
ATOM 4678 N N . ALA A 1 597 ? -4.578 8.584 -29.212 1.00 57.94 597 ALA A N 1
ATOM 4679 C CA . ALA A 1 597 ? -5.994 8.678 -28.847 1.00 57.94 597 ALA A CA 1
ATOM 4680 C C . ALA A 1 597 ? -6.241 8.183 -27.407 1.00 57.94 597 ALA A C 1
ATOM 4682 O O . ALA A 1 597 ? -6.958 8.835 -26.654 1.00 57.94 597 ALA A O 1
ATOM 4683 N N . ARG A 1 598 ? -5.574 7.092 -27.002 1.00 57.09 598 ARG A N 1
ATOM 4684 C CA . ARG A 1 598 ? -5.657 6.508 -25.649 1.00 57.09 598 ARG A CA 1
ATOM 4685 C C . ARG A 1 598 ? -4.944 7.370 -24.595 1.00 57.09 598 ARG A C 1
ATOM 4687 O O . ARG A 1 598 ? -5.440 7.518 -23.483 1.00 57.09 598 ARG A O 1
ATOM 4694 N N . LEU A 1 599 ? -3.840 8.029 -24.962 1.00 53.28 599 LEU A N 1
ATOM 4695 C CA . LEU A 1 599 ? -3.215 9.088 -24.153 1.00 53.28 599 LEU A CA 1
ATOM 4696 C C . LEU A 1 599 ? -4.104 10.335 -24.029 1.00 53.28 599 LEU A C 1
ATOM 4698 O O . LEU A 1 599 ? -4.170 10.935 -22.962 1.00 53.28 599 LEU A O 1
ATOM 4702 N N . GLY A 1 600 ? -4.811 10.725 -25.093 1.00 54.88 600 GLY A N 1
ATOM 4703 C CA . GLY A 1 600 ? -5.807 11.798 -25.041 1.00 54.88 600 GLY A CA 1
ATOM 4704 C C . GLY A 1 600 ? -6.950 11.489 -24.069 1.00 54.88 600 GLY A C 1
ATOM 4705 O O . GLY A 1 600 ? -7.421 12.381 -23.360 1.00 54.88 600 GLY A O 1
ATOM 4706 N N . ASP A 1 601 ? -7.355 10.224 -23.964 1.00 56.94 601 ASP A N 1
ATOM 4707 C CA . ASP A 1 601 ? -8.327 9.790 -22.961 1.00 56.94 601 ASP A CA 1
ATOM 4708 C C . ASP A 1 601 ? -7.760 9.823 -21.528 1.00 56.94 601 ASP A C 1
ATOM 4710 O O . ASP A 1 601 ? -8.460 10.247 -20.605 1.00 56.94 601 ASP A O 1
ATOM 4714 N N . PHE A 1 602 ? -6.483 9.462 -21.341 1.00 51.31 602 PHE A N 1
ATOM 4715 C CA . PHE A 1 602 ? -5.763 9.631 -20.069 1.00 51.31 602 PHE A CA 1
ATOM 4716 C C . PHE A 1 602 ? -5.693 11.110 -19.648 1.00 51.31 602 PHE A C 1
ATOM 4718 O O . PHE A 1 602 ? -6.103 11.463 -18.544 1.00 51.31 602 PHE A O 1
ATOM 4725 N N . MET A 1 603 ? -5.272 11.999 -20.555 1.00 49.31 603 MET A N 1
ATOM 4726 C CA . MET A 1 603 ? -5.153 13.443 -20.301 1.00 49.31 603 MET A CA 1
ATOM 4727 C C . MET A 1 603 ? -6.500 14.159 -20.129 1.00 49.31 603 MET A C 1
ATOM 4729 O O . MET A 1 603 ? -6.548 15.248 -19.562 1.00 49.31 603 MET A O 1
ATOM 4733 N N . SER A 1 604 ? -7.599 13.577 -20.618 1.00 45.81 604 SER A N 1
ATOM 4734 C CA . SER A 1 604 ? -8.949 14.138 -20.470 1.00 45.81 604 SER A CA 1
ATOM 4735 C C . SER A 1 604 ? -9.721 13.581 -19.272 1.00 45.81 604 SER A C 1
ATOM 4737 O O . SER A 1 604 ? -10.915 13.855 -19.144 1.00 45.81 604 SER A O 1
ATOM 4739 N N . GLY A 1 605 ? -9.063 12.812 -18.394 1.00 45.66 605 GLY A N 1
ATOM 4740 C CA . GLY A 1 605 ? -9.688 12.240 -17.199 1.00 45.66 605 GLY A CA 1
ATOM 4741 C C . GLY A 1 605 ? -10.745 11.174 -17.508 1.00 45.66 605 GLY A C 1
ATOM 4742 O O . GLY A 1 605 ? -11.551 10.847 -16.643 1.00 45.66 605 GLY A O 1
ATOM 4743 N N . LYS A 1 606 ? -10.761 10.624 -18.732 1.00 46.06 606 LYS A N 1
ATOM 4744 C CA . LYS A 1 606 ? -11.739 9.616 -19.184 1.00 46.06 606 LYS A CA 1
ATOM 4745 C C . LYS A 1 606 ? -11.348 8.177 -18.840 1.00 46.06 606 LYS A C 1
ATOM 4747 O O . LYS A 1 606 ? -12.021 7.242 -19.262 1.00 46.06 606 LYS A O 1
ATOM 4752 N N . GLY A 1 607 ? -10.278 7.993 -18.067 1.00 48.09 607 GLY A N 1
ATOM 4753 C CA . GLY A 1 607 ? -9.954 6.728 -17.408 1.00 48.09 607 GLY A CA 1
ATOM 4754 C C . GLY A 1 607 ? -9.485 5.586 -18.314 1.00 48.09 607 GLY A C 1
ATOM 4755 O O . GLY A 1 607 ? -9.207 4.512 -17.800 1.00 48.09 607 GLY A O 1
ATOM 4756 N N . THR A 1 608 ? -9.348 5.759 -19.632 1.00 50.62 608 THR A N 1
ATOM 4757 C CA . THR A 1 608 ? -8.924 4.674 -20.540 1.00 50.62 608 THR A CA 1
ATOM 4758 C C . THR A 1 608 ? -7.439 4.726 -20.888 1.00 50.62 608 THR A C 1
ATOM 4760 O O . THR A 1 608 ? -7.084 4.473 -22.037 1.00 50.62 608 THR A O 1
ATOM 4763 N N . GLY A 1 609 ? -6.565 4.986 -19.902 1.00 54.31 609 GLY A N 1
ATOM 4764 C CA . GLY A 1 609 ? -5.092 5.014 -20.022 1.00 54.31 609 GLY A CA 1
ATOM 4765 C C . GLY A 1 609 ? -4.438 3.672 -20.390 1.00 54.31 609 GLY A C 1
ATOM 4766 O O . GLY A 1 609 ? -3.373 3.335 -19.882 1.00 54.31 609 GLY A O 1
ATOM 4767 N N . ARG A 1 610 ? -5.083 2.893 -21.261 1.00 64.56 610 ARG A N 1
ATOM 4768 C CA . ARG A 1 610 ? -4.646 1.596 -21.749 1.00 64.56 610 ARG A CA 1
ATOM 4769 C C . ARG A 1 610 ? -3.319 1.723 -22.473 1.00 64.56 610 ARG A C 1
ATOM 4771 O O . ARG A 1 610 ? -3.191 2.581 -23.348 1.00 64.56 610 ARG A O 1
ATOM 4778 N N . HIS A 1 611 ? -2.390 0.822 -22.175 1.00 69.56 611 HIS A N 1
ATOM 4779 C CA . HIS A 1 611 ? -1.049 0.787 -22.769 1.00 69.56 611 HIS A CA 1
ATOM 4780 C C . HIS A 1 611 ? -0.233 2.067 -22.529 1.00 69.56 611 HIS A C 1
ATOM 4782 O O . HIS A 1 611 ? 0.722 2.330 -23.263 1.00 69.56 611 HIS A O 1
ATOM 4788 N N . ALA A 1 612 ? -0.578 2.882 -21.525 1.00 70.38 612 ALA A N 1
ATOM 4789 C CA . ALA A 1 612 ? 0.157 4.107 -21.228 1.00 70.38 612 ALA A CA 1
ATOM 4790 C C . ALA A 1 612 ? 1.646 3.820 -20.988 1.00 70.38 612 ALA A C 1
ATOM 4792 O O . ALA A 1 612 ? 2.481 4.507 -21.561 1.00 70.38 612 ALA A O 1
ATOM 4793 N N . TRP A 1 613 ? 1.990 2.758 -20.252 1.00 78.62 613 TRP A N 1
ATOM 4794 C CA . TRP A 1 613 ? 3.389 2.366 -20.041 1.00 78.62 613 TRP A CA 1
ATOM 4795 C C . TRP A 1 613 ? 4.081 1.915 -21.333 1.00 78.62 613 TRP A C 1
ATOM 4797 O O . TRP A 1 613 ? 5.149 2.414 -21.671 1.00 78.62 613 TRP A O 1
ATOM 4807 N N . VAL A 1 614 ? 3.436 1.039 -22.112 1.00 77.19 614 VAL A N 1
ATOM 4808 C CA . VAL A 1 614 ? 3.945 0.584 -23.421 1.00 77.19 614 VAL A CA 1
ATOM 4809 C C . VAL A 1 614 ? 4.212 1.777 -24.343 1.00 77.19 614 VAL A C 1
ATOM 4811 O O . VAL A 1 614 ? 5.210 1.805 -25.058 1.00 77.19 614 VAL A O 1
ATOM 4814 N N . THR A 1 615 ? 3.357 2.802 -24.286 1.00 74.00 615 THR A N 1
ATOM 4815 C CA . THR A 1 615 ? 3.529 4.044 -25.050 1.00 74.00 615 THR A CA 1
ATOM 4816 C C . THR A 1 615 ? 4.811 4.773 -24.707 1.00 74.00 615 THR A C 1
ATOM 4818 O O . THR A 1 615 ? 5.447 5.335 -25.595 1.00 74.00 615 THR A O 1
ATOM 4821 N N . GLN A 1 616 ? 5.188 4.773 -23.432 1.00 77.44 616 GLN A N 1
ATOM 4822 C CA . GLN A 1 616 ? 6.403 5.431 -22.977 1.00 77.44 616 GLN A CA 1
ATOM 4823 C C . GLN A 1 616 ? 7.654 4.701 -23.470 1.00 77.44 616 GLN A C 1
ATOM 4825 O O . GLN A 1 616 ? 8.654 5.360 -23.731 1.00 77.44 616 GLN A O 1
ATOM 4830 N N . GLU A 1 617 ? 7.591 3.378 -23.653 1.00 83.06 617 GLU A N 1
ATOM 4831 C CA . GLU A 1 617 ? 8.713 2.556 -24.124 1.00 83.06 617 GLU A CA 1
ATOM 4832 C C . GLU A 1 617 ? 8.831 2.513 -25.658 1.00 83.06 617 GLU A C 1
ATOM 4834 O O . GLU A 1 617 ? 9.907 2.768 -26.199 1.00 83.06 617 GLU A O 1
ATOM 4839 N N . ILE A 1 618 ? 7.729 2.279 -26.385 1.00 76.75 618 ILE A N 1
ATOM 4840 C CA . ILE A 1 618 ? 7.704 2.315 -27.864 1.00 76.75 618 ILE A CA 1
ATOM 4841 C C . ILE A 1 618 ? 7.838 3.763 -28.380 1.00 76.75 618 ILE A C 1
ATOM 4843 O O . ILE A 1 618 ? 8.276 4.006 -29.502 1.00 76.75 618 ILE A O 1
ATOM 4847 N N . GLY A 1 619 ? 7.490 4.754 -27.554 1.00 72.38 619 GLY A N 1
ATOM 4848 C CA . GLY A 1 619 ? 7.595 6.180 -27.867 1.00 72.38 619 GLY A CA 1
ATOM 4849 C C . GLY A 1 619 ? 8.995 6.785 -27.758 1.00 72.38 619 GLY A C 1
ATOM 4850 O O . GLY A 1 619 ? 9.184 7.908 -28.235 1.00 72.38 619 GLY A O 1
ATOM 4851 N N . LYS A 1 620 ? 9.975 6.078 -27.176 1.00 81.44 620 LYS A N 1
ATOM 4852 C CA . LYS A 1 620 ? 11.360 6.566 -27.051 1.00 81.44 620 LYS A CA 1
ATOM 4853 C C . LYS A 1 620 ? 11.924 6.936 -28.426 1.00 81.44 620 LYS A C 1
ATOM 4855 O O . LYS A 1 620 ? 11.847 6.147 -29.364 1.00 81.44 620 LYS A O 1
ATOM 4860 N N . GLY A 1 621 ? 12.435 8.160 -28.557 1.00 73.31 621 GLY A N 1
ATOM 4861 C CA . GLY A 1 621 ? 12.868 8.761 -29.828 1.00 73.31 621 GLY A CA 1
ATOM 4862 C C . GLY A 1 621 ? 11.862 9.672 -30.534 1.00 73.31 621 GLY A C 1
ATOM 4863 O O . GLY A 1 621 ? 12.256 10.466 -31.381 1.00 73.31 621 GLY A O 1
ATOM 4864 N N . CYS A 1 622 ? 10.580 9.657 -30.155 1.00 65.38 622 CYS A N 1
ATOM 4865 C CA . CYS A 1 622 ? 9.572 10.642 -30.581 1.00 65.38 622 CYS A CA 1
ATOM 4866 C C . CYS A 1 622 ? 9.441 10.901 -32.092 1.00 65.38 622 CYS A C 1
ATOM 4868 O O . CYS A 1 622 ? 9.238 12.034 -32.533 1.00 65.38 622 CYS A O 1
ATOM 4870 N N . LYS A 1 623 ? 9.463 9.848 -32.902 1.00 57.22 623 LYS A N 1
ATOM 4871 C CA . LYS A 1 623 ? 9.352 9.921 -34.368 1.00 57.22 623 LYS A CA 1
ATOM 4872 C C . LYS A 1 623 ? 8.140 10.705 -34.912 1.00 57.22 623 LYS A C 1
ATOM 4874 O O . LYS A 1 623 ? 8.130 11.123 -36.067 1.00 57.22 623 LYS A O 1
ATOM 4879 N N . ASN A 1 624 ? 7.105 10.911 -34.089 1.00 52.84 624 ASN A N 1
ATOM 4880 C CA . ASN A 1 624 ? 5.925 11.709 -34.413 1.00 52.84 624 ASN A CA 1
ATOM 4881 C C . ASN A 1 624 ? 5.962 13.083 -33.721 1.00 52.84 624 ASN A C 1
ATOM 4883 O O . ASN A 1 624 ? 5.886 13.170 -32.496 1.00 52.84 624 ASN A O 1
ATOM 4887 N N . PHE A 1 625 ? 5.944 14.153 -34.525 1.00 41.34 625 PHE A N 1
ATOM 4888 C CA . PHE A 1 625 ? 5.992 15.565 -34.101 1.00 41.34 625 PHE A CA 1
ATOM 4889 C C . PHE A 1 625 ? 4.957 15.953 -33.022 1.00 41.34 625 PHE A C 1
ATOM 4891 O O . PHE A 1 625 ? 5.228 16.806 -32.187 1.00 41.34 625 PHE A O 1
ATOM 4898 N N . ILE A 1 626 ? 3.775 15.322 -33.007 1.00 45.31 626 ILE A N 1
ATOM 4899 C CA . ILE A 1 626 ? 2.721 15.586 -32.007 1.00 45.31 626 ILE A CA 1
ATOM 4900 C C . ILE A 1 626 ? 3.009 14.859 -30.679 1.00 45.31 626 ILE A C 1
ATOM 4902 O O . ILE A 1 626 ? 2.739 15.402 -29.614 1.00 45.31 626 ILE A O 1
ATOM 4906 N N . ALA A 1 627 ? 3.597 13.660 -30.714 1.00 48.25 627 ALA A N 1
ATOM 4907 C CA . ALA A 1 627 ? 3.925 12.907 -29.503 1.00 48.25 627 ALA A CA 1
ATOM 4908 C C . ALA A 1 627 ? 5.109 13.543 -28.750 1.00 48.25 627 ALA A C 1
ATOM 4910 O O . ALA A 1 627 ? 5.047 13.709 -27.535 1.00 48.25 627 ALA A O 1
ATOM 4911 N N . GLY A 1 628 ? 6.137 13.989 -29.481 1.00 48.09 628 GLY A N 1
ATOM 4912 C CA . GLY A 1 628 ? 7.316 14.652 -28.911 1.00 48.09 628 GLY A CA 1
ATOM 4913 C C . GLY A 1 628 ? 7.126 16.097 -28.437 1.00 48.09 628 GLY A C 1
ATOM 4914 O O . GLY A 1 628 ? 8.058 16.652 -27.882 1.0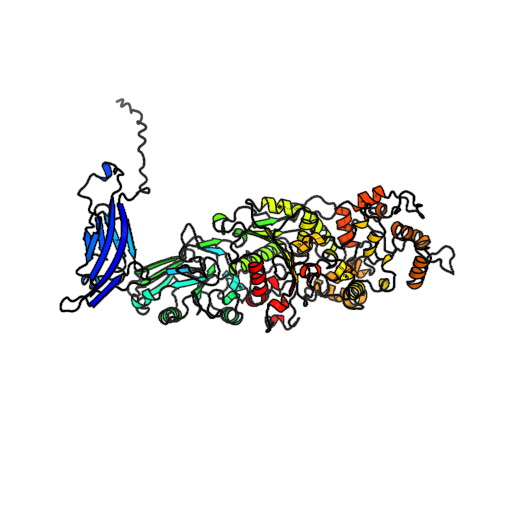0 48.09 628 GLY A O 1
ATOM 4915 N N . TRP A 1 629 ? 5.968 16.729 -28.676 1.00 41.56 629 TRP A N 1
ATOM 4916 C CA . TRP A 1 629 ? 5.687 18.105 -28.216 1.00 41.56 629 TRP A CA 1
ATOM 4917 C C . TRP A 1 629 ? 4.624 18.161 -27.107 1.00 41.56 629 TRP A C 1
ATOM 4919 O O . TRP A 1 629 ? 4.608 19.098 -26.315 1.00 41.56 629 TRP A O 1
ATOM 4929 N N . PHE A 1 630 ? 3.704 17.189 -27.056 1.00 45.28 630 PHE A N 1
ATOM 4930 C CA . PHE A 1 630 ? 2.574 17.200 -26.115 1.00 45.28 630 PHE A CA 1
ATOM 4931 C C . PHE A 1 630 ? 2.667 16.150 -24.998 1.00 45.28 630 PHE A C 1
ATOM 4933 O O . PHE A 1 630 ? 1.893 16.238 -24.049 1.00 45.28 630 PHE A O 1
ATOM 4940 N N . VAL A 1 631 ? 3.558 15.155 -25.111 1.00 50.56 631 VAL A N 1
ATOM 4941 C CA . VAL A 1 631 ? 3.622 14.006 -24.183 1.00 50.56 631 VAL A CA 1
ATOM 4942 C C . VAL A 1 631 ? 5.034 13.771 -23.639 1.00 50.56 631 VAL A C 1
ATOM 4944 O O . VAL A 1 631 ? 5.172 13.469 -22.460 1.00 50.56 631 VAL A O 1
ATOM 4947 N N . PHE A 1 632 ? 6.073 13.942 -24.460 1.00 60.19 632 PHE A N 1
ATOM 4948 C CA . PHE A 1 632 ? 7.474 13.759 -24.060 1.00 60.19 632 PHE A CA 1
ATOM 4949 C C . PHE A 1 632 ? 8.185 15.120 -24.043 1.00 60.19 632 PHE A C 1
ATOM 4951 O O . PHE A 1 632 ? 8.274 15.757 -25.086 1.00 60.19 632 PHE A O 1
ATOM 4958 N N . ASP A 1 633 ? 8.653 15.589 -22.881 1.00 52.31 633 ASP A N 1
ATOM 4959 C CA . ASP A 1 633 ? 9.156 16.968 -22.716 1.00 52.31 633 ASP A CA 1
ATOM 4960 C C . ASP A 1 633 ? 10.502 17.195 -23.437 1.00 52.31 633 ASP A C 1
ATOM 4962 O O . ASP A 1 633 ? 10.741 18.273 -23.972 1.00 52.31 633 ASP A O 1
ATOM 4966 N N . ASN A 1 634 ? 11.364 16.166 -23.541 1.00 58.41 634 ASN A N 1
ATOM 4967 C CA . ASN A 1 634 ? 12.518 16.165 -24.452 1.00 58.41 634 ASN A CA 1
ATOM 4968 C C . ASN A 1 634 ? 12.794 14.762 -25.008 1.00 58.41 634 ASN A C 1
ATOM 4970 O O . ASN A 1 634 ? 12.863 13.780 -24.277 1.00 58.41 634 ASN A O 1
ATOM 4974 N N . CYS A 1 635 ? 12.969 14.670 -26.321 1.00 64.12 635 CYS A N 1
ATOM 4975 C CA . CYS A 1 635 ? 13.088 13.406 -27.038 1.00 64.12 635 CYS A CA 1
ATOM 4976 C C . CYS A 1 635 ? 14.545 13.033 -27.281 1.00 64.12 635 CYS A C 1
ATOM 4978 O O . CYS A 1 635 ? 15.269 13.791 -27.930 1.00 64.12 635 CYS A O 1
ATOM 4980 N N . THR A 1 636 ? 14.953 11.856 -26.813 1.00 65.62 636 THR A N 1
ATOM 4981 C CA . THR A 1 636 ? 16.332 11.371 -26.918 1.00 65.62 636 THR A CA 1
ATOM 4982 C C . THR A 1 636 ? 16.346 9.951 -27.507 1.00 65.62 636 THR A C 1
ATOM 4984 O O . THR A 1 636 ? 15.534 9.110 -27.131 1.00 65.62 636 THR A O 1
ATOM 4987 N N . SER A 1 637 ? 17.252 9.695 -28.458 1.00 78.56 637 SER A N 1
ATOM 4988 C CA . SER A 1 637 ? 17.629 8.359 -28.962 1.00 78.56 637 SER A CA 1
ATOM 4989 C C . SER A 1 637 ? 16.491 7.333 -29.181 1.00 78.56 637 SER A C 1
ATOM 4991 O O . SER A 1 637 ? 15.477 7.680 -29.773 1.00 78.56 637 SER A O 1
ATOM 4993 N N . GLY A 1 638 ? 16.637 6.059 -28.797 1.00 85.94 638 GLY A N 1
ATOM 4994 C CA . GLY A 1 638 ? 15.566 5.054 -28.848 1.00 85.94 638 GLY A CA 1
ATOM 4995 C C . GLY A 1 638 ? 15.229 4.550 -30.252 1.00 85.94 638 GLY A C 1
ATOM 4996 O O . GLY A 1 638 ? 16.078 3.986 -30.939 1.00 85.94 638 GLY A O 1
ATOM 4997 N N . TRP A 1 639 ? 13.969 4.716 -30.660 1.00 86.44 639 TRP A N 1
ATOM 4998 C CA . TRP A 1 639 ? 13.432 4.274 -31.953 1.00 86.44 639 TRP A CA 1
ATOM 4999 C C . TRP A 1 639 ? 13.471 5.360 -33.036 1.00 86.44 639 TRP A C 1
ATOM 5001 O O . TRP A 1 639 ? 12.885 5.197 -34.111 1.00 86.44 639 TRP A O 1
ATOM 5011 N N . ASP A 1 640 ? 14.135 6.489 -32.798 1.00 85.56 640 ASP A N 1
ATOM 5012 C CA . ASP A 1 640 ? 14.433 7.409 -33.892 1.00 85.56 640 ASP A CA 1
ATOM 5013 C C . ASP A 1 640 ? 15.665 6.928 -34.657 1.00 85.56 640 ASP A C 1
ATOM 5015 O O . ASP A 1 640 ? 16.585 6.356 -34.077 1.00 85.56 640 ASP A O 1
ATOM 5019 N N . PHE A 1 641 ? 15.684 7.113 -35.972 1.00 88.50 641 PHE A N 1
ATOM 5020 C CA . PHE A 1 641 ? 16.814 6.675 -36.792 1.00 88.50 641 PHE A CA 1
ATOM 5021 C C . PHE A 1 641 ? 17.908 7.738 -36.812 1.00 88.50 641 PHE A C 1
ATOM 5023 O O . PHE A 1 641 ? 17.608 8.931 -36.828 1.00 88.50 641 PHE A O 1
ATOM 5030 N N . ASN A 1 642 ? 19.171 7.322 -36.924 1.00 88.31 642 ASN A N 1
ATOM 5031 C CA . ASN A 1 642 ? 20.237 8.279 -37.192 1.00 88.31 642 ASN A CA 1
ATOM 5032 C C . ASN A 1 642 ? 20.007 8.945 -38.568 1.00 88.31 642 ASN A C 1
ATOM 5034 O O . ASN A 1 642 ? 19.885 8.276 -39.602 1.00 88.31 642 ASN A O 1
ATOM 5038 N N . SER A 1 643 ? 19.902 10.276 -38.570 1.00 85.00 643 SER A N 1
ATOM 5039 C CA . SER A 1 643 ? 19.697 11.107 -39.760 1.00 85.00 643 SER A CA 1
ATOM 5040 C C . SER A 1 643 ? 20.894 12.000 -40.107 1.00 85.00 643 SER A C 1
ATOM 5042 O O . SER A 1 643 ? 20.794 12.821 -41.023 1.00 85.00 643 SER A O 1
ATOM 5044 N N . SER A 1 644 ? 22.008 11.883 -39.382 1.00 86.19 644 SER A N 1
ATOM 5045 C CA . SER A 1 644 ? 23.239 12.637 -39.626 1.00 86.19 644 SER A CA 1
ATOM 5046 C C . SER A 1 644 ? 23.811 12.285 -40.996 1.00 86.19 644 SER A C 1
ATOM 5048 O O . SER A 1 644 ? 24.157 11.141 -41.282 1.00 86.19 644 SER A O 1
ATOM 5050 N N . LEU A 1 645 ? 23.936 13.288 -41.871 1.00 83.50 645 LEU A N 1
ATOM 5051 C CA . LEU A 1 645 ? 24.476 13.083 -43.219 1.00 83.50 645 LEU A CA 1
ATOM 5052 C C . LEU A 1 645 ? 25.922 12.567 -43.200 1.00 83.50 645 LEU A C 1
ATOM 5054 O O . LEU A 1 645 ? 26.312 11.859 -44.126 1.00 83.50 645 LEU A O 1
ATOM 5058 N N . ASN A 1 646 ? 26.693 12.910 -42.163 1.00 85.81 646 ASN A N 1
ATOM 5059 C CA . ASN A 1 646 ? 28.067 12.443 -42.003 1.00 85.81 646 ASN A CA 1
ATOM 5060 C C . ASN A 1 646 ? 28.109 10.973 -41.566 1.00 85.81 646 ASN A C 1
ATOM 5062 O O . ASN A 1 646 ? 28.953 10.225 -42.047 1.00 85.81 646 ASN A O 1
ATOM 5066 N N . ASP A 1 647 ? 27.189 10.547 -40.698 1.00 88.69 647 ASP A N 1
ATOM 5067 C CA . ASP A 1 647 ? 27.144 9.161 -40.215 1.00 88.69 647 ASP A CA 1
ATOM 5068 C C . ASP A 1 647 ? 26.642 8.218 -41.302 1.00 88.69 647 ASP A C 1
ATOM 5070 O O . ASP A 1 647 ? 27.165 7.116 -41.474 1.00 88.69 647 ASP A O 1
ATOM 5074 N N . LEU A 1 648 ? 25.666 8.672 -42.099 1.00 89.88 648 LEU A N 1
ATOM 5075 C CA . LEU A 1 648 ? 25.084 7.901 -43.198 1.00 89.88 648 LEU A CA 1
ATOM 5076 C C . LEU A 1 648 ? 26.106 7.502 -44.275 1.00 89.88 648 LEU A C 1
ATOM 5078 O O . LEU A 1 648 ? 25.855 6.531 -44.985 1.00 89.88 648 LEU A O 1
ATOM 5082 N N . GLU A 1 649 ? 27.254 8.176 -44.384 1.00 88.88 649 GLU A N 1
ATOM 5083 C CA . GLU A 1 649 ? 28.371 7.708 -45.222 1.00 88.88 649 GLU A CA 1
ATOM 5084 C C . GLU A 1 649 ? 28.877 6.318 -44.794 1.00 88.88 649 GLU A C 1
ATOM 5086 O O . GLU A 1 649 ? 29.256 5.508 -45.640 1.00 88.88 649 GLU A O 1
ATOM 5091 N N . TYR A 1 650 ? 28.824 6.015 -43.494 1.00 88.50 650 TYR A N 1
ATOM 5092 C CA . TYR A 1 650 ? 29.323 4.773 -42.900 1.00 88.50 650 TYR A CA 1
ATOM 5093 C C . TYR A 1 650 ? 28.207 3.752 -42.649 1.00 88.50 650 TYR A C 1
ATOM 5095 O O . TYR A 1 650 ? 28.409 2.552 -42.834 1.00 88.50 650 TYR A O 1
ATOM 5103 N N . MET A 1 651 ? 27.013 4.212 -42.267 1.00 89.06 651 MET A N 1
ATOM 5104 C CA . MET A 1 651 ? 25.870 3.347 -41.922 1.00 89.06 651 MET A CA 1
ATOM 5105 C C . MET A 1 651 ? 24.743 3.331 -42.961 1.00 89.06 651 MET A C 1
ATOM 5107 O O . MET A 1 651 ? 23.641 2.849 -42.686 1.00 89.06 651 MET A O 1
ATOM 5111 N N . GLY A 1 652 ? 24.979 3.903 -44.137 1.00 89.56 652 GLY A N 1
ATOM 5112 C CA . GLY A 1 652 ? 23.989 4.042 -45.195 1.00 89.56 652 GLY A CA 1
ATOM 5113 C C . GLY A 1 652 ? 24.458 3.490 -46.534 1.00 89.56 652 GLY A C 1
ATOM 5114 O O . GLY A 1 652 ? 25.574 3.009 -46.707 1.00 89.56 652 GLY A O 1
ATOM 5115 N N . THR A 1 653 ? 23.565 3.561 -47.513 1.00 89.31 653 THR A N 1
ATOM 5116 C CA . THR A 1 653 ? 23.831 3.226 -48.908 1.00 89.31 653 THR A CA 1
ATOM 5117 C C . THR A 1 653 ? 23.903 4.499 -49.745 1.00 89.31 653 THR A C 1
ATOM 5119 O O . THR A 1 653 ? 23.122 5.433 -49.544 1.00 89.31 653 THR A O 1
ATOM 5122 N N . GLN A 1 654 ? 24.845 4.547 -50.685 1.00 88.44 654 GLN A N 1
ATOM 5123 C CA . GLN A 1 654 ? 24.987 5.665 -51.612 1.00 88.44 654 GLN A CA 1
ATOM 5124 C C . GLN A 1 654 ? 23.757 5.760 -52.525 1.00 88.44 654 GLN A C 1
ATOM 5126 O O . GLN A 1 654 ? 23.292 4.762 -53.081 1.00 88.44 654 GLN A O 1
ATOM 5131 N N . ASP A 1 655 ? 23.236 6.970 -52.708 1.00 85.88 655 ASP A N 1
ATOM 5132 C CA . ASP A 1 655 ? 22.144 7.231 -53.632 1.00 85.88 655 ASP A CA 1
ATOM 5133 C C . ASP A 1 655 ? 22.619 7.008 -55.078 1.00 85.88 655 ASP A C 1
ATOM 5135 O O . ASP A 1 655 ? 23.565 7.665 -55.526 1.00 85.88 655 ASP A O 1
ATOM 5139 N N . PRO A 1 656 ? 21.953 6.133 -55.853 1.00 84.19 656 PRO A N 1
ATOM 5140 C CA . PRO A 1 656 ? 22.377 5.824 -57.216 1.00 84.19 656 PRO A CA 1
ATOM 5141 C C . PRO A 1 656 ? 22.317 7.033 -58.163 1.00 84.19 656 PRO A C 1
ATOM 5143 O O . PRO A 1 656 ? 22.969 7.022 -59.205 1.00 84.19 656 PRO A O 1
ATOM 5146 N N . ASN A 1 657 ? 21.547 8.072 -57.824 1.00 89.50 657 ASN A N 1
ATOM 5147 C CA . ASN A 1 657 ? 21.398 9.282 -58.632 1.00 89.50 657 ASN A CA 1
ATOM 5148 C C . ASN A 1 657 ? 22.248 10.454 -58.122 1.00 89.50 657 ASN A C 1
ATOM 5150 O O . ASN A 1 657 ? 22.425 11.433 -58.850 1.00 89.50 657 ASN A O 1
ATOM 5154 N N . PHE A 1 658 ? 22.773 10.376 -56.895 1.00 86.00 658 PHE A N 1
ATOM 5155 C CA . PHE A 1 658 ? 23.502 11.466 -56.252 1.00 86.00 658 PHE A CA 1
ATOM 5156 C C . PHE A 1 658 ? 24.754 10.930 -55.531 1.00 86.00 658 PHE A C 1
ATOM 5158 O O . PHE A 1 658 ? 24.667 10.507 -54.382 1.00 86.00 658 PHE A O 1
ATOM 5165 N N . PRO A 1 659 ? 25.946 10.997 -56.155 1.00 80.25 659 PRO A N 1
ATOM 5166 C CA . PRO A 1 659 ? 27.149 10.300 -55.682 1.00 80.25 659 PRO A CA 1
ATOM 5167 C C . PRO A 1 659 ? 27.702 10.766 -54.322 1.00 80.25 659 PRO A C 1
ATOM 5169 O O . PRO A 1 659 ? 28.575 10.105 -53.778 1.00 80.25 659 PRO A O 1
ATOM 5172 N N . ASN A 1 660 ? 27.201 11.861 -53.748 1.00 83.00 660 ASN A N 1
ATOM 5173 C CA . ASN A 1 660 ? 27.601 12.344 -52.417 1.00 83.00 660 ASN A CA 1
ATOM 5174 C C . ASN A 1 660 ? 26.435 12.343 -51.417 1.00 83.00 660 ASN A C 1
ATOM 5176 O O . ASN A 1 660 ? 26.510 12.998 -50.382 1.00 83.00 660 ASN A O 1
ATOM 5180 N N . VAL A 1 661 ? 25.325 11.687 -51.753 1.00 86.31 661 VAL A N 1
ATOM 5181 C CA . VAL A 1 661 ? 24.172 11.561 -50.864 1.00 86.31 661 VAL A CA 1
ATOM 5182 C C . VAL A 1 661 ? 24.110 10.117 -50.418 1.00 86.31 661 VAL A C 1
ATOM 5184 O O . VAL A 1 661 ? 23.989 9.217 -51.244 1.00 86.31 661 VAL A O 1
ATOM 5187 N N . TYR A 1 662 ? 24.170 9.905 -49.113 1.00 89.31 662 TYR A N 1
ATOM 5188 C CA . TYR A 1 662 ? 23.926 8.607 -48.512 1.00 89.31 662 TYR A CA 1
ATOM 5189 C C . TYR A 1 662 ? 22.546 8.601 -47.874 1.00 89.31 662 TYR A C 1
ATOM 5191 O O . TYR A 1 662 ? 22.056 9.617 -47.378 1.00 89.31 662 TYR A O 1
ATOM 5199 N N . ARG A 1 663 ? 21.888 7.450 -47.932 1.00 89.12 663 ARG A N 1
ATOM 5200 C CA . ARG A 1 663 ? 20.581 7.222 -47.325 1.00 89.12 663 ARG A CA 1
ATOM 5201 C C . ARG A 1 663 ? 20.684 6.043 -46.378 1.00 89.12 663 ARG A C 1
ATOM 5203 O O . ARG A 1 663 ? 21.459 5.124 -46.625 1.00 89.12 663 ARG A O 1
ATOM 5210 N N . ARG A 1 664 ? 19.856 6.031 -45.336 1.00 91.38 664 ARG A N 1
ATOM 5211 C CA . ARG A 1 664 ? 19.728 4.877 -44.442 1.00 91.38 664 ARG A CA 1
ATOM 5212 C C . ARG A 1 664 ? 19.520 3.589 -45.247 1.00 91.38 664 ARG A C 1
ATOM 5214 O O . ARG A 1 664 ? 18.760 3.582 -46.220 1.00 91.38 664 ARG A O 1
ATOM 5221 N N . TYR A 1 665 ? 20.173 2.502 -44.837 1.00 93.31 665 TYR A N 1
ATOM 5222 C CA . TYR A 1 665 ? 19.929 1.190 -45.432 1.00 93.31 665 TYR A CA 1
ATOM 5223 C C . TYR A 1 665 ? 18.446 0.811 -45.344 1.00 93.31 665 TYR A C 1
ATOM 5225 O O . TYR A 1 665 ? 17.797 1.043 -44.326 1.00 93.31 665 TYR A O 1
ATOM 5233 N N . SER A 1 666 ? 17.913 0.183 -46.394 1.00 93.88 666 SER A N 1
ATOM 5234 C CA . SER A 1 666 ? 16.671 -0.592 -46.264 1.00 93.88 666 SER A CA 1
ATOM 5235 C C . SER A 1 666 ? 16.914 -1.812 -45.360 1.00 93.88 666 SER A C 1
ATOM 5237 O O . SER A 1 666 ? 18.070 -2.221 -45.228 1.00 93.88 666 SER A O 1
ATOM 5239 N N . PRO A 1 667 ? 15.874 -2.437 -44.780 1.00 95.12 667 PRO A N 1
ATOM 5240 C CA . PRO A 1 667 ? 16.051 -3.620 -43.934 1.00 95.12 667 PRO A CA 1
ATOM 5241 C C . PRO A 1 667 ? 16.890 -4.731 -44.589 1.00 95.12 667 PRO A C 1
ATOM 5243 O O . PRO A 1 667 ? 17.821 -5.264 -43.988 1.00 95.12 667 PRO A O 1
ATOM 5246 N N . GLU A 1 668 ? 16.631 -5.021 -45.866 1.00 95.19 668 GLU A N 1
ATOM 5247 C CA . GLU A 1 668 ? 17.360 -6.050 -46.617 1.00 95.19 668 GLU A CA 1
ATOM 5248 C C . GLU A 1 668 ? 18.815 -5.659 -46.908 1.00 95.19 668 GLU A C 1
ATOM 5250 O O . GLU A 1 668 ? 19.733 -6.480 -46.810 1.00 95.19 668 GLU A O 1
ATOM 5255 N N . ALA A 1 669 ? 19.049 -4.384 -47.226 1.00 94.69 669 ALA A N 1
ATOM 5256 C CA . ALA A 1 669 ? 20.398 -3.883 -47.444 1.00 94.69 669 ALA A CA 1
ATOM 5257 C C . ALA A 1 669 ? 21.205 -3.854 -46.137 1.00 94.69 669 ALA A C 1
ATOM 5259 O O . ALA A 1 669 ? 22.389 -4.173 -46.164 1.00 94.69 669 ALA A O 1
ATOM 5260 N N . ALA A 1 670 ? 20.569 -3.559 -44.999 1.00 95.56 670 ALA A N 1
ATOM 5261 C CA . ALA A 1 670 ? 21.199 -3.605 -43.683 1.00 95.56 670 ALA A CA 1
ATOM 5262 C C . ALA A 1 670 ? 21.619 -5.038 -43.316 1.00 95.56 670 ALA A C 1
ATOM 5264 O O . ALA A 1 670 ? 22.768 -5.259 -42.942 1.00 95.56 670 ALA A O 1
ATOM 5265 N N . ARG A 1 671 ? 20.740 -6.035 -43.515 1.00 95.69 671 ARG A N 1
ATOM 5266 C CA . ARG A 1 671 ? 21.081 -7.465 -43.341 1.00 95.69 671 ARG A CA 1
ATOM 5267 C C . ARG A 1 671 ? 22.274 -7.872 -44.199 1.00 95.69 671 ARG A C 1
ATOM 5269 O O . ARG A 1 671 ? 23.206 -8.505 -43.709 1.00 95.69 671 ARG A O 1
ATOM 5276 N N . SER A 1 672 ? 22.251 -7.476 -45.471 1.00 95.44 672 SER A N 1
ATOM 5277 C CA . SER A 1 672 ? 23.343 -7.751 -46.408 1.00 95.44 672 SER A CA 1
ATOM 5278 C C . SER A 1 672 ? 24.646 -7.079 -45.966 1.00 95.44 672 SER A C 1
ATOM 5280 O O . SER A 1 672 ? 25.699 -7.708 -46.006 1.00 95.44 672 SER A O 1
ATOM 5282 N N . ALA A 1 673 ? 24.585 -5.829 -45.501 1.00 94.38 673 ALA A N 1
ATOM 5283 C CA . ALA A 1 673 ? 25.741 -5.073 -45.031 1.00 94.38 673 ALA A CA 1
ATOM 5284 C C . ALA A 1 673 ? 26.370 -5.679 -43.764 1.00 94.38 673 ALA A C 1
ATOM 5286 O O . ALA A 1 673 ? 27.595 -5.749 -43.670 1.00 94.38 673 ALA A O 1
ATOM 5287 N N . ILE A 1 674 ? 25.554 -6.172 -42.825 1.00 95.12 674 ILE A N 1
ATOM 5288 C CA . ILE A 1 674 ? 26.033 -6.912 -41.645 1.00 95.12 674 ILE A CA 1
ATOM 5289 C C . ILE A 1 674 ? 26.698 -8.221 -42.083 1.00 95.12 674 ILE A C 1
ATOM 5291 O O . ILE A 1 674 ? 27.828 -8.503 -41.691 1.00 95.12 674 ILE A O 1
ATOM 5295 N N . ALA A 1 675 ? 26.047 -9.001 -42.954 1.00 94.88 675 ALA A N 1
ATOM 5296 C CA . ALA A 1 675 ? 26.581 -10.277 -43.436 1.00 94.88 675 ALA A CA 1
ATOM 5297 C C . ALA A 1 675 ? 27.902 -10.127 -44.217 1.00 94.88 675 ALA A C 1
ATOM 5299 O O . ALA A 1 675 ? 28.752 -11.015 -44.178 1.00 94.88 675 ALA A O 1
ATOM 5300 N N . LEU A 1 676 ? 28.078 -9.005 -44.921 1.00 94.31 676 LEU A N 1
ATOM 5301 C CA . LEU A 1 676 ? 29.304 -8.660 -45.645 1.00 94.31 676 LEU A CA 1
ATOM 5302 C C . LEU A 1 676 ? 30.365 -7.983 -44.760 1.00 94.31 676 LEU A C 1
ATOM 5304 O O . LEU A 1 676 ? 31.484 -7.770 -45.226 1.00 94.31 676 LEU A O 1
ATOM 5308 N N . GLY A 1 677 ? 30.034 -7.635 -43.513 1.00 90.06 677 GLY A N 1
ATOM 5309 C CA . GLY A 1 677 ? 30.922 -6.934 -42.583 1.00 90.06 677 GLY A CA 1
ATOM 5310 C C . GLY A 1 677 ? 31.164 -5.459 -42.918 1.00 90.06 677 GLY A C 1
ATOM 5311 O O . GLY A 1 677 ? 32.056 -4.851 -42.333 1.00 90.06 677 GLY A O 1
ATOM 5312 N N . THR A 1 678 ? 30.401 -4.871 -43.847 1.00 89.19 678 THR A N 1
ATOM 5313 C CA . THR A 1 678 ? 30.476 -3.430 -44.144 1.00 89.19 678 THR A CA 1
ATOM 5314 C C . THR A 1 678 ? 29.807 -2.604 -43.052 1.00 89.19 678 THR A C 1
ATOM 5316 O O . THR A 1 678 ? 30.289 -1.526 -42.727 1.00 89.19 678 THR A O 1
ATOM 5319 N N . LEU A 1 679 ? 28.732 -3.130 -42.455 1.00 92.56 679 LEU A N 1
ATOM 5320 C CA . LEU A 1 679 ? 28.163 -2.626 -41.208 1.00 92.56 679 LEU A CA 1
ATOM 5321 C C . LEU A 1 679 ? 28.671 -3.512 -40.061 1.00 92.56 679 LEU A C 1
ATOM 5323 O O . LEU A 1 679 ? 27.990 -4.445 -39.638 1.00 92.56 679 LEU A O 1
ATOM 5327 N N . SER A 1 680 ? 29.920 -3.288 -39.649 1.00 91.75 680 SER A N 1
ATOM 5328 C CA . SER A 1 680 ? 30.579 -4.050 -38.581 1.00 91.75 680 SER A CA 1
ATOM 5329 C C . SER A 1 680 ? 30.157 -3.572 -37.188 1.00 91.75 680 SER A C 1
ATOM 5331 O O . SER A 1 680 ? 29.646 -2.464 -37.043 1.00 91.75 680 SER A O 1
ATOM 5333 N N . GLU A 1 681 ? 30.427 -4.374 -36.153 1.00 91.44 681 GLU A N 1
ATOM 5334 C CA . GLU A 1 681 ? 30.205 -3.984 -34.749 1.00 91.44 681 GLU A CA 1
ATOM 5335 C C . GLU A 1 681 ? 30.873 -2.644 -34.413 1.00 91.44 681 GLU A C 1
ATOM 5337 O O . GLU A 1 681 ? 30.256 -1.802 -33.775 1.00 91.44 681 GLU A O 1
ATOM 5342 N N . GLU A 1 682 ? 32.083 -2.409 -34.930 1.00 90.25 682 GLU A N 1
ATOM 5343 C CA . GLU A 1 682 ? 32.843 -1.166 -34.744 1.00 90.25 682 GLU A CA 1
ATOM 5344 C C . GLU A 1 682 ? 32.158 0.051 -35.396 1.00 90.25 682 GLU A C 1
ATOM 5346 O O . GLU A 1 682 ? 32.180 1.151 -34.851 1.00 90.25 682 GLU A O 1
ATOM 5351 N N . VAL A 1 683 ? 31.514 -0.132 -36.556 1.00 90.81 683 VAL A N 1
ATOM 5352 C CA . VAL A 1 683 ? 30.721 0.933 -37.197 1.00 90.81 683 VAL A CA 1
ATOM 5353 C C . VAL A 1 683 ? 29.431 1.173 -36.409 1.00 90.81 683 VAL A C 1
ATOM 5355 O O . VAL A 1 683 ? 29.066 2.317 -36.150 1.00 90.81 683 VAL A O 1
ATOM 5358 N N . ILE A 1 684 ? 28.738 0.112 -35.992 1.00 92.44 684 ILE A N 1
ATOM 5359 C CA . ILE A 1 684 ? 27.478 0.238 -35.246 1.00 92.44 684 ILE A CA 1
ATOM 5360 C C . ILE A 1 684 ? 27.726 0.902 -33.883 1.00 92.44 684 ILE A C 1
ATOM 5362 O O . ILE A 1 684 ? 26.953 1.773 -33.484 1.00 92.44 684 ILE A O 1
ATOM 5366 N N . SER A 1 685 ? 28.812 0.549 -33.189 1.00 91.56 685 SER A N 1
ATOM 5367 C CA . SER A 1 685 ? 29.162 1.140 -31.896 1.00 91.56 685 SER A CA 1
ATOM 5368 C C . SER A 1 685 ? 29.510 2.619 -32.014 1.00 91.56 685 SER A C 1
ATOM 5370 O O . SER A 1 685 ? 29.104 3.398 -31.161 1.00 91.56 685 SER A O 1
ATOM 5372 N N . GLN A 1 686 ? 30.255 3.006 -33.057 1.00 90.56 686 GLN A N 1
ATOM 5373 C CA . GLN A 1 686 ? 30.758 4.373 -33.199 1.00 90.56 686 GLN A CA 1
ATOM 5374 C C . GLN A 1 686 ? 29.746 5.345 -33.790 1.00 90.56 686 GLN A C 1
ATOM 5376 O O . GLN A 1 686 ? 29.965 6.536 -33.663 1.00 90.56 686 GLN A O 1
ATOM 5381 N N . PHE A 1 687 ? 28.673 4.896 -34.440 1.00 89.44 687 PHE A N 1
ATOM 5382 C CA . PHE A 1 687 ? 27.737 5.836 -35.065 1.00 89.44 687 PHE A CA 1
ATOM 5383 C C . PHE A 1 687 ? 26.265 5.601 -34.713 1.00 89.44 687 PHE A C 1
ATOM 5385 O O . PHE A 1 687 ? 25.464 6.513 -34.872 1.00 89.44 687 PHE A O 1
ATOM 5392 N N . GLY A 1 688 ? 25.891 4.402 -34.249 1.00 89.12 688 GLY A N 1
ATOM 5393 C CA . GLY A 1 688 ? 24.506 4.057 -33.916 1.00 89.12 688 GLY A CA 1
ATOM 5394 C C . GLY A 1 688 ? 23.562 4.062 -35.127 1.00 89.12 688 GLY A C 1
ATOM 5395 O O . GLY A 1 688 ? 23.439 5.034 -35.858 1.00 89.12 688 GLY A O 1
ATOM 5396 N N . PHE A 1 689 ? 22.819 2.978 -35.362 1.00 92.56 689 PHE A N 1
ATOM 5397 C CA . PHE A 1 689 ? 21.775 3.017 -36.404 1.00 92.56 689 PHE A CA 1
ATOM 5398 C C . PHE A 1 689 ? 20.547 3.847 -35.971 1.00 92.56 689 PHE A C 1
ATOM 5400 O O . PHE A 1 689 ? 19.747 4.306 -36.792 1.00 92.56 689 PHE A O 1
ATOM 5407 N N . PHE A 1 690 ? 20.408 4.024 -34.659 1.00 90.88 690 PHE A N 1
ATOM 5408 C CA . PHE A 1 690 ? 19.427 4.856 -33.980 1.00 90.88 690 PHE A CA 1
ATOM 5409 C C . PHE A 1 690 ? 19.993 6.264 -33.747 1.00 90.88 690 PHE A C 1
ATOM 5411 O O . PHE A 1 690 ? 21.206 6.459 -33.782 1.00 90.88 690 PHE A O 1
ATOM 5418 N N . ARG A 1 691 ? 19.126 7.254 -33.518 1.00 87.50 691 ARG A N 1
ATOM 5419 C CA . ARG A 1 691 ? 19.534 8.628 -33.205 1.00 87.50 691 ARG A CA 1
ATOM 5420 C C . ARG A 1 691 ? 20.469 8.615 -32.003 1.00 87.50 691 ARG A C 1
ATOM 5422 O O . ARG A 1 691 ? 20.151 7.994 -30.991 1.00 87.50 691 ARG A O 1
ATOM 5429 N N . GLU A 1 692 ? 21.592 9.313 -32.108 1.00 85.75 692 GLU A N 1
ATOM 5430 C CA . GLU A 1 692 ? 22.601 9.317 -31.053 1.00 85.75 692 GLU A CA 1
ATOM 5431 C C . GLU A 1 692 ? 22.013 9.684 -29.680 1.00 85.75 692 GLU A C 1
ATOM 5433 O O . GLU A 1 692 ? 21.018 10.409 -29.553 1.00 85.75 692 GLU A O 1
ATOM 5438 N N . PHE A 1 693 ? 22.634 9.142 -28.634 1.00 86.25 693 PHE A N 1
ATOM 5439 C CA . PHE A 1 693 ? 22.259 9.426 -27.257 1.00 86.25 693 PHE A CA 1
ATOM 5440 C C . PHE A 1 693 ? 22.479 10.908 -26.971 1.00 86.25 693 PHE A C 1
ATOM 5442 O O . PHE A 1 693 ? 23.561 11.444 -27.190 1.00 86.25 693 PHE A O 1
ATOM 5449 N N . SER A 1 694 ? 21.453 11.562 -26.441 1.00 76.19 694 SER A N 1
ATOM 5450 C CA . SER A 1 694 ? 21.480 12.982 -26.110 1.00 76.19 694 SER A CA 1
ATOM 5451 C C . SER A 1 694 ? 20.902 13.197 -24.722 1.00 76.19 694 SER A C 1
ATOM 5453 O O . SER A 1 694 ? 19.960 12.507 -24.339 1.00 76.19 694 SER A O 1
ATOM 5455 N N . HIS A 1 695 ? 21.420 14.184 -23.997 1.00 69.00 695 HIS A N 1
ATOM 5456 C CA . HIS A 1 695 ? 20.867 14.574 -22.704 1.00 69.00 695 HIS A CA 1
ATOM 5457 C C . HIS A 1 695 ? 19.568 15.375 -22.883 1.00 69.00 695 HIS A C 1
ATOM 5459 O O . HIS A 1 695 ? 19.450 16.189 -23.805 1.00 69.00 695 HIS A O 1
ATOM 5465 N N . PHE A 1 696 ? 18.612 15.211 -21.965 1.00 59.47 696 PHE A N 1
ATOM 5466 C CA . PHE A 1 696 ? 17.316 15.908 -22.010 1.00 59.47 696 PHE A CA 1
ATOM 5467 C C . PHE A 1 696 ? 17.424 17.433 -21.975 1.00 59.47 696 PHE A C 1
ATOM 5469 O O . PHE A 1 696 ? 16.552 18.111 -22.498 1.00 59.47 696 PHE A O 1
ATOM 5476 N N . ALA A 1 697 ? 18.499 17.996 -21.414 1.00 56.72 697 ALA A N 1
ATOM 5477 C CA . ALA A 1 697 ? 18.698 19.450 -21.343 1.00 56.72 697 ALA A CA 1
ATOM 5478 C C . ALA A 1 697 ? 19.060 20.118 -22.693 1.00 56.72 697 ALA A C 1
ATOM 5480 O O . ALA A 1 697 ? 19.513 21.263 -22.708 1.00 56.72 697 ALA A O 1
ATOM 5481 N N . GLY A 1 698 ? 18.881 19.420 -23.821 1.00 49.94 698 GLY A N 1
ATOM 5482 C CA . GLY A 1 698 ? 18.944 20.004 -25.163 1.00 49.94 698 GLY A CA 1
ATOM 5483 C C . GLY A 1 698 ? 20.348 20.170 -25.745 1.00 49.94 698 GLY A C 1
ATOM 5484 O O . GLY A 1 698 ? 20.518 20.928 -26.698 1.00 49.94 698 GLY A O 1
ATOM 5485 N N . ASN A 1 699 ? 21.358 19.484 -25.201 1.00 54.16 699 ASN A N 1
ATOM 5486 C CA . ASN A 1 699 ? 22.706 19.498 -25.764 1.00 54.16 699 ASN A CA 1
ATOM 5487 C C . ASN A 1 699 ? 23.088 18.107 -26.298 1.00 54.16 699 ASN A C 1
ATOM 5489 O O . ASN A 1 699 ? 23.563 17.253 -25.551 1.00 54.16 699 ASN A O 1
ATOM 5493 N N . GLU A 1 700 ? 22.886 17.897 -27.605 1.00 52.09 700 GLU A N 1
ATOM 5494 C CA . GLU A 1 700 ? 23.154 16.632 -28.320 1.00 52.09 700 GLU A CA 1
ATOM 5495 C C . GLU A 1 700 ? 24.611 16.146 -28.173 1.00 52.09 700 GLU A C 1
ATOM 5497 O O . GLU A 1 700 ? 24.887 14.966 -28.320 1.00 52.09 700 GLU A O 1
ATOM 5502 N N . SER A 1 701 ? 25.541 17.027 -27.786 1.00 60.88 701 SER A N 1
ATOM 5503 C CA . SER A 1 701 ? 26.971 16.716 -27.639 1.00 60.88 701 SER A CA 1
ATOM 5504 C C . SER A 1 701 ? 27.389 16.038 -26.325 1.00 60.88 701 SER A C 1
ATOM 5506 O O . SER A 1 701 ? 28.552 15.662 -26.191 1.00 60.88 701 SER A O 1
ATOM 5508 N N . GLN A 1 702 ? 26.498 15.893 -25.337 1.00 74.12 702 GLN A N 1
ATOM 5509 C CA . GLN A 1 702 ? 26.916 15.504 -23.981 1.00 74.12 702 GLN A CA 1
ATOM 5510 C C . GLN A 1 702 ? 27.310 14.025 -23.838 1.00 74.12 702 GLN A C 1
ATOM 5512 O O . GLN A 1 702 ? 28.156 13.719 -23.002 1.00 74.12 702 GLN A O 1
ATOM 5517 N N . TYR A 1 703 ? 26.740 13.137 -24.657 1.00 85.88 703 TYR A N 1
ATOM 5518 C CA . TYR A 1 703 ? 27.040 11.698 -24.645 1.00 85.88 703 TYR A CA 1
ATOM 5519 C C . TYR A 1 703 ? 27.804 11.224 -25.888 1.00 85.88 703 TYR A C 1
ATOM 5521 O O . TYR A 1 703 ? 27.911 10.023 -26.133 1.00 85.88 703 TYR A O 1
ATOM 5529 N N . ALA A 1 704 ? 28.362 12.154 -26.671 1.00 84.19 704 ALA A N 1
ATOM 5530 C CA . ALA A 1 704 ? 29.153 11.831 -27.859 1.00 84.19 704 ALA A CA 1
ATOM 5531 C C . ALA A 1 704 ? 30.390 10.970 -27.525 1.00 84.19 704 ALA A C 1
ATOM 5533 O O . ALA A 1 704 ? 30.848 10.178 -28.344 1.00 84.19 704 ALA A O 1
ATOM 5534 N N . ASP A 1 705 ? 30.914 11.077 -26.300 1.00 87.38 705 ASP A N 1
ATOM 5535 C CA . ASP A 1 705 ? 32.016 10.250 -25.808 1.00 87.38 705 ASP A CA 1
ATOM 5536 C C . ASP A 1 705 ? 31.663 8.756 -25.730 1.00 87.38 705 ASP A C 1
ATOM 5538 O O . ASP A 1 705 ? 32.555 7.925 -25.894 1.00 87.38 705 ASP A O 1
ATOM 5542 N N . LEU A 1 706 ? 30.385 8.391 -25.564 1.00 91.75 706 LEU A N 1
ATOM 5543 C CA . LEU A 1 706 ? 29.941 6.990 -25.555 1.00 91.75 706 LEU A CA 1
ATOM 5544 C C . LEU A 1 706 ? 30.219 6.268 -26.880 1.00 91.75 706 LEU A C 1
ATOM 5546 O O . LEU A 1 706 ? 30.436 5.055 -26.880 1.00 91.75 706 LEU A O 1
ATOM 5550 N N . TYR A 1 707 ? 30.283 7.010 -27.984 1.00 90.75 707 TYR A N 1
ATOM 5551 C CA . TYR A 1 707 ? 30.487 6.506 -29.342 1.00 90.75 707 TYR A CA 1
ATOM 5552 C C . TYR A 1 707 ? 31.973 6.345 -29.714 1.00 90.75 707 TYR A C 1
ATOM 5554 O O . TYR A 1 707 ? 32.331 6.223 -30.883 1.00 90.75 707 TYR A O 1
ATOM 5562 N N . ALA A 1 708 ? 32.876 6.319 -28.727 1.00 90.69 708 ALA A N 1
ATOM 5563 C CA . ALA A 1 708 ? 34.275 5.961 -28.953 1.00 90.69 708 ALA A CA 1
ATOM 5564 C C . ALA A 1 708 ? 34.426 4.519 -29.501 1.00 90.69 708 ALA A C 1
ATOM 5566 O O . ALA A 1 708 ? 33.559 3.674 -29.253 1.00 90.69 708 ALA A O 1
ATOM 5567 N N . PRO A 1 709 ? 35.548 4.183 -30.164 1.00 89.12 709 PRO A N 1
ATOM 5568 C CA . PRO A 1 709 ? 35.835 2.820 -30.613 1.00 89.12 709 PRO A CA 1
ATOM 5569 C C . PRO A 1 709 ? 35.693 1.753 -29.513 1.00 89.12 709 PRO A C 1
ATOM 5571 O O . PRO A 1 709 ? 35.892 2.033 -28.324 1.00 89.12 709 PRO A O 1
ATOM 5574 N N . ILE A 1 710 ? 35.390 0.508 -29.896 1.00 88.56 710 ILE A N 1
ATOM 5575 C CA . ILE A 1 710 ? 35.306 -0.627 -28.952 1.00 88.56 710 ILE A CA 1
ATOM 5576 C C . ILE A 1 710 ? 36.700 -0.934 -28.395 1.00 88.56 710 ILE A C 1
ATOM 5578 O O . ILE A 1 710 ? 36.885 -1.141 -27.196 1.00 88.56 710 ILE A O 1
ATOM 5582 N N . ASN A 1 711 ? 37.705 -0.940 -29.273 1.00 75.00 711 ASN A N 1
ATOM 5583 C CA . ASN A 1 711 ? 39.088 -1.233 -28.920 1.00 75.00 711 ASN A CA 1
ATOM 5584 C C . ASN A 1 711 ? 39.959 0.030 -29.034 1.00 75.00 711 ASN A C 1
ATOM 5586 O O . ASN A 1 711 ? 39.914 0.690 -30.069 1.00 75.00 711 ASN A O 1
ATOM 5590 N N . PRO A 1 712 ? 40.865 0.314 -28.076 1.00 65.00 712 PRO A N 1
ATOM 5591 C CA . PRO A 1 712 ? 41.812 1.436 -28.173 1.00 65.00 712 PRO A CA 1
ATOM 5592 C C . PRO A 1 712 ? 42.747 1.380 -29.398 1.00 65.00 712 PRO A C 1
ATOM 5594 O O . PRO A 1 712 ? 43.338 2.386 -29.778 1.00 65.00 712 PRO A O 1
ATOM 5597 N N . GLY A 1 713 ? 42.920 0.191 -29.992 1.00 62.31 713 GLY A N 1
ATOM 5598 C CA . GLY A 1 713 ? 43.654 -0.030 -31.245 1.00 62.31 713 GLY A CA 1
ATOM 5599 C C . GLY A 1 713 ? 42.767 -0.142 -32.492 1.00 62.31 713 GLY A C 1
ATOM 5600 O O . GLY A 1 713 ? 43.291 -0.414 -33.573 1.00 62.31 713 GLY A O 1
ATOM 5601 N N . GLY A 1 714 ? 41.448 0.017 -32.350 1.00 60.97 714 GLY A N 1
ATOM 5602 C CA . GLY A 1 714 ? 40.522 0.163 -33.468 1.00 60.97 714 GLY A CA 1
ATOM 5603 C C . GLY A 1 714 ? 40.797 1.463 -34.224 1.00 60.97 714 GLY A C 1
ATOM 5604 O O . GLY A 1 714 ? 41.328 2.426 -33.668 1.00 60.97 714 GLY A O 1
ATOM 5605 N N . ALA A 1 715 ? 40.482 1.497 -35.517 1.00 63.28 715 ALA A N 1
ATOM 5606 C CA . ALA A 1 715 ? 40.535 2.748 -36.259 1.00 63.28 715 ALA A CA 1
ATOM 5607 C C . ALA A 1 715 ? 39.348 3.615 -35.820 1.00 63.28 715 ALA A C 1
ATOM 5609 O O . ALA A 1 715 ? 38.213 3.151 -35.893 1.00 63.28 715 ALA A O 1
ATOM 5610 N N . ASN A 1 716 ? 39.597 4.860 -35.400 1.00 71.06 716 ASN A N 1
ATOM 5611 C CA . ASN A 1 716 ? 38.551 5.883 -35.413 1.00 71.06 716 ASN A CA 1
ATOM 5612 C C . ASN A 1 716 ? 37.986 5.917 -36.833 1.00 71.06 716 ASN A C 1
ATOM 5614 O O . ASN A 1 716 ? 38.737 6.147 -37.791 1.00 71.06 716 ASN A O 1
ATOM 5618 N N . ILE A 1 717 ? 36.702 5.610 -36.973 1.00 79.19 717 ILE A N 1
ATOM 5619 C CA . ILE A 1 717 ? 36.034 5.617 -38.266 1.00 79.19 717 ILE A CA 1
ATOM 5620 C C . ILE A 1 717 ? 35.379 6.991 -38.408 1.00 79.19 717 ILE A C 1
ATOM 5622 O O . ILE A 1 717 ? 34.738 7.492 -37.489 1.00 79.19 717 ILE A O 1
ATOM 5626 N N . GLY A 1 718 ? 35.564 7.633 -39.561 1.00 79.19 718 GLY A N 1
ATOM 5627 C CA . GLY A 1 718 ? 34.977 8.943 -39.829 1.00 79.19 718 GLY A CA 1
ATOM 5628 C C . GLY A 1 718 ? 35.412 10.024 -38.840 1.00 79.19 718 GLY A C 1
ATOM 5629 O O . GLY A 1 718 ? 36.603 10.314 -38.720 1.00 79.19 718 GLY A O 1
ATOM 5630 N N . HIS A 1 719 ? 34.438 10.672 -38.196 1.00 75.56 719 HIS A N 1
ATOM 5631 C CA . HIS A 1 719 ? 34.659 11.841 -37.338 1.00 75.56 719 HIS A CA 1
ATOM 5632 C C . HIS A 1 719 ? 34.545 11.556 -35.836 1.00 75.56 719 HIS A C 1
ATOM 5634 O O . HIS A 1 719 ? 34.853 12.443 -35.040 1.00 75.56 719 HIS A O 1
ATOM 5640 N N . ASN A 1 720 ? 34.176 10.334 -35.444 1.00 74.62 720 ASN A N 1
ATOM 5641 C CA . ASN A 1 720 ? 34.114 9.948 -34.041 1.00 74.62 720 ASN A CA 1
ATOM 5642 C C . ASN A 1 720 ? 35.518 9.591 -33.553 1.00 74.62 720 ASN A C 1
ATOM 5644 O O . ASN A 1 720 ? 36.074 8.529 -33.820 1.00 74.62 720 ASN A O 1
ATOM 5648 N N . THR A 1 721 ? 36.141 10.569 -32.892 1.00 67.88 721 THR A N 1
ATOM 5649 C CA . THR A 1 721 ? 37.490 10.474 -32.330 1.00 67.88 721 THR A CA 1
ATOM 5650 C C . THR A 1 721 ? 37.387 10.510 -30.811 1.00 67.88 721 THR A C 1
ATOM 5652 O O . THR A 1 721 ? 37.443 11.580 -30.203 1.00 67.88 721 THR A O 1
ATOM 5655 N N . GLY A 1 722 ? 37.191 9.342 -30.204 1.00 77.81 722 GLY A N 1
ATOM 5656 C CA . GLY A 1 722 ? 37.011 9.184 -28.761 1.00 77.81 722 GLY A CA 1
ATOM 5657 C C . GLY A 1 722 ? 37.960 8.145 -28.173 1.00 77.81 722 GLY A C 1
ATOM 5658 O O . GLY A 1 722 ? 38.590 7.375 -28.894 1.00 77.81 722 GLY A O 1
ATOM 5659 N N . ASP A 1 723 ? 38.065 8.125 -26.848 1.00 86.25 723 ASP A N 1
ATOM 5660 C CA . ASP A 1 723 ? 38.837 7.126 -26.112 1.00 86.25 723 ASP A CA 1
ATOM 5661 C C . ASP A 1 723 ? 37.894 6.157 -25.384 1.00 86.25 723 ASP A C 1
ATOM 5663 O O . ASP A 1 723 ? 36.996 6.580 -24.654 1.00 86.25 723 ASP A O 1
ATOM 5667 N N . ALA A 1 724 ? 38.117 4.851 -25.564 1.00 88.88 724 ALA A N 1
ATOM 5668 C CA . ALA A 1 724 ? 37.261 3.804 -25.005 1.00 88.88 724 ALA A CA 1
ATOM 5669 C C . ALA A 1 724 ? 37.219 3.828 -23.465 1.00 88.88 724 ALA A C 1
ATOM 5671 O O . ALA A 1 724 ? 36.185 3.530 -22.870 1.00 88.88 724 ALA A O 1
ATOM 5672 N N . ALA A 1 725 ? 38.313 4.214 -22.794 1.00 89.94 725 ALA A N 1
ATOM 5673 C CA . ALA A 1 725 ? 38.329 4.309 -21.333 1.00 89.94 725 ALA A CA 1
ATOM 5674 C C . ALA A 1 725 ? 37.491 5.494 -20.828 1.00 89.94 725 ALA A C 1
ATOM 5676 O O . ALA A 1 725 ? 36.806 5.378 -19.810 1.00 89.94 725 ALA A O 1
ATOM 5677 N N . THR A 1 726 ? 37.497 6.609 -21.559 1.00 90.56 726 THR A N 1
ATOM 5678 C CA . THR A 1 726 ? 36.631 7.766 -21.291 1.00 90.56 726 THR A CA 1
ATOM 5679 C C . THR A 1 726 ? 35.156 7.398 -21.477 1.00 90.56 726 THR A C 1
ATOM 5681 O O . THR A 1 726 ? 34.355 7.646 -20.577 1.00 90.56 726 THR A O 1
ATOM 5684 N N . ALA A 1 727 ? 34.819 6.717 -22.577 1.00 92.31 727 ALA A N 1
ATOM 5685 C CA . ALA A 1 727 ? 33.468 6.224 -22.856 1.00 92.31 727 ALA A CA 1
ATOM 5686 C C . ALA A 1 727 ? 32.961 5.256 -21.773 1.00 92.31 727 ALA A C 1
ATOM 5688 O O . ALA A 1 727 ? 31.857 5.405 -21.252 1.00 92.31 727 ALA A O 1
ATOM 5689 N N . SER A 1 728 ? 33.808 4.300 -21.382 1.00 93.94 728 SER A N 1
ATOM 5690 C CA . SER A 1 728 ? 33.533 3.358 -20.295 1.00 93.94 728 SER A CA 1
ATOM 5691 C C . SER A 1 728 ? 33.348 4.084 -18.955 1.00 93.94 728 SER A C 1
ATOM 5693 O O . SER A 1 728 ? 32.418 3.791 -18.213 1.00 93.94 728 SER A O 1
ATOM 5695 N N . THR A 1 729 ? 34.163 5.098 -18.649 1.00 94.38 729 THR A N 1
ATOM 5696 C CA . THR A 1 729 ? 33.994 5.891 -17.417 1.00 94.38 729 THR A CA 1
ATOM 5697 C C . THR A 1 729 ? 32.645 6.613 -17.401 1.00 94.38 729 THR A C 1
ATOM 5699 O O . THR A 1 729 ? 31.928 6.511 -16.410 1.00 94.38 729 THR A O 1
ATOM 5702 N N . ARG A 1 730 ? 32.264 7.270 -18.506 1.00 92.50 730 ARG A N 1
ATOM 5703 C CA . ARG A 1 730 ? 30.964 7.945 -18.653 1.00 92.50 730 ARG A CA 1
ATOM 5704 C C . ARG A 1 730 ? 29.795 6.979 -18.474 1.00 92.50 730 ARG A C 1
ATOM 5706 O O . ARG A 1 730 ? 28.868 7.279 -17.729 1.00 92.50 730 ARG A O 1
ATOM 5713 N N . ALA A 1 731 ? 29.844 5.818 -19.127 1.00 94.38 731 ALA A N 1
ATOM 5714 C CA . ALA A 1 731 ? 28.799 4.798 -19.037 1.00 94.38 731 ALA A CA 1
ATOM 5715 C C . ALA A 1 731 ? 28.681 4.164 -17.636 1.00 94.38 731 ALA A C 1
ATOM 5717 O O . ALA A 1 731 ? 27.619 3.664 -17.267 1.00 94.38 731 ALA A O 1
ATOM 5718 N N . GLY A 1 732 ? 29.759 4.191 -16.846 1.00 93.69 732 GLY A N 1
ATOM 5719 C CA . GLY A 1 732 ? 29.762 3.741 -15.453 1.00 93.69 732 GLY A CA 1
ATOM 5720 C C . GLY A 1 732 ? 29.130 4.731 -14.469 1.00 93.69 732 GLY A C 1
ATOM 5721 O O . GLY A 1 732 ? 28.904 4.377 -13.314 1.00 93.69 732 GLY A O 1
ATOM 5722 N N . GLU A 1 733 ? 28.847 5.966 -14.886 1.00 92.75 733 GLU A N 1
ATOM 5723 C CA . GLU A 1 733 ? 28.202 6.954 -14.024 1.00 92.75 733 GLU A CA 1
ATOM 5724 C C . GLU A 1 733 ? 26.705 6.669 -13.891 1.00 92.75 733 GLU A C 1
ATOM 5726 O O . GLU A 1 733 ? 25.986 6.523 -14.879 1.00 92.75 733 GLU A O 1
ATOM 5731 N N . ASN A 1 734 ? 26.224 6.662 -12.650 1.00 91.19 734 ASN A N 1
ATOM 5732 C CA . ASN A 1 734 ? 24.818 6.444 -12.328 1.00 91.19 734 ASN A CA 1
ATOM 5733 C C . ASN A 1 734 ? 23.877 7.373 -13.107 1.00 91.19 734 ASN A C 1
ATOM 5735 O O . ASN A 1 734 ? 22.928 6.891 -13.712 1.00 91.19 734 ASN A O 1
ATOM 5739 N N . GLU A 1 735 ? 24.163 8.677 -13.140 1.00 87.56 735 GLU A N 1
ATOM 5740 C CA . GLU A 1 735 ? 23.329 9.663 -13.842 1.00 87.56 735 GLU A CA 1
ATOM 5741 C C . GLU A 1 735 ? 23.225 9.357 -15.342 1.00 87.56 735 GLU A C 1
ATOM 5743 O O . GLU A 1 735 ? 22.128 9.399 -15.894 1.00 87.56 735 GLU A O 1
ATOM 5748 N N . THR A 1 736 ? 24.332 8.956 -15.979 1.00 89.75 736 THR A N 1
ATOM 5749 C CA . THR A 1 736 ? 24.341 8.505 -17.379 1.00 89.75 736 THR A CA 1
ATOM 5750 C C . THR A 1 736 ? 23.462 7.273 -17.561 1.00 89.75 736 THR A C 1
ATOM 5752 O O . THR A 1 736 ? 22.607 7.252 -18.443 1.00 89.75 736 THR A O 1
ATOM 5755 N N . GLN A 1 737 ? 23.625 6.245 -16.723 1.00 92.69 737 GLN A N 1
ATOM 5756 C CA . GLN A 1 737 ? 22.803 5.038 -16.834 1.00 92.69 737 GLN A CA 1
ATOM 5757 C C . GLN A 1 737 ? 21.316 5.351 -16.646 1.00 92.69 737 GLN A C 1
ATOM 5759 O O . GLN A 1 737 ? 20.488 4.869 -17.415 1.00 92.69 737 GLN A O 1
ATOM 5764 N N . TRP A 1 738 ? 20.971 6.155 -15.639 1.00 90.88 738 TRP A N 1
ATOM 5765 C CA . TRP A 1 738 ? 19.589 6.511 -15.335 1.00 90.88 738 TRP A CA 1
ATOM 5766 C C . TRP A 1 738 ? 18.949 7.307 -16.465 1.00 90.88 738 TRP A C 1
ATOM 5768 O O . TRP A 1 738 ? 17.826 6.991 -16.853 1.00 90.88 738 TRP A O 1
ATOM 5778 N N . ASP A 1 739 ? 19.663 8.287 -17.023 1.00 87.19 739 ASP A N 1
ATOM 5779 C CA . ASP A 1 739 ? 19.150 9.107 -18.118 1.00 87.19 739 ASP A CA 1
ATOM 5780 C C . ASP A 1 739 ? 18.896 8.261 -19.369 1.00 87.19 739 ASP A C 1
ATOM 5782 O O . ASP A 1 739 ? 17.800 8.290 -19.934 1.00 87.19 739 ASP A O 1
ATOM 5786 N N . LEU A 1 740 ? 19.864 7.426 -19.762 1.00 89.50 740 LEU A N 1
ATOM 5787 C CA . LEU A 1 740 ? 19.744 6.592 -20.959 1.00 89.50 740 LEU A CA 1
ATOM 5788 C C . LEU A 1 740 ? 18.688 5.493 -20.807 1.00 89.50 740 LEU A C 1
ATOM 5790 O O . LEU A 1 740 ? 17.915 5.272 -21.737 1.00 89.50 740 LEU A O 1
ATOM 5794 N N . LEU A 1 741 ? 18.585 4.843 -19.645 1.00 91.50 741 LEU A N 1
ATOM 5795 C CA . LEU A 1 741 ? 17.540 3.844 -19.382 1.00 91.50 741 LEU A CA 1
ATOM 5796 C C . LEU A 1 741 ? 16.141 4.463 -19.370 1.00 91.50 741 LEU A C 1
ATOM 5798 O O . LEU A 1 741 ? 15.197 3.889 -19.921 1.00 91.50 741 LEU A O 1
ATOM 5802 N N . ALA A 1 742 ? 16.010 5.651 -18.779 1.00 87.62 742 ALA A N 1
ATOM 5803 C CA . ALA A 1 742 ? 14.749 6.369 -18.742 1.00 87.62 742 ALA A CA 1
ATOM 5804 C C . ALA A 1 742 ? 14.240 6.732 -20.143 1.00 87.62 742 ALA A C 1
ATOM 5806 O O . ALA A 1 742 ? 13.032 6.836 -20.319 1.00 87.62 742 ALA A O 1
ATOM 5807 N N . SER A 1 743 ? 15.122 6.893 -21.136 1.00 81.44 743 SER A N 1
ATOM 5808 C CA . SER A 1 743 ? 14.789 7.679 -22.329 1.00 81.44 743 SER A CA 1
ATOM 5809 C C . SER A 1 743 ? 15.266 7.189 -23.680 1.00 81.44 743 SER A C 1
ATOM 5811 O O . SER A 1 743 ? 14.527 7.278 -24.653 1.00 81.44 743 SER A O 1
ATOM 5813 N N . GLY A 1 744 ? 16.491 6.677 -23.745 1.00 85.44 744 GLY A N 1
ATOM 5814 C CA . GLY A 1 744 ? 17.160 6.326 -24.988 1.00 85.44 744 GLY A CA 1
ATOM 5815 C C . GLY A 1 744 ? 17.214 4.824 -25.218 1.00 85.44 744 GLY A C 1
ATOM 5816 O O . GLY A 1 744 ? 17.379 4.385 -26.349 1.00 85.44 744 GLY A O 1
ATOM 5817 N N . ILE A 1 745 ? 17.061 4.026 -24.162 1.00 91.62 745 ILE A N 1
ATOM 5818 C CA . ILE A 1 745 ? 17.126 2.567 -24.213 1.00 91.62 745 ILE A CA 1
ATOM 5819 C C . ILE A 1 745 ? 15.714 2.021 -23.968 1.00 91.62 745 ILE A C 1
ATOM 5821 O O . ILE A 1 745 ? 15.231 2.060 -22.828 1.00 91.62 745 ILE A O 1
ATOM 5825 N N . PRO A 1 746 ? 15.013 1.554 -25.017 1.00 90.06 746 PRO A N 1
ATOM 5826 C CA . PRO A 1 746 ? 13.681 0.987 -24.872 1.00 90.06 746 PRO A CA 1
ATOM 5827 C C . PRO A 1 746 ? 13.725 -0.404 -24.245 1.00 90.06 746 PRO A C 1
ATOM 5829 O O . PRO A 1 746 ? 14.670 -1.168 -24.451 1.00 90.06 746 PRO A O 1
ATOM 5832 N N . ALA A 1 747 ? 12.686 -0.730 -23.481 1.00 91.38 747 ALA A N 1
ATOM 5833 C CA . ALA A 1 747 ? 12.417 -2.100 -23.077 1.00 91.38 747 ALA A CA 1
ATOM 5834 C C . ALA A 1 747 ? 11.951 -2.948 -24.272 1.00 91.38 747 ALA A C 1
ATOM 5836 O O . ALA A 1 747 ? 11.149 -2.505 -25.091 1.00 91.38 747 ALA A O 1
ATOM 5837 N N . MET A 1 748 ? 12.401 -4.200 -24.321 1.00 90.44 748 MET A N 1
ATOM 5838 C CA . MET A 1 748 ? 12.038 -5.208 -25.327 1.00 90.44 748 MET A CA 1
ATOM 5839 C C . MET A 1 748 ? 11.083 -6.274 -24.770 1.00 90.44 748 MET A C 1
ATOM 5841 O O . MET A 1 748 ? 10.803 -7.279 -25.424 1.00 90.44 748 MET A O 1
ATOM 5845 N N . SER A 1 749 ? 10.594 -6.084 -23.543 1.00 93.00 749 SER A N 1
ATOM 5846 C CA . SER A 1 749 ? 9.686 -7.004 -22.857 1.00 93.00 749 SER A CA 1
ATOM 5847 C C . SER A 1 749 ? 8.444 -6.309 -22.326 1.00 93.00 749 SER A C 1
ATOM 5849 O O . SER A 1 749 ? 8.429 -5.094 -22.141 1.00 93.00 749 SER A O 1
ATOM 5851 N N . PHE A 1 750 ? 7.399 -7.093 -22.058 1.00 92.69 750 PHE A N 1
ATOM 5852 C CA . PHE A 1 750 ? 6.233 -6.593 -21.335 1.00 92.69 750 PHE A CA 1
ATOM 5853 C C . PHE A 1 750 ? 6.584 -6.235 -19.884 1.00 92.69 750 PHE A C 1
ATOM 5855 O O . PHE A 1 750 ? 7.633 -6.620 -19.364 1.00 92.69 750 PHE A O 1
ATOM 5862 N N . ALA A 1 751 ? 5.688 -5.510 -19.215 1.00 93.00 751 ALA A N 1
ATOM 5863 C CA . ALA A 1 751 ? 5.844 -5.168 -17.807 1.00 93.00 751 ALA A CA 1
ATOM 5864 C C . ALA A 1 751 ? 5.567 -6.375 -16.893 1.00 93.00 751 ALA A C 1
ATOM 5866 O O . ALA A 1 751 ? 4.664 -7.177 -17.152 1.00 93.00 751 ALA A O 1
ATOM 5867 N N . ALA A 1 752 ? 6.288 -6.458 -15.774 1.00 95.56 752 ALA A N 1
ATOM 5868 C CA . ALA A 1 752 ? 6.035 -7.440 -14.716 1.00 95.56 752 ALA A CA 1
ATOM 5869 C C . ALA A 1 752 ? 4.648 -7.272 -14.059 1.00 95.56 752 ALA A C 1
ATOM 5871 O O . ALA A 1 752 ? 4.107 -8.212 -13.490 1.00 95.56 752 ALA A O 1
ATOM 5872 N N . ALA A 1 753 ? 4.033 -6.096 -14.181 1.00 94.44 753 ALA A N 1
ATOM 5873 C CA . ALA A 1 753 ? 2.719 -5.806 -13.620 1.00 94.44 753 ALA A CA 1
ATOM 5874 C C . ALA A 1 753 ? 1.562 -6.638 -14.187 1.00 94.44 753 ALA A C 1
ATOM 5876 O O . ALA A 1 753 ? 0.606 -6.904 -13.468 1.00 94.44 753 ALA A O 1
ATOM 5877 N N . ALA A 1 754 ? 1.631 -7.031 -15.461 1.00 92.69 754 ALA A N 1
ATOM 5878 C CA . ALA A 1 754 ? 0.581 -7.813 -16.118 1.00 92.69 754 ALA A CA 1
ATOM 5879 C C . ALA A 1 754 ? 0.969 -9.286 -16.314 1.00 92.69 754 ALA A C 1
ATOM 5881 O O . ALA A 1 754 ? 0.189 -10.073 -16.851 1.00 92.69 754 ALA A O 1
ATOM 5882 N N . ASN A 1 755 ? 2.184 -9.672 -15.905 1.00 93.31 755 ASN A N 1
ATOM 5883 C CA . ASN A 1 755 ? 2.784 -10.943 -16.288 1.00 93.31 755 ASN A CA 1
ATOM 5884 C C . ASN A 1 755 ? 3.591 -11.571 -15.145 1.00 93.31 755 ASN A C 1
ATOM 5886 O O . ASN A 1 755 ? 4.254 -10.860 -14.391 1.00 93.31 755 ASN A O 1
ATOM 5890 N N . PRO A 1 756 ? 3.635 -12.909 -15.065 1.00 94.25 756 PRO A N 1
ATOM 5891 C CA . PRO A 1 756 ? 4.559 -13.584 -14.168 1.00 94.25 756 PRO A CA 1
ATOM 5892 C C . PRO A 1 756 ? 6.021 -13.406 -14.618 1.00 94.25 756 PRO A C 1
ATOM 5894 O O . PRO A 1 756 ? 6.316 -13.292 -15.816 1.00 94.25 756 PRO A O 1
ATOM 5897 N N . ILE A 1 757 ? 6.940 -13.457 -13.649 1.00 94.19 757 ILE A N 1
ATOM 5898 C CA . ILE A 1 757 ? 8.393 -13.505 -13.872 1.00 94.19 757 ILE A CA 1
ATOM 5899 C C . ILE A 1 757 ? 8.861 -14.949 -13.663 1.00 94.19 757 ILE A C 1
ATOM 5901 O O . ILE A 1 757 ? 8.781 -15.481 -12.556 1.00 94.19 757 ILE A O 1
ATOM 5905 N N . SER A 1 758 ? 9.378 -15.587 -14.708 1.00 92.12 758 SER A N 1
ATOM 5906 C CA . SER A 1 758 ? 9.706 -17.022 -14.722 1.00 92.12 758 SER A CA 1
ATOM 5907 C C . SER A 1 758 ? 10.848 -17.363 -13.762 1.00 92.12 758 SER A C 1
ATOM 5909 O O . SER A 1 758 ? 10.810 -18.397 -13.093 1.00 92.12 758 SER A O 1
ATOM 5911 N N . ALA A 1 759 ? 11.838 -16.477 -13.623 1.00 91.19 759 ALA A N 1
ATOM 5912 C CA . ALA A 1 759 ? 12.917 -16.634 -12.650 1.00 91.19 759 ALA A CA 1
ATOM 5913 C C . ALA A 1 759 ? 12.430 -16.732 -11.192 1.00 91.19 759 ALA A C 1
ATOM 5915 O O . ALA A 1 759 ? 13.109 -17.364 -10.379 1.00 91.19 759 ALA A O 1
ATOM 5916 N N . LEU A 1 760 ? 11.268 -16.149 -10.861 1.00 91.00 760 LEU A N 1
ATOM 5917 C CA . LEU A 1 760 ? 10.663 -16.281 -9.535 1.00 91.00 760 LEU A CA 1
ATOM 5918 C C . LEU A 1 760 ? 10.081 -17.687 -9.327 1.00 91.00 760 LEU A C 1
ATOM 5920 O O . LEU A 1 760 ? 10.316 -18.283 -8.275 1.00 91.00 760 LEU A O 1
ATOM 5924 N N . ASP A 1 761 ? 9.400 -18.260 -10.325 1.00 85.38 761 ASP A N 1
ATOM 5925 C CA . ASP A 1 761 ? 8.846 -19.625 -10.239 1.00 85.38 761 ASP A CA 1
ATOM 5926 C C . ASP A 1 761 ? 9.951 -20.683 -10.116 1.00 85.38 761 ASP A C 1
ATOM 5928 O O . ASP A 1 761 ? 9.804 -21.695 -9.431 1.00 85.38 761 ASP A O 1
ATOM 5932 N N . ALA A 1 762 ? 11.099 -20.433 -10.751 1.00 77.44 762 ALA A N 1
ATOM 5933 C CA . ALA A 1 762 ? 12.274 -21.294 -10.651 1.00 77.44 762 ALA A CA 1
ATOM 5934 C C . ALA A 1 762 ? 12.942 -21.261 -9.260 1.00 77.44 762 ALA A C 1
ATOM 5936 O O . ALA A 1 762 ? 13.835 -22.072 -8.992 1.00 77.44 762 ALA A O 1
ATOM 5937 N N . ARG A 1 763 ? 12.553 -20.324 -8.383 1.00 71.31 763 ARG A N 1
ATOM 5938 C CA . ARG A 1 763 ? 13.158 -20.097 -7.063 1.00 71.31 763 ARG A CA 1
ATOM 5939 C C . ARG A 1 763 ? 12.086 -19.858 -5.991 1.00 71.31 763 ARG A C 1
ATOM 5941 O O . ARG A 1 763 ? 12.003 -18.752 -5.459 1.00 71.31 763 ARG A O 1
ATOM 5948 N N . PRO A 1 764 ? 11.296 -20.882 -5.620 1.00 74.06 764 PRO A N 1
ATOM 5949 C CA . PRO A 1 764 ? 10.347 -20.739 -4.523 1.00 74.06 764 PRO A CA 1
ATOM 5950 C C . PRO A 1 764 ? 11.090 -20.367 -3.233 1.00 74.06 764 PRO A C 1
ATOM 5952 O O . PRO A 1 764 ? 12.039 -21.044 -2.824 1.00 74.06 764 PRO A O 1
ATOM 5955 N N . ILE A 1 765 ? 10.660 -19.289 -2.580 1.00 75.25 765 ILE A N 1
ATOM 5956 C CA . ILE A 1 765 ? 11.274 -18.802 -1.342 1.00 75.25 765 ILE A CA 1
ATOM 5957 C C . ILE A 1 765 ? 10.591 -19.517 -0.178 1.00 75.25 765 ILE A C 1
ATOM 5959 O O . ILE A 1 765 ? 9.397 -19.354 0.054 1.00 75.25 765 ILE A O 1
ATOM 5963 N N . GLY A 1 766 ? 11.332 -20.369 0.535 1.00 69.00 766 GLY A N 1
ATOM 5964 C CA . GLY A 1 766 ? 10.772 -21.141 1.651 1.00 69.00 766 GLY A CA 1
ATOM 5965 C C . GLY A 1 766 ? 9.671 -22.131 1.245 1.00 69.00 766 GLY A C 1
ATOM 5966 O O . GLY A 1 766 ? 8.861 -22.506 2.083 1.00 69.00 766 GLY A O 1
ATOM 5967 N N . GLY A 1 767 ? 9.624 -22.548 -0.028 1.00 70.69 767 GLY A N 1
ATOM 5968 C CA . GLY A 1 767 ? 8.581 -23.438 -0.557 1.00 70.69 767 GLY A CA 1
ATOM 5969 C C . GLY A 1 767 ? 7.263 -22.744 -0.922 1.00 70.69 767 GLY A C 1
ATOM 5970 O O . GLY A 1 767 ? 6.318 -23.433 -1.298 1.00 70.69 767 GLY A O 1
ATOM 5971 N N . LEU A 1 768 ? 7.199 -21.411 -0.834 1.00 77.12 768 LEU A N 1
ATOM 5972 C CA . LEU A 1 768 ? 6.036 -20.615 -1.227 1.00 77.12 768 LEU A CA 1
ATOM 5973 C C . LEU A 1 768 ? 6.083 -20.247 -2.715 1.00 77.12 768 LEU A C 1
ATOM 5975 O O . LEU A 1 768 ? 7.161 -20.084 -3.295 1.00 77.12 768 LEU A O 1
ATOM 5979 N N . ASN A 1 769 ? 4.898 -20.073 -3.307 1.00 85.06 769 ASN A N 1
ATOM 5980 C CA . ASN A 1 769 ? 4.753 -19.445 -4.619 1.00 85.06 769 ASN A CA 1
ATOM 5981 C C . ASN A 1 769 ? 5.262 -17.998 -4.566 1.00 85.06 769 ASN A C 1
ATOM 5983 O O . ASN A 1 769 ? 5.187 -17.334 -3.534 1.00 85.06 769 ASN A O 1
ATOM 5987 N N . THR A 1 770 ? 5.767 -17.511 -5.692 1.00 93.38 770 THR A N 1
ATOM 5988 C CA . THR A 1 770 ? 6.388 -16.183 -5.814 1.00 93.38 770 THR A CA 1
ATOM 5989 C C . THR A 1 770 ? 5.745 -15.332 -6.908 1.00 93.38 770 THR A C 1
ATOM 5991 O O . THR A 1 770 ? 6.005 -14.138 -6.963 1.00 93.38 770 THR A O 1
ATOM 5994 N N . ASN A 1 771 ? 4.859 -15.899 -7.734 1.00 95.75 771 ASN A N 1
ATOM 5995 C CA . ASN A 1 771 ? 3.983 -15.169 -8.649 1.00 95.75 771 ASN A CA 1
ATOM 5996 C C . ASN A 1 771 ? 2.517 -15.354 -8.227 1.00 95.75 771 ASN A C 1
ATOM 5998 O O . ASN A 1 771 ? 2.015 -16.477 -8.164 1.00 95.75 771 ASN A O 1
ATOM 6002 N N . PHE A 1 772 ? 1.814 -14.248 -7.999 1.00 95.69 772 PHE A N 1
ATOM 6003 C CA . PHE A 1 772 ? 0.423 -14.202 -7.563 1.00 95.69 772 PHE A CA 1
ATOM 6004 C C . PHE A 1 772 ? -0.405 -13.370 -8.536 1.00 95.69 772 PHE A C 1
ATOM 6006 O O . PHE A 1 772 ? -0.210 -12.165 -8.673 1.00 95.69 772 PHE A O 1
ATOM 6013 N N . ASN A 1 773 ? -1.355 -14.023 -9.200 1.00 94.69 773 ASN A N 1
ATOM 6014 C CA . ASN A 1 773 ? -2.338 -13.341 -10.031 1.00 94.69 773 ASN A CA 1
ATOM 6015 C C . ASN A 1 773 ? -3.448 -12.767 -9.134 1.00 94.69 773 ASN A C 1
ATOM 6017 O O . ASN A 1 773 ? -4.301 -13.519 -8.655 1.00 94.69 773 ASN A O 1
ATOM 6021 N N . MET A 1 774 ? -3.468 -11.448 -8.943 1.00 94.06 774 MET A N 1
ATOM 6022 C CA . MET A 1 774 ? -4.445 -10.769 -8.080 1.00 94.06 774 MET A CA 1
ATOM 6023 C C . MET A 1 774 ? -5.895 -10.923 -8.568 1.00 94.06 774 MET A C 1
ATOM 6025 O O . MET A 1 774 ? -6.820 -11.004 -7.760 1.00 94.06 774 MET A O 1
ATOM 6029 N N . GLU A 1 775 ? -6.123 -11.058 -9.880 1.00 90.56 775 GLU A N 1
ATOM 6030 C CA . GLU A 1 775 ? -7.458 -11.361 -10.417 1.00 90.56 775 GLU A CA 1
ATOM 6031 C C . GLU A 1 775 ? -7.944 -12.751 -10.020 1.00 90.56 775 GLU A C 1
ATOM 6033 O O . GLU A 1 775 ? -9.138 -12.954 -9.784 1.00 90.56 775 GLU A O 1
ATOM 6038 N N . ALA A 1 776 ? -7.024 -13.715 -9.969 1.00 90.25 776 ALA A N 1
ATOM 6039 C CA . ALA A 1 776 ? -7.326 -15.085 -9.582 1.00 90.25 776 ALA A CA 1
ATOM 6040 C C . ALA A 1 776 ? -7.517 -15.218 -8.063 1.00 90.25 776 ALA A C 1
ATOM 6042 O O . ALA A 1 776 ? -8.393 -15.967 -7.637 1.00 90.25 776 ALA A O 1
ATOM 6043 N N . LEU A 1 777 ? -6.769 -14.454 -7.253 1.00 90.56 777 LEU A N 1
ATOM 6044 C CA . LEU A 1 777 ? -6.882 -14.466 -5.785 1.00 90.56 777 LEU A CA 1
ATOM 6045 C C . LEU A 1 777 ? -8.288 -14.112 -5.276 1.00 90.56 777 LEU A C 1
ATOM 6047 O O . LEU A 1 777 ? -8.688 -14.553 -4.207 1.00 90.56 777 LEU A O 1
ATOM 6051 N N . ARG A 1 778 ? -9.079 -13.377 -6.060 1.00 86.31 778 ARG A N 1
ATOM 6052 C CA . ARG A 1 778 ? -10.484 -13.046 -5.755 1.00 86.31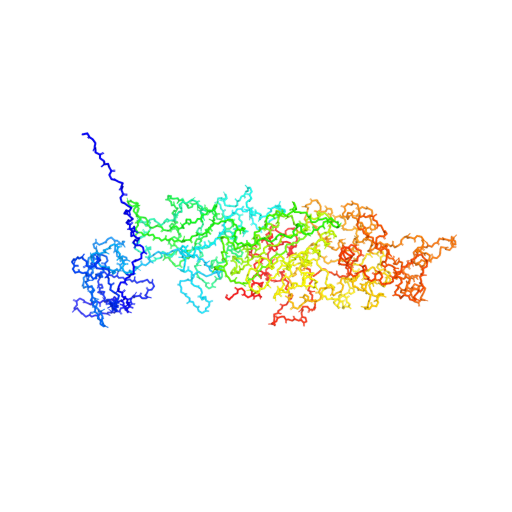 778 ARG A CA 1
ATOM 6053 C C . ARG A 1 778 ? -11.465 -14.226 -5.822 1.00 86.31 778 ARG A C 1
ATOM 6055 O O . ARG A 1 778 ? -12.646 -14.047 -5.513 1.00 86.31 778 ARG A O 1
ATOM 6062 N N . GLY A 1 779 ? -11.018 -15.394 -6.281 1.00 71.88 779 GLY A N 1
ATOM 6063 C CA . GLY A 1 779 ? -11.831 -16.603 -6.414 1.00 71.88 779 GLY A CA 1
ATOM 6064 C C . GLY A 1 779 ? -12.847 -16.584 -7.568 1.00 71.88 779 GLY A C 1
ATOM 6065 O O . GLY A 1 779 ? -13.049 -15.579 -8.251 1.00 71.88 779 GLY A O 1
ATOM 6066 N N . ASP A 1 780 ? -13.527 -17.719 -7.769 1.00 55.88 780 ASP A N 1
ATOM 6067 C CA . ASP A 1 780 ? -14.303 -18.061 -8.980 1.00 55.88 780 ASP A CA 1
ATOM 6068 C C . ASP A 1 780 ? -15.460 -17.109 -9.323 1.00 55.88 780 ASP A C 1
ATOM 6070 O O . ASP A 1 780 ? -15.868 -16.994 -10.482 1.00 55.88 780 ASP A O 1
ATOM 6074 N N . ALA A 1 781 ? -16.010 -16.404 -8.332 1.00 63.53 781 ALA A N 1
ATOM 6075 C CA . ALA A 1 781 ? -17.081 -15.445 -8.580 1.00 63.53 781 ALA A CA 1
ATOM 6076 C C . ALA A 1 781 ? -16.573 -14.205 -9.338 1.00 63.53 781 ALA A C 1
ATOM 6078 O O . ALA A 1 781 ? -17.335 -13.629 -10.119 1.00 63.53 781 ALA A O 1
ATOM 6079 N N . GLN A 1 782 ? -15.313 -13.793 -9.103 1.00 65.44 782 GLN A N 1
ATOM 6080 C CA . GLN A 1 782 ? -14.663 -12.590 -9.654 1.00 65.44 782 GLN A CA 1
ATOM 6081 C C . GLN A 1 782 ? -15.600 -11.372 -9.781 1.00 65.44 782 GLN A C 1
ATOM 6083 O O . GLN A 1 782 ? -15.516 -10.607 -10.746 1.00 65.44 782 GLN A O 1
ATOM 6088 N N . ALA A 1 783 ? -16.540 -11.202 -8.847 1.00 75.19 783 ALA A N 1
ATOM 6089 C CA . ALA A 1 783 ? -17.501 -10.112 -8.909 1.00 75.19 783 ALA A CA 1
ATOM 6090 C C . ALA A 1 783 ? -16.828 -8.828 -8.421 1.00 75.19 783 ALA A C 1
ATOM 6092 O O . ALA A 1 783 ? -16.251 -8.802 -7.337 1.00 75.19 783 ALA A O 1
ATOM 6093 N N . TRP A 1 784 ? -16.876 -7.791 -9.250 1.00 85.31 784 TRP A N 1
ATOM 6094 C CA . TRP A 1 784 ? -16.593 -6.408 -8.872 1.00 85.31 784 TRP A CA 1
ATOM 6095 C C . TRP A 1 784 ? -17.896 -5.701 -8.470 1.00 85.31 784 TRP A C 1
ATOM 6097 O O . TRP A 1 784 ? -18.970 -6.217 -8.805 1.00 85.31 784 TRP A O 1
ATOM 6107 N N . PRO A 1 785 ? -17.816 -4.522 -7.826 1.00 79.88 785 PRO A N 1
ATOM 6108 C CA . PRO A 1 785 ? -18.948 -3.605 -7.718 1.00 79.88 785 PRO A CA 1
ATOM 6109 C C . PRO A 1 785 ? -19.680 -3.457 -9.053 1.00 79.88 785 PRO A C 1
ATOM 6111 O O . PRO A 1 785 ? -19.045 -3.359 -10.108 1.00 79.88 785 PRO A O 1
ATOM 6114 N N . ALA A 1 786 ? -21.013 -3.418 -9.047 1.00 74.94 786 ALA A N 1
ATOM 6115 C CA . ALA A 1 786 ? -21.783 -3.332 -10.292 1.00 74.94 786 ALA A CA 1
ATOM 6116 C C . ALA A 1 786 ? -21.402 -2.086 -11.118 1.00 74.94 786 ALA A C 1
ATOM 6118 O O . ALA A 1 786 ? -21.235 -2.183 -12.336 1.00 74.94 786 ALA A O 1
ATOM 6119 N N . SER A 1 787 ? -21.170 -0.959 -10.439 1.00 69.62 787 SER A N 1
ATOM 6120 C CA . SER A 1 787 ? -20.683 0.308 -11.004 1.00 69.62 787 SER A CA 1
ATOM 6121 C C . SER A 1 787 ? -19.325 0.191 -11.710 1.00 69.62 787 SER A C 1
ATOM 6123 O O . SER A 1 787 ? -19.082 0.910 -12.672 1.00 69.62 787 SER A O 1
ATOM 6125 N N . ARG A 1 788 ? -18.476 -0.765 -11.312 1.00 74.31 788 ARG A N 1
ATOM 6126 C CA . ARG A 1 788 ? -17.151 -1.022 -11.904 1.00 74.31 788 ARG A CA 1
ATOM 6127 C C . ARG A 1 788 ? -17.244 -1.784 -13.229 1.00 74.31 788 ARG A C 1
ATOM 6129 O O . ARG A 1 788 ? -16.459 -1.581 -14.158 1.00 74.31 788 ARG A O 1
ATOM 6136 N N . THR A 1 789 ? -18.210 -2.701 -13.316 1.00 64.62 789 THR A N 1
ATOM 6137 C CA . THR A 1 789 ? -18.286 -3.687 -14.408 1.00 64.62 789 THR A CA 1
ATOM 6138 C C . THR A 1 789 ? -18.744 -3.112 -15.748 1.00 64.62 789 THR A C 1
ATOM 6140 O O . THR A 1 789 ? -18.441 -3.707 -16.784 1.00 64.62 789 THR A O 1
ATOM 6143 N N . SER A 1 790 ? -19.420 -1.956 -15.766 1.00 58.78 790 SER A N 1
ATOM 6144 C CA . SER A 1 790 ? -19.956 -1.356 -16.999 1.00 58.78 790 SER A CA 1
ATOM 6145 C C . SER A 1 790 ? -18.886 -0.862 -17.977 1.00 58.78 790 SER A C 1
ATOM 6147 O O . SER A 1 790 ? -19.182 -0.735 -19.163 1.00 58.78 790 SER A O 1
ATOM 6149 N N . SER A 1 791 ? -17.657 -0.622 -17.507 1.00 56.91 791 SER A N 1
ATOM 6150 C CA . SER A 1 791 ? -16.587 -0.005 -18.308 1.00 56.91 791 SER A CA 1
ATOM 6151 C C . SER A 1 791 ? -15.416 -0.953 -18.617 1.00 56.91 791 SER A C 1
ATOM 6153 O O . SER A 1 791 ? -14.784 -0.818 -19.660 1.00 56.91 791 SER A O 1
ATOM 6155 N N . TRP A 1 792 ? -15.150 -1.947 -17.758 1.00 66.62 792 TRP A N 1
ATOM 6156 C CA . TRP A 1 792 ? -13.934 -2.785 -17.836 1.00 66.62 792 TRP A CA 1
ATOM 6157 C C . TRP A 1 792 ? -14.169 -4.280 -17.572 1.00 66.62 792 TRP A C 1
ATOM 6159 O O . TRP A 1 792 ? -13.228 -5.079 -17.543 1.00 66.62 792 TRP A O 1
ATOM 6169 N N . GLY A 1 793 ? -15.430 -4.687 -17.398 1.00 75.56 793 GLY A N 1
ATOM 6170 C CA . GLY A 1 793 ? -15.801 -6.078 -17.162 1.00 75.56 793 GLY A CA 1
ATOM 6171 C C . GLY A 1 793 ? -15.242 -6.621 -15.845 1.00 75.56 793 GLY A C 1
ATOM 6172 O O . GLY A 1 793 ? -15.506 -6.072 -14.779 1.00 75.56 793 GLY A O 1
ATOM 6173 N N . LYS A 1 794 ? -14.510 -7.740 -15.918 1.00 78.50 794 LYS A N 1
ATOM 6174 C CA . LYS A 1 794 ? -13.950 -8.450 -14.751 1.00 78.50 794 LYS A CA 1
ATOM 6175 C C . LYS A 1 794 ? -12.480 -8.129 -14.456 1.00 78.50 794 LYS A C 1
ATOM 6177 O O . LYS A 1 794 ? -11.928 -8.688 -13.514 1.00 78.50 794 LYS A O 1
ATOM 6182 N N . ARG A 1 795 ? -11.868 -7.243 -15.244 1.00 82.81 795 ARG A N 1
ATOM 6183 C CA . ARG A 1 795 ? -10.443 -6.900 -15.163 1.00 82.81 795 ARG A CA 1
ATOM 6184 C C . ARG A 1 795 ? -10.108 -6.186 -13.853 1.00 82.81 795 ARG A C 1
ATOM 6186 O O . ARG A 1 795 ? -10.860 -5.297 -13.452 1.00 82.81 795 ARG A O 1
ATOM 6193 N N . TRP A 1 796 ? -8.995 -6.560 -13.236 1.00 88.31 796 TRP A N 1
ATOM 6194 C CA . TRP A 1 796 ? -8.334 -5.795 -12.182 1.00 88.31 796 TRP A CA 1
ATOM 6195 C C . TRP A 1 796 ? -7.519 -4.679 -12.820 1.00 88.31 796 TRP A C 1
ATOM 6197 O O . TRP A 1 796 ? -6.680 -4.940 -13.678 1.00 88.31 796 TRP A O 1
ATOM 6207 N N . LEU A 1 797 ? -7.801 -3.448 -12.416 1.00 86.19 797 LEU A N 1
ATOM 6208 C CA . LEU A 1 797 ? -7.129 -2.251 -12.900 1.00 86.19 797 LEU A CA 1
ATOM 6209 C C . LEU A 1 797 ? -6.013 -1.800 -11.960 1.00 86.19 797 LEU A C 1
ATOM 6211 O O . LEU A 1 797 ? -5.975 -2.153 -10.778 1.00 86.19 797 LEU A O 1
ATOM 6215 N N . HIS A 1 798 ? -5.149 -0.939 -12.486 1.00 87.00 798 HIS A N 1
ATOM 6216 C CA . HIS A 1 798 ? -3.851 -0.587 -11.919 1.00 87.00 798 HIS A CA 1
ATOM 6217 C C . HIS A 1 798 ? -3.867 -0.190 -10.445 1.00 87.00 798 HIS A C 1
ATOM 6219 O O . HIS A 1 798 ? -2.970 -0.562 -9.679 1.00 87.00 798 HIS A O 1
ATOM 6225 N N . SER A 1 799 ? -4.897 0.551 -10.039 1.00 87.56 799 SER A N 1
ATOM 6226 C CA . SER A 1 799 ? -5.063 1.076 -8.683 1.00 87.56 799 SER A CA 1
ATOM 6227 C C . SER A 1 799 ? -6.239 0.455 -7.926 1.00 87.56 799 SER A C 1
ATOM 6229 O O . SER A 1 799 ? -6.558 0.940 -6.844 1.00 87.56 799 SER A O 1
ATOM 6231 N N . ASP A 1 800 ? -6.858 -0.628 -8.421 1.00 89.06 800 ASP A N 1
ATOM 6232 C CA . ASP A 1 800 ? -7.982 -1.293 -7.733 1.00 89.06 800 ASP A CA 1
ATOM 6233 C C . ASP A 1 800 ? -7.599 -1.758 -6.315 1.00 89.06 800 ASP A C 1
ATOM 6235 O O . ASP A 1 800 ? -8.448 -1.773 -5.425 1.00 89.06 800 ASP A O 1
ATOM 6239 N N . ILE A 1 801 ? -6.313 -2.058 -6.073 1.00 91.50 801 ILE A N 1
ATOM 6240 C CA . ILE A 1 801 ? -5.791 -2.428 -4.746 1.00 91.50 801 ILE A CA 1
ATOM 6241 C C . ILE A 1 801 ? -6.018 -1.353 -3.673 1.00 91.50 801 ILE A C 1
ATOM 6243 O O . ILE A 1 801 ? -6.094 -1.700 -2.498 1.00 91.50 801 ILE A O 1
ATOM 6247 N N . LYS A 1 802 ? -6.149 -0.080 -4.070 1.00 91.31 802 LYS A N 1
ATOM 6248 C CA . LYS A 1 802 ? -6.531 1.057 -3.216 1.00 91.31 802 LYS A CA 1
ATOM 6249 C C . LYS A 1 802 ? -7.982 1.461 -3.473 1.00 91.31 802 LYS A C 1
ATOM 6251 O O . LYS A 1 802 ? -8.771 1.605 -2.555 1.00 91.31 802 LYS A O 1
ATOM 6256 N N . ASN A 1 803 ? -8.367 1.599 -4.736 1.00 88.81 803 ASN A N 1
ATOM 6257 C CA . ASN A 1 803 ? -9.599 2.295 -5.098 1.00 88.81 803 ASN A CA 1
ATOM 6258 C C . ASN A 1 803 ? -10.879 1.473 -4.901 1.00 88.81 803 ASN A C 1
ATOM 6260 O O . ASN A 1 803 ? -11.962 2.048 -4.962 1.00 88.81 803 ASN A O 1
ATOM 6264 N N . ILE A 1 804 ? -10.789 0.155 -4.704 1.00 89.75 804 ILE A N 1
ATOM 6265 C CA . ILE A 1 804 ? -11.959 -0.700 -4.475 1.00 89.75 804 ILE A CA 1
ATOM 6266 C C . ILE A 1 804 ? -12.046 -1.081 -3.001 1.00 89.75 804 ILE A C 1
ATOM 6268 O O . ILE A 1 804 ? -11.022 -1.368 -2.378 1.00 89.75 804 ILE A O 1
ATOM 6272 N N . ALA A 1 805 ? -13.274 -1.140 -2.478 1.00 92.69 805 ALA A N 1
ATOM 6273 C CA . ALA A 1 805 ? -13.562 -1.591 -1.120 1.00 92.69 805 ALA A CA 1
ATOM 6274 C C . ALA A 1 805 ? -12.884 -2.923 -0.767 1.00 92.69 805 ALA A C 1
ATOM 6276 O O . ALA A 1 805 ? -12.876 -3.876 -1.557 1.00 92.69 805 ALA A O 1
ATOM 6277 N N . LEU A 1 806 ? -12.376 -2.996 0.466 1.00 94.44 806 LEU A N 1
ATOM 6278 C CA . LEU A 1 806 ? -11.582 -4.110 0.979 1.00 94.44 806 LEU A CA 1
ATOM 6279 C C . LEU A 1 806 ? -12.217 -5.504 0.771 1.00 94.44 806 LEU A C 1
ATOM 6281 O O . LEU A 1 806 ? -11.489 -6.396 0.331 1.00 94.44 806 LEU A O 1
ATOM 6285 N N . PRO A 1 807 ? -13.547 -5.714 0.906 1.00 93.88 807 PRO A N 1
ATOM 6286 C CA . PRO A 1 807 ? -14.173 -7.021 0.656 1.00 93.88 807 PRO A CA 1
ATOM 6287 C C . PRO A 1 807 ? -13.972 -7.593 -0.756 1.00 93.88 807 PRO A C 1
ATOM 6289 O O . PRO A 1 807 ? -14.257 -8.766 -0.994 1.00 93.88 807 PRO A O 1
ATOM 6292 N N . TYR A 1 808 ? -13.528 -6.783 -1.719 1.00 92.75 808 TYR A N 1
ATOM 6293 C CA . TYR A 1 808 ? -13.230 -7.225 -3.083 1.00 92.75 808 TYR A CA 1
ATOM 6294 C C . TYR A 1 808 ? -11.748 -7.511 -3.338 1.00 92.75 808 TYR A C 1
ATOM 6296 O O . TYR A 1 808 ? -11.433 -8.082 -4.386 1.00 92.75 808 TYR A O 1
ATOM 6304 N N . VAL A 1 809 ? -10.856 -7.090 -2.439 1.00 93.69 809 VAL A N 1
ATOM 6305 C CA . VAL A 1 809 ? -9.397 -7.129 -2.639 1.00 93.69 809 VAL A CA 1
ATOM 6306 C C . VAL A 1 809 ? -8.621 -7.696 -1.443 1.00 93.69 809 VAL A C 1
ATOM 6308 O O . VAL A 1 809 ? -7.416 -7.903 -1.568 1.00 93.69 809 VAL A O 1
ATOM 6311 N N . HIS A 1 810 ? -9.283 -8.002 -0.317 1.00 95.12 810 HIS A N 1
ATOM 6312 C CA . HIS A 1 810 ? -8.638 -8.447 0.927 1.00 95.12 810 HIS A CA 1
ATOM 6313 C C . HIS A 1 810 ? -7.752 -9.683 0.741 1.00 95.12 810 HIS A C 1
ATOM 6315 O O . HIS A 1 810 ? -6.692 -9.748 1.344 1.00 95.12 810 HIS A O 1
ATOM 6321 N N . HIS A 1 811 ? -8.109 -10.612 -0.155 1.00 94.69 811 HIS A N 1
ATOM 6322 C CA . HIS A 1 811 ? -7.302 -11.806 -0.422 1.00 94.69 811 HIS A CA 1
ATOM 6323 C C . HIS A 1 811 ? -5.854 -11.482 -0.818 1.00 94.69 811 HIS A C 1
ATOM 6325 O O . HIS A 1 811 ? -4.943 -12.231 -0.473 1.00 94.69 811 HIS A O 1
ATOM 6331 N N . THR A 1 812 ? -5.621 -10.366 -1.515 1.00 96.06 812 THR A N 1
ATOM 6332 C CA . THR A 1 812 ? -4.266 -9.900 -1.840 1.00 96.06 812 THR A CA 1
ATOM 6333 C C . THR A 1 812 ? -3.501 -9.498 -0.576 1.00 96.06 812 THR A C 1
ATOM 6335 O O . THR A 1 812 ? -2.337 -9.862 -0.431 1.00 96.06 812 THR A O 1
ATOM 6338 N N . PHE A 1 813 ? -4.155 -8.792 0.350 1.00 97.00 813 PHE A N 1
ATOM 6339 C CA . PHE A 1 813 ? -3.566 -8.365 1.621 1.00 97.00 813 PHE A CA 1
ATOM 6340 C C . PHE A 1 813 ? -3.346 -9.545 2.571 1.00 97.00 813 PHE A C 1
ATOM 6342 O O . PHE A 1 813 ? -2.248 -9.673 3.102 1.00 97.00 813 PHE A O 1
ATOM 6349 N N . ASP A 1 814 ? -4.329 -10.441 2.709 1.00 95.25 814 ASP A N 1
ATOM 6350 C CA . ASP A 1 814 ? -4.211 -11.674 3.499 1.00 95.25 814 ASP A CA 1
ATOM 6351 C C . ASP A 1 814 ? -3.014 -12.501 3.004 1.00 95.25 814 ASP A C 1
ATOM 6353 O O . ASP A 1 814 ? -2.137 -12.856 3.782 1.00 95.25 814 ASP A O 1
ATOM 6357 N N . THR A 1 815 ? -2.885 -12.687 1.683 1.00 95.62 815 THR A N 1
ATOM 6358 C CA . THR A 1 815 ? -1.734 -13.392 1.088 1.00 95.62 815 THR A CA 1
ATOM 6359 C C . THR A 1 815 ? -0.404 -12.704 1.433 1.00 95.62 815 THR A C 1
ATOM 6361 O O . THR A 1 815 ? 0.589 -13.367 1.728 1.00 95.62 815 THR A O 1
ATOM 6364 N N . MET A 1 816 ? -0.347 -11.367 1.402 1.00 96.38 816 MET A N 1
ATOM 6365 C CA . MET A 1 816 ? 0.858 -10.621 1.791 1.00 96.38 816 MET A CA 1
ATOM 6366 C C . MET A 1 816 ? 1.174 -10.760 3.284 1.00 96.38 816 MET A C 1
ATOM 6368 O O . MET A 1 816 ? 2.352 -10.837 3.631 1.00 96.38 816 MET A O 1
ATOM 6372 N N . LEU A 1 817 ? 0.165 -10.810 4.156 1.00 94.31 817 LEU A N 1
ATOM 6373 C CA . LEU A 1 817 ? 0.334 -11.006 5.597 1.00 94.31 817 LEU A CA 1
ATOM 6374 C C . LEU A 1 817 ? 0.803 -12.425 5.919 1.00 94.31 817 LEU A C 1
ATOM 6376 O O . LEU A 1 817 ? 1.806 -12.577 6.617 1.00 94.31 817 LEU A O 1
ATOM 6380 N N . GLU A 1 818 ? 0.182 -13.442 5.324 1.00 92.00 818 GLU A N 1
ATOM 6381 C CA . GLU A 1 818 ? 0.596 -14.845 5.437 1.00 92.00 818 GLU A CA 1
ATOM 6382 C C . GLU A 1 818 ? 2.065 -15.015 5.019 1.00 92.00 818 GLU A C 1
ATOM 6384 O O . GLU A 1 818 ? 2.879 -15.605 5.735 1.00 92.00 818 GLU A O 1
ATOM 6389 N N . ILE A 1 819 ? 2.451 -14.431 3.876 1.00 92.31 819 ILE A N 1
ATOM 6390 C CA . ILE A 1 819 ? 3.845 -14.439 3.431 1.00 92.31 819 ILE A CA 1
ATOM 6391 C C . ILE A 1 819 ? 4.708 -13.622 4.396 1.00 92.31 819 ILE A C 1
ATOM 6393 O O . ILE A 1 819 ? 5.796 -14.064 4.748 1.00 92.31 819 ILE A O 1
ATOM 6397 N N . GLY A 1 820 ? 4.277 -12.439 4.824 1.00 85.62 820 GLY A N 1
ATOM 6398 C CA . GLY A 1 820 ? 5.021 -11.550 5.717 1.00 85.62 820 GLY A CA 1
ATOM 6399 C C . GLY A 1 820 ? 5.294 -12.128 7.109 1.00 85.62 820 GLY A C 1
ATOM 6400 O O . GLY A 1 820 ? 6.223 -11.667 7.771 1.00 85.62 820 GLY A O 1
ATOM 6401 N N . GLY A 1 821 ? 4.548 -13.158 7.518 1.00 74.06 821 GLY A N 1
ATOM 6402 C CA . GLY A 1 821 ? 4.569 -13.700 8.877 1.00 74.06 821 GLY A CA 1
ATOM 6403 C C . GLY A 1 821 ? 3.672 -12.915 9.837 1.00 74.06 821 GLY A C 1
ATOM 6404 O O . GLY A 1 821 ? 4.012 -12.799 11.007 1.00 74.06 821 GLY A O 1
ATOM 6405 N N . GLY A 1 822 ? 2.575 -12.340 9.331 1.00 53.91 822 GLY A N 1
ATOM 6406 C CA . GLY A 1 822 ? 1.610 -11.546 10.098 1.00 53.91 822 GLY A CA 1
ATOM 6407 C C . GLY A 1 822 ? 0.770 -12.342 11.104 1.00 53.91 822 GLY A C 1
ATOM 6408 O O . GLY A 1 822 ? 0.224 -11.733 12.012 1.00 53.91 822 GLY A O 1
ATOM 6409 N N . ASP A 1 823 ? 0.730 -13.674 10.994 1.00 38.94 823 ASP A N 1
ATOM 6410 C CA . ASP A 1 823 ? -0.087 -14.557 11.845 1.00 38.94 823 ASP A CA 1
ATOM 6411 C C . ASP A 1 823 ? 0.665 -15.125 13.074 1.00 38.94 823 ASP A C 1
ATOM 6413 O O . ASP A 1 823 ? 0.359 -16.234 13.521 1.00 38.94 823 ASP A O 1
ATOM 6417 N N . GLN A 1 824 ? 1.690 -14.435 13.603 1.00 33.94 824 GLN A N 1
ATOM 6418 C CA . GLN A 1 824 ? 2.436 -14.891 14.797 1.00 33.94 824 GLN A CA 1
ATOM 6419 C C . GLN A 1 824 ? 2.346 -13.967 16.009 1.00 33.94 824 GLN A C 1
ATOM 6421 O O . GLN A 1 824 ? 2.726 -12.775 15.903 1.00 33.94 824 GLN A O 1
#

Secondary structure (DSSP, 8-state):
---PPPPPP--------TT----SEEEEEEEEEEEEE-TTS-EEEEEE-TT-SS----TTEEEEEEEEEEE-SPPPPTTTT-SS---EEEEETTEEEE---EEEEEEEE---GGGGGS-TTTTSEEEEEETT-TTSEEEEEE----EEEE-SS-SS---SS--SS----GGG-SSSSPEEEE---S---BSB-TTSGGGTT-SS-SS-GGGSSB--BSSGGGG-EEEEEE-HHHHHHS-TTTEEEEEE-TT--EEEEE-S--SS-SSGGGSTTHHHH-HHHHHHHTT-B-EEE-TT-EEPPHHHHHHHHTT---EEEEEESS-B-PPEEEEEEETTT--EEEEEEE-EEEE-GGGSSEEEE-GGGS-STTPPP-GGGSPPPB-S--TTS-GGGS-S-EEEEE--TT--HHHHHHHHHHHHHHHHHTT--SEEEEEE-S---TT-HHHHHHHHHHHHHHHHHHHHHH--S---EEEEEETTHHHHHHHHHHTS----SEEEEES--SBGGGT-GGGGTSTTHHHHHHHTS-TTTTTS-GGGSGGGGGGGS-TTSGGGG-SSTTTTGGGGGTEEEEE-TT-STTPPP-TT--IIIIIHHHHHHHHTT-S--TTHHHHHHHTTT--STTHHHHT-SS--STTSBP--TTTHHHHEEEETTEEEEEEEPPHHHHHHHHHTTSS-HHHHHHH-SBPPP--TTS-TTTTGGGGS-SSTTSPPPTT----HHHHHHHHTSHHHHHHHHHHTS---S-BGGGS--HHHHTS-BTTB--EEEHHHHT-TT----HHHHHHHTTPPPTTHHHHB-GGGTHHHHHHHHHHHTTT-

Mean predicted aligned error: 12.7 Å

Nearest PDB structures (foldseek):
  5olu-assembly1_A  TM=5.385E-01  e=8.230E-03  Heyndrickxia coagulans DSM 1 = ATCC 7050
  7l4u-assembly2_B  TM=4.695E-01  e=2.519E-02  Homo sapiens
  7l4u-assembly1_A  TM=4.613E-01  e=5.511E-02  Homo sapiens
  3our-assembly1_A  TM=4.494E-01  e=8.074E-01  Vibrio vulnificus CMCP6
  7k4o-assembly1_A  TM=1.461E-01  e=1.508E-01  Aspergillus niger

Foldseek 3Di:
DDDDDDDDDPDDDDDDDPPPDDDQKDKDWDFKKWWAADPVGHTPDIDTCQPPLADDDDQRTKIKTKMAMDGHPDDDDPVVVPDPDWWKWKDQLHDTDTWDHDDTTMDMDPGSVVVVVDQLLSRFKTFIDIPVCVVDTPDIDGRCLKDKFFPQLLQLAAACDADPQRRDHRRPFDLVRARFAEAQAFDQAEFFLAPCPLQHQFGNDPDGPLVDQAQRYLQSLLQWTKMFTRNLSVCVSQPPVFKWKWKAWAVLFKKKFADQAANDDPDLCRTRCNSQAPPVSVVVRNGTGIGGHYNVTDTDDPVRSVCVNVVTGRMMIMGTHAFDQTWIKIFIAGPPPRDTSDMDTHGYGYYHLPLQAWEFELAQQQAQQPHHRDPVQADDGGLDARPRNGPVQADLAEEEEFEAAQNGNSSLSSVQSLVCSLLSSNRFRHHYYRYHHNRNPPLANLSSLLRLLRSLLCVQVRVPSSRVDDHAAEYEYAECSVSSPLNNVLPNVDDHQAYEYALYLAFLQLQPVVVLVDPCNVVLLQQLAAPQCNLADPCQFLQNLLVLADPVFLSVVLHSGPSRNSNLQHAFFAAFQLAFQQHRGDHPDHLPPPQVVQVVCVVVSVPRNGCVSSNQQNCAQPPDPVCCVPRHVAHWAGNAFAPDQQLLVQQFDADPVHRSGTDHDDRVRNVVCPVVCSCPSQSCLQRGRIHQGAARVPGRPPLNQLNDGSDQPDDPDGPSHHGSVSNRVQSPDSSSSSSCNSHNHGHSGGGSRNDPNVSNCVHPHVVDRRYHHQCCLQDDVLDFPPVVCVPRHSGDYSCCCRGGNSNRRSSVSVVVCVVSVSSD

Solvent-accessible surface area (backbone atoms only — not comparable to full-atom values): 44007 Å² total; per-residue (Å²): 142,84,86,80,80,79,79,83,78,89,77,82,71,85,80,84,72,82,88,77,75,76,76,62,56,51,76,44,84,72,48,30,30,47,29,35,57,45,100,86,71,50,75,77,48,75,44,71,38,71,84,43,95,77,65,85,84,58,55,75,34,34,44,38,40,34,34,39,39,45,73,58,93,71,81,73,59,72,76,82,67,67,72,78,87,82,43,42,33,37,28,52,51,89,50,78,43,76,57,76,77,52,94,76,43,67,50,72,48,88,71,33,59,63,55,78,77,48,58,89,60,46,73,36,40,40,36,30,27,36,75,89,41,70,90,50,70,76,43,76,49,58,71,75,41,56,48,52,38,40,50,74,70,28,79,41,51,46,36,84,63,60,43,95,92,47,68,72,49,27,71,69,61,30,91,91,43,42,52,63,48,41,35,28,30,23,46,40,60,33,54,47,57,81,86,52,65,70,62,45,44,21,73,77,39,97,65,25,46,52,76,52,67,29,40,54,10,38,34,40,48,76,48,41,46,50,34,33,55,50,34,54,68,31,45,76,78,48,39,73,92,55,23,45,48,24,38,30,19,79,81,46,32,37,32,35,33,86,49,75,26,18,40,62,55,92,57,62,78,32,17,59,42,13,52,49,59,28,54,73,49,15,64,70,42,24,65,37,60,46,45,67,22,28,68,89,42,32,71,64,51,71,67,56,56,51,27,32,69,68,80,37,33,35,22,31,39,34,36,23,62,42,70,42,68,65,43,48,30,44,36,36,25,35,64,90,78,66,46,74,65,46,74,40,58,34,34,33,35,32,34,60,58,75,37,43,34,23,34,45,58,44,22,21,67,29,35,67,89,90,49,70,64,41,72,86,69,39,70,88,64,43,44,62,80,21,86,46,50,37,63,92,82,34,45,68,36,35,44,34,40,31,56,37,65,58,37,43,75,68,28,41,48,9,54,36,48,51,54,47,52,55,44,40,66,68,20,49,53,48,44,45,34,30,42,39,54,53,22,51,50,74,68,32,57,43,56,20,47,29,24,25,51,52,34,9,60,46,45,42,64,51,48,59,64,52,44,89,63,88,53,59,36,34,38,35,17,30,27,40,18,27,46,19,52,38,41,11,41,52,75,33,73,34,80,56,70,32,32,40,32,36,35,20,66,42,43,35,25,21,51,31,44,67,59,48,73,39,92,65,6,59,57,28,34,58,26,39,36,44,70,94,51,65,74,40,62,65,82,51,35,43,55,40,50,18,74,71,40,56,96,91,34,32,44,39,64,52,46,58,62,42,62,26,39,71,45,47,81,38,42,32,40,37,15,21,75,47,23,36,40,46,27,74,67,50,88,86,62,37,69,88,79,63,42,55,64,25,48,50,28,40,77,65,72,65,75,48,33,49,30,48,52,51,47,60,37,49,38,20,23,32,84,45,76,67,51,34,70,78,45,34,87,54,69,22,13,21,73,19,61,48,77,52,72,77,50,20,67,64,66,28,40,73,38,93,90,38,96,89,40,46,38,73,50,51,46,70,54,43,52,50,29,44,77,68,52,67,47,29,67,62,53,45,54,36,56,38,61,19,26,63,56,35,48,70,90,74,45,63,71,74,43,54,48,60,25,13,35,79,44,88,85,49,74,66,61,91,85,42,82,47,49,33,69,59,16,20,54,52,39,61,33,65,68,50,41,34,50,39,54,36,36,25,35,39,54,51,40,47,33,34,17,37,36,81,59,67,62,24,67,78,48,50,63,94,80,38,87,24,63,42,52,53,58,62,59,55,41,94,78,47,69,67,59,76,86,56,35,82,83,59,54,74,48,41,45,81,55,43,87,71,39,36,22,44,40,65,47,41,55,57,53,52,53,49,32,63,72,71,56,46,88,117

pLDDT: mean 82.61, std 15.8, range [32.03, 98.81]